Protein AF-A0A7C5EMA8-F1 (afdb_monomer)

Foldseek 3Di:
DPPPDDDDDDAQKDKDWDPDDKDKDLDPVVSLVVQVPDDDDPCVCVVPDVVPDDDDDDDDDPPDPPDDDDDDDDDDDDDDDDDDDDDDDDDDDPDFDADPVRHGDASQKMKIKHKDFAAQVLPQWWKKKKFQFADAFKFKDKQPHTQDTHGHGHFIDIGTCRVRDDHRGIIMIMIMHGDDQQPPPDDDDSVVDDDDDDDAVVNSPFARLFQADDDDDPDRTDIIIMIIHHQWEFPDKFWDADQVQQKTKIKTKIHHQDPAKFWKWKWKDQPPAGTDDTDTDIAGHGGMDMDIDMGHHNPDDACALVRLDKTKMKIWIWGDPPPDDTHTRHIDIDIAGRWFWDDDQQFIDISNATFFQAEAEDEDRQNQQVVQDLVFLLLLVLCCVVLLVGQEYEHPDDLHPCSNLVSCSVNRHAYEYHHNREDDDQLDDRHDDDLVSVLVNLLCRQCRSPCVVCNRRPRYAEYASHESLADQDPVSCVPVVRVSVLVSVLVSLVVSCVSHVRHFYHHAQNQCRVVSGQAGHHEAQDPCLQAVAPPVSLLVQVDFAQGPVVPDPSVVDGGDHPPSRHAYEHPEYDDQFFLALQSVCQHVNQVLLVDPRSCSLVSLLVHLLSNLQSCLVVLHRYYYYYDLRDSNGPVVNVVSSPRNSSVSNSLSSQQWDKDWNDPAAEFAAQDKDKIKIKTWHQDQAWFWKKKKKFKAFPVRDTQDIDIDGTDIAGHGGMDMDMDIDRGHADPAWGKIKTWMFMDGVPDTRDIDIDIHIYGHLADAAEFDAQAEEADLPCPLVVLLVNLNYDRYHYDNDLVCLVVRLVHAFYEYELVNQDPDPVVNLVSQLSVLVSFQSQHEYEYQHACVSCAPSDLAHKDWAAHDPPVRFDWYLWKAFQQCVFQLNPPHGRVLRHQFFPSSTQFRIWIFQGLAALKFAGIFRRHNSLHGGTGQWMWHHFNFGIYIYHRTCQSVCSNGGPVSSVSVSSSGHTGDGFHAFQAAEAEDPLVVVLLVVNARDYDHDQPVPRLVGLEGEYELVRCVPPPCSLVSQLVSLVVQHAYEYEQNAQPSVCVNVVVVVFDKHKAAQFDDWPDWKFFDSVFSLSRRPHRSLTFFAQPPVPDDRNHHGTGDRRQFRMAIGGDDDDPQKGQRIPRRCWIWGRNPNYIYIYHRGPLSDPSGPPNSSSSSVCSSNCSSSNYGIHPRDPPPPVPDPCDPVNCVVVVND

pLDDT: mean 82.28, std 19.86, range [22.95, 98.5]

Solvent-accessible surface area (backbone atoms only — not comparable to full-atom values): 64846 Å² total; per-residue (Å²): 143,88,88,81,91,79,85,90,74,81,66,56,61,43,71,48,76,59,81,80,81,69,33,76,26,73,44,60,68,57,11,48,54,71,31,66,72,67,94,72,57,78,70,70,45,72,81,72,46,102,72,73,82,78,80,79,87,74,88,69,89,88,58,83,78,88,65,87,78,76,83,89,79,90,78,90,80,91,86,86,87,88,84,91,86,83,91,82,92,73,88,80,68,93,76,84,60,54,46,100,85,67,49,76,58,87,67,59,40,42,18,39,9,33,59,44,79,36,56,56,85,52,61,88,39,41,32,26,44,34,32,52,21,40,28,28,46,34,42,33,28,37,69,90,38,81,72,45,78,48,78,47,47,57,36,62,47,74,44,80,44,40,94,65,56,56,58,61,36,75,41,43,37,36,40,35,26,20,72,52,63,64,52,88,86,60,87,85,66,76,90,76,63,82,88,80,65,79,76,51,78,79,75,54,76,68,44,44,75,54,74,47,74,82,82,89,65,97,61,48,60,58,61,36,31,43,40,36,33,45,40,50,33,68,71,48,74,45,65,48,41,34,54,94,75,19,30,32,42,37,37,41,32,34,35,21,68,36,96,54,65,45,47,32,36,42,42,29,28,34,68,98,76,45,84,64,44,77,46,77,48,78,39,52,42,70,35,75,44,79,47,76,47,76,37,82,47,74,84,62,72,51,31,39,58,93,43,38,40,68,42,48,36,40,35,37,33,27,39,58,58,87,96,54,81,68,42,81,51,29,64,46,75,52,56,38,32,44,40,31,60,50,75,59,57,27,39,37,24,50,66,90,38,46,42,59,37,38,28,33,24,36,74,74,56,77,76,58,51,77,70,54,51,52,72,56,45,30,50,37,53,44,47,38,36,73,69,47,44,34,48,26,37,36,42,42,70,26,53,68,67,63,51,55,55,57,19,26,33,66,57,25,30,37,29,34,48,23,31,32,35,59,49,92,48,74,82,62,76,51,68,51,85,50,75,64,57,53,37,52,53,54,46,49,45,46,40,52,37,40,49,71,69,44,62,40,45,63,20,56,46,32,45,28,67,29,31,36,76,48,55,75,50,81,70,48,49,72,41,65,63,48,40,52,49,50,56,41,51,52,51,47,53,57,50,42,52,69,76,47,68,68,46,47,62,47,37,37,52,16,40,26,47,84,74,76,40,78,34,34,18,41,50,47,86,63,46,59,49,54,42,55,31,57,65,58,49,40,47,46,75,83,42,72,41,72,57,80,87,58,51,89,66,39,89,78,50,77,58,46,60,82,80,56,68,36,25,41,30,31,62,31,39,79,77,74,79,58,26,54,33,29,42,43,17,39,76,65,33,60,58,8,68,79,35,99,68,22,40,40,56,61,48,43,37,64,46,45,33,48,34,43,49,35,37,58,73,67,64,48,24,21,42,15,42,51,71,68,60,52,85,92,40,58,69,56,32,56,51,42,60,67,35,70,30,42,38,36,40,26,63,53,46,39,47,53,36,73,46,79,72,56,75,59,50,59,34,47,16,65,37,78,42,78,41,37,37,33,40,39,28,62,40,91,52,71,41,51,40,31,42,37,42,34,33,21,42,86,87,68,48,80,64,43,75,50,71,50,73,72,42,79,31,45,32,48,32,70,50,74,52,73,45,75,44,65,35,65,69,42,92,55,74,43,61,30,36,40,37,38,38,29,26,45,79,95,42,78,67,33,73,53,71,46,76,41,35,33,24,40,62,80,49,84,44,72,42,56,81,46,24,35,33,55,36,70,82,49,60,59,58,58,50,39,49,74,47,26,40,44,58,64,45,81,36,64,53,80,76,54,56,79,81,42,82,77,51,43,21,36,39,39,47,51,90,73,56,49,85,52,69,69,60,29,34,54,52,43,51,54,51,48,56,48,13,40,77,48,12,28,36,32,41,44,38,54,42,85,76,49,51,78,50,50,100,45,78,50,47,61,28,63,34,76,41,79,96,42,24,28,48,30,14,51,39,35,71,29,18,60,74,40,60,47,40,55,94,66,54,46,73,77,39,41,31,36,33,94,83,24,46,37,18,68,34,26,27,36,61,52,45,38,21,33,41,36,37,38,27,30,26,40,36,59,72,67,6,65,48,23,21,39,28,34,38,34,58,37,58,47,16,31,44,32,43,27,27,51,53,35,82,89,24,41,89,50,23,72,62,27,52,62,45,54,48,28,61,44,70,33,69,76,75,51,70,63,35,68,43,26,29,26,57,48,70,58,51,45,54,54,41,45,64,19,17,44,79,52,71,80,35,54,82,79,64,22,61,78,34,63,27,25,39,36,26,29,78,55,45,76,83,43,94,58,49,61,61,50,51,52,50,30,22,65,76,40,13,35,40,36,40,30,46,48,28,40,67,55,46,39,54,46,44,56,71,71,73,54,64,58,51,60,39,73,21,60,38,58,92,92,45,75,59,41,64,24,82,90,21,73,59,26,34,33,54,53,33,67,40,48,64,51,38,48,48,60,93,81,42,49,66,85,35,73,48,50,50,44,57,56,50,17,44,14,20,51,44,70,65,75,92,55,94,48,54,41,49,38,20,72,66,14,33,26,37,33,38,56,41,86,74,7,38,41,35,43,35,12,50,50,66,60,51,83,62,45,71,60,65,60,28,41,29,36,41,48,17,22,41,42,31,63,74,23,38,42,24,40,97,66,63,87,78,52,76,88,73,66,74,78,45,77,65,54,36,56,72,72,68,59,126

Radius of gyration: 37.3 Å; Cα contacts (8 Å, |Δi|>4): 2682; chains: 1; bounding box: 104×73×112 Å

Structure (mmCIF, N/CA/C/O backbone):
data_AF-A0A7C5EMA8-F1
#
_entry.id   AF-A0A7C5EMA8-F1
#
loop_
_atom_site.group_PDB
_atom_site.id
_atom_site.type_symbol
_atom_site.label_atom_id
_atom_site.label_alt_id
_atom_site.label_comp_id
_atom_site.label_asym_id
_atom_site.label_entity_id
_atom_site.label_seq_id
_atom_site.pdbx_PDB_ins_code
_atom_site.Cartn_x
_atom_site.Cartn_y
_atom_site.Cartn_z
_atom_site.occupancy
_atom_site.B_iso_or_equiv
_atom_site.auth_seq_id
_atom_site.auth_comp_id
_atom_site.auth_asym_id
_atom_site.auth_atom_id
_atom_site.pdbx_PDB_model_num
ATOM 1 N N . MET A 1 1 ? 44.847 -21.074 -17.341 1.00 29.22 1 MET A N 1
ATOM 2 C CA . MET A 1 1 ? 45.836 -21.363 -18.405 1.00 29.22 1 MET A CA 1
ATOM 3 C C . MET A 1 1 ? 45.192 -22.241 -19.476 1.00 29.22 1 MET A C 1
ATOM 5 O O . MET A 1 1 ? 45.333 -23.449 -19.430 1.00 29.22 1 MET A O 1
ATOM 9 N N . GLN A 1 2 ? 44.442 -21.638 -20.403 1.00 22.95 2 GLN A N 1
ATOM 10 C CA . GLN A 1 2 ? 43.964 -22.264 -21.651 1.00 22.95 2 GLN A CA 1
ATOM 11 C C . GLN A 1 2 ? 43.563 -21.139 -22.633 1.00 22.95 2 GLN A C 1
ATOM 13 O O . GLN A 1 2 ? 42.442 -21.053 -23.114 1.00 22.95 2 GLN A O 1
ATOM 18 N N . ALA A 1 3 ? 44.481 -20.188 -22.840 1.00 24.84 3 ALA A N 1
ATOM 19 C CA . ALA A 1 3 ? 44.306 -19.042 -23.743 1.00 24.84 3 ALA A CA 1
ATOM 20 C C . ALA A 1 3 ? 45.485 -18.893 -24.721 1.00 24.84 3 ALA A C 1
ATOM 22 O O . ALA A 1 3 ? 45.749 -17.811 -25.232 1.00 24.84 3 ALA A O 1
ATOM 23 N N . VAL A 1 4 ? 46.215 -19.978 -24.970 1.00 30.14 4 VAL A N 1
ATOM 24 C CA . VAL A 1 4 ? 47.290 -20.013 -25.959 1.00 30.14 4 VAL A CA 1
ATOM 25 C C . VAL A 1 4 ? 47.033 -21.245 -26.809 1.00 30.14 4 VAL A C 1
ATOM 27 O O . VAL A 1 4 ? 47.122 -22.346 -26.279 1.00 30.14 4 VAL A O 1
ATOM 30 N N . LEU A 1 5 ? 46.646 -21.005 -28.069 1.00 28.03 5 LEU A N 1
ATOM 31 C CA . LEU A 1 5 ? 46.528 -21.913 -29.230 1.00 28.03 5 LEU A CA 1
ATOM 32 C C . LEU A 1 5 ? 45.210 -21.726 -30.008 1.00 28.03 5 LEU A C 1
ATOM 34 O O . LEU A 1 5 ? 44.486 -22.678 -30.256 1.00 28.03 5 LEU A O 1
ATOM 38 N N . LEU A 1 6 ? 44.928 -20.493 -30.437 1.00 27.30 6 LEU A N 1
ATOM 39 C CA . LEU A 1 6 ? 44.223 -20.195 -31.692 1.00 27.30 6 LEU A CA 1
ATOM 40 C C . LEU A 1 6 ? 44.807 -18.875 -32.214 1.00 27.30 6 LEU A C 1
ATOM 42 O O . LEU A 1 6 ? 44.613 -17.818 -31.617 1.00 27.30 6 LEU A O 1
ATOM 46 N N . GLY A 1 7 ? 45.613 -18.953 -33.272 1.00 24.22 7 GLY A N 1
ATOM 47 C CA . GLY A 1 7 ? 46.240 -17.791 -33.892 1.00 24.22 7 GLY A CA 1
ATOM 48 C C . GLY A 1 7 ? 45.243 -16.908 -34.651 1.00 24.22 7 GLY A C 1
ATOM 49 O O . GLY A 1 7 ? 44.304 -17.404 -35.264 1.00 24.22 7 GLY A O 1
ATOM 50 N N . GLY A 1 8 ? 45.515 -15.599 -34.653 1.00 29.94 8 GLY A N 1
ATOM 51 C CA . GLY A 1 8 ? 45.252 -14.735 -35.808 1.00 29.94 8 GLY A CA 1
ATOM 52 C C . GLY A 1 8 ? 43.865 -14.104 -35.956 1.00 29.94 8 GLY A C 1
ATOM 53 O O . GLY A 1 8 ? 43.188 -14.366 -36.941 1.00 29.94 8 GLY A O 1
ATOM 54 N N . ALA A 1 9 ? 43.483 -13.210 -35.040 1.00 30.20 9 ALA A N 1
ATOM 55 C CA . ALA A 1 9 ? 42.859 -11.907 -35.332 1.00 30.20 9 ALA A CA 1
ATOM 56 C C . ALA A 1 9 ? 42.549 -11.217 -33.996 1.00 30.20 9 ALA A C 1
ATOM 58 O O . ALA A 1 9 ? 41.714 -11.702 -33.234 1.00 30.20 9 ALA A O 1
ATOM 59 N N . LEU A 1 10 ? 43.191 -10.080 -33.706 1.00 37.59 10 LEU A N 1
ATOM 60 C CA . LEU A 1 10 ? 42.678 -9.180 -32.674 1.00 37.59 10 LEU A CA 1
ATOM 61 C C . LEU A 1 10 ? 41.205 -8.888 -32.998 1.00 37.59 10 LEU A C 1
ATOM 63 O O . LEU A 1 10 ? 40.874 -8.520 -34.128 1.00 37.59 10 LEU A O 1
ATOM 67 N N . ASN A 1 11 ? 40.315 -9.046 -32.018 1.00 42.47 11 ASN A N 1
ATOM 68 C CA . ASN A 1 11 ? 39.015 -8.387 -32.087 1.00 42.47 11 ASN A CA 1
ATOM 69 C C . ASN A 1 11 ? 39.296 -6.889 -32.282 1.00 42.47 11 ASN A C 1
ATOM 71 O O . AS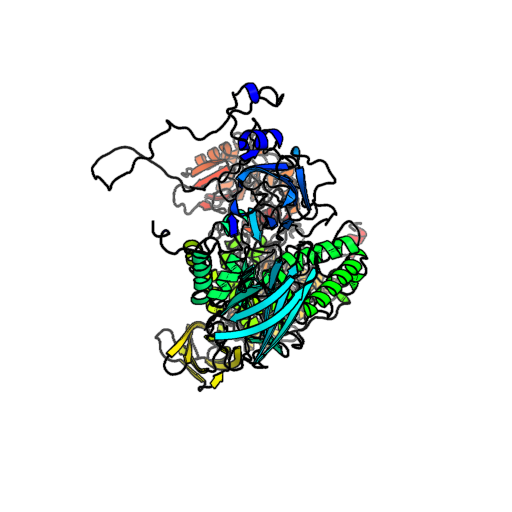N A 1 11 ? 39.837 -6.252 -31.385 1.00 42.47 11 ASN A O 1
ATOM 75 N N . MET A 1 12 ? 38.963 -6.343 -33.458 1.00 56.06 12 MET A N 1
ATOM 76 C CA . MET A 1 12 ? 39.261 -4.947 -33.841 1.00 56.06 12 MET A CA 1
ATOM 77 C C . MET A 1 12 ? 38.545 -3.914 -32.961 1.00 56.06 12 MET A C 1
ATOM 79 O O . MET A 1 12 ? 38.871 -2.733 -33.004 1.00 56.06 12 MET A O 1
ATOM 83 N N . ARG A 1 13 ? 37.586 -4.372 -32.147 1.00 69.88 13 ARG A N 1
ATOM 84 C CA . ARG A 1 13 ? 36.985 -3.629 -31.044 1.00 69.88 13 ARG A CA 1
ATOM 85 C C . ARG A 1 13 ? 37.447 -4.219 -29.726 1.00 69.88 13 ARG A C 1
ATOM 87 O O . ARG A 1 13 ? 36.870 -5.193 -29.239 1.00 69.88 13 ARG A O 1
ATOM 94 N N . ALA A 1 14 ? 38.507 -3.648 -29.175 1.00 73.50 14 ALA A N 1
ATOM 95 C CA . ALA A 1 14 ? 39.014 -4.018 -27.865 1.00 73.50 14 ALA A CA 1
ATOM 96 C C . ALA A 1 14 ? 38.583 -2.963 -26.843 1.00 73.50 14 ALA A C 1
ATOM 98 O O . ALA A 1 14 ? 38.768 -1.766 -27.057 1.00 73.50 14 ALA A O 1
ATOM 99 N N . ASN A 1 15 ? 38.025 -3.420 -25.724 1.00 77.44 15 ASN A N 1
ATOM 100 C CA . ASN A 1 15 ? 37.779 -2.583 -24.559 1.00 77.44 15 ASN A CA 1
ATOM 101 C C . ASN A 1 15 ? 38.806 -2.935 -23.492 1.00 77.44 15 ASN A C 1
ATOM 103 O O . ASN A 1 15 ? 38.906 -4.095 -23.087 1.00 77.44 15 ASN A O 1
ATOM 107 N N . VAL A 1 16 ? 39.528 -1.938 -22.998 1.00 75.50 16 VAL A N 1
ATOM 108 C CA . VAL A 1 16 ? 40.345 -2.086 -21.795 1.00 75.50 16 VAL A CA 1
ATOM 109 C C . VAL A 1 16 ? 39.555 -1.509 -20.638 1.00 75.50 16 VAL A C 1
ATOM 111 O O . VAL A 1 16 ? 39.411 -0.294 -20.522 1.00 75.50 16 VAL A O 1
ATOM 114 N N . SER A 1 17 ? 39.008 -2.397 -19.808 1.00 73.94 17 SER A N 1
ATOM 115 C CA . SER A 1 17 ? 38.335 -2.018 -18.568 1.00 73.94 17 SER A CA 1
ATOM 116 C C . SER A 1 17 ? 39.360 -1.542 -17.545 1.00 73.94 17 SER A C 1
ATOM 118 O O . SER A 1 17 ? 40.366 -2.207 -17.300 1.00 73.94 17 SER A O 1
ATOM 120 N N . ILE A 1 18 ? 39.079 -0.412 -16.910 1.00 68.44 18 ILE A N 1
ATOM 121 C CA . ILE A 1 18 ? 39.990 0.274 -16.000 1.00 68.44 18 ILE A CA 1
ATOM 122 C C . ILE A 1 18 ? 39.364 0.234 -14.597 1.00 68.44 18 ILE A C 1
ATOM 124 O O . ILE A 1 18 ? 39.005 1.264 -14.042 1.00 68.44 18 ILE A O 1
ATOM 128 N N . ARG A 1 19 ? 39.168 -0.969 -14.034 1.00 55.53 19 ARG A N 1
ATOM 129 C CA . ARG A 1 19 ? 38.463 -1.150 -12.744 1.00 55.53 19 ARG A CA 1
ATOM 130 C C . ARG A 1 19 ? 39.375 -1.064 -11.510 1.00 55.53 19 ARG A C 1
ATOM 132 O O . ARG A 1 19 ? 39.031 -0.364 -10.571 1.00 55.53 19 ARG A O 1
ATOM 139 N N . ASP A 1 20 ? 40.567 -1.667 -11.539 1.00 57.38 20 ASP A N 1
ATOM 140 C CA . ASP A 1 20 ? 41.403 -1.800 -10.325 1.00 57.38 20 ASP A CA 1
ATOM 141 C C . ASP A 1 20 ? 42.624 -0.870 -10.297 1.00 57.38 20 ASP A C 1
ATOM 143 O O . ASP A 1 20 ? 43.264 -0.682 -11.328 1.00 57.38 20 ASP A O 1
ATOM 147 N N . GLY A 1 21 ? 43.013 -0.346 -9.130 1.00 63.00 21 GLY A N 1
ATOM 148 C CA . GLY A 1 21 ? 44.278 0.392 -8.970 1.00 63.00 21 GLY A CA 1
ATOM 149 C C . GLY A 1 21 ? 44.233 1.865 -9.391 1.00 63.00 21 GLY A C 1
ATOM 150 O O . GLY A 1 21 ? 45.200 2.372 -9.961 1.00 63.00 21 GLY A O 1
ATOM 151 N N . TRP A 1 22 ? 43.107 2.537 -9.146 1.00 69.38 22 TRP A N 1
ATOM 152 C CA . TRP A 1 22 ? 43.035 3.999 -9.166 1.00 69.38 22 TRP A CA 1
ATOM 153 C C . TRP A 1 22 ? 43.642 4.580 -7.889 1.00 69.38 22 TRP A C 1
ATOM 155 O O . TRP A 1 22 ? 43.397 4.071 -6.796 1.00 69.38 22 TRP A O 1
ATOM 165 N N . TRP A 1 23 ? 44.396 5.664 -8.033 1.00 65.56 23 TRP A N 1
ATOM 166 C CA . TRP A 1 23 ? 44.743 6.557 -6.934 1.00 65.56 23 TRP A CA 1
ATOM 167 C C . TRP A 1 23 ? 43.643 7.599 -6.799 1.00 65.56 23 TRP A C 1
ATOM 169 O O . TRP A 1 23 ? 43.156 8.096 -7.811 1.00 65.56 23 TRP A O 1
ATOM 179 N N . VAL A 1 24 ? 43.242 7.918 -5.575 1.00 65.56 24 VAL A N 1
ATOM 180 C CA . VAL A 1 24 ? 42.193 8.907 -5.311 1.00 65.56 24 VAL A CA 1
ATOM 181 C C . VAL A 1 24 ? 42.756 9.936 -4.344 1.00 65.56 24 VAL A C 1
ATOM 183 O O . VAL A 1 24 ? 43.261 9.560 -3.289 1.00 65.56 24 VAL A O 1
ATOM 186 N N . SER A 1 25 ? 42.697 11.213 -4.716 1.00 59.53 25 SER A N 1
ATOM 187 C CA . SER A 1 25 ? 43.047 12.338 -3.842 1.00 59.53 25 SER A CA 1
ATOM 188 C C . SER A 1 25 ? 42.098 13.508 -4.083 1.00 59.53 25 SER A C 1
ATOM 190 O O . SER A 1 25 ? 41.496 13.633 -5.150 1.00 59.53 25 SER A O 1
ATOM 192 N N . VAL A 1 26 ? 41.969 14.376 -3.087 1.00 57.81 26 VAL A N 1
ATOM 193 C CA . VAL A 1 26 ? 41.321 15.688 -3.222 1.00 57.81 26 VAL A CA 1
ATOM 194 C C . VAL A 1 26 ? 42.194 16.668 -4.018 1.00 57.81 26 VAL A C 1
ATOM 196 O O . VAL A 1 26 ? 41.671 17.561 -4.677 1.00 57.81 26 VAL A O 1
ATOM 199 N N . SER A 1 27 ? 43.514 16.449 -4.036 1.00 68.38 27 SER A N 1
ATOM 200 C CA . SER A 1 27 ? 44.487 17.188 -4.842 1.00 68.38 27 SER A CA 1
ATOM 201 C C . SER A 1 27 ? 44.768 16.450 -6.149 1.00 68.38 27 SER A C 1
ATOM 203 O O . SER A 1 27 ? 45.189 15.289 -6.177 1.00 68.38 27 SER A O 1
ATOM 205 N N . GLU A 1 28 ? 44.568 17.149 -7.265 1.00 72.50 28 GLU A N 1
ATOM 206 C CA . GLU A 1 28 ? 44.930 16.643 -8.588 1.00 72.50 28 GLU A CA 1
ATOM 207 C C . GLU A 1 28 ? 46.437 16.355 -8.695 1.00 72.50 28 GLU A C 1
ATOM 209 O O . GLU A 1 28 ? 46.831 15.335 -9.270 1.00 72.50 28 GLU A O 1
ATOM 214 N N . LYS A 1 29 ? 47.274 17.216 -8.094 1.00 72.75 29 LYS A N 1
ATOM 215 C CA . LYS A 1 29 ? 48.740 17.097 -8.100 1.00 72.75 29 LYS A CA 1
ATOM 216 C C . LYS A 1 29 ? 49.186 15.815 -7.396 1.00 72.75 29 LYS A C 1
ATOM 218 O O . LYS A 1 29 ? 50.027 15.094 -7.933 1.00 72.75 29 LYS A O 1
ATOM 223 N N . ASP A 1 30 ? 48.579 15.488 -6.260 1.00 69.38 30 ASP A N 1
ATOM 224 C CA . ASP A 1 30 ? 48.954 14.320 -5.457 1.00 69.38 30 ASP A CA 1
ATOM 225 C C . ASP A 1 30 ? 48.538 13.027 -6.146 1.00 69.38 30 ASP A C 1
ATOM 227 O O . ASP A 1 30 ? 49.322 12.081 -6.229 1.00 69.38 30 ASP A O 1
ATOM 231 N N . ALA A 1 31 ? 47.316 12.989 -6.691 1.00 70.69 31 ALA A N 1
ATOM 232 C CA . ALA A 1 31 ? 46.830 11.841 -7.445 1.00 70.69 31 ALA A CA 1
ATOM 233 C C . ALA A 1 31 ? 47.718 11.591 -8.678 1.00 70.69 31 ALA A C 1
ATOM 235 O O . ALA A 1 31 ? 48.112 10.452 -8.952 1.00 70.69 31 ALA A O 1
ATOM 236 N N . ALA A 1 32 ? 48.080 12.657 -9.400 1.00 76.25 32 ALA A N 1
ATOM 237 C CA . ALA A 1 32 ? 48.970 12.594 -10.553 1.00 76.25 32 ALA A CA 1
ATOM 238 C C . ALA A 1 32 ? 50.372 12.099 -10.182 1.00 76.25 32 ALA A C 1
ATOM 240 O O . ALA A 1 32 ? 50.910 11.219 -10.868 1.00 76.25 32 ALA A O 1
ATOM 241 N N . LEU A 1 33 ? 50.944 12.624 -9.091 1.00 73.50 33 LEU A N 1
ATOM 242 C CA . LEU A 1 33 ? 52.232 12.186 -8.571 1.00 73.50 33 LEU A CA 1
ATOM 243 C C . LEU A 1 33 ? 52.142 10.696 -8.244 1.00 73.50 33 LEU A C 1
ATOM 245 O O . LEU A 1 33 ? 52.811 9.925 -8.925 1.00 73.50 33 LEU A O 1
ATOM 249 N N . ALA A 1 34 ? 51.219 10.283 -7.368 1.00 66.50 34 ALA A N 1
ATOM 250 C CA . ALA A 1 34 ? 51.003 8.899 -6.932 1.00 66.50 34 ALA A CA 1
ATOM 251 C C . ALA A 1 34 ? 50.770 7.893 -8.081 1.00 66.50 34 ALA A C 1
ATOM 253 O O . ALA A 1 34 ? 51.202 6.740 -8.033 1.00 66.50 34 ALA A O 1
ATOM 254 N N . ALA A 1 35 ? 50.122 8.310 -9.167 1.00 74.00 35 ALA A N 1
ATOM 255 C CA . ALA A 1 35 ? 49.916 7.454 -10.332 1.00 74.00 35 ALA A CA 1
ATOM 256 C C . ALA A 1 35 ? 51.146 7.362 -11.254 1.00 74.00 35 ALA A C 1
ATOM 258 O O . ALA A 1 35 ? 51.279 6.393 -12.006 1.00 74.00 35 ALA A O 1
ATOM 259 N N . SER A 1 36 ? 52.069 8.329 -11.213 1.00 73.00 36 SER A N 1
ATOM 260 C CA . SER A 1 36 ? 53.219 8.398 -12.126 1.00 73.00 36 SER A CA 1
ATOM 261 C C . SER A 1 36 ? 54.248 7.279 -11.918 1.00 73.00 36 SER A C 1
ATOM 263 O O . SER A 1 36 ? 55.002 6.973 -12.843 1.00 73.00 36 SER A O 1
ATOM 265 N N . GLY A 1 37 ? 54.269 6.624 -10.753 1.00 63.16 37 GLY A N 1
ATOM 266 C CA . GLY A 1 37 ? 55.185 5.519 -10.440 1.00 63.16 37 GLY A CA 1
ATOM 267 C C . GLY A 1 37 ? 56.664 5.918 -10.330 1.00 63.16 37 GLY A C 1
ATOM 268 O O . GLY A 1 37 ? 57.530 5.053 -10.453 1.00 63.16 37 GLY A O 1
ATOM 269 N N . ARG A 1 38 ? 56.970 7.210 -10.148 1.00 58.62 38 ARG A N 1
ATOM 270 C CA . ARG A 1 38 ? 58.315 7.682 -9.781 1.00 58.62 38 ARG A CA 1
ATOM 271 C C . ARG A 1 38 ? 58.584 7.356 -8.299 1.00 58.62 38 ARG A C 1
ATOM 273 O O . ARG A 1 38 ? 57.648 7.431 -7.510 1.00 58.62 38 ARG A O 1
ATOM 280 N N . PRO A 1 39 ? 59.813 6.988 -7.892 1.00 43.12 39 PRO A N 1
ATOM 281 C CA . PRO A 1 39 ? 60.150 6.891 -6.475 1.00 43.12 39 PRO A CA 1
ATOM 282 C C . PRO A 1 39 ? 60.078 8.292 -5.861 1.00 43.12 39 PRO A C 1
ATOM 284 O O . PRO A 1 39 ? 60.920 9.130 -6.158 1.00 43.12 39 PRO A O 1
ATOM 287 N N . TRP A 1 40 ? 59.059 8.551 -5.047 1.00 41.88 40 TRP A N 1
ATOM 288 C CA . TRP A 1 40 ? 58.964 9.761 -4.229 1.00 41.88 40 TRP A CA 1
ATOM 289 C C . TRP A 1 40 ? 59.539 9.481 -2.845 1.00 41.88 40 TRP A C 1
ATOM 291 O O . TRP A 1 40 ? 59.206 8.472 -2.207 1.00 41.88 40 TRP A O 1
ATOM 301 N N . LYS A 1 41 ? 60.399 10.375 -2.358 1.00 36.94 41 LYS A N 1
ATOM 302 C CA . LYS A 1 41 ? 60.677 10.450 -0.922 1.00 36.94 41 LYS A CA 1
ATOM 303 C C . LYS A 1 41 ? 59.522 11.202 -0.260 1.00 36.94 41 LYS A C 1
ATOM 305 O O . LYS A 1 41 ? 58.834 11.978 -0.909 1.00 36.94 41 LYS A O 1
ATOM 310 N N . VAL A 1 42 ? 59.276 10.951 1.028 1.00 36.66 42 VAL A N 1
ATOM 311 C CA . VAL A 1 42 ? 58.251 11.688 1.802 1.00 36.66 42 VAL A CA 1
ATOM 312 C C . VAL A 1 42 ? 58.480 13.205 1.700 1.00 36.66 42 VAL A C 1
ATOM 314 O O . VAL A 1 42 ? 57.520 13.949 1.619 1.00 36.66 42 VAL A O 1
ATOM 317 N N . CYS A 1 43 ? 59.729 13.633 1.513 1.00 37.75 43 CYS A N 1
ATOM 318 C CA . CYS A 1 43 ? 60.107 15.020 1.272 1.00 37.75 43 CYS A CA 1
ATOM 319 C C . CYS A 1 43 ? 59.834 15.586 -0.141 1.00 37.75 43 CYS A C 1
ATOM 321 O O . CYS A 1 43 ? 59.995 16.779 -0.350 1.00 37.75 43 CYS A O 1
ATOM 323 N N . ASP A 1 44 ? 59.390 14.785 -1.118 1.00 35.91 44 ASP A N 1
ATOM 324 C CA . ASP A 1 44 ? 58.845 15.321 -2.384 1.00 35.91 44 ASP A CA 1
ATOM 325 C C . ASP A 1 44 ? 57.344 15.651 -2.263 1.00 35.91 44 ASP A C 1
ATOM 327 O O . ASP A 1 44 ? 56.776 16.291 -3.153 1.00 35.91 44 ASP A O 1
ATOM 331 N N . LEU A 1 45 ? 56.703 15.190 -1.178 1.00 36.75 45 LEU A N 1
ATOM 332 C CA . LEU A 1 45 ? 55.401 15.683 -0.737 1.00 36.75 45 LEU A CA 1
ATOM 333 C C . LEU A 1 45 ? 55.564 16.987 0.054 1.00 36.75 45 LEU A C 1
ATOM 335 O O . LEU A 1 45 ? 54.713 17.825 -0.177 1.00 36.75 45 LEU A O 1
ATOM 339 N N . GLU A 1 46 ? 56.711 17.211 0.735 1.00 35.72 46 GLU A N 1
ATOM 340 C CA . GLU A 1 46 ? 57.143 18.438 1.480 1.00 35.72 46 GLU A CA 1
ATOM 341 C C . GLU A 1 46 ? 57.163 19.774 0.686 1.00 35.72 46 GLU A C 1
ATOM 343 O O . GLU A 1 46 ? 57.702 20.786 1.132 1.00 35.72 46 GLU A O 1
ATOM 348 N N . CYS A 1 47 ? 56.589 19.812 -0.521 1.00 32.19 47 CYS A N 1
ATOM 349 C CA . CYS A 1 47 ? 56.378 21.015 -1.347 1.00 32.19 47 CYS A CA 1
ATOM 350 C C . CYS A 1 47 ? 54.966 21.094 -1.966 1.00 32.19 47 CYS A C 1
ATOM 352 O O . CYS A 1 47 ? 54.697 21.861 -2.901 1.00 32.19 47 CYS A O 1
ATOM 354 N N . ALA A 1 48 ? 54.060 20.254 -1.506 1.00 33.91 48 ALA A N 1
ATOM 355 C CA . ALA A 1 48 ? 52.626 20.440 -1.584 1.00 33.91 48 ALA A CA 1
ATOM 356 C C . ALA A 1 48 ? 52.177 19.919 -0.241 1.00 33.91 48 ALA A C 1
ATOM 358 O O . ALA A 1 48 ? 51.795 18.761 -0.148 1.00 33.91 48 ALA A O 1
ATOM 359 N N . ASP A 1 49 ? 52.468 20.692 0.802 1.00 30.91 49 ASP A N 1
ATOM 360 C CA . ASP A 1 49 ? 51.373 21.286 1.539 1.00 30.91 49 ASP A CA 1
ATOM 361 C C . ASP A 1 49 ? 51.875 22.201 2.727 1.00 30.91 49 ASP A C 1
ATOM 363 O O . ASP A 1 49 ? 52.741 21.852 3.519 1.00 30.91 49 ASP A O 1
ATOM 367 N N . ASP A 1 50 ? 51.289 23.388 2.935 1.00 36.50 50 ASP A N 1
ATOM 368 C CA . ASP A 1 50 ? 50.865 23.786 4.306 1.00 36.50 50 ASP A CA 1
ATOM 369 C C . ASP A 1 50 ? 49.383 23.394 4.520 1.00 36.50 50 ASP A C 1
ATOM 371 O O . ASP A 1 50 ? 48.504 24.222 4.769 1.00 36.50 50 ASP A O 1
ATOM 375 N N . PRO A 1 51 ? 49.018 22.251 3.932 1.00 39.78 51 PRO A N 1
ATOM 376 C CA . PRO A 1 51 ? 48.286 21.127 4.554 1.00 39.78 51 PRO A CA 1
ATOM 377 C C . PRO A 1 51 ? 49.095 19.863 5.021 1.00 39.78 51 PRO A C 1
ATOM 379 O O . PRO A 1 51 ? 48.537 18.761 5.049 1.00 39.78 51 PRO A O 1
ATOM 382 N N . GLU A 1 52 ? 50.399 19.946 5.363 1.00 31.66 52 GLU A N 1
ATOM 383 C CA . GLU A 1 52 ? 51.233 18.744 5.629 1.00 31.66 52 GLU A CA 1
ATOM 384 C C . GLU A 1 52 ? 51.166 18.224 7.052 1.00 31.66 52 GLU A C 1
ATOM 386 O O . GLU A 1 52 ? 52.095 18.326 7.852 1.00 31.66 52 GLU A O 1
ATOM 391 N N . ASN A 1 53 ? 50.102 17.484 7.323 1.00 30.95 53 ASN A N 1
ATOM 392 C CA . ASN A 1 53 ? 50.281 16.262 8.093 1.00 30.95 53 ASN A CA 1
ATOM 393 C C . ASN A 1 53 ? 49.269 15.207 7.648 1.00 30.95 53 ASN A C 1
ATOM 395 O O . ASN A 1 53 ? 48.437 14.745 8.426 1.00 30.95 53 ASN A O 1
ATOM 399 N N . HIS A 1 54 ? 49.353 14.801 6.377 1.00 33.97 54 HIS A N 1
ATOM 400 C CA . HIS A 1 54 ? 48.651 13.624 5.865 1.00 33.97 54 HIS A CA 1
ATOM 401 C C . HIS A 1 54 ? 49.579 12.395 5.828 1.00 33.97 54 HIS A C 1
ATOM 403 O O . HIS A 1 54 ? 50.174 12.060 4.798 1.00 33.97 54 HIS A O 1
ATOM 409 N N . PRO A 1 55 ? 49.697 11.646 6.942 1.00 26.70 55 PRO A N 1
ATOM 410 C CA . PRO A 1 55 ? 50.361 10.361 6.935 1.00 26.70 55 PRO A CA 1
ATOM 411 C C . PRO A 1 55 ? 49.474 9.327 6.233 1.00 26.70 55 PRO A C 1
ATOM 413 O O . PRO A 1 55 ? 48.361 9.011 6.649 1.00 26.70 55 PRO A O 1
ATOM 416 N N . ARG A 1 56 ? 50.031 8.773 5.156 1.00 28.20 56 ARG A N 1
ATOM 417 C CA . ARG A 1 56 ? 49.843 7.408 4.640 1.00 28.20 56 ARG A CA 1
ATOM 418 C C . ARG A 1 56 ? 48.893 6.514 5.455 1.00 28.20 56 ARG A C 1
ATOM 420 O O . ARG A 1 56 ? 49.200 6.169 6.595 1.00 28.20 56 ARG A O 1
ATOM 427 N N . ARG A 1 57 ? 47.999 5.814 4.748 1.00 26.25 57 ARG A N 1
ATOM 428 C CA . ARG A 1 57 ? 47.991 4.343 4.852 1.00 26.25 57 ARG A CA 1
ATOM 429 C C . ARG A 1 57 ? 48.045 3.647 3.497 1.00 26.25 57 ARG A C 1
ATOM 431 O O . ARG A 1 57 ? 47.058 3.433 2.805 1.00 26.25 57 ARG A O 1
ATOM 438 N N . ILE A 1 58 ? 49.279 3.253 3.205 1.00 27.48 58 ILE A N 1
ATOM 439 C CA . ILE A 1 58 ? 49.719 2.161 2.342 1.00 27.48 58 ILE A CA 1
ATOM 440 C C . ILE A 1 58 ? 49.369 0.820 3.029 1.00 27.48 58 ILE A C 1
ATOM 442 O O . ILE A 1 58 ? 49.347 0.725 4.256 1.00 27.48 58 ILE A O 1
ATOM 446 N N . ARG A 1 59 ? 49.155 -0.240 2.242 1.00 25.59 59 ARG A N 1
ATOM 447 C CA . ARG A 1 59 ? 49.143 -1.649 2.687 1.00 25.59 59 ARG A CA 1
ATOM 448 C C . ARG A 1 59 ? 50.527 -2.057 3.233 1.00 25.59 59 ARG A C 1
ATOM 450 O O . ARG A 1 59 ? 51.510 -1.927 2.515 1.00 25.59 59 ARG A O 1
ATOM 457 N N . LEU A 1 60 ? 50.622 -2.601 4.447 1.00 26.55 60 LEU A N 1
ATOM 458 C CA . LEU A 1 60 ? 51.902 -3.044 5.031 1.00 26.55 60 LEU A CA 1
ATOM 459 C C . LEU A 1 60 ? 52.345 -4.436 4.521 1.00 26.55 60 LEU A C 1
ATOM 461 O O . LEU A 1 60 ? 51.588 -5.396 4.681 1.00 26.55 60 LEU A O 1
ATOM 465 N N . PRO A 1 61 ? 53.580 -4.598 4.007 1.00 25.73 61 PRO A N 1
ATOM 466 C CA . PRO A 1 61 ? 54.327 -5.856 4.040 1.00 25.73 61 PRO A CA 1
ATOM 467 C C . PRO A 1 61 ? 54.973 -6.012 5.430 1.00 25.73 61 PRO A C 1
ATOM 469 O O . PRO A 1 61 ? 55.685 -5.117 5.875 1.00 25.73 61 PRO A O 1
ATOM 472 N N . GLY A 1 62 ? 54.698 -7.121 6.128 1.00 32.91 62 GLY A N 1
ATOM 473 C CA . GLY A 1 62 ? 55.129 -7.364 7.520 1.00 32.91 62 GLY A CA 1
ATOM 474 C C . GLY A 1 62 ? 54.011 -7.296 8.576 1.00 32.91 62 GLY A C 1
ATOM 475 O O . GLY A 1 62 ? 54.267 -7.561 9.745 1.00 32.91 62 GLY A O 1
ATOM 476 N N . GLY A 1 63 ? 52.769 -6.993 8.175 1.00 30.05 63 GLY A N 1
ATOM 477 C CA . GLY A 1 63 ? 51.558 -7.249 8.974 1.00 30.05 63 GLY A CA 1
ATOM 478 C C . GLY A 1 63 ? 51.159 -8.735 8.941 1.00 30.05 63 GLY A C 1
ATOM 479 O O . GLY A 1 63 ? 51.704 -9.480 8.124 1.00 30.05 63 GLY A O 1
ATOM 480 N N . PRO A 1 64 ? 50.238 -9.189 9.813 1.00 23.11 64 PRO A N 1
ATOM 481 C CA . PRO A 1 64 ? 50.031 -10.604 10.114 1.00 23.11 64 PRO A CA 1
ATOM 482 C C . PRO A 1 64 ? 49.841 -11.446 8.850 1.00 23.11 64 PRO A C 1
ATOM 484 O O . PRO A 1 64 ? 49.090 -11.087 7.941 1.00 23.11 64 PRO A O 1
ATOM 487 N N . GLN A 1 65 ? 50.521 -12.594 8.811 1.00 26.52 65 GLN A N 1
ATOM 488 C CA . GLN A 1 65 ? 50.250 -13.638 7.833 1.00 26.52 65 GLN A CA 1
ATOM 489 C C . GLN A 1 65 ? 48.763 -14.007 7.920 1.00 26.52 65 GLN A C 1
ATOM 491 O O . GLN A 1 65 ? 48.315 -14.516 8.947 1.00 26.52 65 GLN A O 1
ATOM 496 N N . TYR A 1 66 ? 48.001 -13.825 6.837 1.00 30.36 66 TYR A N 1
ATOM 497 C CA . TYR A 1 66 ? 46.748 -14.560 6.663 1.00 30.36 66 TYR A CA 1
ATOM 498 C C . TYR A 1 66 ? 47.115 -16.019 6.389 1.00 30.36 66 TYR A C 1
ATOM 500 O O . TYR A 1 66 ? 47.223 -16.467 5.247 1.00 30.36 66 TYR A O 1
ATOM 508 N N . GLY A 1 67 ? 47.417 -16.736 7.470 1.00 25.88 67 GLY A N 1
ATOM 509 C CA . GLY A 1 67 ? 47.681 -18.158 7.445 1.00 25.88 67 GLY A CA 1
ATOM 510 C C . GLY A 1 67 ? 46.468 -18.898 6.897 1.00 25.88 67 GLY A C 1
ATOM 511 O O . GLY A 1 67 ? 45.325 -18.624 7.266 1.00 25.88 67 GLY A O 1
ATOM 512 N N . LYS A 1 68 ? 46.730 -19.891 6.045 1.00 29.98 68 LYS A N 1
ATOM 513 C CA . LYS A 1 68 ? 45.822 -21.028 5.896 1.00 29.98 68 LYS A CA 1
ATOM 514 C C . LYS A 1 68 ? 45.442 -21.497 7.303 1.00 29.98 68 LYS A C 1
ATOM 516 O O . LYS A 1 68 ? 46.335 -21.894 8.050 1.00 29.98 68 LYS A O 1
ATOM 521 N N . ARG A 1 69 ? 44.156 -21.548 7.646 1.00 29.69 69 ARG A N 1
ATOM 522 C CA . ARG A 1 69 ? 43.713 -22.514 8.654 1.00 29.69 69 ARG A CA 1
ATOM 523 C C . ARG A 1 69 ? 43.114 -23.723 7.956 1.00 29.69 69 ARG A C 1
ATOM 525 O O . ARG A 1 69 ? 42.128 -23.627 7.232 1.00 29.69 69 ARG A O 1
ATOM 532 N N . ARG A 1 70 ? 43.824 -24.837 8.161 1.00 27.41 70 ARG A N 1
ATOM 533 C CA . ARG A 1 70 ? 43.326 -26.207 8.104 1.00 27.41 70 ARG A CA 1
ATOM 534 C C . ARG A 1 70 ? 42.112 -26.363 9.029 1.00 27.41 70 ARG A C 1
ATOM 536 O O . ARG A 1 70 ? 41.951 -25.606 9.983 1.00 27.41 70 ARG A O 1
ATOM 543 N N . GLU A 1 71 ? 41.331 -27.374 8.677 1.00 28.75 71 GLU A N 1
ATOM 544 C CA . GLU A 1 71 ? 40.327 -28.134 9.431 1.00 28.75 71 GLU A CA 1
ATOM 545 C C . GLU A 1 71 ? 40.523 -28.259 10.964 1.00 28.75 71 GLU A C 1
ATOM 547 O O . GLU A 1 71 ? 41.606 -27.983 11.483 1.00 28.75 71 GLU A O 1
ATOM 552 N N . PRO A 1 72 ? 39.459 -28.646 11.702 1.00 35.75 72 PRO A N 1
ATOM 553 C CA . PRO A 1 72 ? 39.311 -28.380 13.129 1.00 35.75 72 PRO A CA 1
ATOM 554 C C . PRO A 1 72 ? 40.150 -29.317 14.004 1.00 35.75 72 PRO A C 1
ATOM 556 O O . PRO A 1 72 ? 40.384 -30.470 13.654 1.00 35.75 72 PRO A O 1
ATOM 559 N N . ALA A 1 73 ? 40.505 -28.847 15.201 1.00 25.00 73 ALA A N 1
ATOM 560 C CA . ALA A 1 73 ? 40.900 -29.707 16.311 1.00 25.00 73 ALA A CA 1
ATOM 561 C C . ALA A 1 73 ? 40.045 -29.367 17.541 1.00 25.00 73 ALA A C 1
ATOM 563 O O . ALA A 1 73 ? 40.056 -28.240 18.036 1.00 25.00 73 ALA A O 1
ATOM 564 N N . LEU A 1 74 ? 39.270 -30.362 17.973 1.00 34.50 74 LEU A N 1
ATOM 565 C CA . LEU A 1 74 ? 38.684 -30.482 19.307 1.00 34.50 74 LEU A CA 1
ATOM 566 C C . LEU A 1 74 ? 39.799 -30.455 20.364 1.00 34.50 74 LEU A C 1
ATOM 568 O O . LEU A 1 74 ? 40.810 -31.112 20.146 1.00 34.50 74 LEU A O 1
ATOM 572 N N . THR A 1 75 ? 39.591 -29.753 21.484 1.00 25.12 75 THR A N 1
ATOM 573 C CA . THR A 1 75 ? 39.438 -30.310 22.854 1.00 25.12 75 THR A CA 1
ATOM 574 C C . THR A 1 75 ? 39.508 -29.192 23.908 1.00 25.12 75 THR A C 1
ATOM 576 O O . THR A 1 75 ? 40.435 -28.395 23.859 1.00 25.12 75 THR A O 1
ATOM 579 N N . GLU A 1 76 ? 38.505 -29.184 24.806 1.00 26.45 76 GLU A N 1
ATOM 580 C CA . GLU A 1 76 ? 38.507 -28.918 26.272 1.00 26.45 76 GLU A CA 1
ATOM 581 C C . GLU A 1 76 ? 39.395 -27.793 26.863 1.00 26.45 76 GLU A C 1
ATOM 583 O O . GLU A 1 76 ? 40.549 -27.650 26.506 1.00 26.45 76 GLU A O 1
ATOM 588 N N . ARG A 1 77 ? 39.021 -26.990 27.871 1.00 28.25 77 ARG A N 1
ATOM 589 C CA . ARG A 1 77 ? 37.932 -26.958 28.871 1.00 28.25 77 ARG A CA 1
ATOM 590 C C . ARG A 1 77 ? 38.038 -25.604 29.624 1.00 28.25 77 ARG A C 1
ATOM 592 O O . ARG A 1 77 ? 39.155 -25.154 29.836 1.00 28.25 77 ARG A O 1
ATOM 599 N N . THR A 1 78 ? 36.888 -25.055 30.059 1.00 30.03 78 THR A N 1
ATOM 600 C CA . THR A 1 78 ? 36.594 -24.253 31.294 1.00 30.03 78 THR A CA 1
ATOM 601 C C . THR A 1 78 ? 37.506 -23.064 31.681 1.00 30.03 78 THR A C 1
ATOM 603 O O . THR A 1 78 ? 38.709 -23.231 31.768 1.00 30.03 78 THR A O 1
ATOM 606 N N . THR A 1 79 ? 37.046 -21.852 32.018 1.00 27.70 79 THR A N 1
ATOM 607 C CA . THR A 1 79 ? 35.956 -21.399 32.917 1.00 27.70 79 THR A CA 1
ATOM 608 C C . THR A 1 79 ? 35.608 -19.916 32.634 1.00 27.70 79 THR A C 1
ATOM 610 O O . THR A 1 79 ? 36.453 -19.178 32.139 1.00 27.70 79 THR A O 1
ATOM 613 N N . GLY A 1 80 ? 34.410 -19.455 33.033 1.00 26.55 80 GLY A N 1
ATOM 614 C CA . GLY A 1 80 ? 34.201 -18.049 33.441 1.00 26.55 80 GLY A CA 1
ATOM 615 C C . GLY A 1 80 ? 33.259 -17.169 32.604 1.00 26.55 80 GLY A C 1
ATOM 616 O O . GLY A 1 80 ? 33.693 -16.481 31.693 1.00 26.55 80 GLY A O 1
ATOM 617 N N . SER A 1 81 ? 31.978 -17.193 32.988 1.00 26.30 81 SER A N 1
ATOM 618 C CA . SER A 1 81 ? 30.989 -16.092 33.059 1.00 26.30 81 SER A CA 1
ATOM 619 C C . SER A 1 81 ? 30.956 -14.935 32.029 1.00 26.30 81 SER A C 1
ATOM 621 O O . SER A 1 81 ? 31.720 -13.981 32.114 1.00 26.30 81 SER A O 1
ATOM 623 N N . ASP A 1 82 ? 29.875 -14.966 31.241 1.00 27.42 82 ASP A N 1
ATOM 624 C CA . ASP A 1 82 ? 28.788 -13.963 31.189 1.00 27.42 82 ASP A CA 1
ATOM 625 C C . ASP A 1 82 ? 28.699 -12.890 30.062 1.00 27.42 82 ASP A C 1
ATOM 627 O O . ASP A 1 82 ? 29.590 -12.088 29.816 1.00 27.42 82 ASP A O 1
ATOM 631 N N . ASN A 1 83 ? 27.507 -12.913 29.438 1.00 26.80 83 ASN A N 1
ATOM 632 C CA . ASN A 1 83 ? 26.697 -11.911 28.718 1.00 26.80 83 ASN A CA 1
ATOM 633 C C . ASN A 1 83 ? 27.104 -11.155 27.412 1.00 26.80 83 ASN A C 1
ATOM 635 O O . ASN A 1 83 ? 27.785 -10.140 27.403 1.00 26.80 83 ASN A O 1
ATOM 639 N N . ARG A 1 84 ? 26.443 -11.596 26.314 1.00 24.11 84 ARG A N 1
ATOM 640 C CA . ARG A 1 84 ? 25.633 -10.880 25.276 1.00 24.11 84 ARG A CA 1
ATOM 641 C C . ARG A 1 84 ? 26.078 -9.509 24.700 1.00 24.11 84 ARG A C 1
ATOM 643 O O . ARG A 1 84 ? 25.915 -8.496 25.365 1.00 24.11 84 ARG A O 1
ATOM 650 N N . ARG A 1 85 ? 26.294 -9.453 23.365 1.00 23.34 85 ARG A N 1
ATOM 651 C CA . ARG A 1 85 ? 25.497 -8.720 22.317 1.00 23.34 85 ARG A CA 1
ATOM 652 C C . ARG A 1 85 ? 26.255 -8.655 20.967 1.00 23.34 85 ARG A C 1
ATOM 654 O O . ARG A 1 85 ? 27.415 -8.284 20.918 1.00 23.34 85 ARG A O 1
ATOM 661 N N . SER A 1 86 ? 25.699 -9.283 19.924 1.00 24.05 86 SER A N 1
ATOM 662 C CA . SER A 1 86 ? 25.127 -8.686 18.689 1.00 24.05 86 SER A CA 1
ATOM 663 C C . SER A 1 86 ? 26.107 -8.289 17.566 1.00 24.05 86 SER A C 1
ATOM 665 O O . SER A 1 86 ? 26.857 -7.333 17.686 1.00 24.05 86 SER A O 1
ATOM 667 N N . LEU A 1 87 ? 25.996 -9.036 16.455 1.00 24.89 87 LEU A N 1
ATOM 668 C CA . LEU A 1 87 ? 25.991 -8.610 15.041 1.00 24.89 87 LEU A CA 1
ATOM 669 C C . LEU A 1 87 ? 26.477 -7.184 14.726 1.00 24.89 87 LEU A C 1
ATOM 671 O O . LEU A 1 87 ? 25.797 -6.244 15.107 1.00 24.89 87 LEU A O 1
ATOM 675 N N . THR A 1 88 ? 27.514 -7.067 13.885 1.00 23.86 88 THR A N 1
ATOM 676 C CA . THR A 1 88 ? 27.435 -6.532 12.502 1.00 23.86 88 THR A CA 1
ATOM 677 C C . THR A 1 88 ? 28.838 -6.473 11.887 1.00 23.86 88 THR A C 1
ATOM 679 O O . THR A 1 88 ? 29.619 -5.579 12.189 1.00 23.86 88 THR A O 1
ATOM 682 N N . GLU A 1 89 ? 29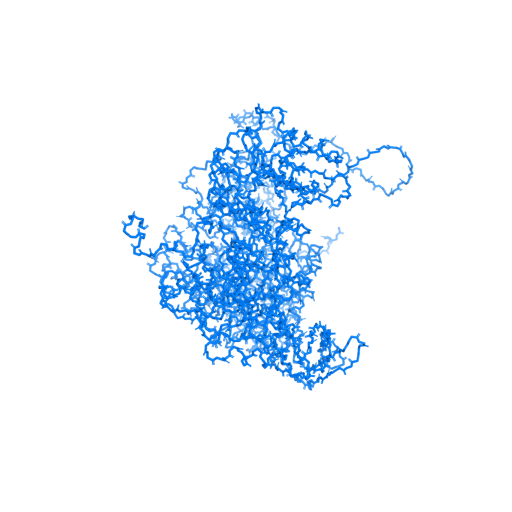.155 -7.412 10.992 1.00 23.75 89 GLU A N 1
ATOM 683 C CA . GLU A 1 89 ? 30.247 -7.250 10.027 1.00 23.75 89 GLU A CA 1
ATOM 684 C C . GLU A 1 89 ? 29.692 -6.513 8.804 1.00 23.75 89 GLU A C 1
ATOM 686 O O . GLU A 1 89 ? 29.041 -7.101 7.939 1.00 23.75 89 GLU A O 1
ATOM 691 N N . SER A 1 90 ? 29.923 -5.205 8.753 1.00 23.59 90 SER A N 1
ATOM 692 C CA . SER A 1 90 ? 29.752 -4.390 7.553 1.00 23.59 90 SER A CA 1
ATOM 693 C C . SER A 1 90 ? 31.110 -4.180 6.891 1.00 23.59 90 SER A C 1
ATOM 695 O O . SER A 1 90 ? 32.037 -3.626 7.480 1.00 23.59 90 SER A O 1
ATOM 697 N N . PHE A 1 91 ? 31.204 -4.638 5.643 1.00 23.92 91 PHE A N 1
ATOM 698 C CA . PHE A 1 91 ? 32.227 -4.251 4.678 1.00 23.92 91 PHE A CA 1
ATOM 699 C C . PHE A 1 91 ? 32.348 -2.719 4.624 1.00 23.92 91 PHE A C 1
ATOM 701 O O . PHE A 1 91 ? 31.360 -2.035 4.367 1.00 23.92 91 PHE A O 1
ATOM 708 N N . VAL A 1 92 ? 33.555 -2.186 4.819 1.00 26.02 92 VAL A N 1
ATOM 709 C CA . VAL A 1 92 ? 33.877 -0.769 4.596 1.00 26.02 92 VAL A CA 1
ATOM 710 C C . VAL A 1 92 ? 34.528 -0.650 3.214 1.00 26.02 92 VAL A C 1
ATOM 712 O O . VAL A 1 92 ? 35.620 -1.176 2.987 1.00 26.02 92 VAL A O 1
ATOM 715 N N . GLY A 1 93 ? 33.821 -0.012 2.273 1.00 27.17 93 GLY A N 1
ATOM 716 C CA . GLY A 1 93 ? 34.382 0.494 1.012 1.00 27.17 93 GLY A CA 1
ATOM 717 C C . GLY A 1 93 ? 35.363 1.656 1.255 1.00 27.17 93 GLY A C 1
ATOM 718 O O . GLY A 1 93 ? 35.563 2.039 2.405 1.00 27.17 93 GLY A O 1
ATOM 719 N N . PRO A 1 94 ? 36.024 2.212 0.220 1.00 30.64 94 PRO A N 1
ATOM 720 C CA . PRO A 1 94 ? 37.035 3.256 0.408 1.00 30.64 94 PRO A CA 1
ATOM 721 C C . PRO A 1 94 ? 36.442 4.444 1.180 1.00 30.64 94 PRO A C 1
ATOM 723 O O . PRO A 1 94 ? 35.405 4.984 0.806 1.00 30.64 94 PRO A O 1
ATOM 726 N N . GLY A 1 95 ? 37.081 4.746 2.311 1.00 34.09 95 GLY A N 1
ATOM 727 C CA . GLY A 1 95 ? 36.508 5.503 3.415 1.00 34.09 95 GLY A CA 1
ATOM 728 C C . GLY A 1 95 ? 36.233 6.974 3.127 1.00 34.09 95 GLY A C 1
ATOM 729 O O . GLY A 1 95 ? 36.880 7.625 2.310 1.00 34.09 95 GLY A O 1
ATOM 730 N N . THR A 1 96 ? 35.263 7.487 3.871 1.00 38.62 96 THR A N 1
ATOM 731 C CA . THR A 1 96 ? 34.964 8.905 4.027 1.00 38.62 96 THR A CA 1
ATOM 732 C C . THR A 1 96 ? 36.129 9.596 4.745 1.00 38.62 96 THR A C 1
ATOM 734 O O . THR A 1 96 ? 36.674 9.050 5.703 1.00 38.62 96 THR A O 1
ATOM 737 N N . VAL A 1 97 ? 36.539 10.779 4.281 1.00 38.81 97 VAL A N 1
ATOM 738 C CA . VAL A 1 97 ? 37.582 11.573 4.948 1.00 38.81 97 VAL A CA 1
ATOM 739 C C . VAL A 1 97 ? 36.933 12.382 6.072 1.00 38.81 97 VAL A C 1
ATOM 741 O O . VAL A 1 97 ? 35.927 13.064 5.856 1.00 38.81 97 VAL A O 1
ATOM 744 N N . HIS A 1 98 ? 37.504 12.285 7.268 1.00 41.62 98 HIS A N 1
ATOM 745 C CA . HIS A 1 98 ? 37.085 13.023 8.456 1.00 41.62 98 HIS A CA 1
ATOM 746 C C . HIS A 1 98 ? 38.217 13.951 8.912 1.00 41.62 98 HIS A C 1
ATOM 748 O O . HIS A 1 98 ? 39.387 13.646 8.675 1.00 41.62 98 HIS A O 1
ATOM 754 N N . ASP A 1 99 ? 37.879 15.072 9.546 1.00 39.31 99 ASP A N 1
ATOM 755 C CA . ASP A 1 99 ? 38.848 15.924 10.232 1.00 39.31 99 ASP A CA 1
ATOM 756 C C . ASP A 1 99 ? 39.341 15.273 11.542 1.00 39.31 99 ASP A C 1
ATOM 758 O O . ASP A 1 99 ? 38.869 14.210 11.961 1.00 39.31 99 ASP A O 1
ATOM 762 N N . ALA A 1 100 ? 40.302 15.917 12.211 1.00 32.31 100 ALA A N 1
ATOM 763 C CA . ALA A 1 100 ? 40.870 15.441 13.476 1.00 32.31 100 ALA A CA 1
ATOM 764 C C . ALA A 1 100 ? 39.857 15.382 14.643 1.00 32.31 100 ALA A C 1
ATOM 766 O O . ALA A 1 100 ? 40.146 14.759 15.662 1.00 32.31 100 ALA A O 1
ATOM 767 N N . ALA A 1 101 ? 38.677 15.995 14.493 1.00 33.66 101 ALA A N 1
ATOM 768 C CA . ALA A 1 101 ? 37.570 15.959 15.446 1.00 33.66 101 ALA A CA 1
ATOM 769 C C . ALA A 1 101 ? 36.481 14.931 15.062 1.00 33.66 101 ALA A C 1
ATOM 771 O O . ALA A 1 101 ? 35.481 14.802 15.765 1.00 33.66 101 ALA A O 1
ATOM 772 N N . GLY A 1 102 ? 36.672 14.170 13.976 1.00 34.09 102 GLY A N 1
ATOM 773 C CA . GLY A 1 102 ? 35.728 13.160 13.493 1.00 34.09 102 GLY A CA 1
ATOM 774 C C . GLY A 1 102 ? 34.611 13.708 12.597 1.00 34.09 102 GLY A C 1
ATOM 775 O O . GLY A 1 102 ? 33.765 12.933 12.138 1.00 34.09 102 GLY A O 1
ATOM 776 N N . ASN A 1 103 ? 34.607 15.005 12.277 1.00 36.12 103 ASN A N 1
ATOM 777 C CA . ASN A 1 103 ? 33.614 15.592 11.381 1.00 36.12 103 ASN A CA 1
ATOM 778 C C . ASN A 1 103 ? 33.925 15.231 9.932 1.00 36.12 103 ASN A C 1
ATOM 780 O O . ASN A 1 103 ? 35.073 15.210 9.499 1.00 36.12 103 ASN A O 1
ATOM 784 N N . ARG A 1 104 ? 32.882 14.964 9.151 1.00 38.56 104 ARG A N 1
ATOM 785 C CA . ARG A 1 104 ? 33.006 14.656 7.725 1.00 38.56 104 ARG A CA 1
ATOM 786 C C . ARG A 1 104 ? 33.516 15.895 6.980 1.00 38.56 104 ARG A C 1
ATOM 788 O O . ARG A 1 104 ? 32.847 16.924 7.010 1.00 38.56 104 ARG A O 1
ATOM 795 N N . LEU A 1 105 ? 34.652 15.798 6.287 1.00 35.00 105 LEU A N 1
ATOM 796 C CA . LEU A 1 105 ? 35.154 16.895 5.453 1.00 35.00 105 LEU A CA 1
ATOM 797 C C . LEU A 1 105 ? 34.420 16.895 4.098 1.00 35.00 105 LEU A C 1
ATOM 799 O O . LEU A 1 105 ? 34.510 15.908 3.361 1.00 35.00 105 LEU A O 1
ATOM 803 N N . PRO A 1 106 ? 33.703 17.969 3.721 1.00 37.75 106 PRO A N 1
ATOM 804 C CA . PRO A 1 106 ? 33.166 18.108 2.375 1.00 37.75 106 PRO A CA 1
ATOM 805 C C . PRO A 1 106 ? 34.289 18.581 1.440 1.00 37.75 106 PRO A C 1
ATOM 807 O O . PRO A 1 106 ? 34.583 19.771 1.382 1.00 37.75 106 PRO A O 1
ATOM 810 N N . SER A 1 107 ? 34.933 17.676 0.692 1.00 44.00 107 SER A N 1
ATOM 811 C CA . SER A 1 107 ? 35.739 18.112 -0.459 1.00 44.00 107 SER A CA 1
ATOM 812 C C . SER A 1 107 ? 34.822 18.250 -1.678 1.00 44.00 107 SER A C 1
ATOM 814 O O . SER A 1 107 ? 34.229 17.249 -2.088 1.00 44.00 107 SER A O 1
ATOM 816 N N . PRO A 1 108 ? 34.700 19.439 -2.294 1.00 50.75 108 PRO A N 1
ATOM 817 C CA . PRO A 1 108 ? 33.832 19.647 -3.450 1.00 50.75 108 PRO A CA 1
ATOM 818 C C . PRO A 1 108 ? 34.288 18.881 -4.706 1.00 50.75 108 PRO A C 1
ATOM 820 O O . PRO A 1 108 ? 33.516 18.799 -5.657 1.00 50.75 108 PRO A O 1
ATOM 823 N N . PHE A 1 109 ? 35.500 18.299 -4.723 1.00 62.12 109 PHE A N 1
ATOM 824 C CA . PHE A 1 109 ? 36.047 17.528 -5.847 1.00 62.12 109 PHE A CA 1
ATOM 825 C C . PHE A 1 109 ? 36.921 16.343 -5.385 1.00 62.12 109 PHE A C 1
ATOM 827 O O . PHE A 1 109 ? 37.654 16.438 -4.398 1.00 62.12 109 PHE A O 1
ATOM 834 N N . LEU A 1 110 ? 36.859 15.230 -6.125 1.00 69.31 110 LEU A N 1
ATOM 835 C CA . LEU A 1 110 ? 37.723 14.049 -6.017 1.00 69.31 110 LEU A CA 1
ATOM 836 C C . LEU A 1 110 ? 38.428 13.809 -7.353 1.00 69.31 110 LEU A C 1
ATOM 838 O O . LEU A 1 110 ? 37.773 13.722 -8.393 1.00 69.31 110 LEU A O 1
ATOM 842 N N . THR A 1 111 ? 39.748 13.644 -7.324 1.00 74.06 111 THR A N 1
ATOM 843 C CA . THR A 1 111 ? 40.554 13.311 -8.502 1.00 74.06 111 THR A CA 1
ATOM 844 C C . THR A 1 111 ? 40.997 11.856 -8.467 1.00 74.06 111 THR A C 1
ATOM 846 O O . THR A 1 111 ? 41.727 11.422 -7.577 1.00 74.06 111 THR A O 1
ATOM 849 N N . TYR A 1 112 ? 40.584 11.111 -9.488 1.00 80.19 112 TYR A N 1
ATOM 850 C CA . TYR A 1 112 ? 40.974 9.735 -9.749 1.00 80.19 112 TYR A CA 1
ATOM 851 C C . TYR A 1 112 ? 42.124 9.733 -10.750 1.00 80.19 112 TYR A C 1
ATOM 853 O O . TYR A 1 112 ? 41.979 10.236 -11.862 1.00 80.19 112 TYR A O 1
ATOM 861 N N . ALA A 1 113 ? 43.253 9.137 -10.387 1.00 83.06 113 ALA A N 1
ATOM 862 C CA . ALA A 1 113 ? 44.429 9.053 -11.235 1.00 83.06 113 ALA A CA 1
ATOM 863 C C . ALA A 1 113 ? 44.835 7.611 -11.511 1.00 83.06 113 ALA A C 1
ATOM 865 O O . ALA A 1 113 ? 44.891 6.765 -10.614 1.00 83.06 113 ALA A O 1
ATOM 866 N N . ARG A 1 114 ? 45.174 7.322 -12.767 1.00 83.62 114 ARG A N 1
ATOM 867 C CA . ARG A 1 114 ? 45.712 6.020 -13.147 1.00 83.62 114 ARG A CA 1
ATOM 868 C C . ARG A 1 114 ? 46.654 6.112 -14.327 1.00 83.62 114 ARG A C 1
ATOM 870 O O . ARG A 1 114 ? 46.353 6.708 -15.356 1.00 83.62 114 ARG A O 1
ATOM 877 N N . ARG A 1 115 ? 47.781 5.416 -14.204 1.00 87.19 115 ARG A N 1
ATOM 878 C CA . ARG A 1 115 ? 48.729 5.216 -15.294 1.00 87.19 115 ARG A CA 1
ATOM 879 C C . ARG A 1 115 ? 48.378 3.945 -16.063 1.00 87.19 115 ARG A C 1
ATOM 881 O O . ARG A 1 115 ? 48.278 2.863 -15.487 1.00 87.19 115 ARG A O 1
ATOM 888 N N . VAL A 1 116 ? 48.190 4.075 -17.372 1.00 87.50 116 VAL A N 1
ATOM 889 C CA . VAL A 1 116 ? 47.774 2.988 -18.267 1.00 87.50 116 VAL A CA 1
ATOM 890 C C . VAL A 1 116 ? 48.814 2.824 -19.369 1.00 87.50 116 VAL A C 1
ATOM 892 O O . VAL A 1 116 ? 49.240 3.802 -19.977 1.00 87.50 116 VAL A O 1
ATOM 895 N N . LYS A 1 117 ? 49.257 1.589 -19.619 1.00 88.12 117 LYS A N 1
ATOM 896 C CA . LYS A 1 117 ? 50.142 1.285 -20.750 1.00 88.12 117 LYS A CA 1
ATOM 897 C C . LYS A 1 117 ? 49.306 1.215 -22.021 1.00 88.12 117 LYS A C 1
ATOM 899 O O . LYS A 1 117 ? 48.393 0.397 -22.085 1.00 88.12 117 LYS A O 1
ATOM 904 N N . ILE A 1 118 ? 49.635 2.034 -23.012 1.00 90.94 118 ILE A N 1
ATOM 905 C CA . ILE A 1 118 ? 48.973 2.039 -24.314 1.00 90.94 118 ILE A CA 1
ATOM 906 C C . ILE A 1 118 ? 49.651 0.985 -25.195 1.00 90.94 118 ILE A C 1
ATOM 908 O O . ILE A 1 118 ? 50.856 1.078 -25.440 1.00 90.94 118 ILE A O 1
ATOM 912 N N . PRO A 1 119 ? 48.932 -0.048 -25.652 1.00 90.06 119 PRO A N 1
ATOM 913 C CA . PRO A 1 119 ? 49.497 -1.062 -26.532 1.00 90.06 119 PRO A CA 1
ATOM 914 C C . PRO A 1 119 ? 49.964 -0.486 -27.882 1.00 90.06 119 PRO A C 1
ATOM 916 O O . PRO A 1 119 ? 49.415 0.502 -28.372 1.00 90.06 119 PRO A O 1
ATOM 919 N N . ARG A 1 120 ? 51.006 -1.075 -28.490 1.00 89.38 120 ARG A N 1
ATOM 920 C CA . ARG A 1 120 ? 51.569 -0.588 -29.772 1.00 89.38 120 ARG A CA 1
ATOM 921 C C . ARG A 1 120 ? 50.616 -0.842 -30.938 1.00 89.38 120 ARG A C 1
ATOM 923 O O . ARG A 1 120 ? 50.563 -0.059 -31.879 1.00 89.38 120 ARG A O 1
ATOM 930 N N . GLU A 1 121 ? 49.839 -1.912 -30.843 1.00 87.69 121 GLU A N 1
ATOM 931 C CA . GLU A 1 121 ? 48.838 -2.340 -31.815 1.00 87.69 121 GLU A CA 1
ATOM 932 C C . GLU A 1 121 ? 47.662 -1.362 -31.980 1.00 87.69 121 GLU A C 1
ATOM 934 O O . GLU A 1 121 ? 46.883 -1.510 -32.915 1.00 87.69 121 GLU A O 1
ATOM 939 N N . TRP A 1 122 ? 47.532 -0.344 -31.119 1.00 90.06 122 TRP A N 1
ATOM 940 C CA . TRP A 1 122 ? 46.505 0.699 -31.261 1.00 90.06 122 TRP A CA 1
ATOM 941 C C . TRP A 1 122 ? 46.869 1.766 -32.300 1.00 90.06 122 TRP A C 1
ATOM 943 O O . TRP A 1 122 ? 46.053 2.638 -32.593 1.00 90.06 122 TRP A O 1
ATOM 953 N N . ALA A 1 123 ? 48.073 1.716 -32.877 1.00 89.44 123 ALA A N 1
ATOM 954 C CA . ALA A 1 123 ? 48.466 2.625 -33.948 1.00 89.44 123 ALA A CA 1
ATOM 955 C C . ALA A 1 123 ? 47.457 2.593 -35.116 1.00 89.44 123 ALA A C 1
ATOM 957 O O . ALA A 1 123 ? 46.981 1.531 -35.520 1.00 89.44 123 ALA A O 1
ATOM 958 N N . GLY A 1 124 ? 47.103 3.774 -35.634 1.00 87.75 124 GLY A N 1
ATOM 959 C CA . GLY A 1 124 ? 46.142 3.936 -36.734 1.00 87.75 124 GLY A CA 1
ATOM 960 C C . GLY A 1 124 ? 44.668 3.697 -36.373 1.00 87.75 124 GLY A C 1
ATOM 961 O O . GLY A 1 124 ? 43.810 3.824 -37.245 1.00 87.75 124 GLY A O 1
ATOM 962 N N . HIS A 1 125 ? 44.356 3.374 -35.114 1.00 91.25 125 HIS A N 1
ATOM 963 C CA . HIS A 1 125 ? 42.986 3.216 -34.624 1.00 91.25 125 HIS A CA 1
ATOM 964 C C . HIS A 1 125 ? 42.505 4.483 -33.912 1.00 91.25 125 HIS A C 1
ATOM 966 O O . HIS A 1 125 ? 43.301 5.310 -33.471 1.00 91.25 125 HIS A O 1
ATOM 972 N N . ARG A 1 126 ? 41.185 4.622 -33.781 1.00 93.19 126 ARG A N 1
ATOM 973 C CA . ARG A 1 126 ? 40.567 5.622 -32.909 1.00 93.19 126 ARG A CA 1
ATOM 974 C C . ARG A 1 126 ? 40.427 5.044 -31.508 1.00 93.19 126 ARG A C 1
ATOM 976 O O . ARG A 1 126 ? 39.997 3.901 -31.353 1.00 93.19 126 ARG A O 1
ATOM 983 N N . VAL A 1 127 ? 40.753 5.836 -30.497 1.00 93.50 127 VAL A N 1
ATOM 984 C CA . VAL A 1 127 ? 40.636 5.456 -29.088 1.00 93.50 127 VAL A CA 1
ATOM 985 C C . VAL A 1 127 ? 39.671 6.407 -28.402 1.00 93.50 127 VAL A C 1
ATOM 987 O O . VAL A 1 127 ? 39.822 7.620 -28.489 1.00 93.50 127 VAL A O 1
ATOM 990 N N . PHE A 1 128 ? 38.688 5.856 -27.702 1.00 93.94 128 PHE A N 1
ATOM 991 C CA . PHE A 1 128 ? 37.673 6.611 -26.985 1.00 93.94 128 PHE A CA 1
ATOM 992 C C . PHE A 1 128 ? 37.759 6.336 -25.489 1.00 93.94 128 PHE A C 1
ATOM 994 O O . PHE A 1 128 ? 37.813 5.181 -25.068 1.00 93.94 128 PHE A O 1
ATOM 1001 N N . LEU A 1 129 ? 37.725 7.394 -24.683 1.00 92.06 129 LEU A N 1
ATOM 1002 C CA . LEU A 1 129 ? 37.487 7.294 -23.249 1.00 92.06 129 LEU A CA 1
ATOM 1003 C C . LEU A 1 129 ? 35.977 7.218 -23.025 1.00 92.06 129 LEU A C 1
ATOM 1005 O O . LEU A 1 129 ? 35.237 8.103 -23.455 1.00 92.06 129 LEU A O 1
ATOM 1009 N N . VAL A 1 130 ? 35.530 6.153 -22.363 1.00 89.00 130 VAL A N 1
ATOM 1010 C CA . VAL A 1 130 ? 34.124 5.931 -22.023 1.00 89.00 130 VAL A CA 1
ATOM 1011 C C . VAL A 1 130 ? 33.979 5.933 -20.509 1.00 89.00 130 VAL A C 1
ATOM 1013 O O . VAL A 1 130 ? 34.538 5.074 -19.822 1.00 89.00 130 VAL A O 1
ATOM 1016 N N . LEU A 1 131 ? 33.207 6.894 -20.013 1.00 83.56 131 LEU A N 1
ATOM 1017 C CA . LEU A 1 131 ? 32.737 6.972 -18.637 1.00 83.56 131 LEU A CA 1
ATOM 1018 C C . LEU A 1 131 ? 31.310 6.415 -18.626 1.00 83.56 131 LEU A C 1
ATOM 1020 O O . LEU A 1 131 ? 30.405 7.071 -19.128 1.00 83.56 131 LEU A O 1
ATOM 1024 N N . GLU A 1 132 ? 31.093 5.196 -18.125 1.00 75.31 132 GLU A N 1
ATOM 1025 C CA . GLU A 1 132 ? 29.747 4.589 -18.142 1.00 75.31 132 GLU A CA 1
ATOM 1026 C C . GLU A 1 132 ? 28.775 5.330 -17.214 1.00 75.31 132 GLU A C 1
ATOM 1028 O O . GLU A 1 132 ? 27.587 5.417 -17.512 1.00 75.31 132 GLU A O 1
ATOM 1033 N N . ASN A 1 133 ? 29.295 5.874 -16.112 1.00 71.88 133 ASN A N 1
ATOM 1034 C CA . ASN A 1 133 ? 28.664 6.904 -15.298 1.00 71.88 133 ASN A CA 1
ATOM 1035 C C . ASN A 1 133 ? 29.759 7.673 -14.532 1.00 71.88 133 ASN A C 1
ATOM 1037 O O . ASN A 1 133 ? 30.743 7.080 -14.086 1.00 71.88 133 ASN A O 1
ATOM 1041 N N . ALA A 1 134 ? 29.626 8.993 -14.425 1.00 72.19 134 ALA A N 1
ATOM 1042 C CA . ALA A 1 134 ? 30.506 9.855 -13.635 1.00 72.19 134 ALA A CA 1
ATOM 1043 C C . ALA A 1 134 ? 29.741 11.139 -13.290 1.00 72.19 134 ALA A C 1
ATOM 1045 O O . ALA A 1 134 ? 29.146 11.729 -14.187 1.00 72.19 134 ALA A O 1
ATOM 1046 N N . ARG A 1 135 ? 29.720 11.528 -12.010 1.00 69.06 135 ARG A N 1
ATOM 1047 C CA . ARG A 1 135 ? 28.846 12.564 -11.434 1.00 69.06 135 ARG A CA 1
ATOM 1048 C C . ARG A 1 135 ? 29.653 13.676 -10.758 1.00 69.06 135 ARG A C 1
ATOM 1050 O O . ARG A 1 135 ? 30.675 13.383 -10.155 1.00 69.06 135 ARG A O 1
ATOM 1057 N N . TYR A 1 136 ? 29.210 14.930 -10.720 1.00 60.66 136 TYR A N 1
ATOM 1058 C CA . TYR A 1 136 ? 28.267 15.585 -11.641 1.00 60.66 136 TYR A CA 1
ATOM 1059 C C . TYR A 1 136 ? 29.001 16.507 -12.606 1.00 60.66 136 TYR A C 1
ATOM 1061 O O . TYR A 1 136 ? 28.692 16.547 -13.791 1.00 60.66 136 TYR A O 1
ATOM 1069 N N . ASN A 1 137 ? 30.005 17.219 -12.100 1.00 71.06 137 ASN A N 1
ATOM 1070 C CA . ASN A 1 137 ? 30.903 18.032 -12.900 1.00 71.06 137 ASN A CA 1
ATOM 1071 C C . ASN A 1 137 ? 32.225 17.281 -13.053 1.00 71.06 137 ASN A C 1
ATOM 1073 O O . ASN A 1 137 ? 32.972 17.128 -12.085 1.00 71.06 137 ASN A O 1
ATOM 1077 N N . VAL A 1 138 ? 32.474 16.766 -14.253 1.00 77.38 138 VAL A N 1
ATOM 1078 C CA . VAL A 1 138 ? 33.603 15.891 -14.555 1.00 77.38 138 VAL A CA 1
ATOM 1079 C C . VAL A 1 138 ? 34.559 16.592 -15.505 1.00 77.38 138 VAL A C 1
ATOM 1081 O O . VAL A 1 138 ? 34.193 16.970 -16.618 1.00 77.38 138 VAL A O 1
ATOM 1084 N N . THR A 1 139 ? 35.818 16.703 -15.096 1.00 86.38 139 THR A N 1
ATOM 1085 C CA . THR A 1 139 ? 36.932 17.053 -15.978 1.00 86.38 139 THR A CA 1
ATOM 1086 C C . THR A 1 139 ? 37.827 15.834 -16.124 1.00 86.38 139 THR A C 1
ATOM 1088 O O . THR A 1 139 ? 38.374 15.348 -15.140 1.00 86.38 139 THR A O 1
ATOM 1091 N N . ALA A 1 140 ? 37.989 15.333 -17.347 1.00 89.12 140 ALA A N 1
ATOM 1092 C CA . ALA A 1 140 ? 38.951 14.272 -17.623 1.00 89.12 140 ALA A CA 1
ATOM 1093 C C . ALA A 1 140 ? 40.173 14.842 -18.341 1.00 89.12 140 ALA A C 1
ATOM 1095 O O . ALA A 1 140 ? 40.046 15.675 -19.246 1.00 89.12 140 ALA A O 1
ATOM 1096 N N . GLN A 1 141 ? 41.351 14.359 -17.961 1.00 92.44 141 GLN A N 1
ATOM 1097 C CA . GLN A 1 141 ? 42.628 14.742 -18.541 1.00 92.44 141 GLN A CA 1
ATOM 1098 C C . GLN A 1 141 ? 43.469 13.519 -18.881 1.00 92.44 141 GLN A C 1
ATOM 1100 O O . GLN A 1 141 ? 43.409 12.485 -18.212 1.00 92.44 141 GLN A O 1
ATOM 1105 N N . ILE A 1 142 ? 44.289 13.660 -19.916 1.00 93.06 142 ILE A N 1
ATOM 1106 C CA . ILE A 1 142 ? 45.277 12.667 -20.321 1.00 93.06 142 ILE A CA 1
ATOM 1107 C C . ILE A 1 142 ? 46.604 13.383 -20.534 1.00 93.06 142 ILE A C 1
ATOM 1109 O O . ILE A 1 142 ? 46.679 14.343 -21.299 1.00 93.06 142 ILE A O 1
ATOM 1113 N N . ASN A 1 143 ? 47.652 12.921 -19.848 1.00 90.81 143 ASN A N 1
ATOM 1114 C CA . ASN A 1 143 ? 48.996 13.506 -19.914 1.00 90.81 143 ASN A CA 1
ATOM 1115 C C . ASN A 1 143 ? 48.999 15.032 -19.664 1.00 90.81 143 ASN A C 1
ATOM 1117 O O . ASN A 1 143 ? 49.678 15.779 -20.365 1.00 90.81 143 ASN A O 1
ATOM 1121 N N . GLY A 1 144 ? 48.203 15.488 -18.688 1.00 85.69 144 GLY A N 1
ATOM 1122 C CA . GLY A 1 144 ? 48.084 16.901 -18.298 1.00 85.69 144 GLY A CA 1
ATOM 1123 C C . GLY A 1 144 ? 47.270 17.780 -19.255 1.00 85.69 144 GLY A C 1
ATOM 1124 O O . GLY A 1 144 ? 47.240 18.995 -19.088 1.00 85.69 144 GLY A O 1
ATOM 1125 N N . LYS A 1 145 ? 46.625 17.200 -20.276 1.00 92.69 145 LYS A N 1
ATOM 1126 C CA . LYS A 1 145 ? 45.732 17.925 -21.187 1.00 92.69 145 LYS A CA 1
ATOM 1127 C C . LYS A 1 145 ? 44.284 17.536 -20.934 1.00 92.69 145 LYS A C 1
ATOM 1129 O O . LYS A 1 145 ? 43.961 16.350 -20.900 1.00 92.69 145 LYS A O 1
ATOM 1134 N N . ILE A 1 146 ? 43.407 18.530 -20.823 1.00 92.75 146 ILE A N 1
ATOM 1135 C CA . ILE A 1 146 ? 41.963 18.316 -20.689 1.00 92.75 146 ILE A CA 1
ATOM 1136 C C . ILE A 1 146 ? 41.422 17.709 -21.985 1.00 92.75 146 ILE A C 1
ATOM 1138 O O . ILE A 1 146 ? 41.555 18.307 -23.051 1.00 92.75 146 ILE A O 1
ATOM 1142 N N . VAL A 1 147 ? 40.788 16.541 -21.875 1.00 93.06 147 VAL A N 1
ATOM 1143 C CA . VAL A 1 147 ? 40.145 15.855 -23.007 1.00 93.06 147 VAL A CA 1
ATOM 1144 C C . VAL A 1 147 ? 38.640 16.099 -23.049 1.00 93.06 147 VAL A C 1
ATOM 1146 O O . VAL A 1 147 ? 38.053 16.128 -24.124 1.00 93.06 147 VAL A O 1
ATOM 1149 N N . THR A 1 148 ? 37.996 16.304 -21.896 1.00 87.56 148 THR A N 1
ATOM 1150 C CA . THR A 1 148 ? 36.579 16.685 -21.834 1.00 87.56 148 THR A CA 1
ATOM 1151 C C . THR A 1 148 ? 36.250 17.393 -20.528 1.00 87.56 148 THR A C 1
ATOM 1153 O O . THR A 1 148 ? 36.803 17.068 -19.476 1.00 87.56 148 THR A O 1
ATOM 1156 N N . ARG A 1 149 ? 35.282 18.311 -20.605 1.00 83.44 149 ARG A N 1
ATOM 1157 C CA . ARG A 1 149 ? 34.456 18.738 -19.473 1.00 83.44 149 ARG A CA 1
ATOM 1158 C C . ARG A 1 149 ? 33.038 18.268 -19.735 1.00 83.44 149 ARG A C 1
ATOM 1160 O O . ARG A 1 149 ? 32.545 18.420 -20.850 1.00 83.44 149 ARG A O 1
ATOM 1167 N N . TYR A 1 150 ? 32.429 17.642 -18.751 1.00 73.31 150 TYR A N 1
ATOM 1168 C CA . TYR A 1 150 ? 31.122 17.030 -18.878 1.00 73.31 150 TYR A CA 1
ATOM 1169 C C . TYR A 1 150 ? 30.331 17.312 -17.613 1.00 73.31 150 TYR A C 1
ATOM 1171 O O . TYR A 1 150 ? 30.824 17.095 -16.507 1.00 73.31 150 TYR A O 1
ATOM 1179 N N . VAL A 1 151 ? 29.117 17.817 -17.799 1.00 67.50 151 VAL A N 1
ATOM 1180 C CA . VAL A 1 151 ? 28.135 17.940 -16.731 1.00 67.50 151 VAL A CA 1
ATOM 1181 C C . VAL A 1 151 ? 27.079 16.889 -17.012 1.00 67.50 151 VAL A C 1
ATOM 1183 O O . VAL A 1 151 ? 26.431 16.945 -18.051 1.00 67.50 151 VAL A O 1
ATOM 1186 N N . GLY A 1 152 ? 26.969 15.915 -16.120 1.00 61.62 152 GLY A N 1
ATOM 1187 C CA . GLY A 1 152 ? 26.035 14.804 -16.225 1.00 61.62 152 GLY A CA 1
ATOM 1188 C C . GLY A 1 152 ? 26.347 13.742 -15.190 1.00 61.62 152 GLY A C 1
ATOM 1189 O O . GLY A 1 152 ? 27.175 13.972 -14.312 1.00 61.62 152 GLY A O 1
ATOM 1190 N N . GLY A 1 153 ? 25.644 12.610 -15.200 1.00 65.94 153 GLY A N 1
ATOM 1191 C CA . GLY A 1 153 ? 25.771 11.713 -14.049 1.00 65.94 153 GLY A CA 1
ATOM 1192 C C . GLY A 1 153 ? 25.523 10.235 -14.258 1.00 65.94 153 GLY A C 1
ATOM 1193 O O . GLY A 1 153 ? 26.160 9.412 -13.598 1.00 65.94 153 GLY A O 1
ATOM 1194 N N . LEU A 1 154 ? 24.585 9.878 -15.127 1.00 72.44 154 LEU A N 1
ATOM 1195 C CA . LEU A 1 154 ? 24.062 8.509 -15.210 1.00 72.44 154 LEU A CA 1
ATOM 1196 C C . LEU A 1 154 ? 23.979 7.991 -16.649 1.00 72.44 154 LEU A C 1
ATOM 1198 O O . LEU A 1 154 ? 23.774 6.800 -16.870 1.00 72.44 154 LEU A O 1
ATOM 1202 N N . GLU A 1 155 ? 24.160 8.878 -17.617 1.00 76.88 155 GLU A N 1
ATOM 1203 C CA . GLU A 1 155 ? 24.350 8.589 -19.023 1.00 76.88 155 GLU A CA 1
ATOM 1204 C C . GLU A 1 155 ? 25.834 8.313 -19.332 1.00 76.88 155 GLU A C 1
ATOM 1206 O O . GLU A 1 155 ? 26.720 8.948 -18.746 1.00 76.88 155 GLU A O 1
ATOM 1211 N N . PRO A 1 156 ? 26.131 7.376 -20.252 1.00 80.69 156 PRO A N 1
ATOM 1212 C CA . PRO A 1 156 ? 27.497 7.151 -20.695 1.00 80.69 156 PRO A CA 1
ATOM 1213 C C . PRO A 1 156 ? 28.055 8.374 -21.431 1.00 80.69 156 PRO A C 1
ATOM 1215 O O . PRO A 1 156 ? 27.467 8.828 -22.412 1.00 80.69 156 PRO A O 1
ATOM 1218 N N . HIS A 1 157 ? 29.233 8.849 -21.028 1.00 85.50 157 HIS A N 1
ATOM 1219 C CA . HIS A 1 157 ? 29.966 9.894 -21.744 1.00 85.50 157 HIS A CA 1
ATOM 1220 C C . HIS A 1 157 ? 31.143 9.291 -22.508 1.00 85.50 157 HIS A C 1
ATOM 1222 O O . HIS A 1 157 ? 32.028 8.664 -21.922 1.00 85.50 157 HIS A O 1
ATOM 1228 N N . ARG A 1 158 ? 31.153 9.462 -23.833 1.00 89.81 158 ARG A N 1
ATOM 1229 C CA . ARG A 1 158 ? 32.145 8.880 -24.747 1.00 89.81 158 ARG A CA 1
ATOM 1230 C C . ARG A 1 158 ? 32.859 9.987 -25.513 1.00 89.81 158 ARG A C 1
ATOM 1232 O O . ARG A 1 158 ? 32.241 10.656 -26.335 1.00 89.81 158 ARG A O 1
ATOM 1239 N N . VAL A 1 159 ? 34.165 10.133 -25.297 1.00 92.81 159 VAL A N 1
ATOM 1240 C CA . VAL A 1 159 ? 34.998 11.165 -25.935 1.00 92.81 159 VAL A CA 1
ATOM 1241 C C . VAL A 1 159 ? 36.161 10.540 -26.698 1.00 92.81 159 VAL A C 1
ATOM 1243 O O . VAL A 1 159 ? 36.756 9.565 -26.245 1.00 92.81 159 VAL A O 1
ATOM 1246 N N . ASP A 1 160 ? 36.466 11.075 -27.879 1.00 93.88 160 ASP A N 1
ATOM 1247 C CA . ASP A 1 160 ? 37.629 10.657 -28.659 1.00 93.88 160 ASP A CA 1
ATOM 1248 C C . ASP A 1 160 ? 38.908 11.212 -28.028 1.00 93.88 160 ASP A C 1
ATOM 1250 O O . ASP A 1 160 ? 39.037 12.417 -27.827 1.00 93.88 160 ASP A O 1
ATOM 1254 N N . VAL A 1 161 ? 39.839 10.324 -27.696 1.00 95.06 161 VAL A N 1
ATOM 1255 C CA . VAL A 1 161 ? 41.104 10.655 -27.035 1.00 95.06 161 VAL A CA 1
ATOM 1256 C C . VAL A 1 161 ? 42.318 10.215 -27.848 1.00 95.06 161 VAL A C 1
ATOM 1258 O O . VAL A 1 161 ? 43.429 10.181 -27.321 1.00 95.06 161 VAL A O 1
ATOM 1261 N N . THR A 1 162 ? 42.117 9.875 -29.125 1.00 93.31 162 THR A N 1
ATOM 1262 C CA . THR A 1 162 ? 43.155 9.324 -30.010 1.00 93.31 162 THR A CA 1
ATOM 1263 C C . THR A 1 162 ? 44.422 10.178 -29.998 1.00 93.31 162 THR A C 1
ATOM 1265 O O . THR A 1 162 ? 45.510 9.660 -29.765 1.00 93.31 162 THR A O 1
ATOM 1268 N N . ASP A 1 163 ? 44.271 11.496 -30.137 1.00 92.94 163 ASP A N 1
ATOM 1269 C CA . ASP A 1 163 ? 45.392 12.435 -30.282 1.00 92.94 163 ASP A CA 1
ATOM 1270 C C . ASP A 1 163 ? 46.113 12.747 -28.951 1.00 92.94 163 ASP A C 1
ATOM 1272 O O . ASP A 1 163 ? 47.122 13.453 -28.927 1.00 92.94 163 ASP A O 1
ATOM 1276 N N . PHE A 1 164 ? 45.619 12.213 -27.828 1.00 93.81 164 PHE A N 1
ATOM 1277 C CA . PHE A 1 164 ? 46.215 12.369 -26.493 1.00 93.81 164 PHE A CA 1
ATOM 1278 C C . PHE A 1 164 ? 47.039 11.150 -26.058 1.00 93.81 164 PHE A C 1
ATOM 1280 O O . PHE A 1 164 ? 47.669 11.168 -24.994 1.00 93.81 164 PHE A O 1
ATOM 1287 N N . LEU A 1 165 ? 47.031 10.084 -26.862 1.00 93.19 165 LEU A N 1
ATOM 1288 C CA . LEU A 1 165 ? 47.651 8.803 -26.556 1.00 93.19 165 LEU A CA 1
ATOM 1289 C C . LEU A 1 165 ? 48.733 8.463 -27.581 1.00 93.19 165 LEU A C 1
ATOM 1291 O O . LEU A 1 165 ? 48.520 8.548 -28.785 1.00 93.19 165 LEU A O 1
ATOM 1295 N N . THR A 1 166 ? 49.875 7.978 -27.094 1.00 93.12 166 THR A N 1
ATOM 1296 C CA . THR A 1 166 ? 50.963 7.486 -27.948 1.00 93.12 166 THR A CA 1
ATOM 1297 C C . THR A 1 166 ? 51.073 5.965 -27.810 1.00 93.12 166 THR A C 1
ATOM 1299 O O . THR A 1 166 ? 51.396 5.482 -26.717 1.00 93.12 166 THR A O 1
ATOM 1302 N N . PRO A 1 167 ? 50.835 5.180 -28.881 1.00 91.19 167 PRO A N 1
ATOM 1303 C CA . PRO A 1 167 ? 50.988 3.728 -28.851 1.00 91.19 167 PRO A CA 1
ATOM 1304 C C . PRO A 1 167 ? 52.368 3.289 -28.344 1.00 91.19 167 PRO A C 1
ATOM 1306 O O . PRO A 1 167 ? 53.405 3.815 -28.743 1.00 91.19 167 PRO A O 1
ATOM 1309 N N . GLY A 1 168 ? 52.390 2.304 -27.449 1.00 88.31 168 GLY A N 1
ATOM 1310 C CA . GLY A 1 168 ? 53.605 1.790 -26.814 1.00 88.31 168 GLY A CA 1
ATOM 1311 C C . GLY A 1 168 ? 54.116 2.590 -25.614 1.00 88.31 168 GLY A C 1
ATOM 1312 O O . GLY A 1 168 ? 55.023 2.104 -24.934 1.00 88.31 168 GLY A O 1
ATOM 1313 N N . GLN A 1 169 ? 53.557 3.769 -25.329 1.00 91.94 169 GLN A N 1
ATOM 1314 C CA . GLN A 1 169 ? 53.906 4.578 -24.160 1.00 91.94 169 GLN A CA 1
ATOM 1315 C C . GLN A 1 169 ? 52.890 4.403 -23.025 1.00 91.94 169 GLN A C 1
ATOM 1317 O O . GLN A 1 169 ? 51.853 3.759 -23.172 1.00 91.94 169 GLN A O 1
ATOM 1322 N N . TYR A 1 170 ? 53.202 4.956 -21.856 1.00 88.75 170 TYR A N 1
ATOM 1323 C CA . TYR A 1 170 ? 52.230 5.078 -20.774 1.00 88.75 170 TYR A CA 1
ATOM 1324 C C . TYR A 1 170 ? 51.497 6.412 -20.884 1.00 88.75 170 TYR A C 1
ATOM 1326 O O . TYR A 1 170 ? 52.132 7.430 -21.139 1.00 88.75 170 TYR A O 1
ATOM 1334 N N . ALA A 1 171 ? 50.196 6.400 -20.618 1.00 90.62 171 ALA A N 1
ATOM 1335 C CA . ALA A 1 171 ? 49.393 7.598 -20.437 1.00 90.62 171 ALA A CA 1
ATOM 1336 C C . ALA A 1 171 ? 48.961 7.723 -18.972 1.00 90.62 171 ALA A C 1
ATOM 1338 O O . ALA A 1 171 ? 48.609 6.724 -18.338 1.00 90.62 171 ALA A O 1
ATOM 1339 N N . LEU A 1 172 ? 48.993 8.941 -18.437 1.00 90.19 172 LEU A N 1
ATOM 1340 C CA . LEU A 1 172 ? 48.400 9.268 -17.144 1.00 90.19 172 LEU A CA 1
ATOM 1341 C C . LEU A 1 172 ? 46.984 9.797 -17.373 1.00 90.19 172 LEU A C 1
ATOM 1343 O O . LEU A 1 172 ? 46.824 10.851 -17.984 1.00 90.19 172 LEU A O 1
ATOM 1347 N N . LEU A 1 173 ? 45.980 9.064 -16.897 1.00 89.31 173 LEU A N 1
ATOM 1348 C CA . LEU A 1 173 ? 44.581 9.479 -16.904 1.00 89.31 173 LEU A CA 1
ATOM 1349 C C . LEU A 1 173 ? 44.249 10.120 -15.556 1.00 89.31 173 LEU A C 1
ATOM 1351 O O . LEU A 1 173 ? 44.513 9.512 -14.518 1.00 89.31 173 LEU A O 1
ATOM 1355 N N . LEU A 1 174 ? 43.639 11.301 -15.594 1.00 86.75 174 LEU A N 1
ATOM 1356 C CA . LEU A 1 174 ? 43.056 11.989 -14.444 1.00 86.75 174 LEU A CA 1
ATOM 1357 C C . LEU A 1 174 ? 41.565 12.196 -14.705 1.00 86.75 174 LEU A C 1
ATOM 1359 O O . LEU A 1 174 ? 41.183 12.626 -15.791 1.00 86.75 174 LEU A O 1
ATOM 1363 N N . ILE A 1 175 ? 40.718 11.884 -13.733 1.00 85.00 175 ILE A N 1
ATOM 1364 C CA . ILE A 1 175 ? 39.282 12.158 -13.770 1.00 85.00 175 ILE A CA 1
ATOM 1365 C C . ILE A 1 175 ? 38.947 12.889 -12.483 1.00 85.00 175 ILE A C 1
ATOM 1367 O O . ILE A 1 175 ? 38.941 12.289 -11.414 1.00 85.00 175 ILE A O 1
ATOM 1371 N N . THR A 1 176 ? 38.674 14.177 -12.592 1.00 80.06 176 THR A N 1
ATOM 1372 C CA . THR A 1 176 ? 38.252 15.013 -11.474 1.00 80.06 176 THR A CA 1
ATOM 1373 C C . THR A 1 176 ? 36.742 15.127 -11.514 1.00 80.06 176 THR A C 1
ATOM 1375 O O . THR A 1 176 ? 36.187 15.594 -12.507 1.00 80.06 176 THR A O 1
ATOM 1378 N N . ALA A 1 177 ? 36.081 14.676 -10.459 1.00 74.31 177 ALA A N 1
ATOM 1379 C CA . ALA A 1 177 ? 34.634 14.664 -10.329 1.00 74.31 177 ALA A CA 1
ATOM 1380 C C . ALA A 1 177 ? 34.235 15.440 -9.071 1.00 74.31 177 ALA A C 1
ATOM 1382 O O . ALA A 1 177 ? 34.768 15.172 -7.996 1.00 74.31 177 ALA A O 1
ATOM 1383 N N . GLY A 1 178 ? 33.336 16.414 -9.209 1.00 62.09 178 GLY A N 1
ATOM 1384 C CA . GLY A 1 178 ? 32.854 17.228 -8.092 1.00 62.09 178 GLY A CA 1
ATOM 1385 C C . GLY A 1 178 ? 31.374 17.091 -7.792 1.00 62.09 178 GLY A C 1
ATOM 1386 O O . GLY A 1 178 ? 30.584 16.728 -8.674 1.00 62.09 178 GLY A O 1
ATOM 1387 N N . ASP A 1 179 ? 31.010 17.425 -6.550 1.00 56.25 179 ASP A N 1
ATOM 1388 C CA . ASP A 1 179 ? 29.616 17.506 -6.127 1.00 56.25 179 ASP A CA 1
ATOM 1389 C C . ASP A 1 179 ? 29.055 18.916 -6.334 1.00 56.25 179 ASP A C 1
ATOM 1391 O O . ASP A 1 179 ? 29.574 19.920 -5.849 1.00 56.25 179 ASP A O 1
ATOM 1395 N N . SER A 1 180 ? 27.971 18.973 -7.091 1.00 49.66 180 SER A N 1
ATOM 1396 C CA . SER A 1 180 ? 26.796 19.769 -6.752 1.00 49.66 180 SER A CA 1
ATOM 1397 C C . SER A 1 180 ? 25.757 19.469 -7.818 1.00 49.66 180 SER A C 1
ATOM 1399 O O . SER A 1 180 ? 25.573 20.215 -8.776 1.00 49.66 180 SER A O 1
ATOM 1401 N N . GLY A 1 181 ? 25.050 18.352 -7.648 1.00 47.34 181 GLY A N 1
ATOM 1402 C CA . GLY A 1 181 ? 23.829 18.111 -8.420 1.00 47.34 181 GLY A CA 1
ATOM 1403 C C . GLY A 1 181 ? 22.829 19.275 -8.310 1.00 47.34 181 GLY A C 1
ATOM 1404 O O . GLY A 1 181 ? 22.016 19.436 -9.215 1.00 47.34 181 GLY A O 1
ATOM 1405 N N . VAL A 1 182 ? 22.903 20.105 -7.246 1.00 41.44 182 VAL A N 1
ATOM 1406 C CA . VAL A 1 182 ? 21.991 21.249 -7.022 1.00 41.44 182 VAL A CA 1
ATOM 1407 C C . VAL A 1 182 ? 22.567 22.458 -6.219 1.00 41.44 182 VAL A C 1
ATOM 1409 O O . VAL A 1 182 ? 21.912 23.488 -6.120 1.00 41.44 182 VAL A O 1
ATOM 1412 N N . SER A 1 183 ? 23.777 22.432 -5.642 1.00 39.16 183 SER A N 1
ATOM 1413 C CA . SER A 1 183 ? 24.183 23.399 -4.583 1.00 39.16 183 SER A CA 1
ATOM 1414 C C . SER A 1 183 ? 25.123 24.560 -4.974 1.00 39.16 183 SER A C 1
ATOM 1416 O O . SER A 1 183 ? 25.567 25.304 -4.101 1.00 39.16 183 SER A O 1
ATOM 1418 N N . GLY A 1 184 ? 25.407 24.793 -6.258 1.00 33.06 184 GLY A N 1
ATOM 1419 C CA . GLY A 1 184 ? 26.440 25.750 -6.699 1.00 33.06 184 GLY A CA 1
ATOM 1420 C C . GLY A 1 184 ? 26.228 27.246 -6.382 1.00 33.06 184 GLY A C 1
ATOM 1421 O O . GLY A 1 184 ? 27.096 28.049 -6.719 1.00 33.06 184 GLY A O 1
ATOM 1422 N N . HIS A 1 185 ? 25.117 27.653 -5.753 1.00 31.64 185 HIS A N 1
ATOM 1423 C CA . HIS A 1 185 ? 24.803 29.070 -5.508 1.00 31.64 185 HIS A CA 1
ATOM 1424 C C . HIS A 1 185 ? 24.858 29.535 -4.037 1.00 31.64 185 HIS A C 1
ATOM 1426 O O . HIS A 1 185 ? 24.720 30.734 -3.796 1.00 31.64 185 HIS A O 1
ATOM 1432 N N . ARG A 1 186 ? 25.137 28.668 -3.047 1.00 31.67 186 ARG A N 1
ATOM 1433 C CA . ARG A 1 186 ? 25.422 29.095 -1.655 1.00 31.67 186 ARG A CA 1
ATOM 1434 C C . ARG A 1 186 ? 26.580 28.309 -1.033 1.00 31.67 186 ARG A C 1
ATOM 1436 O O . ARG A 1 186 ? 26.753 27.128 -1.312 1.00 31.67 186 ARG A O 1
ATOM 1443 N N . ARG A 1 187 ? 27.361 28.972 -0.164 1.00 31.45 187 ARG A N 1
ATOM 1444 C CA . ARG A 1 187 ? 28.354 28.315 0.708 1.00 31.45 187 ARG A CA 1
ATOM 1445 C C . ARG A 1 187 ? 27.634 27.287 1.588 1.00 31.45 187 ARG A C 1
ATOM 1447 O O . ARG A 1 187 ? 26.642 27.621 2.227 1.00 31.45 187 ARG A O 1
ATOM 1454 N N . PHE A 1 188 ? 28.139 26.059 1.593 1.00 35.56 188 PHE A N 1
ATOM 1455 C CA . PHE A 1 188 ? 27.701 24.984 2.480 1.00 35.56 188 PHE A CA 1
ATOM 1456 C C . PHE A 1 188 ? 28.116 25.327 3.919 1.00 35.56 188 PHE A C 1
ATOM 1458 O O . PHE A 1 188 ? 29.307 25.515 4.166 1.00 35.56 188 PHE A O 1
ATOM 1465 N N . ASP A 1 189 ? 27.154 25.448 4.838 1.00 34.59 189 ASP A N 1
ATOM 1466 C CA . ASP A 1 189 ? 27.417 25.630 6.271 1.00 34.59 189 ASP A CA 1
ATOM 1467 C C . ASP A 1 189 ? 27.297 24.272 6.992 1.00 34.59 189 ASP A C 1
ATOM 1469 O O . ASP A 1 189 ? 26.184 23.767 7.178 1.00 34.59 189 ASP A O 1
ATOM 1473 N N . PRO A 1 190 ? 28.422 23.643 7.375 1.00 33.19 190 PRO A N 1
ATOM 1474 C CA . PRO A 1 190 ? 28.420 22.337 8.024 1.00 33.19 190 PRO A CA 1
ATOM 1475 C C . PRO A 1 190 ? 27.870 22.362 9.461 1.00 33.19 190 PRO A C 1
ATOM 1477 O O . PRO A 1 190 ? 27.532 21.300 9.977 1.00 33.19 190 PRO A O 1
ATOM 1480 N N . TYR A 1 191 ? 27.723 23.529 10.104 1.00 32.16 191 TYR A N 1
ATOM 1481 C CA . TYR A 1 191 ? 27.265 23.626 11.498 1.00 32.16 191 TYR A CA 1
ATOM 1482 C C . TYR A 1 191 ? 25.744 23.473 11.674 1.00 32.16 191 TYR A C 1
ATOM 1484 O O . TYR A 1 191 ? 25.268 23.315 12.796 1.00 32.16 191 TYR A O 1
ATOM 1492 N N . ILE A 1 192 ? 24.971 23.470 10.582 1.00 30.19 192 ILE A N 1
ATOM 1493 C CA . ILE A 1 192 ? 23.501 23.337 10.607 1.00 30.19 192 ILE A CA 1
ATOM 1494 C C . ILE A 1 192 ? 23.059 21.879 10.332 1.00 30.19 192 ILE A C 1
ATOM 1496 O O . ILE A 1 192 ? 21.885 21.533 10.463 1.00 30.19 192 ILE A O 1
ATOM 1500 N N . TYR A 1 193 ? 23.991 20.981 9.987 1.00 29.00 193 TYR A N 1
ATOM 1501 C CA . TYR A 1 193 ? 23.682 19.626 9.524 1.00 29.00 193 TYR A CA 1
ATOM 1502 C C . TYR A 1 193 ? 23.765 18.576 10.646 1.00 29.00 193 TYR A C 1
ATOM 1504 O O . TYR A 1 193 ? 24.793 17.936 10.865 1.00 29.00 193 TYR A O 1
ATOM 1512 N N . THR A 1 194 ? 22.650 18.332 11.339 1.00 27.08 194 THR A N 1
ATOM 1513 C CA . THR A 1 194 ? 22.526 17.254 12.336 1.00 27.08 194 THR A CA 1
ATOM 1514 C C . THR A 1 194 ? 22.214 15.899 11.676 1.00 27.08 194 THR A C 1
ATOM 1516 O O . THR A 1 194 ? 21.114 15.360 11.748 1.00 27.08 194 THR A O 1
ATOM 1519 N N . GLY A 1 195 ? 23.210 15.324 11.002 1.00 29.50 195 GLY A N 1
ATOM 1520 C CA . GLY A 1 195 ? 23.446 13.873 10.936 1.00 29.50 195 GLY A CA 1
ATOM 1521 C C . GLY A 1 195 ? 22.461 12.899 10.260 1.00 29.50 195 GLY A C 1
ATOM 1522 O O . GLY A 1 195 ? 22.886 11.775 10.024 1.00 29.50 195 GLY A O 1
ATOM 1523 N N . THR A 1 196 ? 21.206 13.213 9.910 1.00 26.53 196 THR A N 1
ATOM 1524 C CA . THR A 1 196 ? 20.276 12.162 9.394 1.00 26.53 196 THR A CA 1
ATOM 1525 C C . THR A 1 196 ? 19.253 12.579 8.329 1.00 26.53 196 THR A C 1
ATOM 1527 O O . THR A 1 196 ? 18.398 11.776 7.955 1.00 26.53 196 THR A O 1
ATOM 1530 N N . ARG A 1 197 ? 19.336 13.780 7.751 1.00 29.78 197 ARG A N 1
ATOM 1531 C CA . ARG A 1 197 ? 18.396 14.226 6.707 1.00 29.78 197 ARG A CA 1
ATOM 1532 C C . ARG A 1 197 ? 19.128 14.514 5.398 1.00 29.78 197 ARG A C 1
ATOM 1534 O O . ARG A 1 197 ? 19.908 15.453 5.346 1.00 29.78 197 ARG A O 1
ATOM 1541 N N . LEU A 1 198 ? 18.838 13.758 4.330 1.00 34.41 198 LEU A N 1
ATOM 1542 C CA . LEU A 1 198 ? 18.995 14.316 2.979 1.00 34.41 198 LEU A CA 1
ATOM 1543 C C . LEU A 1 198 ? 18.163 15.609 2.938 1.00 34.41 198 LEU A C 1
ATOM 1545 O O . LEU A 1 198 ? 17.049 15.586 3.477 1.00 34.41 198 LEU A O 1
ATOM 1549 N N . PRO A 1 199 ? 18.671 16.711 2.357 1.00 31.41 199 PRO A N 1
ATOM 1550 C CA . PRO A 1 199 ? 17.936 17.964 2.330 1.00 31.41 199 PRO A CA 1
ATOM 1551 C C . PRO A 1 199 ? 16.551 17.717 1.738 1.00 31.41 199 PRO A C 1
ATOM 1553 O O . PRO A 1 199 ? 16.399 17.103 0.677 1.00 31.41 199 PRO A O 1
ATOM 1556 N N . THR A 1 200 ? 15.522 18.143 2.460 1.00 34.69 200 THR A N 1
ATOM 1557 C CA . THR A 1 200 ? 14.164 18.114 1.923 1.00 34.69 200 THR A CA 1
ATOM 1558 C C . THR A 1 200 ? 14.120 19.028 0.697 1.00 34.69 200 THR A C 1
ATOM 1560 O O . THR A 1 200 ? 14.838 20.024 0.633 1.00 34.69 200 THR A O 1
ATOM 1563 N N . CYS A 1 201 ? 13.262 18.751 -0.289 1.00 36.06 201 CYS A N 1
ATOM 1564 C CA . CYS A 1 201 ? 13.126 19.622 -1.467 1.00 36.06 201 CYS A CA 1
ATOM 1565 C C . CYS A 1 201 ? 12.695 21.067 -1.130 1.00 36.06 201 CYS A C 1
ATOM 1567 O O . CYS A 1 201 ? 12.691 21.912 -2.012 1.00 36.06 201 CYS A O 1
ATOM 1569 N N . ARG A 1 202 ? 12.356 21.357 0.136 1.00 32.78 202 ARG A N 1
ATOM 1570 C CA . ARG A 1 202 ? 12.170 22.714 0.669 1.00 32.78 202 ARG A CA 1
ATOM 1571 C C . ARG A 1 202 ? 13.480 23.429 1.019 1.00 32.78 202 ARG A C 1
ATOM 1573 O O . ARG A 1 202 ? 13.526 24.644 0.917 1.00 32.78 202 ARG A O 1
ATOM 1580 N N . GLU A 1 203 ? 14.512 22.701 1.445 1.00 34.78 203 GLU A N 1
ATOM 1581 C CA . GLU A 1 203 ? 15.841 23.244 1.785 1.00 34.78 203 GLU A CA 1
ATOM 1582 C C . GLU A 1 203 ? 16.718 23.406 0.533 1.00 34.78 203 GLU A C 1
ATOM 1584 O O . GLU A 1 203 ? 17.601 24.260 0.487 1.00 34.78 203 GLU A O 1
ATOM 1589 N N . ILE A 1 204 ? 16.423 22.629 -0.516 1.00 40.69 204 ILE A N 1
ATOM 1590 C CA . ILE A 1 204 ? 16.882 22.879 -1.884 1.00 40.69 204 ILE A CA 1
ATOM 1591 C C . ILE A 1 204 ? 15.958 23.932 -2.507 1.00 40.69 204 ILE A C 1
ATOM 1593 O O . ILE A 1 204 ? 15.118 23.628 -3.352 1.00 40.69 204 ILE A O 1
ATOM 1597 N N . GLU A 1 205 ? 16.082 25.184 -2.074 1.00 32.72 205 GLU A N 1
ATOM 1598 C CA . GLU A 1 205 ? 15.481 26.294 -2.809 1.00 32.72 205 GLU A CA 1
ATOM 1599 C C . GLU A 1 205 ? 16.063 26.319 -4.244 1.00 32.72 205 GLU A C 1
ATOM 1601 O O . GLU A 1 205 ? 17.189 26.753 -4.489 1.00 32.72 205 GLU A O 1
ATOM 1606 N N . ASN A 1 206 ? 15.241 25.886 -5.206 1.00 38.38 206 ASN A N 1
ATOM 1607 C CA . ASN A 1 206 ? 15.034 26.593 -6.473 1.00 38.38 206 ASN A CA 1
ATOM 1608 C C . ASN A 1 206 ? 16.015 26.426 -7.657 1.00 38.38 206 ASN A C 1
ATOM 1610 O O . ASN A 1 206 ? 16.123 27.381 -8.415 1.00 38.38 206 ASN A O 1
ATOM 1614 N N . ASN A 1 207 ? 16.690 25.291 -7.933 1.00 35.34 207 ASN A N 1
ATOM 1615 C CA . ASN A 1 207 ? 17.488 25.179 -9.187 1.00 35.34 207 ASN A CA 1
ATOM 1616 C C . ASN A 1 207 ? 17.704 23.753 -9.773 1.00 35.34 207 ASN A C 1
ATOM 1618 O O . ASN A 1 207 ? 18.773 23.173 -9.610 1.00 35.34 207 ASN A O 1
ATOM 1622 N N . LEU A 1 208 ? 16.788 23.201 -10.585 1.00 43.50 208 LEU A N 1
ATOM 1623 C CA . LEU A 1 208 ? 17.139 22.109 -11.524 1.00 43.50 208 LEU A CA 1
ATOM 1624 C C . LEU A 1 208 ? 18.054 22.645 -12.646 1.00 43.50 208 LEU A C 1
ATOM 1626 O O . LEU A 1 208 ? 17.580 23.332 -13.551 1.00 43.50 208 LEU A O 1
ATOM 1630 N N . VAL A 1 209 ? 19.351 22.313 -12.610 1.00 44.84 209 VAL A N 1
ATOM 1631 C CA . VAL A 1 209 ? 20.313 22.573 -13.710 1.00 44.84 209 VAL A CA 1
ATOM 1632 C C . VAL A 1 209 ? 20.549 21.313 -14.561 1.00 44.84 209 VAL A C 1
ATOM 1634 O O . VAL A 1 209 ? 20.774 21.407 -15.770 1.00 44.84 209 VAL A O 1
ATOM 1637 N N . HIS A 1 210 ? 20.456 20.120 -13.960 1.00 48.84 210 HIS A N 1
ATOM 1638 C CA . HIS A 1 210 ? 20.711 18.840 -14.627 1.00 48.84 210 HIS A CA 1
ATOM 1639 C C . HIS A 1 210 ? 19.807 17.723 -14.058 1.00 48.84 210 HIS A C 1
ATOM 1641 O O . HIS A 1 210 ? 19.502 17.753 -12.867 1.00 48.84 210 HIS A O 1
ATOM 1647 N N . PRO A 1 211 ? 19.345 16.746 -14.864 1.00 49.22 211 PRO A N 1
ATOM 1648 C CA . PRO A 1 211 ? 18.353 15.746 -14.453 1.00 49.22 211 PRO A CA 1
ATOM 1649 C C . PRO A 1 211 ? 18.861 14.687 -13.455 1.00 49.22 211 PRO A C 1
ATOM 1651 O O . PRO A 1 211 ? 18.983 13.538 -13.851 1.00 49.22 211 PRO A O 1
ATOM 1654 N N . VAL A 1 212 ? 19.158 15.017 -12.188 1.00 54.03 212 VAL A N 1
ATOM 1655 C CA . VAL A 1 212 ? 19.234 14.028 -11.084 1.00 54.03 212 VAL A CA 1
ATOM 1656 C C . VAL A 1 212 ? 19.003 14.699 -9.719 1.00 54.03 212 VAL A C 1
ATOM 1658 O O . VAL A 1 212 ? 19.716 15.634 -9.377 1.00 54.03 212 VAL A O 1
ATOM 1661 N N . ASN A 1 213 ? 18.078 14.174 -8.902 1.00 48.34 213 ASN A N 1
ATOM 1662 C CA . ASN A 1 213 ? 17.828 14.626 -7.517 1.00 48.34 213 ASN A CA 1
ATOM 1663 C C . ASN A 1 213 ? 17.943 13.487 -6.469 1.00 48.34 213 ASN A C 1
ATOM 1665 O O . ASN A 1 213 ? 17.354 13.556 -5.395 1.00 48.34 213 ASN A O 1
ATOM 1669 N N . TYR A 1 214 ? 18.677 12.404 -6.767 1.00 43.91 214 TYR A N 1
ATOM 1670 C CA . TYR A 1 214 ? 18.888 11.313 -5.803 1.00 43.91 214 TYR A CA 1
ATOM 1671 C C . TYR A 1 214 ? 20.248 11.440 -5.102 1.00 43.91 214 TYR A C 1
ATOM 1673 O O . TYR A 1 214 ? 21.302 11.284 -5.727 1.00 43.91 214 TYR A O 1
ATOM 1681 N N . GLY A 1 215 ? 20.200 11.738 -3.801 1.00 40.25 215 GLY A N 1
ATOM 1682 C CA . GLY A 1 215 ? 21.351 11.853 -2.909 1.00 40.25 215 GLY A CA 1
ATOM 1683 C C . GLY A 1 215 ? 21.924 10.500 -2.481 1.00 40.25 215 GLY A C 1
ATOM 1684 O O . GLY A 1 215 ? 21.194 9.530 -2.293 1.00 40.25 215 GLY A O 1
ATOM 1685 N N . GLY A 1 216 ? 23.247 10.461 -2.315 1.00 43.28 216 GLY A N 1
ATOM 1686 C CA . GLY A 1 216 ? 23.985 9.327 -1.754 1.00 43.28 216 GLY A CA 1
ATOM 1687 C C . GLY A 1 216 ? 24.466 8.314 -2.794 1.00 43.28 216 GLY A C 1
ATOM 1688 O O . GLY A 1 216 ? 23.819 7.301 -3.045 1.00 43.28 216 GLY A O 1
ATOM 1689 N N . ALA A 1 217 ? 25.629 8.573 -3.385 1.00 37.53 217 ALA A N 1
ATOM 1690 C CA . ALA A 1 217 ? 26.500 7.523 -3.901 1.00 37.53 217 ALA A CA 1
ATOM 1691 C C . ALA A 1 217 ? 27.922 7.881 -3.476 1.00 37.53 217 ALA A C 1
ATOM 1693 O O . ALA A 1 217 ? 28.379 8.991 -3.752 1.00 37.53 217 ALA A O 1
ATOM 1694 N N . ASP A 1 218 ? 28.591 6.969 -2.783 1.00 41.09 218 ASP A N 1
ATOM 1695 C CA . ASP A 1 218 ? 29.928 7.196 -2.237 1.00 41.09 218 ASP A CA 1
ATOM 1696 C C . ASP A 1 218 ? 31.010 7.104 -3.337 1.00 41.09 218 ASP A C 1
ATOM 1698 O O . ASP A 1 218 ? 32.158 7.489 -3.110 1.00 41.09 218 ASP A O 1
ATOM 1702 N N . ARG A 1 219 ? 30.664 6.661 -4.564 1.00 51.28 219 ARG A N 1
ATOM 1703 C CA . ARG A 1 219 ? 31.533 6.755 -5.753 1.00 51.28 219 ARG A CA 1
ATOM 1704 C C . ARG A 1 219 ? 31.040 7.808 -6.751 1.00 51.28 219 ARG A C 1
ATOM 1706 O O . ARG A 1 219 ? 30.005 7.656 -7.397 1.00 51.28 219 ARG A O 1
ATOM 1713 N N . ALA A 1 220 ? 31.855 8.844 -6.957 1.00 61.00 220 ALA A N 1
ATOM 1714 C CA . ALA A 1 220 ? 31.622 9.878 -7.972 1.00 61.00 220 ALA A CA 1
ATOM 1715 C C . ALA A 1 220 ? 31.867 9.381 -9.414 1.00 61.00 220 ALA A C 1
ATOM 1717 O O . ALA A 1 220 ? 31.331 9.949 -10.362 1.00 61.00 220 ALA A O 1
ATOM 1718 N N . VAL A 1 221 ? 32.658 8.318 -9.600 1.00 68.00 221 VAL A N 1
ATOM 1719 C CA . VAL A 1 221 ? 33.021 7.759 -10.914 1.00 68.00 221 VAL A CA 1
ATOM 1720 C C . VAL A 1 221 ? 32.777 6.247 -10.918 1.00 68.00 221 VAL A C 1
ATOM 1722 O O . VAL A 1 221 ? 33.299 5.534 -10.062 1.00 68.00 221 VAL A O 1
ATOM 1725 N N . GLY A 1 222 ? 31.985 5.755 -11.875 1.00 69.38 222 GLY A N 1
ATOM 1726 C CA . GLY A 1 222 ? 31.732 4.327 -12.083 1.00 69.38 222 GLY A CA 1
ATOM 1727 C C . GLY A 1 222 ? 32.746 3.662 -13.012 1.00 69.38 222 GLY A C 1
ATOM 1728 O O . GLY A 1 222 ? 33.941 3.946 -12.974 1.00 69.38 222 GLY A O 1
ATOM 1729 N N . ASN A 1 223 ? 32.282 2.742 -13.865 1.00 76.31 223 ASN A N 1
ATOM 1730 C CA . ASN A 1 223 ? 33.163 2.054 -14.812 1.00 76.31 223 ASN A CA 1
ATOM 1731 C C . ASN A 1 223 ? 33.776 3.031 -15.822 1.00 76.31 223 ASN A C 1
ATOM 1733 O O . ASN A 1 223 ? 33.069 3.719 -16.561 1.00 76.31 223 ASN A O 1
ATOM 1737 N N . VAL A 1 224 ? 35.103 2.982 -15.921 1.00 81.00 224 VAL A N 1
ATOM 1738 C CA . VAL A 1 224 ? 35.890 3.680 -16.937 1.00 81.00 224 VAL A CA 1
ATOM 1739 C C . VAL A 1 224 ? 36.523 2.649 -17.864 1.00 81.00 224 VAL A C 1
ATOM 1741 O O . VAL A 1 224 ? 37.074 1.639 -17.408 1.00 81.00 224 VAL A O 1
ATOM 1744 N N . ARG A 1 225 ? 36.472 2.891 -19.174 1.00 87.44 225 ARG A N 1
ATOM 1745 C CA . ARG A 1 225 ? 37.159 2.052 -20.163 1.00 87.44 225 ARG A CA 1
ATOM 1746 C C . ARG A 1 225 ? 37.730 2.866 -21.317 1.00 87.44 225 ARG A C 1
ATOM 1748 O O . ARG A 1 225 ? 37.208 3.925 -21.657 1.00 87.44 225 ARG A O 1
ATOM 1755 N N . LEU A 1 226 ? 38.775 2.325 -21.938 1.00 90.38 226 LEU A N 1
ATOM 1756 C CA . LEU A 1 226 ? 39.252 2.770 -23.247 1.00 90.38 226 LEU A CA 1
ATOM 1757 C C . LEU A 1 226 ? 38.710 1.815 -24.309 1.00 90.38 226 LEU A C 1
ATOM 1759 O O . LEU A 1 226 ? 38.960 0.610 -24.243 1.00 90.38 226 LEU A O 1
ATOM 1763 N N . GLU A 1 227 ? 37.950 2.352 -25.255 1.00 91.50 227 GLU A N 1
ATOM 1764 C CA . GLU A 1 227 ? 37.408 1.629 -26.404 1.00 91.50 227 GLU A CA 1
ATOM 1765 C C . GLU A 1 227 ? 38.248 1.949 -27.641 1.00 91.50 227 GLU A C 1
ATOM 1767 O O . GLU A 1 227 ? 38.368 3.107 -28.037 1.00 91.50 227 GLU A O 1
ATOM 1772 N N . VAL A 1 228 ? 38.801 0.921 -28.276 1.00 91.62 228 VAL A N 1
ATOM 1773 C CA . VAL A 1 228 ? 39.611 1.054 -29.491 1.00 91.62 228 VAL A CA 1
ATOM 1774 C C . VAL A 1 228 ? 38.811 0.560 -30.678 1.00 91.62 228 VAL A C 1
ATOM 1776 O O . VAL A 1 228 ? 38.276 -0.546 -30.634 1.00 91.62 228 VAL A O 1
ATOM 1779 N N . VAL A 1 229 ? 38.733 1.367 -31.733 1.00 92.31 229 VAL A N 1
ATOM 1780 C CA . VAL A 1 229 ? 37.972 1.053 -32.946 1.00 92.31 229 VAL A CA 1
ATOM 1781 C C . VAL A 1 229 ? 38.733 1.470 -34.206 1.00 92.31 229 VAL A C 1
ATOM 1783 O O . VAL A 1 229 ? 39.490 2.441 -34.184 1.00 92.31 229 VAL A O 1
ATOM 1786 N N . PRO A 1 230 ? 38.521 0.791 -35.342 1.00 92.06 230 PRO A N 1
ATOM 1787 C CA . PRO A 1 230 ? 39.083 1.219 -36.619 1.00 92.06 230 PRO A CA 1
ATOM 1788 C C . PRO A 1 230 ? 38.472 2.561 -37.087 1.00 92.06 230 PRO A C 1
ATOM 1790 O O . PRO A 1 230 ? 37.341 2.905 -36.713 1.00 92.06 230 PRO A O 1
ATOM 1793 N N . PRO A 1 231 ? 39.183 3.338 -37.929 1.00 91.62 231 PRO A N 1
ATOM 1794 C CA . PRO A 1 231 ? 38.693 4.625 -38.438 1.00 91.62 231 PRO A CA 1
ATOM 1795 C C . PRO A 1 231 ? 37.457 4.479 -39.337 1.00 91.62 231 PRO A C 1
ATOM 1797 O O . PRO A 1 231 ? 36.595 5.358 -39.351 1.00 91.62 231 PRO A O 1
ATOM 1800 N N . ILE A 1 232 ? 37.343 3.354 -40.048 1.00 93.69 232 ILE A N 1
ATOM 1801 C CA . ILE A 1 232 ? 36.163 2.974 -40.826 1.00 93.69 232 ILE A CA 1
ATOM 1802 C C . ILE A 1 232 ? 35.471 1.836 -40.075 1.00 93.69 232 ILE A C 1
ATOM 1804 O O . ILE A 1 232 ? 36.039 0.754 -39.935 1.00 93.69 232 ILE A O 1
ATOM 1808 N N . ARG A 1 233 ? 34.259 2.076 -39.571 1.00 94.25 233 ARG A N 1
ATOM 1809 C CA . ARG A 1 233 ? 33.605 1.172 -38.612 1.00 94.25 233 ARG A CA 1
ATOM 1810 C C . ARG A 1 233 ? 32.084 1.158 -38.709 1.00 94.25 233 ARG A C 1
ATOM 1812 O O . ARG A 1 233 ? 31.465 2.056 -39.280 1.00 94.25 233 ARG A O 1
ATOM 1819 N N . VAL A 1 234 ? 31.482 0.153 -38.082 1.00 95.00 234 VAL A N 1
ATOM 1820 C CA . VAL A 1 234 ? 30.036 0.024 -37.854 1.00 95.00 234 VAL A CA 1
ATOM 1821 C C . VAL A 1 234 ? 29.638 0.778 -36.584 1.00 95.00 234 VAL A C 1
ATOM 1823 O O . VAL A 1 234 ? 29.751 0.256 -35.485 1.00 95.00 234 VAL A O 1
ATOM 1826 N N . ASP A 1 235 ? 29.184 2.015 -36.690 1.00 92.44 235 ASP A N 1
ATOM 1827 C CA . ASP A 1 235 ? 28.890 2.855 -35.525 1.00 92.44 235 ASP A CA 1
ATOM 1828 C C . ASP A 1 235 ? 27.840 2.226 -34.588 1.00 92.44 235 ASP A C 1
ATOM 1830 O O . ASP A 1 235 ? 28.103 1.999 -33.409 1.00 92.44 235 ASP A O 1
ATOM 1834 N N . TYR A 1 236 ? 26.692 1.827 -35.142 1.00 93.19 236 TYR A N 1
ATOM 1835 C CA . TYR A 1 236 ? 25.687 1.038 -34.434 1.00 93.19 236 TYR A CA 1
ATOM 1836 C C . TYR A 1 236 ? 24.867 0.177 -35.391 1.00 93.19 236 TYR A C 1
ATOM 1838 O O . TYR A 1 236 ? 24.797 0.419 -36.602 1.00 93.19 236 TYR A O 1
ATOM 1846 N N . VAL A 1 237 ? 24.168 -0.791 -34.811 1.00 95.62 237 VAL A N 1
ATOM 1847 C CA . VAL A 1 237 ? 23.153 -1.602 -35.481 1.00 95.62 237 VAL A CA 1
ATOM 1848 C C . VAL A 1 237 ? 21.843 -1.537 -34.705 1.00 95.62 237 VAL A C 1
ATOM 1850 O O . VAL A 1 237 ? 21.843 -1.425 -33.481 1.00 95.62 237 VAL A O 1
ATOM 1853 N N . PHE A 1 238 ? 20.717 -1.583 -35.408 1.00 96.00 238 PHE A N 1
ATOM 1854 C CA . PHE A 1 238 ? 19.399 -1.635 -34.781 1.00 96.00 238 PHE A CA 1
ATOM 1855 C C . PHE A 1 238 ? 18.520 -2.647 -35.506 1.00 96.00 238 PHE A C 1
ATOM 1857 O O . PHE A 1 238 ? 18.287 -2.522 -36.714 1.00 96.00 238 PHE A O 1
ATOM 1864 N N . ALA A 1 239 ? 18.056 -3.650 -34.764 1.00 96.56 239 ALA A N 1
ATOM 1865 C CA . ALA A 1 239 ? 17.077 -4.621 -35.222 1.00 96.56 239 ALA A CA 1
ATOM 1866 C C . ALA A 1 239 ? 15.715 -4.283 -34.607 1.00 96.56 239 ALA A C 1
ATOM 1868 O O . ALA A 1 239 ? 15.562 -4.296 -33.391 1.00 96.56 239 ALA A O 1
ATOM 1869 N N . ASN A 1 240 ? 14.728 -4.000 -35.457 1.00 96.56 240 ASN A N 1
ATOM 1870 C CA . ASN A 1 240 ? 13.354 -3.696 -35.063 1.00 96.56 240 ASN A CA 1
ATOM 1871 C C . ASN A 1 240 ? 12.393 -4.723 -35.696 1.00 96.56 240 ASN A C 1
ATOM 1873 O O . ASN A 1 240 ? 11.963 -4.541 -36.845 1.00 96.56 240 ASN A O 1
ATOM 1877 N N . PRO A 1 241 ? 12.140 -5.853 -35.013 1.00 97.06 241 PRO A N 1
ATOM 1878 C CA . PRO A 1 241 ? 11.234 -6.898 -35.479 1.00 97.06 241 PRO A CA 1
ATOM 1879 C C . PRO A 1 241 ? 9.764 -6.473 -35.411 1.00 97.06 241 PRO A C 1
ATOM 1881 O O . PRO A 1 241 ? 9.356 -5.750 -34.510 1.00 97.06 241 PRO A O 1
ATOM 1884 N N . SER A 1 242 ? 8.957 -6.990 -36.335 1.00 97.25 242 SER A N 1
ATOM 1885 C CA . SER A 1 242 ? 7.495 -6.984 -36.253 1.00 97.25 242 SER A CA 1
ATOM 1886 C C . SER A 1 242 ? 6.998 -8.407 -36.465 1.00 97.25 242 SER A C 1
ATOM 1888 O O . SER A 1 242 ? 7.225 -9.011 -37.519 1.00 97.25 242 SER A O 1
ATOM 1890 N N . VAL A 1 243 ? 6.344 -8.946 -35.437 1.00 97.62 243 VAL A N 1
ATOM 1891 C CA . VAL A 1 243 ? 5.808 -10.313 -35.433 1.00 97.62 243 VAL A CA 1
ATOM 1892 C C . VAL A 1 243 ? 4.596 -10.402 -36.338 1.00 97.62 243 VAL A C 1
ATOM 1894 O O . VAL A 1 243 ? 4.567 -11.267 -37.207 1.00 97.62 243 VAL A O 1
ATOM 1897 N N . SER A 1 244 ? 3.650 -9.469 -36.212 1.00 96.81 244 SER A N 1
ATOM 1898 C CA . SER A 1 244 ? 2.462 -9.416 -37.070 1.00 96.81 244 SER A CA 1
ATOM 1899 C C . SER A 1 244 ? 2.790 -9.320 -38.564 1.00 96.81 244 SER A C 1
ATOM 1901 O O . SER A 1 244 ? 2.078 -9.890 -39.387 1.00 96.81 244 SER A O 1
ATOM 1903 N N . GLN A 1 245 ? 3.883 -8.643 -38.932 1.00 97.31 245 GLN A N 1
ATOM 1904 C CA . GLN A 1 245 ? 4.318 -8.518 -40.327 1.00 97.31 245 GLN A CA 1
ATOM 1905 C C . GLN A 1 245 ? 5.293 -9.623 -40.771 1.00 97.31 245 GLN A C 1
ATOM 1907 O O . GLN A 1 245 ? 5.560 -9.751 -41.968 1.00 97.31 245 GLN A O 1
ATOM 1912 N N . GLY A 1 246 ? 5.851 -10.408 -39.843 1.00 97.56 246 GLY A N 1
ATOM 1913 C CA . GLY A 1 246 ? 6.880 -11.408 -40.139 1.00 97.56 246 GLY A CA 1
ATOM 1914 C C . GLY A 1 246 ? 8.129 -10.796 -40.780 1.00 97.56 246 GLY A C 1
ATOM 1915 O O . GLY A 1 246 ? 8.651 -11.340 -41.756 1.00 97.56 246 GLY A O 1
ATOM 1916 N N . ILE A 1 247 ? 8.581 -9.635 -40.291 1.00 98.19 247 ILE A N 1
ATOM 1917 C CA . ILE A 1 247 ? 9.752 -8.913 -40.817 1.00 98.19 247 ILE A CA 1
ATOM 1918 C C . ILE A 1 247 ? 10.673 -8.421 -39.697 1.00 98.19 247 ILE A C 1
ATOM 1920 O O . ILE A 1 247 ? 10.241 -8.192 -38.571 1.00 98.19 247 ILE A O 1
ATOM 1924 N N . VAL A 1 248 ? 11.930 -8.139 -40.037 1.00 97.62 248 VAL A N 1
ATOM 1925 C CA . VAL A 1 248 ? 12.821 -7.293 -39.236 1.00 97.62 248 VAL A CA 1
ATOM 1926 C C . VAL A 1 248 ? 13.265 -6.084 -40.051 1.00 97.62 248 VAL A C 1
ATOM 1928 O O . VAL A 1 248 ? 13.814 -6.214 -41.149 1.00 97.62 248 VAL A O 1
ATOM 1931 N N . ARG A 1 249 ? 13.016 -4.885 -39.517 1.00 97.38 249 ARG A N 1
ATOM 1932 C CA . ARG A 1 249 ? 13.573 -3.637 -40.043 1.00 97.38 249 ARG A CA 1
ATOM 1933 C C . ARG A 1 249 ? 14.962 -3.483 -39.452 1.00 97.38 249 ARG A C 1
ATOM 1935 O O . ARG A 1 249 ? 15.116 -3.391 -38.236 1.00 97.38 249 ARG A O 1
ATOM 1942 N N . TYR A 1 250 ? 15.970 -3.496 -40.308 1.00 96.81 250 TYR A N 1
ATOM 1943 C CA . TYR A 1 250 ? 17.358 -3.552 -39.891 1.00 96.81 250 TYR A CA 1
ATOM 1944 C C . TYR A 1 250 ? 18.117 -2.318 -40.369 1.00 96.81 250 TYR A C 1
ATOM 1946 O O . TYR A 1 250 ? 18.050 -1.935 -41.541 1.00 96.81 250 TYR A O 1
ATOM 1954 N N . THR A 1 251 ? 18.826 -1.686 -39.439 1.00 96.62 251 THR A N 1
ATOM 1955 C CA . THR A 1 251 ? 19.604 -0.473 -39.681 1.00 96.62 251 THR A CA 1
ATOM 1956 C C . THR A 1 251 ? 21.058 -0.706 -39.300 1.00 96.62 251 THR A C 1
ATOM 1958 O O . THR A 1 251 ? 21.337 -1.210 -38.216 1.00 96.62 251 THR A O 1
ATOM 1961 N N . VAL A 1 252 ? 21.973 -0.293 -40.175 1.00 97.44 252 VAL A N 1
ATOM 1962 C CA . VAL A 1 252 ? 23.415 -0.248 -39.914 1.00 97.44 252 VAL A CA 1
ATOM 1963 C C . VAL A 1 252 ? 23.897 1.173 -40.150 1.00 97.44 252 VAL A C 1
ATOM 1965 O O . VAL A 1 252 ? 23.762 1.698 -41.257 1.00 97.44 252 VAL A O 1
ATOM 1968 N N . ALA A 1 253 ? 24.455 1.797 -39.121 1.00 96.56 253 ALA A N 1
ATOM 1969 C CA . ALA A 1 253 ? 25.171 3.054 -39.251 1.00 96.56 253 ALA A CA 1
ATOM 1970 C C . ALA A 1 253 ? 26.661 2.766 -39.425 1.00 96.56 253 ALA A C 1
ATOM 1972 O O . ALA A 1 253 ? 27.249 2.006 -38.662 1.00 96.56 253 ALA A O 1
ATOM 1973 N N . LEU A 1 254 ? 27.268 3.366 -40.441 1.00 97.00 254 LEU A N 1
ATOM 1974 C CA . LEU A 1 254 ? 28.704 3.328 -40.682 1.00 97.00 254 LEU A CA 1
ATOM 1975 C C . LEU A 1 254 ? 29.300 4.697 -40.390 1.00 97.00 254 LEU A C 1
ATOM 1977 O O . LEU A 1 254 ? 28.668 5.717 -40.677 1.00 97.00 254 LEU A O 1
ATOM 1981 N N . ARG A 1 255 ? 30.539 4.710 -39.907 1.00 96.12 255 ARG A N 1
ATOM 1982 C CA . ARG A 1 255 ? 31.340 5.914 -39.709 1.00 96.12 255 ARG A CA 1
ATOM 1983 C C . ARG A 1 255 ? 32.674 5.761 -40.426 1.00 96.12 255 ARG A C 1
ATOM 1985 O O . ARG A 1 255 ? 33.284 4.696 -40.360 1.00 96.12 255 ARG A O 1
ATOM 1992 N N . ASN A 1 256 ? 33.104 6.816 -41.105 1.00 95.31 256 ASN A N 1
ATOM 1993 C CA . ASN A 1 256 ? 34.442 6.934 -41.659 1.00 95.31 256 ASN A CA 1
ATOM 1994 C C . ASN A 1 256 ? 35.071 8.217 -41.121 1.00 95.31 256 ASN A C 1
ATOM 1996 O O . ASN A 1 256 ? 34.694 9.302 -41.551 1.00 95.31 256 ASN A O 1
ATOM 2000 N N . ASP A 1 257 ? 36.014 8.075 -40.196 1.00 94.06 257 ASP A N 1
ATOM 2001 C CA . ASP A 1 257 ? 36.776 9.196 -39.640 1.00 94.06 257 ASP A CA 1
ATOM 2002 C C . ASP A 1 257 ? 38.142 9.378 -40.331 1.00 94.06 257 ASP A C 1
ATOM 2004 O O . ASP A 1 257 ? 38.928 10.211 -39.896 1.00 94.06 257 ASP A O 1
ATOM 2008 N N . SER A 1 258 ? 38.437 8.617 -41.395 1.00 91.06 258 SER A N 1
ATOM 2009 C CA . SER A 1 258 ? 39.665 8.791 -42.184 1.00 91.06 258 SER A CA 1
ATOM 2010 C C . SER A 1 258 ? 39.548 9.927 -43.203 1.00 91.06 258 SER A C 1
ATOM 2012 O O . SER A 1 258 ? 38.444 10.278 -43.631 1.00 91.06 258 SER A O 1
ATOM 2014 N N . ASP A 1 259 ? 40.701 10.411 -43.667 1.00 92.50 259 ASP A N 1
ATOM 2015 C CA . ASP A 1 259 ? 40.819 11.495 -44.655 1.00 92.50 259 ASP A CA 1
ATOM 2016 C C . ASP A 1 259 ? 40.461 11.065 -46.086 1.00 92.50 259 ASP A C 1
ATOM 2018 O O . ASP A 1 259 ? 40.535 11.850 -47.033 1.00 92.50 259 ASP A O 1
ATOM 2022 N N . ARG A 1 260 ? 40.102 9.790 -46.289 1.00 91.06 260 ARG A N 1
ATOM 2023 C CA . ARG A 1 260 ? 39.815 9.227 -47.612 1.00 91.06 260 ARG A CA 1
ATOM 2024 C C . ARG A 1 260 ? 38.451 8.548 -47.640 1.00 91.06 260 ARG A C 1
ATOM 2026 O O . ARG A 1 260 ? 38.020 7.950 -46.656 1.00 91.06 260 ARG A O 1
ATOM 2033 N N . PRO A 1 261 ? 37.741 8.594 -48.779 1.00 91.94 261 PRO A N 1
ATOM 2034 C CA . PRO A 1 261 ? 36.522 7.820 -48.938 1.00 91.94 261 PRO A CA 1
ATOM 2035 C C . PRO A 1 261 ? 36.834 6.318 -48.909 1.00 91.94 261 PRO A C 1
ATOM 2037 O O . PRO A 1 261 ? 37.772 5.861 -49.559 1.00 91.94 261 PRO A O 1
ATOM 2040 N N . ALA A 1 262 ? 35.994 5.548 -48.224 1.00 91.88 262 ALA A N 1
ATOM 2041 C CA . ALA A 1 262 ? 36.109 4.098 -48.136 1.00 91.88 262 ALA A CA 1
ATOM 2042 C C . ALA A 1 262 ? 35.073 3.414 -49.035 1.00 91.88 262 ALA A C 1
ATOM 2044 O O . ALA A 1 262 ? 33.890 3.768 -48.999 1.00 91.88 262 ALA A O 1
ATOM 2045 N N . LEU A 1 263 ? 35.497 2.426 -49.825 1.00 93.56 263 LEU A N 1
ATOM 2046 C CA . LEU A 1 263 ? 34.590 1.509 -50.515 1.00 93.56 263 LEU A CA 1
ATOM 2047 C C . LEU A 1 263 ? 34.528 0.213 -49.713 1.00 93.56 263 LEU A C 1
ATOM 2049 O O . LEU A 1 263 ? 35.535 -0.471 -49.574 1.00 93.56 263 LEU A O 1
ATOM 2053 N N . VAL A 1 264 ? 33.352 -0.113 -49.183 1.00 94.56 264 VAL A N 1
ATOM 2054 C CA . VAL A 1 264 ? 33.192 -1.219 -48.231 1.00 94.56 264 VAL A CA 1
ATOM 2055 C C . VAL A 1 264 ? 32.021 -2.121 -48.597 1.00 94.56 264 VAL A C 1
ATOM 2057 O O . VAL A 1 264 ? 31.027 -1.669 -49.170 1.00 94.56 264 VAL A O 1
ATOM 2060 N N . GLU A 1 265 ? 32.112 -3.399 -48.234 1.00 95.69 265 GLU A N 1
ATOM 2061 C CA . GLU A 1 265 ? 30.976 -4.317 -48.179 1.00 95.69 265 GLU A CA 1
ATOM 2062 C C . GLU A 1 265 ? 30.558 -4.532 -46.725 1.00 95.69 265 GLU A C 1
ATOM 2064 O O . GLU A 1 265 ? 31.333 -5.021 -45.907 1.00 95.69 265 GLU A O 1
ATOM 2069 N N . VAL A 1 266 ? 29.308 -4.206 -46.410 1.00 96.81 266 VAL A N 1
ATOM 2070 C CA . VAL A 1 266 ? 28.688 -4.554 -45.130 1.00 96.81 266 VAL A CA 1
ATOM 2071 C C . VAL A 1 266 ? 28.052 -5.927 -45.261 1.00 96.81 266 VAL A C 1
ATOM 2073 O O . VAL A 1 266 ? 27.242 -6.137 -46.169 1.00 96.81 266 VAL A O 1
ATOM 2076 N N . ARG A 1 267 ? 28.388 -6.844 -44.354 1.00 96.81 267 ARG A N 1
ATOM 2077 C CA . ARG A 1 267 ? 27.777 -8.171 -44.230 1.00 96.81 267 ARG A CA 1
ATOM 2078 C C . ARG A 1 267 ? 27.212 -8.326 -42.819 1.00 96.81 267 ARG A C 1
ATOM 2080 O O . ARG A 1 267 ? 27.986 -8.417 -41.875 1.00 96.81 267 ARG A O 1
ATOM 2087 N N . SER A 1 268 ? 25.892 -8.359 -42.682 1.00 97.25 268 SER A N 1
ATOM 2088 C CA . SER A 1 268 ? 25.199 -8.561 -41.407 1.00 97.25 268 SER A CA 1
ATOM 2089 C C . SER A 1 268 ? 24.354 -9.826 -41.433 1.00 97.25 268 SER A C 1
ATOM 2091 O O . SER A 1 268 ? 23.564 -10.034 -42.361 1.00 97.25 268 SER A O 1
ATOM 2093 N N . ASP A 1 269 ? 24.457 -10.625 -40.379 1.00 96.81 269 ASP A N 1
ATOM 2094 C CA . ASP A 1 269 ? 23.668 -11.831 -40.170 1.00 96.81 269 ASP A CA 1
ATOM 2095 C C . ASP A 1 269 ? 23.261 -12.000 -38.700 1.00 96.81 269 ASP A C 1
ATOM 2097 O O . ASP A 1 269 ? 23.976 -11.613 -37.775 1.00 96.81 269 ASP A O 1
ATOM 2101 N N . ALA A 1 270 ? 22.077 -12.574 -38.493 1.00 96.44 270 ALA A N 1
ATOM 2102 C CA . ALA A 1 270 ? 21.756 -13.282 -37.268 1.00 96.44 270 ALA A CA 1
ATOM 2103 C C . ALA A 1 270 ? 22.424 -14.658 -37.372 1.00 96.44 270 ALA A C 1
ATOM 2105 O O . ALA A 1 270 ? 22.027 -15.474 -38.213 1.00 96.44 270 ALA A O 1
ATOM 2106 N N . VAL A 1 271 ? 23.464 -14.877 -36.568 1.00 94.69 271 VAL A N 1
ATOM 2107 C CA . VAL A 1 271 ? 24.423 -15.978 -36.732 1.00 94.69 271 VAL A CA 1
ATOM 2108 C C . VAL A 1 271 ? 23.707 -17.324 -36.790 1.00 94.69 271 VAL A C 1
ATOM 2110 O O . VAL A 1 271 ? 22.975 -17.687 -35.872 1.00 94.69 271 VAL A O 1
ATOM 2113 N N . GLY A 1 272 ? 23.923 -18.059 -37.885 1.00 91.44 272 GLY A N 1
ATOM 2114 C CA . GLY A 1 272 ? 23.336 -19.384 -38.116 1.00 91.44 272 GLY A CA 1
ATOM 2115 C C . GLY A 1 272 ? 21.833 -19.394 -38.424 1.00 91.44 272 GLY A C 1
ATOM 2116 O O . GLY A 1 272 ? 21.287 -20.468 -38.643 1.00 91.44 272 GLY A O 1
ATOM 2117 N N . ALA A 1 273 ? 21.172 -18.232 -38.470 1.00 95.12 273 ALA A N 1
ATOM 2118 C CA . ALA A 1 273 ? 19.719 -18.138 -38.601 1.00 95.12 273 ALA A CA 1
ATOM 2119 C C . ALA A 1 273 ? 19.262 -17.379 -39.858 1.00 95.12 273 ALA A C 1
ATOM 2121 O O . ALA A 1 273 ? 18.497 -17.911 -40.661 1.00 95.12 273 ALA A O 1
ATOM 2122 N N . ARG A 1 274 ? 19.718 -16.133 -40.068 1.00 96.62 274 ARG A N 1
ATOM 2123 C CA . ARG A 1 274 ? 19.229 -15.293 -41.180 1.00 96.62 274 ARG A CA 1
ATOM 2124 C C . ARG A 1 274 ? 20.257 -14.265 -41.630 1.00 96.62 274 ARG A C 1
ATOM 2126 O O . ARG A 1 274 ? 20.803 -13.522 -40.820 1.00 96.62 274 ARG A O 1
ATOM 2133 N N . LYS A 1 275 ? 20.463 -14.146 -42.943 1.00 96.69 275 LYS A N 1
ATOM 2134 C CA . LYS A 1 275 ? 21.203 -13.017 -43.530 1.00 96.69 275 LYS A CA 1
ATOM 2135 C C . LYS A 1 275 ? 20.327 -11.766 -43.480 1.00 96.69 275 LYS A C 1
ATOM 2137 O O . LYS A 1 275 ? 19.185 -11.810 -43.932 1.00 96.69 275 LYS A O 1
ATOM 2142 N N . LEU A 1 276 ? 20.860 -10.667 -42.952 1.00 96.38 276 LEU A N 1
ATOM 2143 C CA . LEU A 1 276 ? 20.104 -9.430 -42.748 1.00 96.38 276 LEU A CA 1
ATOM 2144 C C . LEU A 1 276 ? 20.449 -8.359 -43.781 1.00 96.38 276 LEU A C 1
ATOM 2146 O O . LEU A 1 276 ? 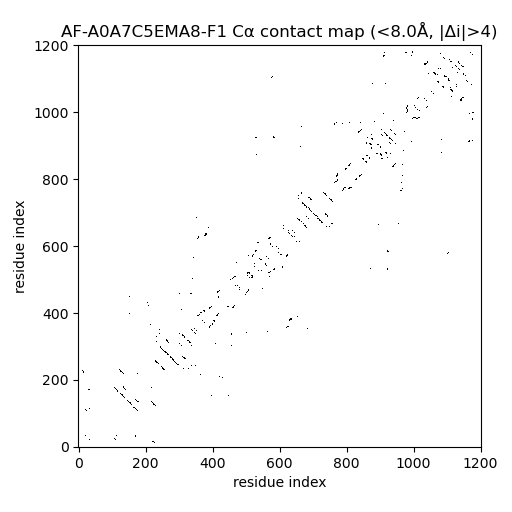19.565 -7.730 -44.354 1.00 96.38 276 LEU A O 1
ATOM 2150 N N . LEU A 1 277 ? 21.738 -8.154 -44.041 1.00 96.62 277 LEU A N 1
ATOM 2151 C CA . LEU A 1 277 ? 22.204 -7.151 -44.991 1.00 96.62 277 LEU A CA 1
ATOM 2152 C C . LEU A 1 277 ? 23.474 -7.638 -45.678 1.00 96.62 277 LEU A C 1
ATOM 2154 O O . LEU A 1 277 ? 24.413 -8.082 -45.026 1.00 96.62 277 LEU A O 1
ATOM 2158 N N . ARG A 1 278 ? 23.530 -7.500 -47.001 1.00 96.19 278 ARG A N 1
ATOM 2159 C CA . ARG A 1 278 ? 24.778 -7.579 -47.757 1.00 96.19 278 ARG A CA 1
ATOM 2160 C C . ARG A 1 278 ? 24.793 -6.455 -48.778 1.00 96.19 278 ARG A C 1
ATOM 2162 O O . ARG A 1 278 ? 24.003 -6.481 -49.717 1.00 96.19 278 ARG A O 1
ATOM 2169 N N . ARG A 1 279 ? 25.637 -5.442 -48.578 1.00 96.12 279 ARG A N 1
ATOM 2170 C CA . ARG A 1 279 ? 25.621 -4.240 -49.422 1.00 96.12 279 ARG A CA 1
ATOM 2171 C C . ARG A 1 279 ? 27.005 -3.638 -49.586 1.00 96.12 279 ARG A C 1
ATOM 2173 O O . ARG A 1 279 ? 27.685 -3.377 -48.600 1.00 96.12 279 ARG A O 1
ATOM 2180 N N . LYS A 1 280 ? 27.370 -3.347 -50.834 1.00 95.38 280 LYS A N 1
ATOM 2181 C CA . LYS A 1 280 ? 28.520 -2.501 -51.161 1.00 95.38 280 LYS A CA 1
ATOM 2182 C C . LYS A 1 280 ? 28.105 -1.033 -51.078 1.00 95.38 280 LYS A C 1
ATOM 2184 O O . LYS A 1 280 ? 27.038 -0.669 -51.575 1.00 95.38 280 LYS A O 1
ATOM 2189 N N . THR A 1 281 ? 28.912 -0.190 -50.445 1.00 95.56 281 THR A N 1
ATOM 2190 C CA . THR A 1 281 ? 28.658 1.253 -50.367 1.00 95.56 281 THR A CA 1
ATOM 2191 C C . THR A 1 281 ? 29.960 2.032 -50.283 1.00 95.56 281 THR A C 1
ATOM 2193 O O . THR A 1 281 ? 30.951 1.557 -49.734 1.00 95.56 281 THR A O 1
ATOM 2196 N N . ARG A 1 282 ? 29.935 3.262 -50.795 1.00 94.62 282 ARG A N 1
ATOM 2197 C CA . ARG A 1 282 ? 30.972 4.257 -50.530 1.00 94.62 282 ARG A CA 1
ATOM 2198 C C . ARG A 1 282 ? 30.596 5.041 -49.274 1.00 94.62 282 ARG A C 1
ATOM 2200 O O . ARG A 1 282 ? 29.439 5.444 -49.136 1.00 94.62 282 ARG A O 1
ATOM 2207 N N . VAL A 1 283 ? 31.553 5.247 -48.378 1.00 95.44 283 VAL A N 1
ATOM 2208 C CA . VAL A 1 283 ? 31.427 6.121 -47.205 1.00 95.44 283 VAL A CA 1
ATOM 2209 C C . VAL A 1 283 ? 32.436 7.259 -47.379 1.00 95.44 283 VAL A C 1
ATOM 2211 O O . VAL A 1 283 ? 33.640 6.994 -47.341 1.00 95.44 283 VAL A O 1
ATOM 2214 N N . PRO A 1 284 ? 31.994 8.501 -47.648 1.00 96.06 284 PRO A N 1
ATOM 2215 C CA . PRO A 1 284 ? 32.896 9.649 -47.775 1.00 96.06 284 PRO A CA 1
ATOM 2216 C C . PRO A 1 284 ? 33.804 9.834 -46.549 1.00 96.06 284 PRO A C 1
ATOM 2218 O O . PRO A 1 284 ? 33.471 9.357 -45.462 1.00 96.06 284 PRO A O 1
ATOM 2221 N N . ALA A 1 285 ? 34.937 10.514 -46.730 1.00 93.88 285 ALA A N 1
ATOM 2222 C CA . ALA A 1 285 ? 35.810 10.920 -45.626 1.00 93.88 285 ALA A CA 1
ATOM 2223 C C . ALA A 1 285 ? 35.028 11.749 -44.592 1.00 93.88 285 ALA A C 1
ATOM 2225 O O . ALA A 1 285 ? 34.104 12.476 -44.966 1.00 93.88 285 ALA A O 1
ATOM 2226 N N . HIS A 1 286 ? 35.374 11.607 -43.312 1.00 94.38 286 HIS A N 1
ATOM 2227 C CA . HIS A 1 286 ? 34.755 12.313 -42.176 1.00 94.38 286 HIS A CA 1
ATOM 2228 C C . HIS A 1 286 ? 33.216 12.334 -42.184 1.00 94.38 286 HIS A C 1
ATOM 2230 O O . HIS A 1 286 ? 32.585 13.343 -41.866 1.00 94.38 286 HIS A O 1
ATOM 2236 N N . SER A 1 287 ? 32.585 11.224 -42.570 1.00 95.94 287 SER A N 1
ATOM 2237 C CA . SER A 1 287 ? 31.131 11.156 -42.731 1.00 95.94 287 SER A CA 1
ATOM 2238 C C . SER A 1 287 ? 30.518 9.916 -42.089 1.00 95.94 287 SER A C 1
ATOM 2240 O O . SER A 1 287 ? 31.189 8.920 -41.801 1.00 95.94 287 SER A O 1
ATOM 2242 N N . ALA A 1 288 ? 29.203 9.976 -41.877 1.00 94.81 288 ALA A N 1
ATOM 2243 C CA . ALA A 1 288 ? 28.393 8.833 -41.487 1.00 94.81 288 ALA A CA 1
ATOM 2244 C C . ALA A 1 288 ? 27.476 8.408 -42.640 1.00 94.81 288 ALA A C 1
ATOM 2246 O O . ALA A 1 288 ? 26.964 9.237 -43.396 1.00 94.81 288 ALA A O 1
ATOM 2247 N N . ARG A 1 289 ? 27.226 7.102 -42.763 1.00 96.06 289 ARG A N 1
ATOM 2248 C CA . ARG A 1 289 ? 26.310 6.537 -43.762 1.00 96.06 289 ARG A CA 1
ATOM 2249 C C . ARG A 1 289 ? 25.341 5.579 -43.091 1.00 96.06 289 ARG A C 1
ATOM 2251 O O . ARG A 1 289 ? 25.759 4.601 -42.483 1.00 96.06 289 ARG A O 1
ATOM 2258 N N . LEU A 1 290 ? 24.045 5.828 -43.258 1.00 96.19 290 LEU A N 1
ATOM 2259 C CA . LEU A 1 290 ? 22.997 4.949 -42.752 1.00 96.19 290 LEU A CA 1
ATOM 2260 C C . LEU A 1 290 ? 22.509 4.004 -43.852 1.00 96.19 290 LEU A C 1
ATOM 2262 O O . LEU A 1 290 ? 22.097 4.444 -44.926 1.00 96.19 290 LEU A O 1
ATOM 2266 N N . LEU A 1 291 ? 22.529 2.704 -43.579 1.00 97.12 291 LEU A N 1
ATOM 2267 C CA . LEU A 1 291 ? 21.960 1.671 -44.433 1.00 97.12 291 LEU A CA 1
ATOM 2268 C C . LEU A 1 291 ? 20.721 1.102 -43.748 1.00 97.12 291 LEU A C 1
ATOM 2270 O O . LEU A 1 291 ? 20.788 0.669 -42.601 1.00 97.12 291 LEU A O 1
ATOM 2274 N N . ARG A 1 292 ? 19.593 1.091 -44.458 1.00 96.31 292 ARG A N 1
ATOM 2275 C CA . ARG A 1 292 ? 18.333 0.507 -43.989 1.00 96.31 292 ARG A CA 1
ATOM 2276 C C . ARG A 1 292 ? 17.892 -0.593 -44.938 1.00 96.31 292 ARG A C 1
ATOM 2278 O O . ARG A 1 292 ? 18.049 -0.461 -46.151 1.00 96.31 292 ARG A O 1
ATOM 2285 N N . THR A 1 293 ? 17.343 -1.660 -44.377 1.00 97.06 293 THR A N 1
ATOM 2286 C CA . THR A 1 293 ? 16.730 -2.760 -45.119 1.00 97.06 293 THR A CA 1
ATOM 2287 C C . THR A 1 293 ? 15.571 -3.347 -44.321 1.00 97.06 293 THR A C 1
ATOM 2289 O O . THR A 1 293 ? 15.500 -3.191 -43.102 1.00 97.06 293 THR A O 1
ATOM 2292 N N . THR A 1 294 ? 14.659 -4.022 -45.010 1.00 98.06 294 THR A N 1
ATOM 2293 C CA . THR A 1 294 ? 13.595 -4.813 -44.392 1.00 98.06 294 THR A CA 1
ATOM 2294 C C . THR A 1 294 ? 13.751 -6.249 -44.856 1.00 98.06 294 THR A C 1
ATOM 2296 O O . THR A 1 294 ? 13.825 -6.508 -46.054 1.00 98.06 294 THR A O 1
ATOM 2299 N N . VAL A 1 295 ? 13.815 -7.180 -43.910 1.00 98.00 295 VAL A N 1
ATOM 2300 C CA . VAL A 1 295 ? 14.037 -8.601 -44.184 1.00 98.00 295 VAL A CA 1
ATOM 2301 C C . VAL A 1 295 ? 12.799 -9.371 -43.762 1.00 98.00 295 VAL A C 1
ATOM 2303 O O . VAL A 1 295 ? 12.417 -9.325 -42.596 1.00 98.00 295 VAL A O 1
ATOM 2306 N N . ARG A 1 296 ? 12.186 -10.098 -44.699 1.00 98.00 296 ARG A N 1
ATOM 2307 C CA . ARG A 1 296 ? 11.094 -11.034 -44.401 1.00 98.00 296 ARG A CA 1
ATOM 2308 C C . ARG A 1 296 ? 11.637 -12.233 -43.621 1.00 98.00 296 ARG A C 1
ATOM 2310 O O . ARG A 1 296 ? 12.635 -12.817 -44.044 1.00 98.00 296 ARG A O 1
ATOM 2317 N N . TRP A 1 297 ? 10.999 -12.574 -42.506 1.00 97.75 297 TRP A N 1
ATOM 2318 C CA . TRP A 1 297 ? 11.379 -13.643 -41.579 1.00 97.75 297 TRP A CA 1
ATOM 2319 C C . TRP A 1 297 ? 10.165 -14.133 -40.745 1.00 97.75 297 TRP A C 1
ATOM 2321 O O . TRP A 1 297 ? 10.111 -13.904 -39.539 1.00 97.75 297 TRP A O 1
ATOM 2331 N N . PRO A 1 298 ? 9.151 -14.757 -41.377 1.00 96.25 298 PRO A N 1
ATOM 2332 C CA . PRO A 1 298 ? 7.905 -15.164 -40.712 1.00 96.25 298 PRO A CA 1
ATOM 2333 C C . PRO A 1 298 ? 8.070 -16.349 -39.747 1.00 96.25 298 PRO A C 1
ATOM 2335 O O . PRO A 1 298 ? 7.263 -16.527 -38.847 1.00 96.25 298 PRO A O 1
ATOM 2338 N N . ASP A 1 299 ? 9.114 -17.149 -39.938 1.00 95.88 299 ASP A N 1
ATOM 2339 C CA . ASP A 1 299 ? 9.462 -18.360 -39.193 1.00 95.88 299 ASP A CA 1
ATOM 2340 C C . ASP A 1 299 ? 10.516 -18.107 -38.096 1.00 95.88 299 ASP A C 1
ATOM 2342 O O . ASP A 1 299 ? 11.178 -19.033 -37.625 1.00 95.88 299 ASP A O 1
ATOM 2346 N N . ALA A 1 300 ? 10.712 -16.847 -37.689 1.00 97.19 300 ALA A N 1
ATOM 2347 C CA . ALA A 1 300 ? 11.611 -16.506 -36.591 1.00 97.19 300 ALA A CA 1
ATOM 2348 C C . ALA A 1 300 ? 11.142 -17.129 -35.264 1.00 97.19 300 ALA A C 1
ATOM 2350 O O . ALA A 1 300 ? 9.963 -17.091 -34.912 1.00 97.19 300 ALA A O 1
ATOM 2351 N N . ILE A 1 301 ? 12.089 -17.641 -34.481 1.00 97.94 301 ILE A N 1
ATOM 2352 C CA . ILE A 1 301 ? 11.850 -18.061 -33.102 1.00 97.94 301 ILE A CA 1
ATOM 2353 C C . ILE A 1 301 ? 11.662 -16.796 -32.269 1.00 97.94 301 ILE A C 1
ATOM 2355 O O . ILE A 1 301 ? 12.569 -15.969 -32.138 1.00 97.94 301 ILE A O 1
ATOM 2359 N N . LEU A 1 302 ? 10.464 -16.647 -31.711 1.00 97.88 302 LEU A N 1
ATOM 2360 C CA . LEU A 1 302 ? 10.100 -15.449 -30.973 1.00 97.88 302 LEU A CA 1
ATOM 2361 C C . LEU A 1 302 ? 10.790 -15.394 -29.610 1.00 97.88 302 LEU A C 1
ATOM 2363 O O . LEU A 1 302 ? 10.903 -16.409 -28.917 1.00 97.88 302 LEU A O 1
ATOM 2367 N N . TRP A 1 303 ? 11.173 -14.185 -29.206 1.00 98.44 303 TRP A N 1
ATOM 2368 C CA . TRP A 1 303 ? 11.436 -13.882 -27.806 1.00 98.44 303 TRP A CA 1
ATOM 2369 C C . TRP A 1 303 ? 10.096 -13.701 -27.086 1.00 98.44 303 TRP A C 1
ATOM 2371 O O . TRP A 1 303 ? 9.255 -12.902 -27.505 1.00 98.44 303 TRP A O 1
ATOM 2381 N N . ASP A 1 304 ? 9.883 -14.445 -26.007 1.00 96.06 304 ASP A N 1
ATOM 2382 C CA . ASP A 1 304 ? 8.695 -14.376 -25.155 1.00 96.06 304 ASP A CA 1
ATOM 2383 C C . ASP A 1 304 ? 9.081 -14.625 -23.687 1.00 96.06 304 ASP A C 1
ATOM 2385 O O . ASP A 1 304 ? 10.229 -14.951 -23.378 1.00 96.06 304 ASP A O 1
ATOM 2389 N N . LEU A 1 305 ? 8.117 -14.519 -22.771 1.00 96.69 305 LEU A N 1
ATOM 2390 C CA . LEU A 1 305 ? 8.348 -14.768 -21.347 1.00 96.69 305 LEU A CA 1
ATOM 2391 C C . LEU A 1 305 ? 8.770 -16.219 -21.097 1.00 96.69 305 LEU A C 1
ATOM 2393 O O . LEU A 1 305 ? 9.708 -16.465 -20.347 1.00 96.69 305 LEU A O 1
ATOM 2397 N N . ASP A 1 306 ? 8.125 -17.186 -21.746 1.00 93.75 306 ASP A N 1
ATOM 2398 C CA . ASP A 1 306 ? 8.427 -18.613 -21.550 1.00 93.75 306 ASP A CA 1
ATOM 2399 C C . ASP A 1 306 ? 9.617 -19.092 -22.396 1.00 93.75 306 ASP A C 1
ATOM 2401 O O . ASP A 1 306 ? 10.257 -20.089 -22.069 1.00 93.75 306 ASP A O 1
ATOM 2405 N N . ASN A 1 307 ? 9.915 -18.379 -23.485 1.00 94.50 307 ASN A N 1
ATOM 2406 C CA . ASN A 1 307 ? 10.992 -18.692 -24.419 1.00 94.50 307 ASN A CA 1
ATOM 2407 C C . ASN A 1 307 ? 11.795 -17.419 -24.742 1.00 94.50 307 ASN A C 1
ATOM 2409 O O . ASN A 1 307 ? 11.544 -16.784 -25.768 1.00 94.50 307 ASN A O 1
ATOM 2413 N N . PRO A 1 308 ? 12.748 -17.015 -23.884 1.00 96.81 308 PRO A N 1
ATOM 2414 C CA . PRO A 1 308 ? 13.542 -15.802 -24.075 1.00 96.81 308 PRO A CA 1
ATOM 2415 C C . PRO A 1 308 ? 14.644 -15.995 -25.135 1.00 96.81 308 PRO A C 1
ATOM 2417 O O . PRO A 1 308 ? 15.838 -15.878 -24.853 1.00 96.81 308 PRO A O 1
ATOM 2420 N N . HIS A 1 309 ? 14.259 -16.344 -26.366 1.00 98.12 309 HIS A N 1
ATOM 2421 C CA . HIS A 1 309 ? 15.193 -16.614 -27.456 1.00 98.12 309 HIS A CA 1
ATOM 2422 C C . HIS A 1 309 ? 15.896 -15.333 -27.928 1.00 98.12 309 HIS A C 1
ATOM 2424 O O . HIS A 1 309 ? 15.250 -14.349 -28.287 1.00 98.12 309 HIS A O 1
ATOM 2430 N N . LEU A 1 310 ? 17.229 -15.356 -27.953 1.00 98.31 310 LEU A N 1
ATOM 2431 C CA . LEU A 1 310 ? 18.061 -14.242 -28.403 1.00 98.31 310 LEU A CA 1
ATOM 2432 C C . LEU A 1 310 ? 18.885 -14.663 -29.614 1.00 98.31 310 LEU A C 1
ATOM 2434 O O . LEU A 1 310 ? 19.632 -15.642 -29.564 1.00 98.31 310 LEU A O 1
ATOM 2438 N N . TYR A 1 311 ? 18.808 -13.866 -30.671 1.00 98.00 311 TYR A N 1
ATOM 2439 C CA . TYR A 1 311 ? 19.686 -13.974 -31.821 1.00 98.00 311 TYR A CA 1
ATOM 2440 C C . TYR A 1 311 ? 20.976 -13.207 -31.561 1.00 98.00 311 TYR A C 1
ATOM 2442 O O . TYR A 1 311 ? 20.953 -12.055 -31.124 1.00 98.00 311 TYR A O 1
ATOM 2450 N N . ARG A 1 312 ? 22.114 -13.826 -31.884 1.00 97.50 312 ARG A N 1
ATOM 2451 C CA . ARG A 1 312 ? 23.395 -13.121 -31.951 1.00 97.50 312 ARG A CA 1
ATOM 2452 C C . ARG A 1 312 ? 23.493 -12.419 -33.296 1.00 97.50 312 ARG A C 1
ATOM 2454 O O . ARG A 1 312 ? 23.487 -13.069 -34.338 1.00 97.50 312 ARG A O 1
ATOM 2461 N N . LEU A 1 313 ? 23.605 -11.103 -33.262 1.00 95.88 313 LEU A N 1
ATOM 2462 C CA . LEU A 1 313 ? 23.830 -10.275 -34.430 1.00 95.88 313 LEU A CA 1
ATOM 2463 C C . LEU A 1 313 ? 25.332 -10.136 -34.669 1.00 95.88 313 LEU A C 1
ATOM 2465 O O . LEU A 1 313 ? 26.076 -9.797 -33.751 1.00 95.88 313 LEU A O 1
ATOM 2469 N N . ARG A 1 314 ? 25.772 -10.361 -35.905 1.00 96.88 314 ARG A N 1
ATOM 2470 C CA . ARG A 1 314 ? 27.150 -10.142 -36.340 1.00 96.88 314 ARG A CA 1
ATOM 2471 C C . ARG A 1 314 ? 27.146 -9.273 -37.587 1.00 96.88 314 ARG A C 1
ATOM 2473 O O . ARG A 1 314 ? 26.481 -9.600 -38.562 1.00 96.88 314 ARG A O 1
ATOM 2480 N N . THR A 1 315 ? 27.869 -8.159 -37.555 1.00 96.44 315 THR A N 1
ATOM 2481 C CA . THR A 1 315 ? 28.079 -7.283 -38.713 1.00 96.44 315 THR A CA 1
ATOM 2482 C C . THR A 1 315 ? 29.560 -7.123 -38.975 1.00 96.44 315 THR A C 1
ATOM 2484 O O . THR A 1 315 ? 30.297 -6.648 -38.119 1.00 96.44 315 THR A O 1
ATOM 2487 N N . VAL A 1 316 ? 29.985 -7.508 -40.171 1.00 95.75 316 VAL A N 1
ATOM 2488 C CA . VAL A 1 316 ? 31.365 -7.437 -40.634 1.00 95.75 316 VAL A CA 1
ATOM 2489 C C . VAL A 1 316 ? 31.467 -6.388 -41.731 1.00 95.75 316 VAL A C 1
ATOM 2491 O O . VAL A 1 316 ? 30.670 -6.387 -42.674 1.00 95.75 316 VAL A O 1
ATOM 2494 N N . LEU A 1 317 ? 32.460 -5.514 -41.614 1.00 94.75 317 LEU A N 1
ATOM 2495 C CA . LEU A 1 317 ? 32.815 -4.544 -42.638 1.00 94.75 317 LEU A CA 1
ATOM 2496 C C . LEU A 1 317 ? 34.048 -5.042 -43.390 1.00 94.75 317 LEU A C 1
ATOM 2498 O O . LEU A 1 317 ? 35.064 -5.336 -42.766 1.00 94.75 317 LEU A O 1
ATOM 2502 N N . ILE A 1 318 ? 33.954 -5.167 -44.712 1.00 94.25 318 ILE A N 1
ATOM 2503 C CA . ILE A 1 318 ? 35.036 -5.652 -45.579 1.00 94.25 318 ILE A CA 1
ATOM 2504 C C . ILE A 1 318 ? 35.507 -4.519 -46.485 1.00 94.25 318 ILE A C 1
ATOM 2506 O O . ILE A 1 318 ? 34.675 -3.825 -47.074 1.00 94.25 318 ILE A O 1
ATOM 2510 N N . ASP A 1 319 ? 36.818 -4.354 -46.620 1.00 90.81 319 ASP A N 1
ATOM 2511 C CA . ASP A 1 319 ? 37.424 -3.423 -47.568 1.00 90.81 319 ASP A CA 1
ATOM 2512 C C . ASP A 1 319 ? 37.286 -3.929 -49.010 1.00 90.81 319 ASP A C 1
ATOM 2514 O O . ASP A 1 319 ? 37.462 -5.117 -49.284 1.00 90.81 319 ASP A O 1
ATOM 2518 N N . LEU A 1 320 ? 36.970 -3.030 -49.939 1.00 88.75 320 LEU A N 1
ATOM 2519 C CA . LEU A 1 320 ? 36.860 -3.319 -51.368 1.00 88.75 320 LEU A CA 1
ATOM 2520 C C . LEU A 1 320 ? 37.823 -2.484 -52.223 1.00 88.75 320 LEU A C 1
ATOM 2522 O O . LEU A 1 320 ? 37.586 -2.329 -53.425 1.00 88.75 320 LEU A O 1
ATOM 2526 N N . ARG A 1 321 ? 38.874 -1.904 -51.634 1.00 78.75 321 ARG A N 1
ATOM 2527 C CA . ARG A 1 321 ? 39.904 -1.195 -52.402 1.00 78.75 321 ARG A CA 1
ATOM 2528 C C . ARG A 1 321 ? 40.522 -2.110 -53.483 1.00 78.75 321 ARG A C 1
ATOM 2530 O O . ARG A 1 321 ? 40.869 -3.253 -53.188 1.00 78.75 321 ARG A O 1
ATOM 2537 N N . PRO A 1 322 ? 40.651 -1.640 -54.740 1.00 60.16 322 PRO A N 1
ATOM 2538 C CA . PRO A 1 322 ? 41.258 -2.427 -55.813 1.00 60.16 322 PRO A CA 1
ATOM 2539 C C . PRO A 1 322 ? 42.723 -2.771 -55.504 1.00 60.16 322 PRO A C 1
ATOM 2541 O O . PRO A 1 322 ? 43.477 -1.890 -55.100 1.00 60.16 322 PRO A O 1
ATOM 2544 N N . GLY A 1 323 ? 43.130 -4.025 -55.730 1.00 59.81 323 GLY A N 1
ATOM 2545 C CA . GLY A 1 323 ? 44.523 -4.480 -55.580 1.00 59.81 323 GLY A CA 1
ATOM 2546 C C . GLY A 1 323 ? 44.879 -5.125 -54.233 1.00 59.81 323 GLY A C 1
ATOM 2547 O O . GLY A 1 323 ? 45.948 -5.716 -54.125 1.00 59.81 323 GLY A O 1
ATOM 2548 N N . GLU A 1 324 ? 43.987 -5.093 -53.239 1.00 57.28 324 GLU A N 1
ATOM 2549 C CA . GLU A 1 324 ? 44.133 -5.816 -51.966 1.00 57.28 324 GLU A CA 1
ATOM 2550 C C . GLU A 1 324 ? 43.067 -6.926 -51.867 1.00 57.28 324 GLU A C 1
ATOM 2552 O O . GLU A 1 324 ? 41.914 -6.740 -52.264 1.00 57.28 324 GLU A O 1
ATOM 2557 N N . ALA A 1 325 ? 43.423 -8.107 -51.345 1.00 58.72 325 ALA A N 1
ATOM 2558 C CA . ALA A 1 325 ? 42.430 -9.139 -51.041 1.00 58.72 325 ALA A CA 1
ATOM 2559 C C . ALA A 1 325 ? 41.489 -8.605 -49.949 1.00 58.72 325 ALA A C 1
ATOM 2561 O O . ALA A 1 325 ? 41.964 -8.224 -48.882 1.00 58.72 325 ALA A O 1
ATOM 2562 N N . GLY A 1 326 ? 40.177 -8.552 -50.222 1.00 70.56 326 GLY A N 1
ATOM 2563 C CA . GLY A 1 326 ? 39.187 -7.884 -49.366 1.00 70.56 326 GLY A CA 1
ATOM 2564 C C . GLY A 1 326 ? 39.312 -8.265 -47.889 1.00 70.56 326 GLY A C 1
ATOM 2565 O O . GLY A 1 326 ? 38.890 -9.348 -47.475 1.00 70.56 326 GLY A O 1
ATOM 2566 N N . SER A 1 327 ? 39.909 -7.371 -47.103 1.00 84.12 327 SER A N 1
ATOM 2567 C CA . SER A 1 327 ? 40.267 -7.599 -45.707 1.00 84.12 327 SER A CA 1
ATOM 2568 C C . SER A 1 327 ? 39.149 -7.125 -44.776 1.00 84.12 327 SER A C 1
ATOM 2570 O O . SER A 1 327 ? 38.346 -6.252 -45.114 1.00 84.12 327 SER A O 1
ATOM 2572 N N . LYS A 1 328 ? 39.043 -7.737 -43.593 1.00 90.31 328 LYS A N 1
ATOM 2573 C CA . LYS A 1 328 ? 38.081 -7.307 -42.570 1.00 90.31 328 LYS A CA 1
ATOM 2574 C C . LYS A 1 328 ? 38.558 -5.982 -41.968 1.00 90.31 328 LYS A C 1
ATOM 2576 O O . LYS A 1 328 ? 39.666 -5.932 -41.453 1.00 90.31 328 LYS A O 1
ATOM 2581 N N . LEU A 1 329 ? 37.721 -4.947 -42.027 1.00 89.94 329 LEU A N 1
ATOM 2582 C CA . LEU A 1 329 ? 37.981 -3.629 -41.438 1.00 89.94 329 LEU A CA 1
ATOM 2583 C C . LEU A 1 329 ? 37.447 -3.512 -40.015 1.00 89.94 329 LEU A C 1
ATOM 2585 O O . LEU A 1 329 ? 38.087 -2.890 -39.182 1.00 89.94 329 LEU A O 1
ATOM 2589 N N . ASP A 1 330 ? 36.266 -4.075 -39.754 1.00 92.62 330 ASP A N 1
ATOM 2590 C CA . ASP A 1 330 ? 35.600 -4.001 -38.454 1.00 92.62 330 ASP A CA 1
ATOM 2591 C C . ASP A 1 330 ? 34.629 -5.173 -38.274 1.00 92.62 330 ASP A C 1
ATOM 2593 O O . ASP A 1 330 ? 34.123 -5.753 -39.242 1.00 92.62 330 ASP A O 1
ATOM 2597 N N . GLU A 1 331 ? 34.342 -5.503 -37.019 1.00 92.69 331 GLU A N 1
ATOM 2598 C CA . GLU A 1 331 ? 33.330 -6.479 -36.640 1.00 92.69 331 GLU A CA 1
ATOM 2599 C C . GLU A 1 331 ? 32.563 -5.991 -35.411 1.00 92.69 331 GLU A C 1
ATOM 2601 O O . GLU A 1 331 ? 33.130 -5.793 -34.338 1.00 92.69 331 GLU A O 1
ATOM 2606 N N . HIS A 1 332 ? 31.251 -5.840 -35.566 1.00 92.62 332 HIS A N 1
ATOM 2607 C CA . HIS A 1 332 ? 30.338 -5.468 -34.497 1.00 92.62 332 HIS A CA 1
ATOM 2608 C C . HIS A 1 332 ? 29.418 -6.644 -34.160 1.00 92.62 332 HIS A C 1
ATOM 2610 O O . HIS A 1 332 ? 28.786 -7.224 -35.048 1.00 92.62 332 HIS A O 1
ATOM 2616 N N . CYS A 1 333 ? 29.340 -6.991 -32.875 1.00 93.19 333 CYS A N 1
ATOM 2617 C CA . CYS A 1 333 ? 28.445 -8.019 -32.352 1.00 93.19 333 CYS A CA 1
ATOM 2618 C C . CYS A 1 333 ? 27.450 -7.403 -31.367 1.00 93.19 333 CYS A C 1
ATOM 2620 O O . CYS A 1 333 ? 27.850 -6.625 -30.507 1.00 93.19 333 CYS A O 1
ATOM 2622 N N . ASP A 1 334 ? 26.191 -7.820 -31.459 1.00 94.06 334 ASP A N 1
ATOM 2623 C CA . ASP A 1 334 ? 25.127 -7.456 -30.518 1.00 94.06 334 ASP A CA 1
ATOM 2624 C C . ASP A 1 334 ? 24.151 -8.639 -30.366 1.00 94.06 334 ASP A C 1
ATOM 2626 O O . ASP A 1 334 ? 24.351 -9.712 -30.949 1.00 94.06 334 ASP A O 1
ATOM 2630 N N . THR A 1 335 ? 23.081 -8.466 -29.601 1.00 96.00 335 THR A N 1
ATOM 2631 C CA . THR A 1 335 ? 21.975 -9.418 -29.497 1.00 96.00 335 THR A CA 1
ATOM 2632 C C . THR A 1 335 ? 20.639 -8.721 -29.679 1.00 96.00 335 THR A C 1
ATOM 2634 O O . THR A 1 335 ? 20.487 -7.573 -29.286 1.00 96.00 335 THR A O 1
ATOM 2637 N N . PHE A 1 336 ? 19.656 -9.425 -30.233 1.00 97.75 336 PHE A N 1
ATOM 2638 C CA . PHE A 1 336 ? 18.269 -8.964 -30.255 1.00 97.75 336 PHE A CA 1
ATOM 2639 C C . PHE A 1 336 ? 17.311 -10.149 -30.105 1.00 97.75 336 PHE A C 1
ATOM 2641 O O . PHE A 1 336 ? 17.665 -11.288 -30.415 1.00 97.75 336 PHE A O 1
ATOM 2648 N N . GLY A 1 337 ? 16.091 -9.889 -29.642 1.00 97.88 337 GLY A N 1
ATOM 2649 C CA . GLY A 1 337 ? 15.005 -10.872 -29.625 1.00 97.88 337 GLY A CA 1
ATOM 2650 C C . GLY A 1 337 ? 13.934 -10.515 -30.647 1.00 97.88 337 GLY A C 1
ATOM 2651 O O . GLY A 1 337 ? 13.615 -9.339 -30.822 1.00 97.88 337 GLY A O 1
ATOM 2652 N N . PHE A 1 338 ? 13.366 -11.515 -31.321 1.00 98.38 338 PHE A N 1
ATOM 2653 C CA . PHE A 1 338 ? 12.283 -11.297 -32.278 1.00 98.38 338 PHE A CA 1
ATOM 2654 C C . PHE A 1 338 ? 10.943 -11.237 -31.534 1.00 98.38 338 PHE A C 1
ATOM 2656 O O . PHE A 1 338 ? 10.384 -12.271 -31.183 1.00 98.38 338 PHE A O 1
ATOM 2663 N N . ARG A 1 339 ? 10.439 -10.036 -31.245 1.00 97.88 339 ARG A N 1
ATOM 2664 C CA . ARG A 1 339 ? 9.168 -9.842 -30.531 1.00 97.88 339 ARG A CA 1
ATOM 2665 C C . ARG A 1 339 ? 8.437 -8.603 -31.018 1.00 97.88 339 ARG A C 1
ATOM 2667 O O . ARG A 1 339 ? 9.060 -7.690 -31.547 1.00 97.88 339 ARG A O 1
ATOM 2674 N N . GLU A 1 340 ? 7.147 -8.523 -30.718 1.00 98.12 340 GLU A N 1
ATOM 2675 C CA . GLU A 1 340 ? 6.338 -7.313 -30.890 1.00 98.12 340 GLU A CA 1
ATOM 2676 C C . GLU A 1 340 ? 5.560 -7.003 -29.606 1.00 98.12 340 GLU A C 1
ATOM 2678 O O . GLU A 1 340 ? 4.917 -7.892 -29.050 1.00 98.12 340 GLU A O 1
ATOM 2683 N N . PHE A 1 341 ? 5.623 -5.757 -29.128 1.00 98.25 341 PHE A N 1
ATOM 2684 C CA . PHE A 1 341 ? 4.820 -5.273 -28.002 1.00 98.25 341 PHE A CA 1
ATOM 2685 C C . PHE A 1 341 ? 3.882 -4.172 -28.488 1.00 98.25 341 PHE A C 1
ATOM 2687 O O . PHE A 1 341 ? 4.320 -3.221 -29.132 1.00 98.25 341 PHE A O 1
ATOM 2694 N N . SER A 1 342 ? 2.587 -4.313 -28.229 1.00 97.31 342 SER A N 1
ATOM 2695 C CA . SER A 1 342 ? 1.567 -3.417 -28.774 1.00 97.31 342 SER A CA 1
ATOM 2696 C C . SER A 1 342 ? 0.450 -3.136 -27.774 1.00 97.31 342 SER A C 1
ATOM 2698 O O . SER A 1 342 ? 0.322 -3.803 -26.747 1.00 97.31 342 SER A O 1
ATOM 2700 N N . ILE A 1 343 ? -0.336 -2.106 -28.080 1.00 97.69 343 ILE A N 1
ATOM 2701 C CA . ILE A 1 343 ? -1.517 -1.695 -27.323 1.00 97.69 343 ILE A CA 1
ATOM 2702 C C . ILE A 1 343 ? -2.725 -1.839 -28.244 1.00 97.69 343 ILE A C 1
ATOM 2704 O O . ILE A 1 343 ? -2.690 -1.329 -29.366 1.00 97.69 343 ILE A O 1
ATOM 2708 N N . ASN A 1 344 ? -3.783 -2.476 -27.748 1.00 95.94 344 ASN A N 1
ATOM 2709 C CA . ASN A 1 344 ? -5.108 -2.463 -28.362 1.00 95.94 344 ASN A CA 1
ATOM 2710 C C . ASN A 1 344 ? -6.159 -2.216 -27.266 1.00 95.94 344 ASN A C 1
ATOM 2712 O O . ASN A 1 344 ? -6.259 -3.002 -26.320 1.00 95.94 344 ASN A O 1
ATOM 2716 N N . GLY A 1 345 ? -6.889 -1.101 -27.374 1.00 96.44 345 GLY A N 1
ATOM 2717 C CA . GLY A 1 345 ? -7.752 -0.586 -26.308 1.00 96.44 345 GLY A CA 1
ATOM 2718 C C . GLY A 1 345 ? -6.978 -0.390 -25.003 1.00 96.44 345 GLY A C 1
ATOM 2719 O O . GLY A 1 345 ? -5.863 0.135 -24.996 1.00 96.44 345 GLY A O 1
ATOM 2720 N N . HIS A 1 346 ? -7.530 -0.890 -23.899 1.00 96.75 346 HIS A N 1
ATOM 2721 C CA . HIS A 1 346 ? -6.880 -0.864 -22.591 1.00 96.75 346 HIS A CA 1
ATOM 2722 C C . HIS A 1 346 ? -5.876 -1.995 -22.339 1.00 96.75 346 HIS A C 1
ATOM 2724 O O . HIS A 1 346 ? -5.372 -2.130 -21.229 1.00 96.75 346 HIS A O 1
ATOM 2730 N N . SER A 1 347 ? -5.572 -2.833 -23.327 1.00 97.88 347 SER A N 1
ATOM 2731 C CA . SER A 1 347 ? -4.766 -4.040 -23.127 1.00 97.88 347 SER A CA 1
ATOM 2732 C C . SER A 1 347 ? -3.385 -3.950 -23.774 1.00 97.88 347 SER A C 1
ATOM 2734 O O . SER A 1 347 ? -3.232 -3.445 -24.890 1.00 97.88 347 SER A O 1
ATOM 2736 N N . PHE A 1 348 ? -2.382 -4.507 -23.091 1.00 98.38 348 PHE A N 1
ATOM 2737 C CA . PHE A 1 348 ? -1.063 -4.763 -23.665 1.00 98.38 348 PHE A CA 1
ATOM 2738 C C . PHE A 1 348 ? -1.012 -6.143 -24.316 1.00 98.38 348 PHE A C 1
ATOM 2740 O O . PHE A 1 348 ? -1.613 -7.101 -23.830 1.00 98.38 348 PHE A O 1
ATOM 2747 N N . TYR A 1 349 ? -0.246 -6.256 -25.397 1.00 98.25 349 TYR A N 1
ATOM 2748 C CA . TYR A 1 349 ? -0.029 -7.498 -26.127 1.00 98.25 349 TYR A CA 1
ATOM 2749 C C . TYR A 1 349 ? 1.461 -7.714 -26.349 1.00 98.25 349 TYR A C 1
ATOM 2751 O O . TYR A 1 349 ? 2.157 -6.826 -26.835 1.00 98.25 349 TYR A O 1
ATOM 2759 N N . LEU A 1 350 ? 1.929 -8.925 -26.061 1.00 98.25 350 LEU A N 1
ATOM 2760 C CA . LEU A 1 350 ? 3.245 -9.415 -26.459 1.00 98.25 350 LEU A CA 1
ATOM 2761 C C . LEU A 1 350 ? 3.034 -10.504 -27.512 1.00 98.25 350 LEU A C 1
ATOM 2763 O O . LEU A 1 350 ? 2.342 -11.486 -27.242 1.00 98.25 350 LEU A O 1
ATOM 2767 N N . ASN A 1 351 ? 3.611 -10.347 -28.700 1.00 97.38 351 ASN A N 1
ATOM 2768 C CA . ASN A 1 351 ? 3.521 -11.311 -29.803 1.00 97.38 351 ASN A CA 1
ATOM 2769 C C . ASN A 1 351 ? 2.066 -11.702 -30.139 1.00 97.38 351 ASN A C 1
ATOM 2771 O O . ASN A 1 351 ? 1.745 -12.883 -30.254 1.00 97.38 351 ASN A O 1
ATOM 2775 N N . GLY A 1 352 ? 1.161 -10.718 -30.196 1.00 96.12 352 GLY A N 1
ATOM 2776 C CA . GLY A 1 352 ? -0.263 -10.927 -30.495 1.00 96.12 352 GLY A CA 1
ATOM 2777 C C . GLY A 1 352 ? -1.100 -11.546 -29.366 1.00 96.12 352 GLY A C 1
ATOM 2778 O O . GLY A 1 352 ? -2.300 -11.726 -29.533 1.00 96.12 352 GLY A O 1
ATOM 2779 N N . ARG A 1 353 ? -0.509 -11.843 -28.200 1.00 96.38 353 ARG A N 1
ATOM 2780 C CA . ARG A 1 353 ? -1.213 -12.396 -27.030 1.00 96.38 353 ARG A CA 1
ATOM 2781 C C . ARG A 1 353 ? -1.277 -11.367 -25.905 1.00 96.38 353 ARG A C 1
ATOM 2783 O O . ARG A 1 353 ? -0.224 -10.829 -25.539 1.00 96.38 353 ARG A O 1
ATOM 2790 N N . LYS A 1 354 ? -2.471 -11.142 -25.342 1.00 97.38 354 LYS A N 1
ATOM 2791 C CA . LYS A 1 354 ? -2.696 -10.222 -24.216 1.00 97.38 354 LYS A CA 1
ATOM 2792 C C . LYS A 1 354 ? -1.767 -10.564 -23.039 1.00 97.38 354 LYS A C 1
ATOM 2794 O O . LYS A 1 354 ? -1.402 -11.726 -22.833 1.00 97.38 354 LYS A O 1
ATOM 2799 N N . VAL A 1 355 ? -1.313 -9.541 -22.320 1.00 97.94 355 VAL A N 1
ATOM 2800 C CA . VAL A 1 355 ? -0.455 -9.668 -21.138 1.00 97.94 355 VAL A CA 1
ATOM 2801 C C . VAL A 1 355 ? -0.767 -8.553 -20.139 1.00 97.94 355 VAL A C 1
ATOM 2803 O O . VAL A 1 355 ? -0.839 -7.388 -20.521 1.00 97.94 355 VAL A O 1
ATOM 2806 N N . HIS A 1 356 ? -0.924 -8.905 -18.863 1.00 98.00 356 HIS A N 1
ATOM 2807 C CA . HIS A 1 356 ? -0.915 -7.944 -17.758 1.00 98.00 356 HIS A CA 1
ATOM 2808 C C . HIS A 1 356 ? 0.516 -7.731 -17.272 1.00 98.00 356 HIS A C 1
ATOM 2810 O O . HIS A 1 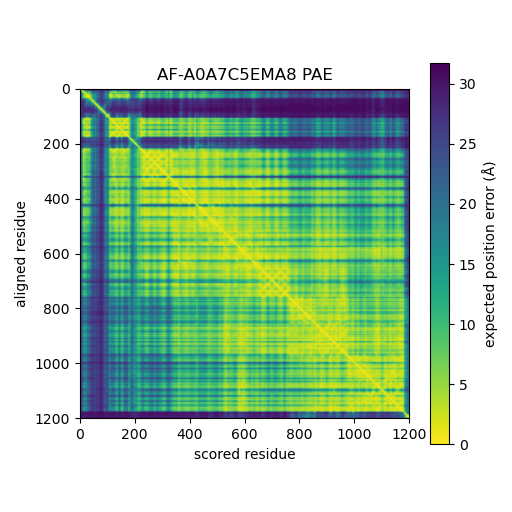356 ? 1.276 -8.696 -17.174 1.00 98.00 356 HIS A O 1
ATOM 2816 N N . LEU A 1 357 ? 0.895 -6.493 -16.956 1.00 97.69 357 LEU A N 1
ATOM 2817 C CA . LEU A 1 357 ? 2.192 -6.197 -16.343 1.00 97.69 357 LEU A CA 1
ATOM 2818 C C . LEU A 1 357 ? 2.080 -6.353 -14.822 1.00 97.69 357 LEU A C 1
ATOM 2820 O O . LEU A 1 357 ? 1.670 -5.432 -14.120 1.00 97.69 357 LEU A O 1
ATOM 2824 N N . ILE A 1 358 ? 2.428 -7.536 -14.322 1.00 96.31 358 ILE A N 1
ATOM 2825 C CA . ILE A 1 358 ? 2.465 -7.852 -12.892 1.00 96.31 358 ILE A CA 1
ATOM 2826 C C . ILE A 1 358 ? 3.878 -7.542 -12.406 1.00 96.31 358 ILE A C 1
ATOM 2828 O O . ILE A 1 358 ? 4.817 -8.316 -12.646 1.00 96.31 358 ILE A O 1
ATOM 2832 N N . GLY A 1 359 ? 4.021 -6.363 -11.804 1.00 91.88 359 GLY A N 1
ATOM 2833 C CA . GLY A 1 359 ? 5.298 -5.694 -11.614 1.00 91.88 359 GLY A CA 1
ATOM 2834 C C . GLY A 1 359 ? 5.751 -5.536 -10.166 1.00 91.88 359 GLY A C 1
ATOM 2835 O O . GLY A 1 359 ? 4.960 -5.560 -9.222 1.00 91.88 359 GLY A O 1
ATOM 2836 N N . GLN A 1 360 ? 7.051 -5.295 -10.006 1.00 89.88 360 GLN A N 1
ATOM 2837 C CA . GLN A 1 360 ? 7.656 -4.757 -8.784 1.00 89.88 360 GLN A CA 1
ATOM 2838 C C . GLN A 1 360 ? 8.563 -3.568 -9.114 1.00 89.88 360 GLN A C 1
ATOM 2840 O O . GLN A 1 360 ? 9.255 -3.575 -10.139 1.00 89.88 360 GLN A O 1
ATOM 2845 N N . SER A 1 361 ? 8.562 -2.568 -8.233 1.00 86.44 361 SER A N 1
ATOM 2846 C CA . SER A 1 361 ? 9.440 -1.397 -8.292 1.00 86.44 361 SER A CA 1
ATOM 2847 C C . SER A 1 361 ? 10.621 -1.613 -7.360 1.00 86.44 361 SER A C 1
ATOM 2849 O O . SER A 1 361 ? 10.484 -2.196 -6.282 1.00 86.44 361 SER A O 1
ATOM 2851 N N . CYS A 1 362 ? 11.794 -1.143 -7.767 1.00 74.75 362 CYS A N 1
ATOM 2852 C CA . CYS A 1 362 ? 13.006 -1.272 -6.970 1.00 74.75 362 CYS A CA 1
ATOM 2853 C C . CYS A 1 362 ? 13.964 -0.110 -7.185 1.00 74.75 362 CYS A C 1
ATOM 2855 O O . CYS A 1 362 ? 14.037 0.450 -8.279 1.00 74.75 362 CYS A O 1
ATOM 2857 N N . HIS A 1 363 ? 14.754 0.153 -6.148 1.00 70.50 363 HIS A N 1
ATOM 2858 C CA . HIS A 1 363 ? 15.996 0.899 -6.236 1.00 70.50 363 HIS A CA 1
ATOM 2859 C C . HIS A 1 363 ? 17.179 -0.069 -6.163 1.00 70.50 363 HIS A C 1
ATOM 2861 O O . HIS A 1 363 ? 17.160 -1.030 -5.395 1.00 70.50 363 HIS A O 1
ATOM 2867 N N . THR A 1 364 ? 18.236 0.211 -6.921 1.00 65.25 364 THR A N 1
ATOM 2868 C CA . THR A 1 364 ? 19.566 -0.357 -6.677 1.00 65.25 364 THR A CA 1
ATOM 2869 C C . THR A 1 364 ? 20.529 0.758 -6.275 1.00 65.25 364 THR A C 1
ATOM 2871 O O . THR A 1 364 ? 20.476 1.879 -6.808 1.00 65.25 364 THR A O 1
ATOM 2874 N N . SER A 1 365 ? 21.420 0.475 -5.321 1.00 59.16 365 SER A N 1
ATOM 2875 C CA . SER A 1 365 ? 22.544 1.373 -5.046 1.00 59.16 365 SER A CA 1
ATOM 2876 C C . SER A 1 365 ? 23.529 1.283 -6.215 1.00 59.16 365 SER A C 1
ATOM 2878 O O . SER A 1 365 ? 23.923 0.177 -6.580 1.00 59.16 365 SER A O 1
ATOM 2880 N N . PRO A 1 366 ? 23.939 2.408 -6.826 1.00 53.34 366 PRO A N 1
ATOM 2881 C CA . PRO A 1 366 ? 24.864 2.361 -7.953 1.00 53.34 366 PRO A CA 1
ATOM 2882 C C . PRO A 1 366 ? 26.244 1.812 -7.552 1.00 53.34 366 PRO A C 1
ATOM 2884 O O . PRO A 1 366 ? 26.934 1.254 -8.403 1.00 53.34 366 PRO A O 1
ATOM 2887 N N . ASP A 1 367 ? 26.609 1.917 -6.270 1.00 52.38 367 ASP A N 1
ATOM 2888 C CA . ASP A 1 367 ? 27.903 1.470 -5.749 1.00 52.38 367 ASP A CA 1
ATOM 2889 C C . ASP A 1 367 ? 27.981 -0.057 -5.616 1.00 52.38 367 ASP A C 1
ATOM 2891 O O . ASP A 1 367 ? 29.027 -0.641 -5.891 1.00 52.38 367 ASP A O 1
ATOM 2895 N N . THR A 1 368 ? 26.871 -0.713 -5.256 1.00 57.66 368 THR A N 1
ATOM 2896 C CA . THR A 1 368 ? 26.810 -2.176 -5.092 1.00 57.66 368 THR A CA 1
ATOM 2897 C C . THR A 1 368 ? 26.305 -2.894 -6.341 1.00 57.66 368 THR A C 1
ATOM 2899 O O . THR A 1 368 ? 26.705 -4.025 -6.604 1.00 57.66 368 THR A O 1
ATOM 2902 N N . ASP A 1 369 ? 25.464 -2.252 -7.156 1.00 66.56 369 ASP A N 1
ATOM 2903 C CA . ASP A 1 369 ? 24.831 -2.874 -8.323 1.00 66.56 369 ASP A CA 1
ATOM 2904 C C . ASP A 1 369 ? 25.851 -3.336 -9.380 1.00 66.56 369 ASP A C 1
ATOM 2906 O O . ASP A 1 369 ? 25.771 -4.446 -9.917 1.00 66.56 369 ASP A O 1
ATOM 2910 N N . ILE A 1 370 ? 26.855 -2.501 -9.647 1.00 66.19 370 ILE A N 1
ATOM 2911 C CA . ILE A 1 370 ? 27.893 -2.766 -10.652 1.00 66.19 370 ILE A CA 1
ATOM 2912 C C . ILE A 1 370 ? 28.817 -3.933 -10.269 1.00 66.19 370 ILE A C 1
ATOM 2914 O O . ILE A 1 370 ? 29.484 -4.519 -11.126 1.00 66.19 370 ILE A O 1
ATOM 2918 N N . GLU A 1 371 ? 28.858 -4.269 -8.977 1.00 71.19 371 GLU A N 1
ATOM 2919 C CA . GLU A 1 371 ? 29.673 -5.350 -8.425 1.00 71.19 371 GLU A CA 1
ATOM 2920 C C . GLU A 1 371 ? 28.958 -6.705 -8.513 1.00 71.19 371 GLU A C 1
ATOM 2922 O O . GLU A 1 371 ? 29.612 -7.750 -8.493 1.00 71.19 371 GLU A O 1
ATOM 2927 N N . ILE A 1 372 ? 27.630 -6.716 -8.686 1.00 80.56 372 ILE A N 1
ATOM 2928 C CA . ILE A 1 372 ? 26.851 -7.946 -8.836 1.00 80.56 372 ILE A CA 1
ATOM 2929 C C . ILE A 1 372 ? 27.088 -8.523 -10.244 1.00 80.56 372 ILE A C 1
ATOM 2931 O O . ILE A 1 372 ? 26.741 -7.895 -11.246 1.00 80.56 372 ILE A O 1
ATOM 2935 N N . PRO A 1 373 ? 27.615 -9.752 -10.386 1.00 87.38 373 PRO A N 1
ATOM 2936 C CA . PRO A 1 373 ? 27.811 -10.351 -11.702 1.00 87.38 373 PRO A CA 1
ATOM 2937 C C . PRO A 1 373 ? 26.481 -10.642 -12.409 1.00 87.38 373 PRO A C 1
ATOM 2939 O O . PRO A 1 373 ? 25.494 -11.028 -11.779 1.00 87.38 373 PRO A O 1
ATOM 2942 N N . LEU A 1 374 ? 26.474 -10.590 -13.747 1.00 90.44 374 LEU A N 1
ATOM 2943 C CA . LEU A 1 374 ? 25.300 -10.909 -14.577 1.00 90.44 374 LEU A CA 1
ATOM 2944 C C . LEU A 1 374 ? 24.660 -12.270 -14.229 1.00 90.44 374 LEU A C 1
ATOM 2946 O O . LEU A 1 374 ? 23.440 -12.431 -14.297 1.00 90.44 374 LEU A O 1
ATOM 2950 N N . SER A 1 375 ? 25.467 -13.270 -13.859 1.00 93.62 375 SER A N 1
ATOM 2951 C CA . SER A 1 375 ? 24.976 -14.588 -13.439 1.00 93.62 375 SER A CA 1
ATOM 2952 C C . SER A 1 375 ? 24.102 -14.516 -12.185 1.00 93.62 375 SER A C 1
ATOM 2954 O O . SER A 1 375 ? 23.074 -15.192 -12.133 1.00 93.62 375 SER A O 1
ATOM 2956 N N . GLU A 1 376 ? 24.468 -13.684 -11.212 1.00 91.44 376 GLU A N 1
ATOM 2957 C CA . GLU A 1 376 ? 23.708 -13.487 -9.981 1.00 91.44 376 GLU A CA 1
ATOM 2958 C C . GLU A 1 376 ? 22.455 -12.642 -10.239 1.00 91.44 376 GLU A C 1
ATOM 2960 O O . GLU A 1 376 ? 21.370 -13.047 -9.820 1.00 91.44 376 GLU A O 1
ATOM 2965 N N . LYS A 1 377 ? 22.551 -11.577 -11.053 1.00 92.06 377 LYS A N 1
ATOM 2966 C CA . LYS A 1 377 ? 21.380 -10.801 -11.517 1.00 92.06 377 LYS A CA 1
ATOM 2967 C C . LYS A 1 377 ? 20.316 -11.710 -12.134 1.00 92.06 377 LYS A C 1
ATOM 2969 O O . LYS A 1 377 ? 19.154 -11.689 -11.734 1.00 92.06 377 LYS A O 1
ATOM 2974 N N . LYS A 1 378 ? 20.723 -12.613 -13.036 1.00 95.50 378 LYS A N 1
ATOM 2975 C CA . LYS A 1 378 ? 19.830 -13.620 -13.639 1.00 95.50 378 LYS A CA 1
ATOM 2976 C C . LYS A 1 378 ? 19.167 -14.532 -12.608 1.00 95.50 378 LYS A C 1
ATOM 2978 O O . LYS A 1 378 ? 18.012 -14.904 -12.791 1.00 95.50 378 LYS A O 1
ATOM 2983 N N . ARG A 1 379 ? 19.887 -14.950 -11.562 1.00 95.12 379 ARG A N 1
ATOM 2984 C CA . ARG A 1 379 ? 19.326 -15.825 -10.520 1.00 95.12 379 ARG A CA 1
ATOM 2985 C C . ARG A 1 379 ? 18.297 -15.082 -9.673 1.00 95.12 379 ARG A C 1
ATOM 2987 O O . ARG A 1 379 ? 17.227 -15.638 -9.446 1.00 95.12 379 ARG A O 1
ATOM 2994 N N . ILE A 1 380 ? 18.581 -13.839 -9.285 1.00 93.00 380 ILE A N 1
ATOM 2995 C CA . ILE A 1 380 ? 17.648 -12.976 -8.546 1.00 93.00 380 ILE A CA 1
ATOM 2996 C C . ILE A 1 380 ? 16.362 -12.774 -9.354 1.00 93.00 380 ILE A C 1
ATOM 2998 O O . ILE A 1 380 ? 15.273 -13.063 -8.863 1.00 93.00 380 ILE A O 1
ATOM 3002 N N . LEU A 1 381 ? 16.484 -12.361 -10.619 1.00 94.38 381 LEU A N 1
ATOM 3003 C CA . LEU A 1 381 ? 15.329 -12.142 -11.489 1.00 94.38 381 LEU A CA 1
ATOM 3004 C C . LEU A 1 381 ? 14.518 -13.423 -11.723 1.00 94.38 381 LEU A C 1
ATOM 3006 O O . LEU A 1 381 ? 13.289 -13.394 -11.701 1.00 94.38 381 LEU A O 1
ATOM 3010 N N . ARG A 1 382 ? 15.190 -14.567 -11.896 1.00 95.75 382 ARG A N 1
ATOM 3011 C CA . ARG A 1 382 ? 14.515 -15.863 -12.030 1.00 95.75 382 ARG A CA 1
ATOM 3012 C C . ARG A 1 382 ? 13.744 -16.240 -10.764 1.00 95.75 382 ARG A C 1
ATOM 3014 O O . ARG A 1 382 ? 12.614 -16.698 -10.879 1.00 95.75 382 ARG A O 1
ATOM 3021 N N . LEU A 1 383 ? 14.313 -16.017 -9.576 1.00 95.12 383 LEU A N 1
ATOM 3022 C CA . LEU A 1 383 ? 13.620 -16.268 -8.308 1.00 95.12 383 LEU A CA 1
ATOM 3023 C C . LEU A 1 383 ? 12.331 -15.454 -8.209 1.00 95.12 383 LEU A C 1
ATOM 3025 O O . LEU A 1 383 ? 11.292 -16.008 -7.866 1.00 95.12 383 LEU A O 1
ATOM 3029 N N . TRP A 1 384 ? 12.384 -14.167 -8.538 1.00 94.19 384 TRP A N 1
ATOM 3030 C CA . TRP A 1 384 ? 11.203 -13.309 -8.506 1.00 94.19 384 TRP A CA 1
ATOM 3031 C C . TRP A 1 384 ? 10.165 -13.684 -9.562 1.00 94.19 384 TRP A C 1
ATOM 3033 O O . TRP A 1 384 ? 8.977 -13.707 -9.254 1.00 94.19 384 TRP A O 1
ATOM 3043 N N . LYS A 1 385 ? 10.592 -14.074 -10.763 1.00 95.06 385 LYS A N 1
ATOM 3044 C CA . LYS A 1 385 ? 9.688 -14.600 -11.791 1.00 95.06 385 LYS A CA 1
ATOM 3045 C C . LYS A 1 385 ? 8.978 -15.881 -11.347 1.00 95.06 385 LYS A C 1
ATOM 3047 O O . LYS A 1 385 ? 7.763 -15.996 -11.453 1.00 95.06 385 LYS A O 1
ATOM 3052 N N . GLU A 1 386 ? 9.735 -16.856 -10.852 1.00 94.62 386 GLU A N 1
ATOM 3053 C CA . GLU A 1 386 ? 9.213 -18.193 -10.544 1.00 94.62 386 GLU A CA 1
ATOM 3054 C C . GLU A 1 386 ? 8.448 -18.236 -9.219 1.00 94.62 386 GLU A C 1
ATOM 3056 O O . GLU A 1 386 ? 7.402 -18.875 -9.135 1.00 94.62 386 GLU A O 1
ATOM 3061 N N . LYS A 1 387 ? 8.968 -17.565 -8.184 1.00 94.00 387 LYS A N 1
ATOM 3062 C CA . LYS A 1 387 ? 8.422 -17.609 -6.821 1.00 94.00 387 LYS A CA 1
ATOM 3063 C C . LYS A 1 387 ? 7.648 -16.366 -6.430 1.00 94.00 387 LYS A C 1
ATOM 3065 O O . LYS A 1 387 ? 6.765 -16.494 -5.604 1.00 94.00 387 LYS A O 1
ATOM 3070 N N . GLY A 1 388 ? 7.994 -15.198 -6.967 1.00 93.75 388 GLY A N 1
ATOM 3071 C CA . GLY A 1 388 ? 7.242 -13.955 -6.760 1.00 93.75 388 GLY A CA 1
ATOM 3072 C C . GLY A 1 388 ? 6.147 -13.728 -7.807 1.00 93.75 388 GLY A C 1
ATOM 3073 O O . GLY A 1 388 ? 5.371 -12.790 -7.668 1.00 93.75 388 GLY A O 1
ATOM 3074 N N . HIS A 1 389 ? 6.091 -14.577 -8.843 1.00 95.50 389 HIS A N 1
ATOM 3075 C CA . HIS A 1 389 ? 5.116 -14.547 -9.939 1.00 95.50 389 HIS A CA 1
ATOM 3076 C C . HIS A 1 389 ? 5.064 -13.233 -10.731 1.00 95.50 389 HIS A C 1
ATOM 3078 O O . HIS A 1 389 ? 4.063 -12.936 -11.379 1.00 95.50 389 HIS A O 1
ATOM 3084 N N . ILE A 1 390 ? 6.153 -12.461 -10.725 1.00 94.81 390 ILE A N 1
ATOM 3085 C CA . ILE A 1 390 ? 6.236 -11.226 -11.507 1.00 94.81 390 ILE A CA 1
ATOM 3086 C C . ILE A 1 390 ? 6.606 -11.532 -12.958 1.00 94.81 390 ILE A C 1
ATOM 3088 O O . ILE A 1 390 ? 7.390 -12.443 -13.241 1.00 94.81 390 ILE A O 1
ATOM 3092 N N . ASN A 1 391 ? 6.090 -10.731 -13.884 1.00 96.62 391 ASN A N 1
ATOM 3093 C CA . ASN A 1 391 ? 6.490 -10.764 -15.292 1.00 96.62 391 ASN A CA 1
ATOM 3094 C C . ASN A 1 391 ? 7.060 -9.424 -15.784 1.00 96.62 391 ASN A C 1
ATOM 3096 O O . ASN A 1 391 ? 7.559 -9.347 -16.910 1.00 96.62 391 ASN A O 1
ATOM 3100 N N . HIS A 1 392 ? 7.021 -8.400 -14.931 1.00 96.44 392 HIS A N 1
ATOM 3101 C CA . HIS A 1 392 ? 7.451 -7.042 -15.214 1.00 96.44 392 HIS A CA 1
ATOM 3102 C C . HIS A 1 392 ? 8.295 -6.485 -14.060 1.00 96.44 392 HIS A C 1
ATOM 3104 O O . HIS A 1 392 ? 8.113 -6.855 -12.901 1.00 96.44 392 HIS A O 1
ATOM 3110 N N . ILE A 1 393 ? 9.255 -5.619 -14.376 1.00 93.56 393 ILE A N 1
ATOM 3111 C CA . ILE A 1 393 ? 10.056 -4.883 -13.396 1.00 93.56 393 ILE A CA 1
ATOM 3112 C C . ILE A 1 393 ? 10.138 -3.424 -13.825 1.00 93.56 393 ILE A C 1
ATOM 3114 O O . ILE A 1 393 ? 10.457 -3.119 -14.978 1.00 93.56 393 ILE A O 1
ATOM 3118 N N . ARG A 1 394 ? 9.917 -2.519 -12.872 1.00 92.31 394 ARG A N 1
ATOM 3119 C CA . ARG A 1 394 ? 10.209 -1.096 -13.027 1.00 92.31 394 ARG A CA 1
ATOM 3120 C C . ARG A 1 394 ? 11.542 -0.775 -12.353 1.00 92.31 394 ARG A C 1
ATOM 3122 O O . ARG A 1 394 ? 11.691 -0.901 -11.138 1.00 92.31 394 ARG A O 1
ATOM 3129 N N . LEU A 1 395 ? 12.517 -0.367 -13.160 1.00 87.81 395 LEU A N 1
ATOM 3130 C CA . LEU A 1 395 ? 13.845 0.038 -12.702 1.00 87.81 395 LEU A CA 1
ATOM 3131 C C . LEU A 1 395 ? 13.817 1.520 -12.300 1.00 87.81 395 LEU A C 1
ATOM 3133 O O . LEU A 1 395 ? 14.087 2.395 -13.119 1.00 87.81 395 LEU A O 1
ATOM 3137 N N . HIS A 1 396 ? 13.449 1.787 -11.048 1.00 82.31 396 HIS A N 1
ATOM 3138 C CA . HIS A 1 396 ? 13.179 3.123 -10.515 1.00 82.31 396 HIS A CA 1
ATOM 3139 C C . HIS A 1 396 ? 14.393 3.697 -9.741 1.00 82.31 396 HIS A C 1
ATOM 3141 O O . HIS A 1 396 ? 15.175 2.963 -9.137 1.00 82.31 396 HIS A O 1
ATOM 3147 N N . ALA A 1 397 ? 14.680 4.999 -9.697 1.00 75.50 397 ALA A N 1
ATOM 3148 C CA . ALA A 1 397 ? 14.204 6.127 -10.502 1.00 75.50 397 ALA A CA 1
ATOM 3149 C C . ALA A 1 397 ? 15.375 6.652 -11.354 1.00 75.50 397 ALA A C 1
ATOM 3151 O O . ALA A 1 397 ? 15.771 7.808 -11.224 1.00 75.50 397 ALA A O 1
ATOM 3152 N N . LYS A 1 398 ? 16.073 5.761 -12.072 1.00 78.25 398 LYS A N 1
ATOM 3153 C CA . LYS A 1 398 ? 17.287 6.115 -12.821 1.00 78.25 398 LYS A CA 1
ATOM 3154 C C . LYS A 1 398 ? 17.668 5.067 -13.868 1.00 78.25 398 LYS A C 1
ATOM 3156 O O . LYS A 1 398 ? 17.287 3.901 -13.721 1.00 78.25 398 LYS A O 1
ATOM 3161 N N . PRO A 1 399 ? 18.533 5.426 -14.837 1.00 81.81 399 PRO A N 1
ATOM 3162 C CA . PRO A 1 399 ? 19.214 4.445 -15.665 1.00 81.81 399 PRO A CA 1
ATOM 3163 C C . PRO A 1 399 ? 20.047 3.509 -14.780 1.00 81.81 399 PRO A C 1
ATOM 3165 O O . PRO A 1 399 ? 21.064 3.907 -14.211 1.00 81.81 399 PRO A O 1
ATOM 3168 N N . GLN A 1 400 ? 19.596 2.263 -14.640 1.00 81.25 400 GLN A N 1
ATOM 3169 C CA . GLN A 1 400 ? 20.313 1.233 -13.884 1.00 81.25 400 GLN A CA 1
ATOM 3170 C C . GLN A 1 400 ? 21.400 0.571 -14.737 1.00 81.25 400 GLN A C 1
ATOM 3172 O O . GLN A 1 400 ? 21.473 0.793 -15.955 1.00 81.25 400 GLN A O 1
ATOM 3177 N N . ASP A 1 401 ? 22.234 -0.261 -14.101 1.00 82.56 401 ASP A N 1
ATOM 3178 C CA . ASP A 1 401 ? 23.223 -1.082 -14.802 1.00 82.56 401 ASP A CA 1
ATOM 3179 C C . ASP A 1 401 ? 22.545 -1.928 -15.896 1.00 82.56 401 ASP A C 1
ATOM 3181 O O . ASP A 1 401 ? 21.587 -2.670 -15.645 1.00 82.56 401 ASP A O 1
ATOM 3185 N N . LYS A 1 402 ? 23.095 -1.851 -17.114 1.00 86.75 402 LYS A N 1
ATOM 3186 C CA . LYS A 1 402 ? 22.696 -2.651 -18.276 1.00 86.75 402 LYS A CA 1
ATOM 3187 C C . LYS A 1 402 ? 22.686 -4.156 -17.978 1.00 86.75 402 LYS A C 1
ATOM 3189 O O . LYS A 1 402 ? 21.883 -4.883 -18.562 1.00 86.75 402 LYS A O 1
ATOM 3194 N N . GLY A 1 403 ? 23.488 -4.628 -17.021 1.00 90.00 403 GLY A N 1
ATOM 3195 C CA . GLY A 1 403 ? 23.460 -6.013 -16.550 1.00 90.00 403 GLY A CA 1
ATOM 3196 C C . GLY A 1 403 ? 22.078 -6.502 -16.082 1.00 90.00 403 GLY A C 1
ATOM 3197 O O . GLY A 1 403 ? 21.775 -7.684 -16.244 1.00 90.00 403 GLY A O 1
ATOM 3198 N N . TRP A 1 404 ? 21.203 -5.634 -15.554 1.00 91.06 404 TRP A N 1
ATOM 3199 C CA . TRP A 1 404 ? 19.819 -6.020 -15.222 1.00 91.06 404 TRP A CA 1
ATOM 3200 C C . TRP A 1 404 ? 18.945 -6.206 -16.458 1.00 91.06 404 TRP A C 1
ATOM 3202 O O . TRP A 1 404 ? 18.153 -7.149 -16.509 1.00 91.06 404 TRP A O 1
ATOM 3212 N N . VAL A 1 405 ? 19.122 -5.352 -17.466 1.00 94.31 405 VAL A N 1
ATOM 3213 C CA . VAL A 1 405 ? 18.415 -5.451 -18.748 1.00 94.31 405 VAL A CA 1
ATOM 3214 C C . VAL A 1 405 ? 18.825 -6.734 -19.474 1.00 94.31 405 VAL A C 1
ATOM 3216 O O . VAL A 1 405 ? 17.978 -7.528 -19.880 1.00 94.31 405 VAL A O 1
ATOM 3219 N N . GLU A 1 406 ? 20.127 -7.021 -19.533 1.00 95.88 406 GLU A N 1
ATOM 3220 C CA . GLU A 1 406 ? 20.648 -8.267 -20.107 1.00 95.88 406 GLU A CA 1
ATOM 3221 C C . GLU A 1 406 ? 20.209 -9.513 -19.324 1.00 95.88 406 GLU A C 1
ATOM 3223 O O . GLU A 1 406 ? 19.986 -10.584 -19.901 1.00 95.88 406 GLU A O 1
ATOM 3228 N N . ALA A 1 407 ? 20.093 -9.410 -17.997 1.00 96.62 407 ALA A N 1
ATOM 3229 C CA . ALA A 1 407 ? 19.565 -10.492 -17.178 1.00 96.62 407 ALA A CA 1
ATOM 3230 C C . ALA A 1 407 ? 18.094 -10.765 -17.514 1.00 96.62 407 ALA A C 1
ATOM 3232 O O . ALA A 1 407 ? 17.729 -11.927 -17.701 1.00 96.62 407 ALA A O 1
ATOM 3233 N N . ALA A 1 408 ? 17.270 -9.722 -17.638 1.00 97.06 408 ALA A N 1
ATOM 3234 C CA . ALA A 1 408 ? 15.857 -9.847 -17.982 1.00 97.06 408 ALA A CA 1
ATOM 3235 C C . ALA A 1 408 ? 15.640 -10.379 -19.401 1.00 97.06 408 ALA A C 1
ATOM 3237 O O . ALA A 1 408 ? 14.801 -11.262 -19.582 1.00 97.06 408 ALA A O 1
ATOM 3238 N N . ASP A 1 409 ? 16.451 -9.954 -20.374 1.00 98.50 409 ASP A N 1
ATOM 3239 C CA . ASP A 1 409 ? 16.445 -10.517 -21.729 1.00 98.50 409 ASP A CA 1
ATOM 3240 C C . ASP A 1 409 ? 16.636 -12.032 -21.714 1.00 98.50 409 ASP A C 1
ATOM 3242 O O . ASP A 1 409 ? 15.974 -12.746 -22.461 1.00 98.50 409 ASP A O 1
ATOM 3246 N N . ARG A 1 410 ? 17.537 -12.527 -20.856 1.00 98.19 410 ARG A N 1
ATOM 3247 C CA . ARG A 1 410 ? 17.894 -13.952 -20.758 1.00 98.19 410 ARG A CA 1
ATOM 3248 C C . ARG A 1 410 ? 16.960 -14.758 -19.855 1.00 98.19 410 ARG A C 1
ATOM 3250 O O . ARG A 1 410 ? 16.967 -15.984 -19.931 1.00 98.19 410 ARG A O 1
ATOM 3257 N N . VAL A 1 411 ? 16.235 -14.106 -18.948 1.00 98.00 411 VAL A N 1
ATOM 3258 C CA . VAL A 1 411 ? 15.271 -14.739 -18.029 1.00 98.00 411 VAL A CA 1
ATOM 3259 C C . VAL A 1 411 ? 13.852 -14.720 -18.608 1.00 98.00 411 VAL A C 1
ATOM 3261 O O . VAL A 1 411 ? 13.052 -15.591 -18.266 1.00 98.00 411 VAL A O 1
ATOM 3264 N N . GLY A 1 412 ? 13.542 -13.770 -19.493 1.00 97.62 412 GLY A N 1
ATOM 3265 C CA . GLY A 1 412 ? 12.205 -13.540 -20.037 1.00 97.62 412 GLY A CA 1
ATOM 3266 C C . GLY A 1 412 ? 11.334 -12.736 -19.075 1.00 97.62 412 GLY A C 1
ATOM 3267 O O . GLY A 1 412 ? 10.332 -13.254 -18.585 1.00 97.62 412 GLY A O 1
ATOM 3268 N N . LEU A 1 413 ? 11.749 -11.508 -18.758 1.00 97.12 413 LEU A N 1
ATOM 3269 C CA . LEU A 1 413 ? 10.978 -10.528 -17.983 1.00 97.12 413 LEU A CA 1
ATOM 3270 C C . LEU A 1 413 ? 10.840 -9.232 -18.777 1.00 97.12 413 LEU A C 1
ATOM 3272 O O . LEU A 1 413 ? 11.752 -8.871 -19.516 1.00 97.12 413 LEU A O 1
ATOM 3276 N N . LEU A 1 414 ? 9.714 -8.541 -18.621 1.00 98.06 414 LEU A N 1
ATOM 3277 C CA . LEU A 1 414 ? 9.480 -7.229 -19.218 1.00 98.06 414 LEU A CA 1
ATOM 3278 C C . LEU A 1 414 ? 10.054 -6.141 -18.311 1.00 98.06 414 LEU A C 1
ATOM 3280 O O . LEU A 1 414 ? 9.993 -6.249 -17.089 1.00 98.06 414 LEU A O 1
ATOM 3284 N N . ILE A 1 415 ? 10.588 -5.078 -18.902 1.00 96.31 415 ILE A N 1
ATOM 3285 C CA . ILE A 1 415 ? 11.185 -3.965 -18.167 1.00 96.31 415 ILE A CA 1
ATOM 3286 C C . ILE A 1 415 ? 10.553 -2.639 -18.582 1.00 96.31 415 ILE A C 1
ATOM 3288 O O . ILE A 1 415 ? 10.402 -2.345 -19.773 1.00 96.31 415 ILE A O 1
ATOM 3292 N N . THR A 1 416 ? 10.276 -1.816 -17.571 1.00 95.94 416 THR A N 1
ATOM 3293 C CA . THR A 1 416 ? 10.235 -0.358 -17.691 1.00 95.94 416 THR A CA 1
ATOM 3294 C C . THR A 1 416 ? 11.563 0.209 -17.198 1.00 95.94 416 THR A C 1
ATOM 3296 O O . THR A 1 416 ? 11.883 0.086 -16.014 1.00 95.94 416 THR A O 1
ATOM 3299 N N . THR A 1 417 ? 12.335 0.832 -18.087 1.00 92.81 417 THR A N 1
ATOM 3300 C CA . THR A 1 417 ? 13.520 1.617 -17.699 1.00 92.81 417 THR A CA 1
ATOM 3301 C C . THR A 1 417 ? 13.124 3.077 -17.518 1.00 92.81 417 THR A C 1
ATOM 3303 O O . THR A 1 417 ? 12.293 3.573 -18.281 1.00 92.81 417 THR A O 1
ATOM 3306 N N . GLU A 1 418 ? 13.737 3.780 -16.572 1.00 89.88 418 GLU A N 1
ATOM 3307 C CA . GLU A 1 418 ? 13.366 5.153 -16.223 1.00 89.88 418 GLU A CA 1
ATOM 3308 C C . GLU A 1 418 ? 14.574 6.089 -16.203 1.00 89.88 418 GLU A C 1
ATOM 3310 O O . GLU A 1 418 ? 15.692 5.674 -15.901 1.00 89.88 418 GLU A O 1
ATOM 3315 N N . THR A 1 419 ? 14.360 7.349 -16.571 1.00 85.81 419 THR A N 1
ATOM 3316 C CA . THR A 1 419 ? 15.371 8.408 -16.452 1.00 85.81 419 THR A CA 1
ATOM 3317 C C . THR A 1 419 ? 15.576 8.789 -14.990 1.00 85.81 419 THR A C 1
ATOM 3319 O O . THR A 1 419 ? 14.809 8.404 -14.115 1.00 85.81 419 THR A O 1
ATOM 3322 N N . ALA A 1 420 ? 16.593 9.602 -14.718 1.00 78.81 420 ALA A N 1
ATOM 3323 C CA . ALA A 1 420 ? 16.820 10.195 -13.403 1.00 78.81 420 ALA A CA 1
ATOM 3324 C C . ALA A 1 420 ? 16.051 11.514 -13.179 1.00 78.81 420 ALA A C 1
ATOM 3326 O O . ALA A 1 420 ? 16.420 12.336 -12.340 1.00 78.81 420 ALA A O 1
ATOM 3327 N N . LEU A 1 421 ? 14.975 11.720 -13.943 1.00 77.69 421 LEU A N 1
ATOM 3328 C CA . LEU A 1 421 ? 14.093 12.878 -13.840 1.00 77.69 421 LEU A CA 1
ATOM 3329 C C . LEU A 1 421 ? 13.021 12.622 -12.784 1.00 77.69 421 LEU A C 1
ATOM 3331 O O . LEU A 1 421 ? 12.035 11.938 -13.061 1.00 77.69 421 LEU A O 1
ATOM 3335 N N . TRP A 1 422 ? 13.219 13.187 -11.592 1.00 75.12 422 TRP A N 1
ATOM 3336 C CA . TRP A 1 422 ? 12.349 12.993 -10.434 1.00 75.12 422 TRP A CA 1
ATOM 3337 C C . TRP A 1 422 ? 12.200 14.261 -9.560 1.00 75.12 422 TRP A C 1
ATOM 3339 O O . TRP A 1 422 ? 13.164 15.011 -9.395 1.00 75.12 422 TRP A O 1
ATOM 3349 N N . THR A 1 423 ? 11.014 14.478 -8.969 1.00 62.97 423 THR A N 1
ATOM 3350 C CA . THR A 1 423 ? 10.719 15.510 -7.942 1.00 62.97 423 THR A CA 1
ATOM 3351 C C . THR A 1 423 ? 9.757 14.959 -6.875 1.00 62.97 423 THR A C 1
ATOM 3353 O O . THR A 1 423 ? 8.975 14.071 -7.187 1.00 62.97 423 THR A O 1
ATOM 3356 N N . THR A 1 424 ? 9.805 15.467 -5.631 1.00 51.91 424 THR A N 1
ATOM 3357 C CA . THR A 1 424 ? 8.976 14.980 -4.492 1.00 51.91 424 THR A CA 1
ATOM 3358 C C . THR A 1 424 ? 7.656 15.718 -4.296 1.00 51.91 424 THR A C 1
ATOM 3360 O O . THR A 1 424 ? 6.746 15.201 -3.653 1.00 51.91 424 THR A O 1
ATOM 3363 N N . ASN A 1 425 ? 7.551 16.945 -4.797 1.00 49.41 425 ASN A N 1
ATOM 3364 C CA . ASN A 1 425 ? 6.384 17.788 -4.595 1.00 49.41 425 ASN A CA 1
ATOM 3365 C C . ASN A 1 425 ? 5.662 17.893 -5.933 1.00 49.41 425 ASN A C 1
ATOM 3367 O O . ASN A 1 425 ? 6.042 18.714 -6.776 1.00 49.41 425 ASN A O 1
ATOM 3371 N N . PHE A 1 426 ? 4.643 17.044 -6.113 1.00 52.12 426 PHE A N 1
ATOM 3372 C CA . PHE A 1 426 ? 3.675 17.124 -7.208 1.00 52.12 426 PHE A CA 1
ATOM 3373 C C . PHE A 1 426 ? 3.382 18.595 -7.526 1.00 52.12 426 PHE A C 1
ATOM 3375 O O . PHE A 1 426 ? 3.122 19.379 -6.613 1.00 52.12 426 PHE A O 1
ATOM 3382 N N . HIS A 1 427 ? 3.451 18.975 -8.803 1.00 50.59 427 HIS A N 1
ATOM 3383 C CA . HIS A 1 427 ? 3.201 20.347 -9.282 1.00 50.59 427 HIS A CA 1
ATOM 3384 C C . HIS A 1 427 ? 4.248 21.412 -8.943 1.00 50.59 427 HIS A C 1
ATOM 3386 O O . HIS A 1 427 ? 4.062 22.573 -9.303 1.00 50.59 427 HIS A O 1
ATOM 3392 N N . SER A 1 428 ? 5.365 21.057 -8.307 1.00 51.47 428 SER A N 1
ATOM 3393 C CA . SER A 1 428 ? 6.474 21.989 -8.096 1.00 51.47 428 SER A CA 1
ATOM 3394 C C . SER A 1 428 ? 7.678 21.589 -8.942 1.00 51.47 428 SER A C 1
ATOM 3396 O O . SER A 1 428 ? 8.271 20.517 -8.799 1.00 51.47 428 SER A O 1
ATOM 3398 N N . LEU A 1 429 ? 8.014 22.473 -9.873 1.00 57.47 429 LEU A N 1
ATOM 3399 C CA . LEU A 1 429 ? 9.209 22.367 -10.686 1.00 57.47 429 LEU A CA 1
ATOM 3400 C C . LEU A 1 429 ? 9.843 23.741 -10.779 1.00 57.47 429 LEU A C 1
ATOM 3402 O O . LEU A 1 429 ? 9.287 24.657 -11.390 1.00 57.47 429 LEU A O 1
ATOM 3406 N N . ASP A 1 430 ? 11.028 23.847 -10.192 1.00 52.16 430 ASP A N 1
ATOM 3407 C CA . ASP A 1 430 ? 11.892 24.995 -10.370 1.00 52.16 430 ASP A CA 1
ATOM 3408 C C . ASP A 1 430 ? 13.164 24.563 -11.101 1.00 52.16 430 ASP A C 1
ATOM 3410 O O . ASP A 1 430 ? 13.951 23.766 -10.592 1.00 52.16 430 ASP A O 1
ATOM 3414 N N . TRP A 1 431 ? 13.328 25.041 -12.333 1.00 57.03 431 TRP A N 1
ATOM 3415 C CA . TRP A 1 431 ? 14.490 24.783 -13.179 1.00 57.03 431 TRP A CA 1
ATOM 3416 C C . TRP A 1 431 ? 15.128 26.096 -13.632 1.00 57.03 431 TRP A C 1
ATOM 3418 O O . TRP A 1 431 ? 14.456 27.132 -13.738 1.00 57.03 431 TRP A O 1
ATOM 3428 N N . ALA A 1 432 ? 16.434 26.036 -13.883 1.00 51.97 432 ALA A N 1
ATOM 3429 C CA . ALA A 1 432 ? 17.275 27.171 -14.237 1.00 51.97 432 ALA A CA 1
ATOM 3430 C C . ALA A 1 432 ? 17.845 27.033 -15.656 1.00 51.97 432 ALA A C 1
ATOM 3432 O O . ALA A 1 432 ? 18.035 25.934 -16.176 1.00 51.97 432 ALA A O 1
ATOM 3433 N N . GLY A 1 433 ? 18.141 28.170 -16.287 1.00 63.22 433 GLY A N 1
ATOM 3434 C CA . GLY A 1 433 ? 18.656 28.231 -17.656 1.00 63.22 433 GLY A CA 1
ATOM 3435 C C . GLY A 1 433 ? 17.568 28.426 -18.716 1.00 63.22 433 GLY A C 1
ATOM 3436 O O . GLY A 1 433 ? 16.460 28.869 -18.426 1.00 63.22 433 GLY A O 1
ATOM 3437 N N . SER A 1 434 ? 17.901 28.147 -19.979 1.00 73.06 434 SER A N 1
ATOM 3438 C CA . SER A 1 434 ? 16.982 28.330 -21.114 1.00 73.06 434 SER A CA 1
ATOM 3439 C C . SER A 1 434 ? 16.172 27.066 -21.417 1.00 73.06 434 SER A C 1
ATOM 3441 O O . SER A 1 434 ? 16.645 25.951 -21.196 1.00 73.06 434 SER A O 1
ATOM 3443 N N . GLU A 1 435 ? 14.981 27.220 -22.012 1.00 78.75 435 GLU A N 1
ATOM 3444 C CA . GLU A 1 435 ? 14.159 26.084 -22.482 1.00 78.75 435 GLU A CA 1
ATOM 3445 C C . GLU A 1 435 ? 14.957 25.181 -23.437 1.00 78.75 435 GLU A C 1
ATOM 3447 O O . GLU A 1 435 ? 14.811 23.960 -23.417 1.00 78.75 435 GLU A O 1
ATOM 3452 N N . ARG A 1 436 ? 15.868 25.771 -24.224 1.00 80.19 436 ARG A N 1
ATOM 3453 C CA . ARG A 1 436 ? 16.785 25.042 -25.104 1.00 80.19 436 ARG A CA 1
ATOM 3454 C C . ARG A 1 436 ? 17.770 24.167 -24.328 1.00 80.19 436 ARG A C 1
ATOM 3456 O O . ARG A 1 436 ? 17.917 23.002 -24.680 1.00 80.19 436 ARG A O 1
ATOM 3463 N N . ALA A 1 437 ? 18.432 24.711 -23.310 1.00 74.38 437 ALA A N 1
ATOM 3464 C CA . ALA A 1 437 ? 19.381 23.948 -22.499 1.00 74.38 437 ALA A CA 1
ATOM 3465 C C . ALA A 1 437 ? 18.669 22.807 -21.756 1.00 74.38 437 ALA A C 1
ATOM 3467 O O . ALA A 1 437 ? 19.126 21.667 -21.773 1.00 74.38 437 ALA A O 1
ATOM 3468 N N . CYS A 1 438 ? 17.490 23.091 -21.196 1.00 76.94 438 CYS A N 1
ATOM 3469 C CA . CYS A 1 438 ? 16.644 22.089 -20.555 1.00 76.94 438 CYS A CA 1
ATOM 3470 C C . CYS A 1 438 ? 16.241 20.973 -21.538 1.00 76.94 438 CYS A C 1
ATOM 3472 O O . CYS A 1 438 ? 16.402 19.786 -21.248 1.00 76.94 438 CYS A O 1
ATOM 3474 N N . TYR A 1 439 ? 15.804 21.349 -22.744 1.00 84.31 439 TYR A N 1
ATOM 3475 C CA . TYR A 1 439 ? 15.512 20.412 -23.823 1.00 84.31 439 TYR A CA 1
ATOM 3476 C C . TYR A 1 439 ? 16.709 19.524 -24.166 1.00 84.31 439 TYR A C 1
ATOM 3478 O O . TYR A 1 439 ? 16.560 18.306 -24.211 1.00 84.31 439 TYR A O 1
ATOM 3486 N N . GLU A 1 440 ? 17.881 20.112 -24.413 1.00 82.12 440 GLU A N 1
ATOM 3487 C CA . GLU A 1 440 ? 19.089 19.378 -24.800 1.00 82.12 440 GLU A CA 1
ATOM 3488 C C . GLU A 1 440 ? 19.530 18.403 -23.697 1.00 82.12 440 GLU A C 1
ATOM 3490 O O . GLU A 1 440 ? 19.798 17.241 -24.002 1.00 82.12 440 GLU A O 1
ATOM 3495 N N . ASN A 1 441 ? 19.493 18.813 -22.426 1.00 77.12 441 ASN A N 1
ATOM 3496 C CA . ASN A 1 441 ? 19.873 17.966 -21.292 1.00 77.12 441 ASN A CA 1
ATOM 3497 C C . ASN A 1 441 ? 18.928 16.769 -21.118 1.00 77.12 441 ASN A C 1
ATOM 3499 O O . ASN A 1 441 ? 19.377 15.622 -21.078 1.00 77.12 441 ASN A O 1
ATOM 3503 N N . ILE A 1 442 ? 17.610 17.006 -21.071 1.00 83.56 442 ILE A N 1
ATOM 3504 C CA . ILE A 1 442 ? 16.626 15.923 -20.909 1.00 83.56 442 ILE A CA 1
ATOM 3505 C C . ILE A 1 442 ? 16.660 14.982 -22.103 1.00 83.56 442 ILE A C 1
ATOM 3507 O O . ILE A 1 442 ? 16.629 13.762 -21.942 1.00 83.56 442 ILE A O 1
ATOM 3511 N N . ARG A 1 443 ? 16.737 15.546 -23.310 1.00 89.19 443 ARG A N 1
ATOM 3512 C CA . ARG A 1 443 ? 16.828 14.774 -24.541 1.00 89.19 443 ARG A CA 1
ATOM 3513 C C . ARG A 1 443 ? 18.055 13.871 -24.506 1.00 89.19 443 ARG A C 1
ATOM 3515 O O . ARG A 1 443 ? 17.914 12.670 -24.710 1.00 89.19 443 ARG A O 1
ATOM 3522 N N . ASN A 1 444 ? 19.238 14.420 -24.246 1.00 84.62 444 ASN A N 1
ATOM 3523 C CA . ASN A 1 444 ? 20.472 13.639 -24.227 1.00 84.62 444 ASN A CA 1
ATOM 3524 C C . ASN A 1 444 ? 20.403 12.536 -23.170 1.00 84.62 444 ASN A C 1
ATOM 3526 O O . ASN A 1 444 ? 20.654 11.380 -23.494 1.00 84.62 444 ASN A O 1
ATOM 3530 N N . HIS A 1 445 ? 19.953 12.851 -21.955 1.00 84.75 445 HIS A N 1
ATOM 3531 C CA . HIS A 1 445 ? 19.808 11.854 -20.901 1.00 84.75 445 HIS A CA 1
ATOM 3532 C C . HIS A 1 445 ? 18.812 10.740 -21.284 1.00 84.75 445 HIS A C 1
ATOM 3534 O O . HIS A 1 445 ? 19.139 9.560 -21.192 1.00 84.75 445 HIS A O 1
ATOM 3540 N N . PHE A 1 446 ? 17.623 11.079 -21.793 1.00 90.44 446 PHE A N 1
ATOM 3541 C CA . PHE A 1 446 ? 16.621 10.090 -22.206 1.00 90.44 446 PHE A CA 1
ATOM 3542 C C . PHE A 1 446 ? 17.108 9.197 -23.359 1.00 90.44 446 PHE A C 1
ATOM 3544 O O . PHE A 1 446 ? 16.983 7.971 -23.303 1.00 90.44 446 PHE A O 1
ATOM 3551 N N . PHE A 1 447 ? 17.675 9.793 -24.411 1.00 92.75 447 PHE A N 1
ATOM 3552 C CA . PHE A 1 447 ? 18.097 9.039 -25.588 1.00 92.75 447 PHE A CA 1
ATOM 3553 C C . PHE A 1 447 ? 19.380 8.243 -25.352 1.00 92.75 447 PHE A C 1
ATOM 3555 O O . PHE A 1 447 ? 19.432 7.086 -25.760 1.00 92.75 447 PHE A O 1
ATOM 3562 N N . GLU A 1 448 ? 20.396 8.815 -24.706 1.00 88.00 448 GLU A N 1
ATOM 3563 C CA . GLU A 1 448 ? 21.689 8.144 -24.521 1.00 88.00 448 GLU A CA 1
ATOM 3564 C C . GLU A 1 448 ? 21.674 7.152 -23.357 1.00 88.00 448 GLU A C 1
ATOM 3566 O O . GLU A 1 448 ? 22.235 6.063 -23.482 1.00 88.00 448 GLU A O 1
ATOM 3571 N N . ALA A 1 449 ? 21.006 7.472 -22.242 1.00 84.31 449 ALA A N 1
ATOM 3572 C CA . ALA A 1 449 ? 21.000 6.584 -21.080 1.00 84.31 449 ALA A CA 1
ATOM 3573 C C . ALA A 1 449 ? 20.038 5.401 -21.234 1.00 84.31 449 ALA A C 1
ATOM 3575 O O . ALA A 1 449 ? 20.287 4.350 -20.644 1.00 84.31 449 ALA A O 1
ATOM 3576 N N . LEU A 1 450 ? 18.953 5.566 -22.004 1.00 90.94 450 LEU A N 1
ATOM 3577 C CA . LEU A 1 450 ? 17.908 4.552 -22.160 1.00 90.94 450 LEU A CA 1
ATOM 3578 C C . LEU A 1 450 ? 17.786 4.079 -23.610 1.00 90.94 450 LEU A C 1
ATOM 3580 O O . LEU A 1 450 ? 18.212 2.972 -23.940 1.00 90.94 450 LEU A O 1
ATOM 3584 N N . VAL A 1 451 ? 17.232 4.916 -24.496 1.00 94.81 451 VAL A N 1
ATOM 3585 C CA . VAL A 1 451 ? 16.751 4.471 -25.816 1.00 94.81 451 VAL A CA 1
ATOM 3586 C C . VAL A 1 451 ? 17.878 3.862 -26.653 1.00 94.81 451 VAL A C 1
ATOM 3588 O O . VAL A 1 451 ? 17.790 2.716 -27.081 1.00 94.81 451 VAL A O 1
ATOM 3591 N N . ARG A 1 452 ? 18.974 4.584 -26.887 1.00 93.06 452 ARG A N 1
ATOM 3592 C CA . ARG A 1 452 ? 20.079 4.130 -27.749 1.00 93.06 452 ARG A CA 1
ATOM 3593 C C . ARG A 1 452 ? 20.876 2.996 -27.123 1.00 93.06 452 ARG A C 1
ATOM 3595 O O . ARG A 1 452 ? 21.321 2.112 -27.857 1.00 93.06 452 ARG A O 1
ATOM 3602 N N . ARG A 1 453 ? 21.017 3.008 -25.794 1.00 90.62 453 ARG A N 1
ATOM 3603 C CA . ARG A 1 453 ? 21.730 1.986 -25.020 1.00 90.62 453 ARG A CA 1
ATOM 3604 C C . ARG A 1 453 ? 21.012 0.638 -25.043 1.00 90.62 453 ARG A C 1
ATOM 3606 O O . ARG A 1 453 ? 21.681 -0.389 -25.198 1.00 90.62 453 ARG A O 1
ATOM 3613 N N . ASP A 1 454 ? 19.681 0.658 -24.931 1.00 93.94 454 ASP A N 1
ATOM 3614 C CA . ASP A 1 454 ? 18.875 -0.526 -24.615 1.00 93.94 454 ASP A CA 1
ATOM 3615 C C . ASP A 1 454 ? 17.860 -0.912 -25.727 1.00 93.94 454 ASP A C 1
ATOM 3617 O O . ASP A 1 454 ? 17.151 -1.911 -25.613 1.00 93.94 454 ASP A O 1
ATOM 3621 N N . ARG A 1 455 ? 17.779 -0.189 -26.860 1.00 94.56 455 ARG A N 1
ATOM 3622 C CA . ARG A 1 455 ? 16.807 -0.472 -27.953 1.00 94.56 455 ARG A CA 1
ATOM 3623 C C . ARG A 1 455 ? 16.913 -1.849 -28.617 1.00 94.56 455 ARG A C 1
ATOM 3625 O O . ARG A 1 455 ? 15.929 -2.289 -29.212 1.00 94.56 455 ARG A O 1
ATOM 3632 N N . ASN A 1 456 ? 18.052 -2.539 -28.536 1.00 96.19 456 ASN A N 1
ATOM 3633 C CA . ASN A 1 456 ? 18.175 -3.917 -29.038 1.00 96.19 456 ASN A CA 1
ATOM 3634 C C . ASN A 1 456 ? 17.744 -4.970 -27.994 1.00 96.19 456 ASN A C 1
ATOM 3636 O O . ASN A 1 456 ? 17.557 -6.132 -28.349 1.00 96.19 456 ASN A O 1
ATOM 3640 N N . ASN A 1 457 ? 17.516 -4.577 -26.736 1.00 97.88 457 ASN A N 1
ATOM 3641 C CA . ASN A 1 457 ? 17.115 -5.476 -25.656 1.00 97.88 457 ASN A CA 1
ATOM 3642 C C . ASN A 1 457 ? 15.593 -5.744 -25.705 1.00 97.88 457 ASN A C 1
ATOM 3644 O O . ASN A 1 457 ? 14.798 -4.816 -25.497 1.00 97.88 457 ASN A O 1
ATOM 3648 N N . PRO A 1 458 ? 15.141 -6.978 -26.008 1.00 97.94 458 PRO A N 1
ATOM 3649 C CA . PRO A 1 458 ? 13.719 -7.292 -26.178 1.00 97.94 458 PRO A CA 1
ATOM 3650 C C . PRO A 1 458 ? 12.894 -7.198 -24.886 1.00 97.94 458 PRO A C 1
ATOM 3652 O O . PRO A 1 458 ? 11.678 -7.016 -24.978 1.00 97.94 458 PRO A O 1
ATOM 3655 N N . SER A 1 459 ? 13.528 -7.296 -23.709 1.00 98.25 459 SER A N 1
ATOM 3656 C CA . SER A 1 459 ? 12.867 -7.157 -22.404 1.00 98.25 459 SER A CA 1
ATOM 3657 C C . SER A 1 459 ? 12.298 -5.762 -22.180 1.00 98.25 459 SER A C 1
ATOM 3659 O O . SER A 1 459 ? 11.233 -5.627 -21.578 1.00 98.25 459 SER A O 1
ATOM 3661 N N . VAL A 1 460 ? 12.952 -4.712 -22.685 1.00 98.06 460 VAL A N 1
ATOM 3662 C CA . VAL A 1 460 ? 12.500 -3.339 -22.455 1.00 98.06 460 VAL A CA 1
ATOM 3663 C C . VAL A 1 460 ? 11.272 -3.064 -23.305 1.00 98.06 460 VAL A C 1
ATOM 3665 O O . VAL A 1 460 ? 11.331 -3.133 -24.531 1.00 98.06 460 VAL A O 1
ATOM 3668 N N . VAL A 1 461 ? 10.138 -2.779 -22.671 1.00 97.94 461 VAL A N 1
ATOM 3669 C CA . VAL A 1 461 ? 8.841 -2.602 -23.351 1.00 97.94 461 VAL A CA 1
ATOM 3670 C C . VAL A 1 461 ? 8.298 -1.188 -23.212 1.00 97.94 461 VAL A C 1
ATOM 3672 O O . VAL A 1 461 ? 7.549 -0.729 -24.077 1.00 97.94 461 VAL A O 1
ATOM 3675 N N . ILE A 1 462 ? 8.713 -0.498 -22.149 1.00 97.56 462 ILE A N 1
ATOM 3676 C CA . ILE A 1 462 ? 8.306 0.863 -21.825 1.00 97.56 462 ILE A CA 1
ATOM 3677 C C . ILE A 1 462 ? 9.548 1.706 -21.509 1.00 97.56 462 ILE A C 1
ATOM 3679 O O . ILE A 1 462 ? 10.384 1.316 -20.691 1.00 97.56 462 ILE A O 1
ATOM 3683 N N . TRP A 1 463 ? 9.625 2.885 -22.123 1.00 96.81 463 TRP A N 1
ATOM 3684 C CA . TRP A 1 463 ? 10.537 3.961 -21.745 1.00 96.81 463 TRP A CA 1
ATOM 3685 C C . TRP A 1 463 ? 9.806 4.929 -20.808 1.00 96.81 463 TRP A C 1
ATOM 3687 O O . TRP A 1 463 ? 8.818 5.540 -21.214 1.00 96.81 463 TRP A O 1
ATOM 3697 N N . SER A 1 464 ? 10.269 5.084 -19.568 1.00 94.12 464 SER A N 1
ATOM 3698 C CA . SER A 1 464 ? 9.734 6.081 -18.635 1.00 94.12 464 SER A CA 1
ATOM 3699 C C . SER A 1 464 ? 10.582 7.351 -18.680 1.00 94.12 464 SER A C 1
ATOM 3701 O O . SER A 1 464 ? 11.770 7.328 -18.359 1.00 94.12 464 SER A O 1
ATOM 3703 N N . LEU A 1 465 ? 9.984 8.451 -19.143 1.00 91.81 465 LEU A N 1
ATOM 3704 C CA . LEU A 1 465 ? 10.676 9.721 -19.382 1.00 91.81 465 LEU A CA 1
ATOM 3705 C C . LEU A 1 465 ? 10.910 10.528 -18.100 1.00 91.81 465 LEU A C 1
ATOM 3707 O O . LEU A 1 465 ? 11.861 11.305 -18.055 1.00 91.81 465 LEU A O 1
ATOM 3711 N N . SER A 1 466 ? 10.072 10.358 -17.080 1.00 86.88 466 SER A N 1
ATOM 3712 C CA . SER A 1 466 ? 10.185 11.053 -15.793 1.00 86.88 466 SER A CA 1
ATOM 3713 C C . SER A 1 466 ? 9.314 10.391 -14.729 1.00 86.88 466 SER A C 1
ATOM 3715 O O . SER A 1 466 ? 8.425 9.606 -15.061 1.00 86.88 466 SER A O 1
ATOM 3717 N N . ASN A 1 467 ? 9.492 10.797 -13.475 1.00 83.50 467 ASN A N 1
ATOM 3718 C CA . ASN A 1 467 ? 8.638 10.456 -12.344 1.00 83.50 467 ASN A CA 1
ATOM 3719 C C . ASN A 1 467 ? 8.174 11.716 -11.611 1.00 83.50 467 ASN A C 1
ATOM 3721 O O . ASN A 1 467 ? 9.008 12.507 -11.187 1.00 83.50 467 ASN A O 1
ATOM 3725 N N . GLU A 1 468 ? 6.862 11.897 -11.455 1.00 79.81 468 GLU A N 1
ATOM 3726 C CA . GLU A 1 468 ? 6.255 12.974 -10.643 1.00 79.81 468 GLU A CA 1
ATOM 3727 C C . GLU A 1 468 ? 6.593 14.411 -11.110 1.00 79.81 468 GLU A C 1
ATOM 3729 O O . GLU A 1 468 ? 6.308 15.381 -10.419 1.00 79.81 468 GLU A O 1
ATOM 3734 N N . MET A 1 469 ? 7.127 14.569 -12.330 1.00 75.69 469 MET A N 1
ATOM 3735 C CA . MET A 1 469 ? 7.559 15.848 -12.932 1.00 75.69 469 MET A CA 1
ATOM 3736 C C . MET A 1 469 ? 6.606 16.399 -14.013 1.00 75.69 469 MET A C 1
ATOM 3738 O O . MET A 1 469 ? 7.024 17.143 -14.900 1.00 75.69 469 MET A O 1
ATOM 3742 N N . SER A 1 470 ? 5.334 16.013 -14.017 1.00 73.81 470 SER A N 1
ATOM 3743 C CA . SER A 1 470 ? 4.391 16.373 -15.089 1.00 73.81 470 SER A CA 1
ATOM 3744 C C . SER A 1 470 ? 3.249 17.265 -14.604 1.00 73.81 470 SER A C 1
ATOM 3746 O O . SER A 1 470 ? 2.799 17.075 -13.476 1.00 73.81 470 SER A O 1
ATOM 3748 N N . PRO A 1 471 ? 2.696 18.146 -15.462 1.00 79.00 471 PRO A N 1
ATOM 3749 C CA . PRO A 1 471 ? 1.370 18.700 -15.232 1.00 79.00 471 PRO A CA 1
ATOM 3750 C C . PRO A 1 471 ? 0.341 17.562 -15.231 1.00 79.00 471 PRO A C 1
ATOM 3752 O O . PRO A 1 471 ? 0.319 16.720 -16.134 1.00 79.00 471 PRO A O 1
ATOM 3755 N N . ILE A 1 472 ? -0.509 17.547 -14.216 1.00 76.00 472 ILE A N 1
ATOM 3756 C CA . ILE A 1 472 ? -1.620 16.607 -14.063 1.00 76.00 472 ILE A CA 1
ATOM 3757 C C . ILE A 1 472 ? -2.930 17.301 -14.458 1.00 76.00 472 ILE A C 1
ATOM 3759 O O . ILE A 1 472 ? -3.814 16.667 -15.033 1.00 76.00 472 ILE A O 1
ATOM 3763 N N . THR A 1 473 ? -3.046 18.609 -14.217 1.00 80.94 473 THR A N 1
ATOM 3764 C CA . THR A 1 473 ? -4.227 19.421 -14.517 1.00 80.94 473 THR A CA 1
ATOM 3765 C C . THR A 1 473 ? -3.909 20.551 -15.507 1.00 80.94 473 THR A C 1
ATOM 3767 O O . THR A 1 473 ? -2.768 21.010 -15.605 1.00 80.94 473 THR A O 1
ATOM 3770 N N . PRO A 1 474 ? -4.913 21.077 -16.235 1.00 83.25 474 PRO A N 1
ATOM 3771 C CA . PRO A 1 474 ? -4.729 22.276 -17.054 1.00 83.25 474 PRO A CA 1
ATOM 3772 C C . PRO A 1 474 ? -4.290 23.515 -16.257 1.00 83.25 474 PRO A C 1
ATOM 3774 O O . PRO A 1 474 ? -3.699 24.427 -16.834 1.00 83.25 474 PRO A O 1
ATOM 3777 N N . ARG A 1 475 ? -4.565 23.572 -14.944 1.00 83.12 475 ARG A N 1
ATOM 3778 C CA . ARG A 1 475 ? -4.172 24.698 -14.083 1.00 83.12 475 ARG A CA 1
ATOM 3779 C C . ARG A 1 475 ? -2.665 24.766 -13.888 1.00 83.12 475 ARG A C 1
ATOM 3781 O O . ARG A 1 475 ? -2.125 25.868 -13.857 1.00 83.12 475 ARG A O 1
ATOM 3788 N N . ASP A 1 476 ? -1.986 23.624 -13.873 1.00 81.38 476 ASP A N 1
ATOM 3789 C CA . ASP A 1 476 ? -0.529 23.548 -13.719 1.00 81.38 476 ASP A CA 1
ATOM 3790 C C . ASP A 1 476 ? 0.190 24.291 -14.857 1.00 81.38 476 ASP A C 1
ATOM 3792 O O . ASP A 1 476 ? 1.277 24.835 -14.675 1.00 81.38 476 ASP A O 1
ATOM 3796 N N . LEU A 1 477 ? -0.446 24.387 -16.032 1.00 86.56 477 LEU A N 1
ATOM 3797 C CA . LEU A 1 477 ? 0.072 25.118 -17.190 1.00 86.56 477 LEU A CA 1
ATOM 3798 C C . LEU A 1 477 ? 0.021 26.646 -17.032 1.00 86.56 477 LEU A C 1
ATOM 3800 O O . LEU A 1 477 ? 0.618 27.347 -17.847 1.00 86.56 477 LEU A O 1
ATOM 3804 N N . ARG A 1 478 ? -0.651 27.181 -16.001 1.00 86.38 478 ARG A N 1
ATOM 3805 C CA . ARG A 1 478 ? -0.583 28.614 -15.659 1.00 86.38 478 ARG A CA 1
ATOM 3806 C C . ARG A 1 478 ? 0.809 29.004 -15.165 1.00 86.38 478 ARG A C 1
ATOM 3808 O O . ARG A 1 478 ? 1.197 30.157 -15.321 1.00 86.38 478 ARG A O 1
ATOM 3815 N N . ASN A 1 479 ? 1.572 28.056 -14.614 1.00 83.06 479 ASN A N 1
ATOM 3816 C CA . ASN A 1 479 ? 2.981 28.261 -14.306 1.00 83.06 479 ASN A CA 1
ATOM 3817 C C . ASN A 1 479 ? 3.801 28.244 -15.619 1.00 83.06 479 ASN A C 1
ATOM 3819 O O . ASN A 1 479 ? 3.873 27.203 -16.285 1.00 83.06 479 ASN A O 1
ATOM 3823 N N . PRO A 1 480 ? 4.478 29.348 -15.998 1.00 84.00 480 PRO A N 1
ATOM 3824 C CA . PRO A 1 480 ? 5.236 29.417 -17.249 1.00 84.00 480 PRO A CA 1
ATOM 3825 C C . PRO A 1 480 ? 6.351 28.368 -17.362 1.00 84.00 480 PRO A C 1
ATOM 3827 O O . PRO A 1 480 ? 6.610 27.865 -18.459 1.00 84.00 480 PRO A O 1
ATOM 3830 N N . LYS A 1 481 ? 6.989 27.995 -16.242 1.00 78.88 481 LYS A N 1
ATOM 3831 C CA . LYS A 1 481 ? 8.032 26.958 -16.208 1.00 78.88 481 LYS A CA 1
ATOM 3832 C C . LYS A 1 481 ? 7.453 25.571 -16.491 1.00 78.88 481 LYS A C 1
ATOM 3834 O O . LYS A 1 481 ? 8.070 24.811 -17.239 1.00 78.88 481 LYS A O 1
ATOM 3839 N N . MET A 1 482 ? 6.259 25.271 -15.976 1.00 81.75 482 MET A N 1
ATOM 3840 C CA . MET A 1 482 ? 5.529 24.031 -16.277 1.00 81.75 482 MET A CA 1
ATOM 3841 C C . MET A 1 482 ? 5.072 23.976 -17.735 1.00 81.75 482 MET A C 1
ATOM 3843 O O . MET A 1 482 ? 5.225 22.945 -18.396 1.00 81.75 482 MET A O 1
ATOM 3847 N N . ALA A 1 483 ? 4.565 25.087 -18.274 1.00 87.12 483 ALA A N 1
ATOM 3848 C CA . ALA A 1 483 ? 4.181 25.175 -19.680 1.00 87.12 483 ALA A CA 1
ATOM 3849 C C . ALA A 1 483 ? 5.381 24.952 -20.619 1.00 87.12 483 ALA A C 1
ATOM 3851 O O . ALA A 1 483 ? 5.275 24.201 -21.591 1.00 87.12 483 ALA A O 1
ATOM 3852 N N . ALA A 1 484 ? 6.537 25.553 -20.316 1.00 85.44 484 ALA A N 1
ATOM 3853 C CA . ALA A 1 484 ? 7.782 25.321 -21.052 1.00 85.44 484 ALA A CA 1
ATOM 3854 C C . ALA A 1 484 ? 8.236 23.861 -20.971 1.00 85.44 484 ALA A C 1
ATOM 3856 O O . ALA A 1 484 ? 8.531 23.241 -21.994 1.00 85.44 484 ALA A O 1
ATOM 3857 N N . MET A 1 485 ? 8.207 23.271 -19.775 1.00 83.81 485 MET A N 1
ATOM 3858 C CA . MET A 1 485 ? 8.602 21.879 -19.595 1.00 83.81 485 MET A CA 1
ATOM 3859 C C . MET A 1 485 ? 7.694 20.903 -20.349 1.00 83.81 485 MET A C 1
ATOM 3861 O O . MET A 1 485 ? 8.165 19.948 -20.968 1.00 83.81 485 MET A O 1
ATOM 3865 N N . THR A 1 486 ? 6.397 21.201 -20.392 1.00 89.00 486 THR A N 1
ATOM 3866 C CA . THR A 1 486 ? 5.415 20.442 -21.171 1.00 89.00 486 THR A CA 1
ATOM 3867 C C . THR A 1 486 ? 5.787 20.409 -22.655 1.00 89.00 486 THR A C 1
ATOM 3869 O O . THR A 1 486 ? 5.807 19.334 -23.257 1.00 89.00 486 THR A O 1
ATOM 3872 N N . ARG A 1 487 ? 6.167 21.555 -23.244 1.00 91.44 487 ARG A N 1
ATOM 3873 C CA . ARG A 1 487 ? 6.620 21.631 -24.648 1.00 91.44 487 ARG A CA 1
ATOM 3874 C C . ARG A 1 487 ? 7.891 20.822 -24.898 1.00 91.44 487 ARG A C 1
ATOM 3876 O O . ARG A 1 487 ? 8.006 20.159 -25.933 1.00 91.44 487 ARG A O 1
ATOM 3883 N N . VAL A 1 488 ? 8.834 20.858 -23.957 1.00 90.50 488 VAL A N 1
ATOM 3884 C CA . VAL A 1 488 ? 10.070 20.067 -24.017 1.00 90.50 488 VAL A CA 1
ATOM 3885 C C . VAL A 1 488 ? 9.759 18.570 -24.014 1.00 90.50 488 VAL A C 1
ATOM 3887 O O . VAL A 1 488 ? 10.194 17.869 -24.930 1.00 90.50 488 VAL A O 1
ATOM 3890 N N . PHE A 1 489 ? 8.960 18.080 -23.062 1.00 91.69 489 PHE A N 1
ATOM 3891 C CA . PHE A 1 489 ? 8.582 16.666 -23.005 1.00 91.69 489 PHE A CA 1
ATOM 3892 C C . PHE A 1 489 ? 7.813 16.222 -24.245 1.00 91.69 489 PHE A C 1
ATOM 3894 O O . PHE A 1 489 ? 8.148 15.197 -24.833 1.00 91.69 489 PHE A O 1
ATOM 3901 N N . GLU A 1 490 ? 6.848 17.014 -24.717 1.00 93.44 490 GLU A N 1
ATOM 3902 C CA . GLU A 1 490 ? 6.139 16.731 -25.966 1.00 93.44 490 GLU A CA 1
ATOM 3903 C C . GLU A 1 490 ? 7.089 16.558 -27.158 1.00 93.44 490 GLU A C 1
ATOM 3905 O O . GLU A 1 490 ? 6.918 15.653 -27.982 1.00 93.44 490 GLU A O 1
ATOM 3910 N N . LYS A 1 491 ? 8.090 17.439 -27.278 1.00 95.56 491 LYS A N 1
ATOM 3911 C CA . LYS A 1 491 ? 9.075 17.365 -28.358 1.00 95.56 491 LYS A CA 1
ATOM 3912 C C . LYS A 1 491 ? 9.884 16.073 -28.266 1.00 95.56 491 LYS A C 1
ATOM 3914 O O . LYS A 1 491 ? 10.042 15.398 -29.282 1.00 95.56 491 LYS A O 1
ATOM 3919 N N . ILE A 1 492 ? 10.314 15.694 -27.066 1.00 95.06 492 ILE A N 1
ATOM 3920 C CA . ILE A 1 492 ? 11.077 14.463 -26.821 1.00 95.06 492 ILE A CA 1
ATOM 3921 C C . ILE A 1 492 ? 10.228 13.220 -27.103 1.00 95.06 492 ILE A C 1
ATOM 3923 O O . ILE A 1 492 ? 10.698 12.319 -27.793 1.00 95.06 492 ILE A O 1
ATOM 3927 N N . ILE A 1 493 ? 8.961 13.198 -26.682 1.00 95.00 493 ILE A N 1
ATOM 3928 C CA . ILE A 1 493 ? 8.012 12.111 -26.972 1.00 95.00 493 ILE A CA 1
ATOM 3929 C C . ILE A 1 493 ? 7.849 11.918 -28.489 1.00 95.00 493 ILE A C 1
ATOM 3931 O O . ILE A 1 493 ? 7.918 10.790 -28.985 1.00 95.00 493 ILE A O 1
ATOM 3935 N N . ARG A 1 494 ? 7.687 13.009 -29.255 1.00 95.25 494 ARG A N 1
ATOM 3936 C CA . ARG A 1 494 ? 7.591 12.947 -30.726 1.00 95.25 494 ARG A CA 1
ATOM 3937 C C . ARG A 1 494 ? 8.871 12.425 -31.377 1.00 95.25 494 ARG A C 1
ATOM 3939 O O . ARG A 1 494 ? 8.793 11.659 -32.336 1.00 95.25 494 ARG A O 1
ATOM 3946 N N . GLU A 1 495 ? 10.040 12.845 -30.899 1.00 96.75 495 GLU A N 1
ATOM 3947 C CA . GLU A 1 495 ? 11.322 12.348 -31.410 1.00 96.75 495 GLU A CA 1
ATOM 3948 C C . GLU A 1 495 ? 11.529 10.868 -31.086 1.00 96.75 495 GLU A C 1
ATOM 3950 O O . GLU A 1 495 ? 11.949 10.102 -31.952 1.00 96.75 495 GLU A O 1
ATOM 3955 N N . ALA A 1 496 ? 11.156 10.448 -29.881 1.00 94.75 496 ALA A N 1
ATOM 3956 C CA . ALA A 1 496 ? 11.295 9.076 -29.426 1.00 94.75 496 ALA A CA 1
ATOM 3957 C C . ALA A 1 496 ? 10.427 8.120 -30.252 1.00 94.75 496 ALA A C 1
ATOM 3959 O O . ALA A 1 496 ? 10.925 7.096 -30.709 1.00 94.75 496 ALA A O 1
ATOM 3960 N N . GLY A 1 497 ? 9.186 8.507 -30.574 1.00 91.19 497 GLY A N 1
ATOM 3961 C CA . GLY A 1 497 ? 8.326 7.734 -31.476 1.00 91.19 497 GLY A CA 1
ATOM 3962 C C . GLY A 1 497 ? 8.870 7.589 -32.907 1.00 91.19 497 GLY A C 1
ATOM 3963 O O . GLY A 1 497 ? 8.504 6.647 -33.606 1.00 91.19 497 GLY A O 1
ATOM 3964 N N . ARG A 1 498 ? 9.758 8.490 -33.358 1.00 92.00 498 ARG A N 1
ATOM 3965 C CA . ARG A 1 498 ? 10.450 8.378 -34.658 1.00 92.00 498 ARG A CA 1
ATOM 3966 C C . ARG A 1 498 ? 11.707 7.515 -34.574 1.00 92.00 498 ARG A C 1
ATOM 3968 O O . ARG A 1 498 ? 12.024 6.825 -35.540 1.00 92.00 498 ARG A O 1
ATOM 3975 N N . GLU A 1 499 ? 12.437 7.595 -33.463 1.00 91.69 499 GLU A N 1
ATOM 3976 C CA . GLU A 1 499 ? 13.685 6.856 -33.264 1.00 91.69 499 GLU A CA 1
ATOM 3977 C C . GLU A 1 499 ? 13.433 5.379 -32.927 1.00 91.69 499 GLU A C 1
ATOM 3979 O O . GLU A 1 499 ? 14.080 4.502 -33.503 1.00 91.69 499 GLU A O 1
ATOM 3984 N N . ASP A 1 500 ? 12.460 5.103 -32.058 1.00 92.62 500 ASP A N 1
ATOM 3985 C CA . ASP A 1 500 ? 12.050 3.757 -31.667 1.00 92.62 500 ASP A CA 1
ATOM 3986 C C . ASP A 1 500 ? 10.518 3.654 -31.503 1.00 92.62 500 ASP A C 1
ATOM 3988 O O . ASP A 1 500 ? 9.986 3.841 -30.408 1.00 92.62 500 ASP A O 1
ATOM 3992 N N . PRO A 1 501 ? 9.783 3.304 -32.573 1.00 90.50 501 PRO A N 1
ATOM 3993 C CA . PRO A 1 501 ? 8.337 3.103 -32.497 1.00 90.50 501 PRO A CA 1
ATOM 3994 C C . PRO A 1 501 ? 7.934 1.762 -31.855 1.00 90.50 501 PRO A C 1
ATOM 3996 O O . PRO A 1 501 ? 6.741 1.480 -31.759 1.00 90.50 501 PRO A O 1
ATOM 3999 N N . SER A 1 502 ? 8.889 0.903 -31.471 1.00 93.88 502 SER A N 1
ATOM 4000 C CA . SER A 1 502 ? 8.617 -0.472 -31.016 1.00 93.88 502 SER A CA 1
ATOM 4001 C C . SER A 1 502 ? 8.290 -0.593 -29.523 1.00 93.88 502 SER A C 1
ATOM 4003 O O . SER A 1 502 ? 7.978 -1.685 -29.042 1.00 93.88 502 SER A O 1
ATOM 4005 N N . ARG A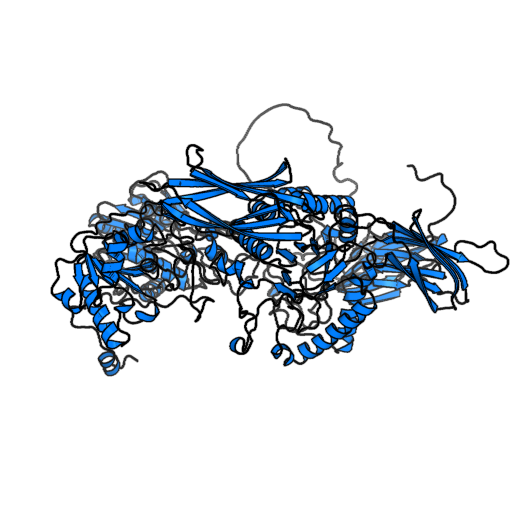 1 503 ? 8.368 0.517 -28.779 1.00 95.62 503 ARG A N 1
ATOM 4006 C CA . ARG A 1 503 ? 8.152 0.589 -27.329 1.00 95.62 503 ARG A CA 1
ATOM 4007 C C . ARG A 1 503 ? 7.184 1.706 -26.973 1.00 95.62 503 ARG A C 1
ATOM 4009 O O . ARG A 1 503 ? 7.013 2.674 -27.713 1.00 95.62 503 ARG A O 1
ATOM 4016 N N . VAL A 1 504 ? 6.537 1.561 -25.824 1.00 96.31 504 VAL A N 1
ATOM 4017 C CA . VAL A 1 504 ? 5.606 2.562 -25.295 1.00 96.31 504 VAL A CA 1
ATOM 4018 C C . VAL A 1 504 ? 6.391 3.591 -24.486 1.00 96.31 504 VAL A C 1
ATOM 4020 O O . VAL A 1 504 ? 7.365 3.249 -23.824 1.00 96.31 504 VAL A O 1
ATOM 4023 N N . ILE A 1 505 ? 5.977 4.854 -24.530 1.00 95.69 505 ILE A N 1
ATOM 4024 C CA . ILE A 1 505 ? 6.535 5.901 -23.670 1.00 95.69 505 ILE A CA 1
ATOM 4025 C C . ILE A 1 505 ? 5.535 6.169 -22.551 1.00 95.69 505 ILE A C 1
ATOM 4027 O O . ILE A 1 505 ? 4.341 6.321 -22.821 1.00 95.69 505 ILE A O 1
ATOM 4031 N N . GLN A 1 506 ? 6.029 6.240 -21.319 1.00 94.00 506 GLN A N 1
ATOM 4032 C CA . GLN A 1 506 ? 5.268 6.679 -20.156 1.00 94.00 506 GLN A CA 1
ATOM 4033 C C . GLN A 1 506 ? 5.964 7.847 -19.451 1.00 94.00 506 GLN A C 1
ATOM 4035 O O . GLN A 1 506 ? 7.148 8.114 -19.663 1.00 94.00 506 GLN A O 1
ATOM 4040 N N . MET A 1 507 ? 5.231 8.482 -18.544 1.00 91.44 507 MET A N 1
ATOM 4041 C CA . MET A 1 507 ? 5.764 9.319 -17.473 1.00 91.44 507 MET A CA 1
ATOM 4042 C C . MET A 1 507 ? 5.086 8.852 -16.180 1.00 91.44 507 MET A C 1
ATOM 4044 O O . MET A 1 507 ? 3.859 8.749 -16.137 1.00 91.44 507 MET A O 1
ATOM 4048 N N . SER A 1 508 ? 5.868 8.487 -15.169 1.00 88.56 508 SER A N 1
ATOM 4049 C CA . SER A 1 508 ? 5.360 7.906 -13.923 1.00 88.56 508 SER A CA 1
ATOM 4050 C C . SER A 1 508 ? 4.641 8.967 -13.088 1.00 88.56 508 SER A C 1
ATOM 4052 O O . SER A 1 508 ? 5.134 10.087 -12.943 1.00 88.56 508 SER A O 1
ATOM 4054 N N . SER A 1 509 ? 3.452 8.623 -12.587 1.00 87.00 509 SER A N 1
ATOM 4055 C CA . SER A 1 509 ? 2.508 9.539 -11.927 1.00 87.00 509 SER A CA 1
ATOM 4056 C C . SER A 1 509 ? 1.984 10.713 -12.781 1.00 87.00 509 SER A C 1
ATOM 4058 O O . SER A 1 509 ? 1.554 11.732 -12.237 1.00 87.00 509 SER A O 1
ATOM 4060 N N . ALA A 1 510 ? 1.984 10.591 -14.113 1.00 86.62 510 ALA A N 1
ATOM 4061 C CA . ALA A 1 510 ? 1.548 11.660 -15.020 1.00 86.62 510 ALA A CA 1
ATOM 4062 C C . ALA A 1 510 ? 0.119 11.513 -15.565 1.00 86.62 510 ALA A C 1
ATOM 4064 O O . ALA A 1 510 ? -0.277 12.262 -16.462 1.00 86.62 510 ALA A O 1
ATOM 4065 N N . MET A 1 511 ? -0.651 10.522 -15.103 1.00 88.88 511 MET A N 1
ATOM 4066 C CA . MET A 1 511 ? -1.837 10.038 -15.818 1.00 88.88 511 MET A CA 1
ATOM 4067 C C . MET A 1 511 ? -1.458 9.693 -17.271 1.00 88.88 511 MET A C 1
ATOM 4069 O O . MET A 1 511 ? -0.538 8.909 -17.483 1.00 88.88 511 MET A O 1
ATOM 4073 N N . ASP A 1 512 ? -2.127 10.265 -18.274 1.00 91.88 512 ASP A N 1
ATOM 4074 C CA . ASP A 1 512 ? -1.720 10.190 -19.681 1.00 91.88 512 ASP A CA 1
ATOM 4075 C C . ASP A 1 512 ? -1.092 11.496 -20.199 1.00 91.88 512 ASP A C 1
ATOM 4077 O O . ASP A 1 512 ? -1.051 11.719 -21.413 1.00 91.88 512 ASP A O 1
ATOM 4081 N N . PHE A 1 513 ? -0.595 12.345 -19.288 1.00 91.75 513 PHE A N 1
ATOM 4082 C CA . PHE A 1 513 ? 0.040 13.632 -19.572 1.00 91.75 513 PHE A CA 1
ATOM 4083 C C . PHE A 1 513 ? -0.850 14.497 -20.475 1.00 91.75 513 PHE A C 1
ATOM 4085 O O . PHE A 1 513 ? -0.521 14.801 -21.624 1.00 91.75 513 PHE A O 1
ATOM 4092 N N . LEU A 1 514 ? -2.030 14.853 -19.955 1.00 87.69 514 LEU A N 1
ATOM 4093 C CA . LEU A 1 514 ? -3.023 15.683 -20.644 1.00 87.69 514 LEU A CA 1
ATOM 4094 C C . LEU A 1 514 ? -3.376 15.132 -22.043 1.00 87.69 514 LEU A C 1
ATOM 4096 O O . LEU A 1 514 ? -3.381 15.876 -23.028 1.00 87.69 514 LEU A O 1
ATOM 4100 N N . GLY A 1 515 ? -3.595 13.817 -22.155 1.00 91.00 515 GLY A N 1
ATOM 4101 C CA . GLY A 1 515 ? -3.968 13.153 -23.408 1.00 91.00 515 GLY A CA 1
ATOM 4102 C C . GLY A 1 515 ? -2.820 12.754 -24.344 1.00 91.00 515 GLY A C 1
ATOM 4103 O O . GLY A 1 515 ? -3.084 12.097 -25.353 1.00 91.00 515 GLY A O 1
ATOM 4104 N N . ARG A 1 516 ? -1.564 13.112 -24.044 1.00 91.44 516 ARG A N 1
ATOM 4105 C CA . ARG A 1 516 ? -0.415 12.995 -24.970 1.00 91.44 516 ARG A CA 1
ATOM 4106 C C . ARG A 1 516 ? 0.279 11.633 -24.958 1.00 91.44 516 ARG A C 1
ATOM 4108 O O . ARG A 1 516 ? 1.027 11.329 -25.886 1.00 91.44 516 ARG A O 1
ATOM 4115 N N . LEU A 1 517 ? 0.047 10.813 -23.935 1.00 94.88 517 LEU A N 1
ATOM 4116 C CA . LEU A 1 517 ? 0.593 9.459 -23.830 1.00 94.88 517 LEU A CA 1
ATOM 4117 C C . LEU A 1 517 ? -0.433 8.402 -24.251 1.00 94.88 517 LEU A C 1
ATOM 4119 O O . LEU A 1 517 ? -1.647 8.621 -24.246 1.00 94.88 517 LEU A O 1
ATOM 4123 N N . ARG A 1 518 ? 0.071 7.219 -24.619 1.00 95.62 518 ARG A N 1
ATOM 4124 C CA . ARG A 1 518 ? -0.740 6.072 -25.070 1.00 95.62 518 ARG A CA 1
ATOM 4125 C C . ARG A 1 518 ? -1.229 5.175 -23.928 1.00 95.62 518 ARG A C 1
ATOM 4127 O O . ARG A 1 518 ? -1.864 4.165 -24.201 1.00 95.62 518 ARG A O 1
ATOM 4134 N N . MET A 1 519 ? -0.921 5.527 -22.684 1.00 96.56 519 MET A N 1
ATOM 4135 C CA . MET A 1 519 ? -1.301 4.813 -21.464 1.00 96.56 519 MET A CA 1
ATOM 4136 C C . MET A 1 519 ? -1.464 5.802 -20.307 1.00 96.56 519 MET A C 1
ATOM 4138 O O . MET A 1 519 ? -0.857 6.872 -20.334 1.00 96.56 519 MET A O 1
ATOM 4142 N N . TYR A 1 520 ? -2.251 5.416 -19.307 1.00 95.88 520 TYR A N 1
ATOM 4143 C CA . TYR A 1 520 ? -2.324 6.075 -18.009 1.00 95.88 520 TYR A CA 1
ATOM 4144 C C . TYR A 1 520 ? -1.288 5.472 -17.058 1.00 95.88 520 TYR A C 1
ATOM 4146 O O . TYR A 1 520 ? -1.168 4.249 -16.976 1.00 95.88 520 TYR A O 1
ATOM 4154 N N . ASN A 1 521 ? -0.583 6.316 -16.308 1.00 94.31 521 ASN A N 1
ATOM 4155 C CA . ASN A 1 521 ? 0.241 5.905 -15.177 1.00 94.31 521 ASN A CA 1
ATOM 4156 C C . ASN A 1 521 ? -0.126 6.713 -13.918 1.00 94.31 521 ASN A C 1
ATOM 4158 O O . ASN A 1 521 ? -0.024 7.941 -13.925 1.00 94.31 521 ASN A O 1
ATOM 4162 N N . LEU A 1 522 ? -0.576 6.033 -12.859 1.00 91.75 522 LEU A N 1
ATOM 4163 C CA . LEU A 1 522 ? -0.991 6.641 -11.585 1.00 91.75 522 LEU A CA 1
ATOM 4164 C C . LEU A 1 522 ? -0.184 6.082 -10.412 1.00 91.75 522 LEU A C 1
ATOM 4166 O O . LEU A 1 522 ? 0.144 4.894 -10.405 1.00 91.75 522 LEU A O 1
ATOM 4170 N N . HIS A 1 523 ? 0.072 6.928 -9.412 1.00 89.12 523 HIS A N 1
ATOM 4171 C CA . HIS A 1 523 ? 0.655 6.555 -8.122 1.00 89.12 523 HIS A CA 1
ATOM 4172 C C . HIS A 1 523 ? -0.356 6.806 -6.999 1.00 89.12 523 HIS A C 1
ATOM 4174 O O . HIS A 1 523 ? -1.000 7.852 -6.967 1.00 89.12 523 HIS A O 1
ATOM 4180 N N . TYR A 1 524 ? -0.494 5.833 -6.096 1.00 86.81 524 TYR A N 1
ATOM 4181 C CA . TYR A 1 524 ? -1.276 5.927 -4.850 1.00 86.81 524 TYR A CA 1
ATOM 4182 C C . TYR A 1 524 ? -2.671 6.582 -4.969 1.00 86.81 524 TYR A C 1
ATOM 4184 O O . TYR A 1 524 ? -3.003 7.408 -4.122 1.00 86.81 524 TYR A O 1
ATOM 4192 N N . PRO A 1 525 ? -3.511 6.197 -5.960 1.00 85.12 525 PRO A N 1
ATOM 4193 C CA . PRO A 1 525 ? -4.759 6.870 -6.347 1.00 85.12 525 PRO A CA 1
ATOM 4194 C C . PRO A 1 525 ? -5.806 7.063 -5.239 1.00 85.12 525 PRO A C 1
ATOM 4196 O O . PRO A 1 525 ? -6.594 8.008 -5.298 1.00 85.12 525 PRO A O 1
ATOM 4199 N N . LYS A 1 526 ? -5.736 6.261 -4.179 1.00 87.00 526 LYS A N 1
ATOM 4200 C CA . LYS A 1 526 ? -6.220 6.624 -2.848 1.00 87.00 526 LYS A CA 1
ATOM 4201 C C . LYS A 1 526 ? -5.161 6.224 -1.825 1.00 87.00 526 LYS A C 1
ATOM 4203 O O . LYS A 1 526 ? -4.900 5.039 -1.644 1.00 87.00 526 LYS A O 1
ATOM 4208 N N . SER A 1 527 ? -4.545 7.199 -1.159 1.00 80.81 527 SER A N 1
ATOM 4209 C CA . SER A 1 527 ? -3.558 6.910 -0.110 1.00 80.81 527 SER A CA 1
ATOM 4210 C C . SER A 1 527 ? -4.247 6.220 1.064 1.00 80.81 527 SER A C 1
ATOM 4212 O O . SER A 1 527 ? -5.203 6.760 1.617 1.00 80.81 527 SER A O 1
ATOM 4214 N N . TRP A 1 528 ? -3.764 5.050 1.468 1.00 84.81 528 TRP A N 1
ATOM 4215 C CA . TRP A 1 528 ? -4.394 4.251 2.524 1.00 84.81 528 TRP A CA 1
ATOM 4216 C C . TRP A 1 528 ? -4.454 4.961 3.886 1.00 84.81 528 TRP A C 1
ATOM 4218 O O . TRP A 1 528 ? -5.349 4.675 4.671 1.00 84.81 528 TRP A O 1
ATOM 4228 N N . GLN A 1 529 ? -3.552 5.913 4.144 1.00 79.06 529 GLN A N 1
ATOM 4229 C CA . GLN A 1 529 ? -3.555 6.748 5.351 1.00 79.06 529 GLN A CA 1
ATOM 4230 C C . GLN A 1 529 ? -4.753 7.712 5.380 1.00 79.06 529 GLN A C 1
ATOM 4232 O O . GLN A 1 529 ? -5.349 7.939 6.428 1.00 79.06 529 GLN A O 1
ATOM 4237 N N . ALA A 1 530 ? -5.112 8.256 4.215 1.00 79.75 530 ALA A N 1
ATOM 4238 C CA . ALA A 1 530 ? -6.202 9.214 4.042 1.00 79.75 530 ALA A CA 1
ATOM 4239 C C . ALA A 1 530 ? -7.571 8.529 3.884 1.00 79.75 530 ALA A C 1
ATOM 4241 O O . ALA A 1 530 ? -8.601 9.097 4.245 1.00 79.75 530 ALA A O 1
ATOM 4242 N N . PHE A 1 531 ? -7.575 7.305 3.350 1.00 86.38 531 PHE A N 1
ATOM 4243 C CA . PHE A 1 531 ? -8.765 6.497 3.076 1.00 86.38 531 PHE A CA 1
ATOM 4244 C C . PHE A 1 531 ? -8.648 5.127 3.767 1.00 86.38 531 PHE A C 1
ATOM 4246 O O . PHE A 1 531 ? -8.338 4.127 3.106 1.00 86.38 531 PHE A O 1
ATOM 4253 N N . PRO A 1 532 ? -8.856 5.054 5.096 1.00 86.94 532 PRO A N 1
ATOM 4254 C CA . PRO A 1 532 ? -8.714 3.808 5.847 1.00 86.94 532 PRO A CA 1
ATOM 4255 C C . PRO A 1 532 ? -9.894 2.833 5.659 1.00 86.94 532 PRO A C 1
ATOM 4257 O O . PRO A 1 532 ? -9.868 1.738 6.217 1.00 86.94 532 PRO A O 1
ATOM 4260 N N . ASP A 1 533 ? -10.917 3.173 4.864 1.00 91.62 533 ASP A N 1
ATOM 4261 C CA . ASP A 1 533 ? -12.161 2.412 4.670 1.00 91.62 533 ASP A CA 1
ATOM 4262 C C . ASP A 1 533 ? -12.026 1.192 3.736 1.00 91.62 533 ASP A C 1
ATOM 4264 O O . ASP A 1 533 ? -12.883 0.897 2.900 1.00 91.62 533 ASP A O 1
ATOM 4268 N N . TYR A 1 534 ? -10.952 0.419 3.892 1.00 93.44 534 TYR A N 1
ATOM 4269 C CA . TYR A 1 534 ? -10.757 -0.824 3.146 1.00 93.44 534 TYR A CA 1
ATOM 4270 C C . TYR A 1 534 ? -11.878 -1.840 3.435 1.00 93.44 534 TYR A C 1
ATOM 4272 O O . TYR A 1 534 ? -12.242 -2.037 4.596 1.00 93.44 534 TYR A O 1
ATOM 4280 N N . PRO A 1 535 ? -12.411 -2.536 2.414 1.00 94.44 535 PRO A N 1
ATOM 4281 C CA . PRO A 1 535 ? -11.874 -2.655 1.057 1.00 94.44 535 PRO A CA 1
ATOM 4282 C C . PRO A 1 535 ? -12.284 -1.546 0.069 1.00 94.44 535 PRO A C 1
ATOM 4284 O O . PRO A 1 535 ? -11.736 -1.536 -1.028 1.00 94.44 535 PRO A O 1
ATOM 4287 N N . HIS A 1 536 ? -13.188 -0.611 0.388 1.00 93.12 536 HIS A N 1
ATOM 4288 C CA . HIS A 1 536 ? -13.693 0.385 -0.584 1.00 93.12 536 HIS A CA 1
ATOM 4289 C C . HIS A 1 536 ? -12.585 1.218 -1.228 1.00 93.12 536 HIS A C 1
ATOM 4291 O O . HIS A 1 536 ? -12.633 1.513 -2.424 1.00 93.12 536 HIS A O 1
ATOM 4297 N N . THR A 1 537 ? -11.543 1.534 -0.459 1.00 92.50 537 THR A N 1
ATOM 4298 C CA . THR A 1 537 ? -10.334 2.200 -0.951 1.00 92.50 537 THR A CA 1
ATOM 4299 C C . THR A 1 537 ? -9.672 1.450 -2.103 1.00 92.50 537 THR A C 1
ATOM 4301 O O . THR A 1 537 ? -9.275 2.082 -3.077 1.00 92.50 537 THR A O 1
ATOM 4304 N N . ALA A 1 538 ? -9.604 0.117 -2.046 1.00 94.75 538 ALA A N 1
ATOM 4305 C CA . ALA A 1 538 ? -9.001 -0.710 -3.091 1.00 94.75 538 ALA A CA 1
ATOM 4306 C C . ALA A 1 538 ? -9.822 -0.717 -4.394 1.00 94.75 538 ALA A C 1
ATOM 4308 O O . ALA A 1 538 ? -9.251 -0.720 -5.484 1.00 94.75 538 ALA A O 1
ATOM 4309 N N . TYR A 1 539 ? -11.155 -0.668 -4.300 1.00 94.62 539 TYR A N 1
ATOM 4310 C CA . TYR A 1 539 ? -12.082 -0.722 -5.445 1.00 94.62 539 TYR A CA 1
ATOM 4311 C C . TYR A 1 539 ? -12.434 0.660 -6.012 1.00 94.62 539 TYR A C 1
ATOM 4313 O O . TYR A 1 539 ? -13.455 0.845 -6.673 1.00 94.62 539 TYR A O 1
ATOM 4321 N N . TRP A 1 540 ? -11.570 1.651 -5.797 1.00 92.38 540 TRP A N 1
ATOM 4322 C CA . TRP A 1 540 ? -11.788 3.030 -6.231 1.00 92.38 540 TRP A CA 1
ATOM 4323 C C . TRP A 1 540 ? -12.014 3.190 -7.745 1.00 92.38 540 TRP A C 1
ATOM 4325 O O . TRP A 1 540 ? -12.675 4.139 -8.147 1.00 92.38 540 TRP A O 1
ATOM 4335 N N . ILE A 1 541 ? -11.503 2.271 -8.577 1.00 93.31 541 ILE A N 1
ATOM 4336 C CA . ILE A 1 541 ? -11.633 2.301 -10.049 1.00 93.31 541 ILE A CA 1
ATOM 4337 C C . ILE A 1 541 ? -13.088 2.115 -10.504 1.00 93.31 541 ILE A C 1
ATOM 4339 O O . ILE A 1 541 ? -13.454 2.549 -11.596 1.00 93.31 541 ILE A O 1
ATOM 4343 N N . GLU A 1 542 ? -13.926 1.480 -9.683 1.00 92.50 542 GLU A N 1
ATOM 4344 C CA . GLU A 1 542 ? -15.302 1.126 -10.047 1.00 92.50 542 GLU A CA 1
ATOM 4345 C C . GLU A 1 542 ? -16.256 2.326 -10.030 1.00 92.50 542 GLU A C 1
ATOM 4347 O O . GLU A 1 542 ? -17.388 2.225 -10.505 1.00 92.50 542 GLU A O 1
ATOM 4352 N N . ARG A 1 543 ? -15.821 3.471 -9.488 1.00 91.00 543 ARG A N 1
ATOM 4353 C CA . ARG A 1 543 ? -16.637 4.683 -9.372 1.00 91.00 543 ARG A CA 1
ATOM 4354 C C . ARG A 1 543 ? -15.826 5.926 -9.744 1.00 91.00 543 ARG A C 1
ATOM 4356 O O . ARG A 1 543 ? -14.614 5.941 -9.543 1.00 91.00 543 ARG A O 1
ATOM 4363 N N . PRO A 1 544 ? -16.473 6.991 -10.248 1.00 91.44 544 PRO A N 1
ATOM 4364 C CA . PRO A 1 544 ? -15.807 8.274 -10.426 1.00 91.44 544 PRO A CA 1
ATOM 4365 C C . PRO A 1 544 ? -15.198 8.769 -9.110 1.00 91.44 544 PRO A C 1
ATOM 4367 O O . PRO A 1 544 ? -15.843 8.708 -8.061 1.00 91.44 544 PRO A O 1
ATOM 4370 N N . PHE A 1 545 ? -13.969 9.278 -9.167 1.00 88.31 545 PHE A N 1
ATOM 4371 C CA . PHE A 1 545 ? -13.237 9.733 -7.993 1.00 88.31 545 PHE A CA 1
ATOM 4372 C C . PHE A 1 545 ? -12.519 11.059 -8.240 1.00 88.31 545 PHE A C 1
ATOM 4374 O O . PHE A 1 545 ? -11.834 11.242 -9.245 1.00 88.31 545 PHE A O 1
ATOM 4381 N N . LEU A 1 546 ? -12.659 11.991 -7.298 1.00 87.00 546 LEU A N 1
ATOM 4382 C CA . LEU A 1 546 ? -11.993 13.285 -7.353 1.00 87.00 546 LEU A CA 1
ATOM 4383 C C . LEU A 1 546 ? -10.681 13.229 -6.566 1.00 87.00 546 LEU A C 1
ATOM 4385 O O . LEU A 1 546 ? -10.695 13.238 -5.333 1.00 87.00 546 LEU A O 1
ATOM 4389 N N . PHE A 1 547 ? -9.550 13.188 -7.269 1.00 86.00 547 PHE A N 1
ATOM 4390 C CA . PHE A 1 547 ? -8.242 13.007 -6.642 1.00 86.00 547 PHE A CA 1
ATOM 4391 C C . PHE A 1 547 ? -7.874 14.160 -5.688 1.00 86.00 547 PHE A C 1
ATOM 4393 O O . PHE A 1 547 ? -7.964 15.326 -6.081 1.00 86.00 547 PHE A O 1
ATOM 4400 N N . PRO A 1 548 ? -7.409 13.875 -4.454 1.00 79.25 548 PRO A N 1
ATOM 4401 C CA . PRO A 1 548 ? -6.973 14.914 -3.517 1.00 79.25 548 PRO A CA 1
ATOM 4402 C C . PRO A 1 548 ? -5.802 15.769 -4.029 1.00 79.25 548 PRO A C 1
ATOM 4404 O O . PRO A 1 548 ? -5.779 16.974 -3.802 1.00 79.25 548 PRO A O 1
ATOM 4407 N N . TRP A 1 549 ? -4.859 15.187 -4.778 1.00 78.56 549 TRP A N 1
ATOM 4408 C CA . TRP A 1 549 ? -3.702 15.900 -5.356 1.00 78.56 549 TRP A CA 1
ATOM 4409 C C . TRP A 1 549 ? -4.011 16.691 -6.635 1.00 78.56 549 TRP A C 1
ATOM 4411 O O . TRP A 1 549 ? -3.084 17.152 -7.302 1.00 78.56 549 TRP A O 1
ATOM 4421 N N . TYR A 1 550 ? -5.283 16.897 -6.991 1.00 80.94 550 TYR A N 1
ATOM 4422 C CA . TYR A 1 550 ? -5.637 17.947 -7.956 1.00 80.94 550 TYR A CA 1
ATOM 4423 C C . TYR A 1 550 ? -5.313 19.354 -7.442 1.00 80.94 550 TYR A C 1
ATOM 4425 O O . TYR A 1 550 ? -5.171 20.266 -8.251 1.00 80.94 550 TYR A O 1
ATOM 4433 N N . GLY A 1 551 ? -5.122 19.521 -6.130 1.00 75.94 551 GLY A N 1
ATOM 4434 C CA . GLY A 1 551 ? -4.670 20.783 -5.554 1.00 75.94 551 GLY A CA 1
ATOM 4435 C C . GLY A 1 551 ? -5.734 21.878 -5.626 1.00 75.94 551 GLY A C 1
ATOM 4436 O O . GLY A 1 551 ? -6.926 21.624 -5.451 1.00 75.94 551 GLY A O 1
ATOM 4437 N N . GLU A 1 552 ? -5.300 23.118 -5.837 1.00 74.25 552 GLU A N 1
ATOM 4438 C CA . GLU A 1 552 ? -6.172 24.294 -5.798 1.00 74.25 552 GLU A CA 1
ATOM 4439 C C . GLU A 1 552 ? -7.215 24.295 -6.935 1.00 74.25 552 GLU A C 1
ATOM 4441 O O . GLU A 1 552 ? -6.888 24.224 -8.123 1.00 74.25 552 GLU A O 1
ATOM 4446 N N . GLY A 1 553 ? -8.495 24.425 -6.563 1.00 77.06 553 GLY A N 1
ATOM 4447 C CA . GLY A 1 553 ? -9.659 24.300 -7.453 1.00 77.06 553 GLY A CA 1
ATOM 4448 C C . GLY A 1 553 ? -9.921 22.882 -7.947 1.00 77.06 553 GLY A C 1
ATOM 4449 O O . GLY A 1 553 ? -10.484 22.694 -9.025 1.00 77.06 553 GLY A O 1
ATOM 4450 N N . ARG A 1 554 ? -9.544 21.889 -7.134 1.00 82.94 554 ARG A N 1
ATOM 4451 C CA . ARG A 1 554 ? -10.016 20.503 -7.224 1.00 82.94 554 ARG A CA 1
ATOM 4452 C C . ARG A 1 554 ? -11.526 20.413 -7.468 1.00 82.94 554 ARG A C 1
ATOM 4454 O O . ARG A 1 554 ? -11.927 19.596 -8.285 1.00 82.94 554 ARG A O 1
ATOM 4461 N N . ASP A 1 555 ? -12.331 21.257 -6.826 1.00 83.56 555 ASP A N 1
ATOM 4462 C CA . ASP A 1 555 ? -13.800 21.232 -6.944 1.00 83.56 555 ASP A CA 1
ATOM 4463 C C . ASP A 1 555 ? -14.313 21.626 -8.341 1.00 83.56 555 ASP A C 1
ATOM 4465 O O . ASP A 1 555 ? -15.449 21.329 -8.696 1.00 83.56 555 ASP A O 1
ATOM 4469 N N . GLU A 1 556 ? -13.467 22.250 -9.164 1.00 84.94 556 GLU A N 1
ATOM 4470 C CA . GLU A 1 556 ? -13.775 22.569 -10.562 1.00 84.94 556 GLU A CA 1
ATOM 4471 C C . GLU A 1 556 ? -13.339 21.462 -11.535 1.00 84.94 556 GLU A C 1
ATOM 4473 O O . GLU A 1 556 ? -13.641 21.524 -12.729 1.00 84.94 556 GLU A O 1
ATOM 4478 N N . MET A 1 557 ? -12.599 20.457 -11.058 1.00 85.06 557 MET A N 1
ATOM 4479 C CA . MET A 1 557 ? -12.159 19.336 -11.884 1.00 85.06 557 MET A CA 1
ATOM 4480 C C . MET A 1 557 ? -13.245 18.258 -11.945 1.00 85.06 557 MET A C 1
ATOM 4482 O O . MET A 1 557 ? -13.883 17.957 -10.934 1.00 85.06 557 MET A O 1
ATOM 4486 N N . PRO A 1 558 ? -13.446 17.610 -13.105 1.00 87.50 558 PRO A N 1
ATOM 4487 C CA . PRO A 1 558 ? -14.340 16.467 -13.178 1.00 87.50 558 PRO A CA 1
ATOM 4488 C C . PRO A 1 558 ? -13.778 15.300 -12.359 1.00 87.50 558 PRO A C 1
ATOM 4490 O O . PRO A 1 558 ? -12.568 15.056 -12.340 1.00 87.50 558 PRO A O 1
ATOM 4493 N N . ALA A 1 559 ? -14.668 14.530 -11.731 1.00 89.69 559 ALA A N 1
ATOM 4494 C CA . ALA A 1 559 ? -14.290 13.256 -11.136 1.00 89.69 559 ALA A CA 1
ATOM 4495 C C . ALA A 1 559 ? -13.707 12.328 -12.215 1.00 89.69 559 ALA A C 1
ATOM 4497 O O . ALA A 1 559 ? -14.253 12.192 -13.313 1.00 89.69 559 ALA A O 1
ATOM 4498 N N . TRP A 1 560 ? -12.589 11.683 -11.903 1.00 91.31 560 TRP A N 1
ATOM 4499 C CA . TRP A 1 560 ? -11.896 10.796 -12.822 1.00 91.31 560 TRP A CA 1
ATOM 4500 C C . TRP A 1 560 ? -12.491 9.391 -12.773 1.00 91.31 560 TRP A C 1
ATOM 4502 O O . TRP A 1 560 ? -12.735 8.845 -11.699 1.00 91.31 560 TRP A O 1
ATOM 4512 N N . ILE A 1 561 ? -12.676 8.779 -13.938 1.00 93.31 561 ILE A N 1
ATOM 4513 C CA . ILE A 1 561 ? -13.009 7.362 -14.087 1.00 93.31 561 ILE A CA 1
ATOM 4514 C C . ILE A 1 561 ? -12.188 6.788 -15.238 1.00 93.31 561 ILE A C 1
ATOM 4516 O O . ILE A 1 561 ? -11.962 7.456 -16.254 1.00 93.31 561 ILE A O 1
ATOM 4520 N N . TRP A 1 562 ? -11.727 5.547 -15.098 1.00 94.81 562 TRP A N 1
ATOM 4521 C CA . TRP A 1 562 ? -10.959 4.910 -16.157 1.00 94.81 562 TRP A CA 1
ATOM 4522 C C . TRP A 1 562 ? -11.859 4.577 -17.347 1.00 94.81 562 TRP A C 1
ATOM 4524 O O . TRP A 1 562 ? -12.679 3.663 -17.299 1.00 94.81 562 TRP A O 1
ATOM 4534 N N . ARG A 1 563 ? -11.666 5.296 -18.454 1.00 93.88 563 ARG A N 1
ATOM 4535 C CA . ARG A 1 563 ? -12.478 5.146 -19.673 1.00 93.88 563 ARG A CA 1
ATOM 4536 C C . ARG A 1 563 ? -12.194 3.868 -20.465 1.00 93.88 563 ARG A C 1
ATOM 4538 O O . ARG A 1 563 ? -12.888 3.605 -21.439 1.00 93.88 563 ARG A O 1
ATOM 4545 N N . ARG A 1 564 ? -11.163 3.102 -20.084 1.00 95.69 564 ARG A N 1
ATOM 4546 C CA . ARG A 1 564 ? -10.700 1.886 -20.784 1.00 95.69 564 ARG A CA 1
ATOM 4547 C C . ARG A 1 564 ? -10.365 2.103 -22.274 1.00 95.69 564 ARG A C 1
ATOM 4549 O O . ARG A 1 564 ? -10.337 1.162 -23.058 1.00 95.69 564 ARG A O 1
ATOM 4556 N N . ASP A 1 565 ? -10.052 3.334 -22.665 1.00 96.12 565 ASP A N 1
ATOM 4557 C CA . ASP A 1 565 ? -9.565 3.704 -24.001 1.00 96.12 565 ASP A CA 1
ATOM 4558 C C . ASP A 1 565 ? -8.053 3.478 -24.153 1.00 96.12 565 ASP A C 1
ATOM 4560 O O . ASP A 1 565 ? -7.553 3.257 -25.256 1.00 96.12 565 ASP A O 1
ATOM 4564 N N . LYS A 1 566 ? -7.326 3.519 -23.033 1.00 97.62 566 LYS A N 1
ATOM 4565 C CA . LYS A 1 566 ? -5.882 3.291 -22.943 1.00 97.62 566 LYS A CA 1
ATOM 4566 C C . LYS A 1 566 ? -5.555 2.370 -21.767 1.00 97.62 566 LYS A C 1
ATOM 4568 O O . LYS A 1 566 ? -6.321 2.336 -20.795 1.00 97.62 566 LYS A O 1
ATOM 4573 N N . PRO A 1 567 ? -4.417 1.652 -21.806 1.00 98.19 567 PRO A N 1
ATOM 4574 C CA . PRO A 1 567 ? -3.971 0.853 -20.677 1.00 98.19 567 PRO A CA 1
ATOM 4575 C C . PRO A 1 567 ? -3.799 1.700 -19.419 1.00 98.19 567 PRO A C 1
ATOM 4577 O O . PRO A 1 567 ? -3.322 2.832 -19.506 1.00 98.19 567 PRO A O 1
ATOM 4580 N N . LEU A 1 568 ? -4.157 1.144 -18.265 1.00 97.88 568 LEU A N 1
ATOM 4581 C CA . LEU A 1 568 ? -3.906 1.734 -16.955 1.00 97.88 568 LEU A CA 1
ATOM 4582 C C . LEU A 1 568 ? -2.793 0.956 -16.265 1.00 97.88 568 LEU A C 1
ATOM 4584 O O . LEU A 1 568 ? -2.904 -0.254 -16.067 1.00 97.88 568 LEU A O 1
ATOM 4588 N N . VAL A 1 569 ? -1.730 1.668 -15.902 1.00 96.88 569 VAL A N 1
ATOM 4589 C CA . VAL A 1 569 ? -0.631 1.140 -15.103 1.00 96.88 569 VAL A CA 1
ATOM 4590 C C . VAL A 1 569 ? -0.580 1.869 -13.769 1.00 96.88 569 VAL A C 1
ATOM 4592 O O . VAL A 1 569 ? -0.487 3.093 -13.723 1.00 96.88 569 VAL A O 1
ATOM 4595 N N . LEU A 1 570 ? -0.594 1.122 -12.674 1.00 95.38 570 LEU A N 1
ATOM 4596 C CA . LEU A 1 570 ? -0.253 1.662 -11.364 1.00 95.38 570 LEU A CA 1
ATOM 4597 C C . LEU A 1 570 ? 1.255 1.519 -11.185 1.00 95.38 570 LEU A C 1
ATOM 4599 O O . LEU A 1 570 ? 1.755 0.427 -10.904 1.00 95.38 570 LEU A O 1
ATOM 4603 N N . GLY A 1 571 ? 1.984 2.603 -11.465 1.00 91.56 571 GLY A N 1
ATOM 4604 C CA . GLY A 1 571 ? 3.451 2.628 -11.423 1.00 91.56 571 GLY A CA 1
ATOM 4605 C C . GLY A 1 571 ? 4.001 2.396 -10.017 1.00 91.56 571 GLY A C 1
ATOM 4606 O O . GLY A 1 571 ? 5.111 1.873 -9.871 1.00 91.56 571 GLY A O 1
ATOM 4607 N N . GLU A 1 572 ? 3.193 2.747 -9.015 1.00 88.88 572 GLU A N 1
ATOM 4608 C CA . GLU A 1 572 ? 3.386 2.480 -7.596 1.00 88.88 572 GLU A CA 1
ATOM 4609 C C . GLU A 1 572 ? 2.017 2.388 -6.908 1.00 88.88 572 GLU A C 1
ATOM 4611 O O . GLU A 1 572 ? 1.117 3.192 -7.176 1.00 88.88 572 GLU A O 1
ATOM 4616 N N . PHE A 1 573 ? 1.851 1.419 -6.008 1.00 89.81 573 PHE A N 1
ATOM 4617 C CA . PHE A 1 573 ? 0.663 1.310 -5.162 1.00 89.81 573 PHE A CA 1
ATOM 4618 C C . PHE A 1 573 ? 1.024 0.796 -3.762 1.00 89.81 573 PHE A C 1
ATOM 4620 O O . PHE A 1 573 ? 2.072 0.173 -3.576 1.00 89.81 573 PHE A O 1
ATOM 4627 N N . THR A 1 574 ? 0.171 1.119 -2.783 1.00 84.94 574 THR A N 1
ATOM 4628 C CA . THR A 1 574 ? 0.324 0.806 -1.349 1.00 84.94 574 THR A CA 1
ATOM 4629 C C . THR A 1 574 ? 1.765 0.945 -0.826 1.00 84.94 574 THR A C 1
ATOM 4631 O O . THR A 1 574 ? 2.410 -0.026 -0.419 1.00 84.94 574 THR A O 1
ATOM 4634 N N . CYS A 1 575 ? 2.297 2.165 -0.828 1.00 80.81 575 CYS A N 1
ATOM 4635 C CA . CYS A 1 575 ? 3.576 2.447 -0.183 1.00 80.81 575 CYS A CA 1
ATOM 4636 C C . CYS A 1 575 ? 3.362 2.621 1.320 1.00 80.81 575 CYS A C 1
ATOM 4638 O O . CYS A 1 575 ? 2.617 3.500 1.761 1.00 80.81 575 CYS A O 1
ATOM 4640 N N . VAL A 1 576 ? 3.983 1.743 2.106 1.00 80.12 576 VAL A N 1
ATOM 4641 C CA . VAL A 1 576 ? 3.847 1.708 3.563 1.00 80.12 576 VAL A CA 1
ATOM 4642 C C . VAL A 1 576 ? 5.190 2.079 4.179 1.00 80.12 576 VAL A C 1
ATOM 4644 O O . VAL A 1 576 ? 6.006 1.218 4.482 1.00 80.12 576 VAL A O 1
ATOM 4647 N N . PHE A 1 577 ? 5.416 3.378 4.351 1.00 71.25 577 PHE A N 1
ATOM 4648 C CA . PHE A 1 577 ? 6.466 3.912 5.218 1.00 71.25 577 PHE A CA 1
ATOM 4649 C C . PHE A 1 577 ? 5.891 5.059 6.042 1.00 71.25 577 PHE A C 1
ATOM 4651 O O . PHE A 1 577 ? 4.910 5.699 5.651 1.00 71.25 577 PHE A O 1
ATOM 4658 N N . GLY A 1 578 ? 6.510 5.332 7.183 1.00 67.44 578 GLY A N 1
ATOM 4659 C CA . GLY A 1 578 ? 6.155 6.469 8.012 1.00 67.44 578 GLY A CA 1
ATOM 4660 C C . GLY A 1 578 ? 7.223 6.739 9.057 1.00 67.44 578 GLY A C 1
ATOM 4661 O O . GLY A 1 578 ? 7.784 5.807 9.627 1.00 67.44 578 GLY A O 1
ATOM 4662 N N . ALA A 1 579 ? 7.461 8.023 9.311 1.00 67.56 579 ALA A N 1
ATOM 4663 C CA . ALA A 1 579 ? 8.332 8.505 10.377 1.00 67.56 579 ALA A CA 1
ATOM 4664 C C . ALA A 1 579 ? 7.779 8.214 11.784 1.00 67.56 579 ALA A C 1
ATOM 4666 O O . ALA A 1 579 ? 8.513 8.267 12.769 1.00 67.56 579 ALA A O 1
ATOM 4667 N N . THR A 1 580 ? 6.474 7.941 11.879 1.00 83.25 580 THR A N 1
ATOM 4668 C CA . THR A 1 580 ? 5.755 7.668 13.125 1.00 83.25 580 THR A CA 1
ATOM 4669 C C . THR A 1 580 ? 4.747 6.529 12.917 1.00 83.25 580 THR A C 1
ATOM 4671 O O . THR A 1 580 ? 4.279 6.338 11.789 1.00 83.25 580 THR A O 1
ATOM 4674 N N . PRO A 1 581 ? 4.371 5.803 13.986 1.00 88.50 581 PRO A N 1
ATOM 4675 C CA . PRO A 1 581 ? 3.348 4.749 13.956 1.00 88.50 581 PRO A CA 1
ATOM 4676 C C . PRO A 1 581 ? 1.913 5.245 13.711 1.00 88.50 581 PRO A C 1
ATOM 4678 O O . PRO A 1 581 ? 1.016 4.438 13.463 1.00 88.50 581 PRO A O 1
ATOM 4681 N N . ASP A 1 582 ? 1.685 6.563 13.743 1.00 88.88 582 ASP A N 1
ATOM 4682 C CA . ASP A 1 582 ? 0.362 7.183 13.592 1.00 88.88 582 ASP A CA 1
ATOM 4683 C C . ASP A 1 582 ? -0.349 6.744 12.301 1.00 88.88 582 ASP A C 1
ATOM 4685 O O . ASP A 1 582 ? -1.557 6.517 12.293 1.00 88.88 582 ASP A O 1
ATOM 4689 N N . ASN A 1 583 ? 0.395 6.589 11.202 1.00 84.19 583 ASN A N 1
ATOM 4690 C CA . ASN A 1 583 ? -0.184 6.166 9.929 1.00 84.19 583 ASN A CA 1
ATOM 4691 C C . ASN A 1 583 ? -0.677 4.721 10.013 1.00 84.19 583 ASN A C 1
ATOM 4693 O O . ASN A 1 583 ? -1.829 4.431 9.698 1.00 84.19 583 ASN A O 1
ATOM 4697 N N . GLN A 1 584 ? 0.198 3.814 10.445 1.00 89.88 584 GLN A N 1
ATOM 4698 C CA . GLN A 1 584 ? -0.041 2.376 10.474 1.00 89.88 584 GLN A CA 1
ATOM 4699 C C . GLN A 1 584 ? -1.188 2.029 11.422 1.00 89.88 584 GLN A C 1
ATOM 4701 O O . GLN A 1 584 ? -2.004 1.164 11.096 1.00 89.88 584 GLN A O 1
ATOM 4706 N N . ALA A 1 585 ? -1.315 2.758 12.534 1.00 92.44 585 ALA A N 1
ATOM 4707 C CA . ALA A 1 585 ? -2.366 2.550 13.522 1.00 92.44 585 ALA A CA 1
ATOM 4708 C C . ALA A 1 585 ? -3.789 2.636 12.936 1.00 92.44 585 ALA A C 1
ATOM 4710 O O . ALA A 1 585 ? -4.694 1.977 13.440 1.00 92.44 585 ALA A O 1
ATOM 4711 N N . SER A 1 586 ? -3.994 3.353 11.824 1.00 89.25 586 SER A N 1
ATOM 4712 C CA . SER A 1 586 ? -5.289 3.372 11.121 1.00 89.25 586 SER A CA 1
ATOM 4713 C C . SER A 1 586 ? -5.735 2.014 10.574 1.00 89.25 586 SER A C 1
ATOM 4715 O O . SER A 1 586 ? -6.932 1.763 10.459 1.00 89.25 586 SER A O 1
ATOM 4717 N N . ILE A 1 587 ? -4.787 1.120 10.288 1.00 91.69 587 ILE A N 1
ATOM 4718 C CA . ILE A 1 587 ? -5.055 -0.209 9.733 1.00 91.69 587 ILE A CA 1
ATOM 4719 C C . ILE A 1 587 ? -4.905 -1.299 10.794 1.00 91.69 587 ILE A C 1
ATOM 4721 O O . ILE A 1 587 ? -5.711 -2.236 10.819 1.00 91.69 587 ILE A O 1
ATOM 4725 N N . ILE A 1 588 ? -3.894 -1.190 11.665 1.00 93.00 588 ILE A N 1
ATOM 4726 C CA . ILE A 1 588 ? -3.521 -2.258 12.611 1.00 93.00 588 ILE A CA 1
ATOM 4727 C C . ILE A 1 588 ? -3.734 -1.907 14.090 1.00 93.00 588 ILE A C 1
ATOM 4729 O O . ILE A 1 588 ? -3.608 -2.793 14.927 1.00 93.00 588 ILE A O 1
ATOM 4733 N N . GLY A 1 589 ? -4.103 -0.668 14.420 1.00 93.19 589 GLY A N 1
ATOM 4734 C CA . GLY A 1 589 ? -4.363 -0.249 15.798 1.00 93.19 589 GLY A CA 1
ATOM 4735 C C . GLY A 1 589 ? -3.089 -0.055 16.618 1.00 93.19 589 GLY A C 1
ATOM 4736 O O . GLY A 1 589 ? -2.030 0.270 16.076 1.00 93.19 589 GLY A O 1
ATOM 4737 N N . ASP A 1 590 ? -3.193 -0.261 17.932 1.00 92.56 590 ASP A N 1
ATOM 4738 C CA . ASP A 1 590 ? -2.132 0.064 18.896 1.00 92.56 590 ASP A CA 1
ATOM 4739 C C . ASP A 1 590 ? -0.827 -0.715 18.704 1.00 92.56 590 ASP A C 1
ATOM 4741 O O . ASP A 1 590 ? 0.248 -0.200 19.016 1.00 92.56 590 ASP A O 1
ATOM 4745 N N . VAL A 1 591 ? -0.887 -1.887 18.066 1.00 93.19 591 VAL A N 1
ATOM 4746 C CA . VAL A 1 591 ? 0.300 -2.682 17.716 1.00 93.19 591 VAL A CA 1
ATOM 4747 C C . VAL A 1 591 ? 1.296 -1.909 16.838 1.00 93.19 591 VAL A C 1
ATOM 4749 O O . VAL A 1 591 ? 2.478 -2.250 16.787 1.00 93.19 591 VAL A O 1
ATOM 4752 N N . ALA A 1 592 ? 0.856 -0.846 16.152 1.00 92.81 592 ALA A N 1
ATOM 4753 C CA . ALA A 1 592 ? 1.753 0.049 15.429 1.00 92.81 592 ALA A CA 1
ATOM 4754 C C . ALA A 1 592 ? 2.785 0.710 16.359 1.00 92.81 592 ALA A C 1
ATOM 4756 O O . ALA A 1 592 ? 3.933 0.882 15.967 1.00 92.81 592 ALA A O 1
ATOM 4757 N N . PHE A 1 593 ? 2.417 1.047 17.593 1.00 92.06 593 PHE A N 1
ATOM 4758 C CA . PHE A 1 593 ? 3.306 1.708 18.554 1.00 92.06 593 PHE A CA 1
ATOM 4759 C C . PHE A 1 593 ? 4.204 0.725 19.314 1.00 92.06 593 PHE A C 1
ATOM 4761 O O . PHE A 1 593 ? 5.232 1.124 19.854 1.00 92.06 593 PHE A O 1
ATOM 4768 N N . GLU A 1 594 ? 3.831 -0.554 19.349 1.00 90.94 594 GLU A N 1
ATOM 4769 C CA . GLU A 1 594 ? 4.531 -1.613 20.090 1.00 90.94 594 GLU A CA 1
ATOM 4770 C C . GLU A 1 594 ? 5.737 -2.181 19.330 1.00 90.94 594 GLU A C 1
ATOM 4772 O O . GLU A 1 594 ? 6.564 -2.905 19.887 1.00 90.94 594 GLU A O 1
ATOM 4777 N N . ARG A 1 595 ? 5.830 -1.898 18.026 1.00 87.94 595 ARG A N 1
ATOM 4778 C CA . ARG A 1 595 ? 6.813 -2.510 17.133 1.00 87.94 595 ARG A CA 1
ATOM 4779 C C . ARG A 1 595 ? 7.854 -1.510 16.657 1.00 87.94 595 ARG A C 1
ATOM 4781 O O . ARG A 1 595 ? 7.525 -0.429 16.184 1.00 87.94 595 ARG A O 1
ATOM 4788 N N . ASN A 1 596 ? 9.107 -1.955 16.614 1.00 82.38 596 ASN A N 1
ATOM 4789 C CA . ASN A 1 596 ? 10.227 -1.160 16.097 1.00 82.38 596 ASN A CA 1
ATOM 4790 C C . ASN A 1 596 ? 10.086 -0.789 14.606 1.00 82.38 596 ASN A C 1
ATOM 4792 O O . ASN A 1 596 ? 10.683 0.181 14.158 1.00 82.38 596 ASN A O 1
ATOM 4796 N N . ASP A 1 597 ? 9.334 -1.576 13.827 1.00 81.31 597 ASP A N 1
ATOM 4797 C CA . ASP A 1 597 ? 9.038 -1.327 12.406 1.00 81.31 597 ASP A CA 1
ATOM 4798 C C . ASP A 1 597 ? 7.674 -0.648 12.181 1.00 81.31 597 ASP A C 1
ATOM 4800 O O . ASP A 1 597 ? 7.168 -0.599 11.052 1.00 81.31 597 ASP A O 1
ATOM 4804 N N . PHE A 1 598 ? 7.044 -0.203 13.270 1.00 89.62 598 PHE A N 1
ATOM 4805 C CA . PHE A 1 598 ? 5.686 0.324 13.345 1.00 89.62 598 PHE A CA 1
ATOM 4806 C C . PHE A 1 598 ? 4.598 -0.586 12.754 1.00 89.62 598 PHE A C 1
ATOM 4808 O O . PHE A 1 598 ? 3.517 -0.129 12.387 1.00 89.62 598 PHE A O 1
ATOM 4815 N N . GLY A 1 599 ? 4.880 -1.885 12.603 1.00 90.31 599 GLY A N 1
ATOM 4816 C CA . GLY A 1 599 ? 3.965 -2.835 11.975 1.00 90.31 599 GLY A CA 1
ATOM 4817 C C . GLY A 1 599 ? 3.809 -2.651 10.464 1.00 90.31 599 GLY A C 1
ATOM 4818 O O . GLY A 1 599 ? 2.807 -3.083 9.898 1.00 90.31 599 GLY A O 1
ATOM 4819 N N . THR A 1 600 ? 4.803 -2.066 9.788 1.00 88.12 600 THR A N 1
ATOM 4820 C CA . THR A 1 600 ? 4.811 -1.871 8.325 1.00 88.12 600 THR A CA 1
ATOM 4821 C C . THR A 1 600 ? 4.446 -3.148 7.553 1.00 88.12 600 THR A C 1
ATOM 4823 O O . THR A 1 600 ? 3.588 -3.113 6.670 1.00 88.12 600 THR A O 1
ATOM 4826 N N . ALA A 1 601 ? 5.022 -4.294 7.932 1.00 89.31 601 ALA A N 1
ATOM 4827 C CA . ALA A 1 601 ? 4.713 -5.581 7.308 1.00 89.31 601 ALA A CA 1
ATOM 4828 C C . ALA A 1 601 ? 3.246 -6.014 7.515 1.00 89.31 601 ALA A C 1
ATOM 4830 O O . ALA A 1 601 ? 2.634 -6.550 6.598 1.00 89.31 601 ALA A O 1
ATOM 4831 N N . LEU A 1 602 ? 2.651 -5.736 8.682 1.00 93.38 602 LEU A N 1
ATOM 4832 C CA . LEU A 1 602 ? 1.255 -6.091 8.977 1.00 93.38 602 LEU A CA 1
ATOM 4833 C C . LEU A 1 602 ? 0.274 -5.275 8.126 1.00 93.38 602 LEU A C 1
ATOM 4835 O O . LEU A 1 602 ? -0.717 -5.811 7.631 1.00 93.38 602 LEU A O 1
ATOM 4839 N N . VAL A 1 603 ? 0.568 -3.989 7.905 1.00 92.56 603 VAL A N 1
ATOM 4840 C CA . VAL A 1 603 ? -0.219 -3.143 6.993 1.00 92.56 603 VAL A CA 1
ATOM 4841 C C . VAL A 1 603 ? -0.100 -3.655 5.556 1.00 92.56 603 VAL A C 1
ATOM 4843 O O . VAL A 1 603 ? -1.110 -3.813 4.877 1.00 92.56 603 VAL A O 1
ATOM 4846 N N . GLN A 1 604 ? 1.113 -3.965 5.092 1.00 91.75 604 GLN A N 1
ATOM 4847 C CA . GLN A 1 604 ? 1.337 -4.516 3.751 1.00 91.75 604 GLN A CA 1
ATOM 4848 C C . GLN A 1 604 ? 0.601 -5.846 3.540 1.00 91.75 604 GLN A C 1
ATOM 4850 O O . GLN A 1 604 ? -0.062 -6.029 2.518 1.00 91.75 604 GLN A O 1
ATOM 4855 N N . GLU A 1 605 ? 0.663 -6.747 4.524 1.00 93.00 605 GLU A N 1
ATOM 4856 C CA . GLU A 1 605 ? -0.060 -8.020 4.519 1.00 93.00 605 GLU A CA 1
ATOM 4857 C C . GLU A 1 605 ? -1.581 -7.821 4.427 1.00 93.00 605 GLU A C 1
ATOM 4859 O O . GLU A 1 605 ? -2.252 -8.565 3.708 1.00 93.00 605 GLU A O 1
ATOM 4864 N N . ALA A 1 606 ? -2.122 -6.803 5.102 1.00 92.25 606 ALA A N 1
ATOM 4865 C CA . ALA A 1 606 ? -3.548 -6.493 5.079 1.00 92.25 606 ALA A CA 1
ATOM 4866 C C . ALA A 1 606 ? -4.009 -5.840 3.763 1.00 92.25 606 ALA A C 1
ATOM 4868 O O . ALA A 1 606 ? -5.086 -6.175 3.264 1.00 92.25 606 ALA A O 1
ATOM 4869 N N . LEU A 1 607 ? -3.224 -4.910 3.209 1.00 93.38 607 LEU A N 1
ATOM 4870 C CA . LEU A 1 607 ? -3.668 -4.028 2.125 1.00 93.38 607 LEU A CA 1
ATOM 4871 C C . LEU A 1 607 ? -3.327 -4.538 0.720 1.00 93.38 607 LEU A C 1
ATOM 4873 O O . LEU A 1 607 ? -4.189 -4.486 -0.161 1.00 93.38 607 LEU A O 1
ATOM 4877 N N . TRP A 1 608 ? -2.113 -5.063 0.490 1.00 92.94 608 TRP A N 1
ATOM 4878 C CA . TRP A 1 608 ? -1.697 -5.486 -0.856 1.00 92.94 608 TRP A CA 1
ATOM 4879 C C . TRP A 1 608 ? -2.657 -6.492 -1.494 1.00 92.94 608 TRP A C 1
ATOM 4881 O O . TRP A 1 608 ? -3.026 -6.277 -2.651 1.00 92.94 608 TRP A O 1
ATOM 4891 N N . PRO A 1 609 ? -3.114 -7.558 -0.800 1.00 94.69 609 PRO A N 1
ATOM 4892 C CA . PRO A 1 609 ? -4.057 -8.491 -1.403 1.00 94.69 609 PRO A CA 1
ATOM 4893 C C . PRO A 1 609 ? -5.357 -7.814 -1.843 1.00 94.69 609 PRO A C 1
ATOM 4895 O O . PRO A 1 609 ? -5.849 -8.117 -2.925 1.00 94.69 609 PRO A O 1
ATOM 4898 N N . MET A 1 610 ? -5.889 -6.869 -1.059 1.00 95.62 610 MET A N 1
ATOM 4899 C CA . MET A 1 610 ? -7.152 -6.197 -1.384 1.00 95.62 610 MET A CA 1
ATOM 4900 C C . MET A 1 610 ? -7.037 -5.345 -2.649 1.00 95.62 610 MET A C 1
ATOM 4902 O O . MET A 1 610 ? -7.888 -5.453 -3.533 1.00 95.62 610 MET A O 1
ATOM 4906 N N . GLU A 1 611 ? -5.971 -4.548 -2.760 1.00 95.31 611 GLU A N 1
ATOM 4907 C CA . GLU A 1 611 ? -5.694 -3.742 -3.955 1.00 95.31 611 GLU A CA 1
ATOM 4908 C C . GLU A 1 611 ? -5.427 -4.621 -5.183 1.00 95.31 611 GLU A C 1
ATOM 4910 O O . GLU A 1 611 ? -6.038 -4.420 -6.230 1.00 95.31 611 GLU A O 1
ATOM 4915 N N . ILE A 1 612 ? -4.604 -5.666 -5.053 1.00 96.12 612 ILE A N 1
ATOM 4916 C CA . ILE A 1 612 ? -4.320 -6.597 -6.156 1.00 96.12 612 ILE A CA 1
ATOM 4917 C C . ILE A 1 612 ? -5.598 -7.304 -6.622 1.00 96.12 612 ILE A C 1
ATOM 4919 O O . ILE A 1 612 ? -5.827 -7.424 -7.826 1.00 96.12 612 ILE A O 1
ATOM 4923 N N . HIS A 1 613 ? -6.455 -7.754 -5.699 1.00 97.19 613 HIS A N 1
ATOM 4924 C CA . HIS A 1 613 ? -7.740 -8.363 -6.046 1.00 97.19 613 HIS A CA 1
ATOM 4925 C C . HIS A 1 613 ? -8.623 -7.376 -6.817 1.00 97.19 613 HIS A C 1
ATOM 4927 O O . HIS A 1 613 ? -9.187 -7.749 -7.846 1.00 97.19 613 HIS A O 1
ATOM 4933 N N . ALA A 1 614 ? -8.715 -6.122 -6.363 1.00 96.75 614 ALA A N 1
ATOM 4934 C CA . ALA A 1 614 ? -9.487 -5.085 -7.039 1.00 96.75 614 ALA A CA 1
ATOM 4935 C C . ALA A 1 614 ? -8.950 -4.785 -8.447 1.00 96.75 614 ALA A C 1
ATOM 4937 O O . ALA A 1 614 ? -9.726 -4.729 -9.404 1.00 96.75 614 ALA A O 1
ATOM 4938 N N . TYR A 1 615 ? -7.628 -4.666 -8.600 1.00 96.69 615 TYR A N 1
ATOM 4939 C CA . TYR A 1 615 ? -6.978 -4.393 -9.884 1.00 96.69 615 TYR A CA 1
ATOM 4940 C C . TYR A 1 615 ? -7.143 -5.545 -10.874 1.00 96.69 615 TYR A C 1
ATOM 4942 O O . TYR A 1 615 ? -7.476 -5.311 -12.036 1.00 96.69 615 TYR A O 1
ATOM 4950 N N . ARG A 1 616 ? -7.005 -6.793 -10.414 1.00 97.00 616 ARG A N 1
ATOM 4951 C CA . ARG A 1 616 ? -7.237 -7.980 -11.248 1.00 97.00 616 ARG A CA 1
ATOM 4952 C C . ARG A 1 616 ? -8.710 -8.126 -11.639 1.00 97.00 616 ARG A C 1
ATOM 4954 O O . ARG A 1 616 ? -8.991 -8.376 -12.808 1.00 97.00 616 ARG A O 1
ATOM 4961 N N . ARG A 1 617 ? -9.658 -7.911 -10.711 1.00 96.19 617 ARG A N 1
ATOM 4962 C CA . ARG A 1 617 ? -11.113 -7.911 -11.004 1.00 96.19 617 ARG A CA 1
ATOM 4963 C C . ARG A 1 617 ? -11.469 -6.898 -12.087 1.00 96.19 617 ARG A C 1
ATOM 4965 O O . ARG A 1 617 ? -12.321 -7.168 -12.926 1.00 96.19 617 ARG A O 1
ATOM 4972 N N . ASN A 1 618 ? -10.810 -5.742 -12.061 1.00 95.62 618 ASN A N 1
ATOM 4973 C CA . ASN A 1 618 ? -11.065 -4.646 -12.983 1.00 95.62 618 ASN A CA 1
ATOM 4974 C C . ASN A 1 618 ? -10.246 -4.712 -14.278 1.00 95.62 618 ASN A C 1
ATOM 4976 O O . ASN A 1 618 ? -10.357 -3.788 -15.084 1.00 95.62 618 ASN A O 1
ATOM 4980 N N . ASP A 1 619 ? -9.485 -5.782 -14.523 1.00 95.94 619 ASP A N 1
ATOM 4981 C CA . ASP A 1 619 ? -8.668 -5.952 -15.734 1.00 95.94 619 ASP A CA 1
ATOM 4982 C C . ASP A 1 619 ? -7.638 -4.817 -15.922 1.00 95.94 619 ASP A C 1
ATOM 4984 O O . ASP A 1 619 ? -7.399 -4.347 -17.037 1.00 95.94 619 ASP A O 1
ATOM 4988 N N . VAL A 1 620 ? -7.069 -4.314 -14.815 1.00 97.50 620 VAL A N 1
ATOM 4989 C CA . VAL A 1 620 ? -6.023 -3.279 -14.835 1.00 97.50 620 VAL A CA 1
ATOM 4990 C C . VAL A 1 620 ? -4.800 -3.804 -15.585 1.00 97.50 620 VAL A C 1
ATOM 4992 O O . VAL A 1 620 ? -4.270 -4.873 -15.290 1.00 97.50 620 VAL A O 1
ATOM 4995 N N . SER A 1 621 ? -4.328 -3.023 -16.555 1.00 97.69 621 SER A N 1
ATOM 4996 C CA . SER A 1 621 ? -3.324 -3.449 -17.535 1.00 97.69 621 SER A CA 1
ATOM 4997 C C . SER A 1 621 ? -1.950 -3.720 -16.924 1.00 97.69 621 SER A C 1
ATOM 4999 O O . SER A 1 621 ? -1.180 -4.521 -17.459 1.00 97.69 621 SER A O 1
ATOM 5001 N N . GLY A 1 622 ? -1.623 -3.043 -15.823 1.00 97.00 622 GLY A N 1
ATOM 5002 C CA . GLY A 1 622 ? -0.427 -3.309 -15.042 1.00 97.00 622 GLY A CA 1
ATOM 5003 C C . GLY A 1 622 ? -0.448 -2.663 -13.665 1.00 97.00 622 GLY A C 1
ATOM 5004 O O . GLY A 1 622 ? -1.050 -1.613 -13.463 1.00 97.00 622 GLY A O 1
ATOM 5005 N N . PHE A 1 623 ? 0.240 -3.265 -12.708 1.00 95.56 623 PHE A N 1
ATOM 5006 C CA . PHE A 1 623 ? 0.411 -2.696 -11.376 1.00 95.56 623 PHE A CA 1
ATOM 5007 C C . PHE A 1 623 ? 1.743 -3.146 -10.797 1.00 95.56 623 PHE A C 1
ATOM 5009 O O . PHE A 1 623 ? 2.178 -4.282 -10.991 1.00 95.56 623 PHE A O 1
ATOM 5016 N N . THR A 1 624 ? 2.403 -2.222 -10.112 1.00 92.00 624 THR A N 1
ATOM 5017 C CA . THR A 1 624 ? 3.769 -2.398 -9.645 1.00 92.00 624 THR A CA 1
ATOM 5018 C C . THR A 1 624 ? 3.823 -2.145 -8.148 1.00 92.00 624 THR A C 1
ATOM 5020 O O . THR A 1 624 ? 3.676 -1.005 -7.705 1.00 92.00 624 THR A O 1
ATOM 5023 N N . ALA A 1 625 ? 4.007 -3.207 -7.363 1.00 87.50 625 ALA A N 1
ATOM 5024 C CA . ALA A 1 625 ? 4.097 -3.051 -5.917 1.00 87.50 625 ALA A CA 1
ATOM 5025 C C . ALA A 1 625 ? 5.422 -2.380 -5.549 1.00 87.50 625 ALA A C 1
ATOM 5027 O O . ALA A 1 625 ? 6.462 -2.596 -6.183 1.00 87.50 625 ALA A O 1
ATOM 5028 N N . TRP A 1 626 ? 5.369 -1.545 -4.519 1.00 78.38 626 TRP A N 1
ATOM 5029 C CA . TRP A 1 626 ? 6.537 -0.856 -4.007 1.00 78.38 626 TRP A CA 1
ATOM 5030 C C . TRP A 1 626 ? 7.178 -1.670 -2.874 1.00 78.38 626 TRP A C 1
ATOM 5032 O O . TRP A 1 626 ? 6.507 -2.010 -1.905 1.00 78.38 626 TRP A O 1
ATOM 5042 N N . ALA A 1 627 ? 8.481 -1.951 -2.983 1.00 66.94 627 ALA A N 1
ATOM 5043 C CA . ALA A 1 627 ? 9.343 -2.507 -1.928 1.00 66.94 627 ALA A CA 1
ATOM 5044 C C . ALA A 1 627 ? 9.345 -4.030 -1.648 1.00 66.94 627 ALA A C 1
ATOM 5046 O O . ALA A 1 627 ? 10.031 -4.440 -0.711 1.00 66.94 627 ALA A O 1
ATOM 5047 N N . CYS A 1 628 ? 8.711 -4.906 -2.447 1.00 70.62 628 CYS A N 1
ATOM 5048 C CA . CYS A 1 628 ? 8.953 -6.351 -2.247 1.00 70.62 628 CYS A CA 1
ATOM 5049 C C . CYS A 1 628 ? 10.307 -6.795 -2.834 1.00 70.62 628 CYS A C 1
ATOM 5051 O O . CYS A 1 628 ? 10.963 -7.681 -2.284 1.00 70.62 628 CYS A O 1
ATOM 5053 N N . LEU A 1 629 ? 10.727 -6.210 -3.966 1.00 75.75 629 LEU A N 1
ATOM 5054 C CA . LEU A 1 629 ? 11.885 -6.674 -4.737 1.00 75.75 629 LEU A CA 1
ATOM 5055 C C . LEU A 1 629 ? 13.219 -6.338 -4.055 1.00 75.75 629 LEU A C 1
ATOM 5057 O O . LEU A 1 629 ? 13.598 -5.176 -3.945 1.00 75.75 629 LEU A O 1
ATOM 5061 N N . CYS A 1 630 ? 13.983 -7.370 -3.690 1.00 74.12 630 CYS A N 1
ATOM 5062 C CA . CYS A 1 630 ? 15.354 -7.227 -3.199 1.00 74.12 630 CYS A CA 1
ATOM 5063 C C . CYS A 1 630 ? 16.370 -7.638 -4.276 1.00 74.12 630 CYS A C 1
ATOM 5065 O O . CYS A 1 630 ? 16.358 -8.786 -4.734 1.00 74.12 630 CYS A O 1
ATOM 5067 N N . LEU A 1 631 ? 17.253 -6.704 -4.651 1.00 71.94 631 LEU A N 1
ATOM 5068 C CA . LEU A 1 631 ? 18.265 -6.870 -5.704 1.00 71.94 631 LEU A CA 1
ATOM 5069 C C . LEU A 1 631 ? 19.705 -7.023 -5.179 1.00 71.94 631 LEU A C 1
ATOM 5071 O O . LEU A 1 631 ? 20.641 -7.067 -5.968 1.00 71.94 631 LEU A O 1
ATOM 5075 N N . GLU A 1 632 ? 19.887 -7.171 -3.866 1.00 69.50 632 GLU A N 1
ATOM 5076 C CA . GLU A 1 632 ? 21.205 -7.222 -3.204 1.00 69.50 632 GLU A CA 1
ATOM 5077 C C . GLU A 1 632 ? 21.826 -8.631 -3.130 1.00 69.50 632 GLU A C 1
ATOM 5079 O O . GLU A 1 632 ? 22.929 -8.809 -2.616 1.00 69.50 632 GLU A O 1
ATOM 5084 N N . GLY A 1 633 ? 21.125 -9.663 -3.614 1.00 79.31 633 GLY A N 1
ATOM 5085 C CA . GLY A 1 633 ? 21.624 -11.042 -3.623 1.00 79.31 633 GLY A CA 1
ATOM 5086 C C . GLY A 1 633 ? 20.528 -12.103 -3.536 1.00 79.31 633 GLY A C 1
ATOM 5087 O O . GLY A 1 633 ? 19.433 -11.865 -3.019 1.00 79.31 633 GLY A O 1
ATOM 5088 N N . CYS A 1 634 ? 20.817 -13.329 -3.993 1.00 84.50 634 CYS A N 1
ATOM 5089 C CA . CYS A 1 634 ? 19.844 -14.428 -3.948 1.00 84.50 634 CYS A CA 1
ATOM 5090 C C . CYS A 1 634 ? 19.397 -14.798 -2.527 1.00 84.50 634 CYS A C 1
ATOM 5092 O O . CYS A 1 634 ? 18.247 -15.193 -2.332 1.00 84.50 634 CYS A O 1
ATOM 5094 N N . ARG A 1 635 ? 20.285 -14.712 -1.525 1.00 85.94 635 ARG A N 1
ATOM 5095 C CA . ARG A 1 635 ? 19.927 -15.049 -0.133 1.00 85.94 635 ARG A CA 1
ATOM 5096 C C . ARG A 1 635 ? 18.905 -14.059 0.418 1.00 85.94 635 ARG A C 1
ATOM 5098 O O . ARG A 1 635 ? 17.943 -14.475 1.058 1.00 85.94 635 ARG A O 1
ATOM 5105 N N . GLN A 1 636 ? 19.097 -12.775 0.145 1.00 84.69 636 GLN A N 1
ATOM 5106 C CA . GLN A 1 636 ? 18.216 -11.692 0.557 1.00 84.69 636 GLN A CA 1
ATOM 5107 C C . GLN A 1 636 ? 16.874 -11.783 -0.176 1.00 84.69 636 GLN A C 1
ATOM 5109 O O . GLN A 1 636 ? 15.837 -11.763 0.480 1.00 84.69 636 GLN A O 1
ATOM 5114 N N . ALA A 1 637 ? 16.880 -12.030 -1.492 1.00 86.56 637 ALA A N 1
ATOM 5115 C CA . ALA A 1 637 ? 15.659 -12.277 -2.262 1.00 86.56 637 ALA A CA 1
ATOM 5116 C C . ALA A 1 637 ? 14.847 -13.469 -1.713 1.00 86.56 637 ALA A C 1
ATOM 5118 O O . ALA A 1 637 ? 13.635 -13.374 -1.538 1.00 86.56 637 ALA A O 1
ATOM 5119 N N . LEU A 1 638 ? 15.505 -14.584 -1.365 1.00 90.00 638 LEU A N 1
ATOM 5120 C CA . LEU A 1 638 ? 14.839 -15.737 -0.745 1.00 90.00 638 LEU A CA 1
ATOM 5121 C C . LEU A 1 638 ? 14.286 -15.434 0.651 1.00 90.00 638 LEU A C 1
ATOM 5123 O O . LEU A 1 638 ? 13.247 -15.983 1.013 1.00 90.00 638 LEU A O 1
ATOM 5127 N N . ARG A 1 639 ? 14.974 -14.603 1.444 1.00 90.38 639 ARG A N 1
ATOM 5128 C CA . ARG A 1 639 ? 14.465 -14.145 2.744 1.00 90.38 639 ARG A CA 1
ATOM 5129 C C . ARG A 1 639 ? 13.237 -13.258 2.563 1.00 90.38 639 ARG A C 1
ATOM 5131 O O . ARG A 1 639 ? 12.259 -13.493 3.258 1.00 90.38 639 ARG A O 1
ATOM 5138 N N . ALA A 1 640 ? 13.269 -12.315 1.620 1.00 88.69 640 ALA A N 1
ATOM 5139 C CA . ALA A 1 640 ? 12.140 -11.442 1.300 1.00 88.69 640 ALA A CA 1
ATOM 5140 C C . ALA A 1 640 ? 10.897 -12.258 0.910 1.00 88.69 640 ALA A C 1
ATOM 5142 O O . ALA A 1 640 ? 9.857 -12.125 1.540 1.00 88.69 640 ALA A O 1
ATOM 5143 N N . LEU A 1 641 ? 11.038 -13.220 -0.010 1.00 90.88 641 LEU A N 1
ATOM 5144 C CA . LEU A 1 641 ? 9.950 -14.110 -0.448 1.00 90.88 641 LEU A CA 1
ATOM 5145 C C . LEU A 1 641 ? 9.330 -14.983 0.662 1.00 90.88 641 LEU A C 1
ATOM 5147 O O . LEU A 1 641 ? 8.268 -15.565 0.451 1.00 90.88 641 LEU A O 1
ATOM 5151 N N . ARG A 1 642 ? 9.990 -15.123 1.818 1.00 92.06 642 ARG A N 1
ATOM 5152 C CA . ARG A 1 642 ? 9.486 -15.878 2.979 1.00 92.06 642 ARG A CA 1
ATOM 5153 C C . ARG A 1 642 ? 8.792 -15.004 4.017 1.00 92.06 642 ARG A C 1
ATOM 5155 O O . ARG A 1 642 ? 8.256 -15.551 4.976 1.00 92.06 642 ARG A O 1
ATOM 5162 N N . ARG A 1 643 ? 8.844 -13.679 3.876 1.00 92.12 643 ARG A N 1
ATOM 5163 C CA . ARG A 1 643 ? 8.177 -12.785 4.819 1.00 92.12 643 ARG A CA 1
ATOM 5164 C C . ARG A 1 643 ? 6.654 -12.834 4.604 1.00 92.12 643 ARG A C 1
ATOM 5166 O O . ARG A 1 643 ? 6.240 -12.935 3.442 1.00 92.12 643 ARG A O 1
ATOM 5173 N N . PRO A 1 644 ? 5.831 -12.792 5.668 1.00 93.38 644 PRO A N 1
ATOM 5174 C CA . PRO A 1 644 ? 4.373 -12.917 5.568 1.00 93.38 644 PRO A CA 1
ATOM 5175 C C . PRO A 1 644 ? 3.733 -11.963 4.553 1.00 93.38 644 PRO A C 1
ATOM 5177 O O . PRO A 1 644 ? 2.955 -12.397 3.704 1.00 93.38 644 PRO A O 1
ATOM 5180 N N . GLU A 1 645 ? 4.148 -10.700 4.545 1.00 91.62 645 GLU A N 1
ATOM 5181 C CA . GLU A 1 645 ? 3.643 -9.656 3.658 1.00 91.62 645 GLU A CA 1
ATOM 5182 C C . GLU A 1 645 ? 3.972 -9.928 2.182 1.00 91.62 645 GLU A C 1
ATOM 5184 O O . GLU A 1 645 ? 3.106 -9.844 1.308 1.00 91.62 645 GLU A O 1
ATOM 5189 N N . THR A 1 646 ? 5.200 -10.375 1.895 1.00 92.00 646 THR A N 1
ATOM 5190 C CA . THR A 1 646 ? 5.605 -10.761 0.533 1.00 92.00 646 THR A CA 1
ATOM 5191 C C . THR A 1 646 ? 4.879 -12.031 0.089 1.00 92.00 646 THR A C 1
ATOM 5193 O O . THR A 1 646 ? 4.527 -12.174 -1.085 1.00 92.00 646 THR A O 1
ATOM 5196 N N . MET A 1 647 ? 4.624 -12.967 1.008 1.00 93.50 647 MET A N 1
ATOM 5197 C CA . MET A 1 647 ? 3.826 -14.159 0.723 1.00 93.50 647 MET A CA 1
ATOM 5198 C C . MET A 1 647 ? 2.371 -13.795 0.418 1.00 93.50 647 MET A C 1
ATOM 5200 O O . MET A 1 647 ? 1.808 -14.356 -0.521 1.00 93.50 647 MET A O 1
ATOM 5204 N N . ALA A 1 648 ? 1.770 -12.862 1.159 1.00 93.62 648 ALA A N 1
ATOM 5205 C CA . ALA A 1 648 ? 0.421 -12.366 0.904 1.00 93.62 648 ALA A CA 1
ATOM 5206 C C . ALA A 1 648 ? 0.320 -11.709 -0.481 1.00 93.62 648 ALA A C 1
ATOM 5208 O O . ALA A 1 648 ? -0.537 -12.100 -1.275 1.00 93.62 648 ALA A O 1
ATOM 5209 N N . HIS A 1 649 ? 1.270 -10.831 -0.823 1.00 93.94 649 HIS A N 1
ATOM 5210 C CA . HIS A 1 649 ? 1.401 -10.271 -2.171 1.00 93.94 649 HIS A CA 1
ATOM 5211 C C . HIS A 1 649 ? 1.508 -11.377 -3.234 1.00 93.94 649 HIS A C 1
ATOM 5213 O O . HIS A 1 649 ? 0.712 -11.444 -4.167 1.00 93.94 649 HIS A O 1
ATOM 5219 N N . THR A 1 650 ? 2.476 -12.285 -3.085 1.00 93.62 650 THR A N 1
ATOM 5220 C CA . THR A 1 650 ? 2.755 -13.367 -4.047 1.00 93.62 650 THR A CA 1
ATOM 5221 C C . THR A 1 650 ? 1.539 -14.269 -4.263 1.00 93.62 650 THR A C 1
ATOM 5223 O O . THR A 1 650 ? 1.251 -14.680 -5.386 1.00 93.62 650 THR A O 1
ATOM 5226 N N . ARG A 1 651 ? 0.792 -14.566 -3.194 1.00 93.38 651 ARG A N 1
ATOM 5227 C CA . ARG A 1 651 ? -0.463 -15.322 -3.264 1.00 93.38 651 ARG A CA 1
ATOM 5228 C C . ARG A 1 651 ? -1.522 -14.582 -4.083 1.00 93.38 651 ARG A C 1
ATOM 5230 O O . ARG A 1 651 ? -2.209 -15.225 -4.872 1.00 93.38 651 ARG A O 1
ATOM 5237 N N . ALA A 1 652 ? -1.622 -13.264 -3.933 1.00 95.12 652 ALA A N 1
ATOM 5238 C CA . ALA A 1 652 ? -2.577 -12.435 -4.662 1.00 95.12 652 ALA A CA 1
ATOM 5239 C C . ALA A 1 652 ? -2.236 -12.279 -6.158 1.00 95.12 652 ALA A C 1
ATOM 5241 O O . ALA A 1 652 ? -3.143 -12.059 -6.958 1.00 95.12 652 ALA A O 1
ATOM 5242 N N . VAL A 1 653 ? -0.967 -12.448 -6.562 1.00 95.19 653 VAL A N 1
ATOM 5243 C CA . VAL A 1 653 ? -0.511 -12.353 -7.969 1.00 95.19 653 VAL A CA 1
ATOM 5244 C C . VAL A 1 653 ? -0.232 -13.701 -8.647 1.00 95.19 653 VAL A C 1
ATOM 5246 O O . VAL A 1 653 ? 0.397 -13.746 -9.703 1.00 95.19 653 VAL A O 1
ATOM 5249 N N . ARG A 1 654 ? -0.681 -14.826 -8.071 1.00 95.38 654 ARG A N 1
ATOM 5250 C CA . ARG A 1 654 ? -0.497 -16.145 -8.705 1.00 95.38 654 ARG A CA 1
ATOM 5251 C C . ARG A 1 654 ? -1.059 -16.156 -10.140 1.00 95.38 654 ARG A C 1
ATOM 5253 O O . ARG A 1 654 ? -2.183 -15.674 -10.328 1.00 95.38 654 ARG A O 1
ATOM 5260 N N . PRO A 1 655 ? -0.353 -16.757 -11.125 1.00 95.81 655 PRO A N 1
ATOM 5261 C CA . PRO A 1 655 ? -0.753 -16.672 -12.533 1.00 95.81 655 PRO A CA 1
ATOM 5262 C C . PRO A 1 655 ? -2.086 -17.355 -12.854 1.00 95.81 655 PRO A C 1
ATOM 5264 O O . PRO A 1 655 ? -2.826 -16.895 -13.714 1.00 95.81 655 PRO A O 1
ATOM 5267 N N . LEU A 1 656 ? -2.385 -18.460 -12.168 1.00 96.94 656 LEU A N 1
ATOM 5268 C CA . LEU A 1 656 ? -3.693 -19.110 -12.180 1.00 96.94 656 LEU A CA 1
ATOM 5269 C C . LEU A 1 656 ? -4.277 -18.941 -10.786 1.00 96.94 656 LEU A C 1
ATOM 5271 O O . LEU A 1 656 ? -3.690 -19.435 -9.821 1.00 96.94 656 LEU A O 1
ATOM 5275 N N . ALA A 1 657 ? -5.375 -18.203 -10.671 1.00 96.50 657 ALA A N 1
ATOM 5276 C CA . ALA A 1 657 ? -5.932 -17.861 -9.369 1.00 96.50 657 ALA A CA 1
ATOM 5277 C C . ALA A 1 657 ? -7.454 -17.783 -9.397 1.00 96.50 657 ALA A C 1
ATOM 5279 O O . ALA A 1 657 ? -8.041 -17.315 -10.372 1.00 96.50 657 ALA A O 1
ATOM 5280 N N . ALA A 1 658 ? -8.067 -18.207 -8.295 1.00 95.69 658 ALA A N 1
ATOM 5281 C CA . ALA A 1 658 ? -9.444 -17.873 -7.962 1.00 95.69 658 ALA A CA 1
ATOM 5282 C C . ALA A 1 658 ? -9.415 -16.946 -6.744 1.00 95.69 658 ALA A C 1
ATOM 5284 O O . ALA A 1 658 ? -8.900 -17.332 -5.693 1.00 95.69 658 ALA A O 1
ATOM 5285 N N . LEU A 1 659 ? -9.914 -15.723 -6.888 1.00 96.19 659 LEU A N 1
ATOM 5286 C CA . LEU A 1 659 ? -9.845 -14.675 -5.870 1.00 96.19 659 LEU A CA 1
ATOM 5287 C C . LEU A 1 659 ? -11.232 -14.427 -5.284 1.00 96.19 659 LEU A C 1
ATOM 5289 O O . LEU A 1 659 ? -12.212 -14.427 -6.022 1.00 96.19 659 LEU A O 1
ATOM 5293 N N . LEU A 1 660 ? -11.304 -14.210 -3.969 1.00 95.81 660 LEU A N 1
ATOM 5294 C CA . LEU A 1 660 ? -12.527 -13.818 -3.267 1.00 95.81 660 LEU A CA 1
ATOM 5295 C C . LEU A 1 660 ? -12.570 -12.294 -3.109 1.00 95.81 660 LEU A C 1
ATOM 5297 O O . LEU A 1 660 ? -11.587 -11.688 -2.673 1.00 95.81 660 LEU A O 1
ATOM 5301 N N . HIS A 1 661 ? -13.717 -11.699 -3.432 1.00 95.88 661 HIS A N 1
ATOM 5302 C CA . HIS A 1 661 ? -13.983 -10.261 -3.317 1.00 95.88 661 HIS A CA 1
ATOM 5303 C C . HIS A 1 661 ? -14.994 -9.915 -2.220 1.00 95.88 661 HIS A C 1
ATOM 5305 O O . HIS A 1 661 ? -15.155 -8.743 -1.890 1.00 95.88 661 HIS A O 1
ATOM 5311 N N . THR A 1 662 ? -15.636 -10.916 -1.617 1.00 94.38 662 THR A N 1
ATOM 5312 C CA . THR A 1 662 ? -16.457 -10.727 -0.419 1.00 94.38 662 THR A CA 1
ATOM 5313 C C . THR A 1 662 ? -15.573 -10.748 0.822 1.00 94.38 662 THR A C 1
ATOM 5315 O O . THR A 1 662 ? -14.962 -11.768 1.137 1.00 94.38 662 THR A O 1
ATOM 5318 N N . TYR A 1 663 ? -15.529 -9.627 1.544 1.00 93.88 663 TYR A N 1
ATOM 5319 C CA . TYR A 1 663 ? -14.715 -9.466 2.758 1.00 93.88 663 TYR A CA 1
ATOM 5320 C C . TYR A 1 663 ? -15.530 -9.548 4.052 1.00 93.88 663 TYR A C 1
ATOM 5322 O O . TYR A 1 663 ? -14.964 -9.521 5.147 1.00 93.88 663 TYR A O 1
ATOM 5330 N N . ARG A 1 664 ? -16.857 -9.672 3.932 1.00 90.25 664 ARG A N 1
ATOM 5331 C CA . ARG A 1 664 ? -17.772 -9.876 5.058 1.00 90.25 664 ARG A CA 1
ATOM 5332 C C . ARG A 1 664 ? -17.311 -11.093 5.856 1.00 90.25 664 ARG A C 1
ATOM 5334 O O . ARG A 1 664 ? -16.804 -12.055 5.288 1.00 90.25 664 ARG A O 1
ATOM 5341 N N . ARG A 1 665 ? -17.456 -11.041 7.180 1.00 84.00 665 ARG A N 1
ATOM 5342 C CA . ARG A 1 665 ? -16.988 -12.117 8.073 1.00 84.00 665 ARG A CA 1
ATOM 5343 C C . ARG A 1 665 ? -18.108 -12.866 8.785 1.00 84.00 665 ARG A C 1
ATOM 5345 O O . ARG A 1 665 ? -17.863 -13.964 9.289 1.00 84.00 665 ARG A O 1
ATOM 5352 N N . ARG A 1 666 ? -19.301 -12.271 8.870 1.00 92.75 666 ARG A N 1
ATOM 5353 C CA . ARG A 1 666 ? -20.402 -12.728 9.725 1.00 92.75 666 ARG A CA 1
ATOM 5354 C C . ARG A 1 666 ? -21.723 -12.712 8.964 1.00 92.75 666 ARG A C 1
ATOM 5356 O O . ARG A 1 666 ? -22.022 -11.740 8.276 1.00 92.75 666 ARG A O 1
ATOM 5363 N N . TRP A 1 667 ? -22.506 -13.770 9.120 1.00 93.75 667 TRP A N 1
ATOM 5364 C CA . TRP A 1 667 ? -23.809 -13.950 8.480 1.00 93.75 667 TRP A CA 1
ATOM 5365 C C . TRP A 1 667 ? -24.808 -14.592 9.438 1.00 93.75 667 TRP A C 1
ATOM 5367 O O . TRP A 1 667 ? -24.417 -15.183 10.446 1.00 93.75 667 TRP A O 1
ATOM 5377 N N . PHE A 1 668 ? -26.089 -14.527 9.092 1.00 94.19 668 PHE A N 1
ATOM 5378 C CA . PHE A 1 668 ? -27.127 -15.307 9.756 1.00 94.19 668 PHE A CA 1
ATOM 5379 C C . PHE A 1 668 ? -27.262 -16.701 9.125 1.00 94.19 668 PHE A C 1
ATOM 5381 O O . PHE A 1 668 ? -27.058 -16.893 7.931 1.00 94.19 668 PHE A O 1
ATOM 5388 N N . GLY A 1 669 ? -27.580 -17.702 9.940 1.00 93.94 669 GLY A N 1
ATOM 5389 C CA . GLY A 1 669 ? -27.891 -19.053 9.483 1.00 93.94 669 GLY A CA 1
ATOM 5390 C C . GLY A 1 669 ? -29.297 -19.125 8.897 1.00 93.94 669 GLY A C 1
ATOM 5391 O O . GLY A 1 669 ? -30.199 -18.413 9.326 1.00 93.94 669 GLY A O 1
ATOM 5392 N N . GLY A 1 670 ? -29.509 -19.993 7.914 1.00 91.94 670 GLY A N 1
ATOM 5393 C CA . GLY A 1 670 ? -30.780 -20.099 7.196 1.00 91.94 670 GLY A CA 1
ATOM 5394 C C . GLY A 1 670 ? -31.013 -19.000 6.154 1.00 91.94 670 GLY A C 1
ATOM 5395 O O . GLY A 1 670 ? -32.052 -19.029 5.495 1.00 91.94 670 GLY A O 1
ATOM 5396 N N . THR A 1 671 ? -30.071 -18.065 5.980 1.00 92.31 671 THR A N 1
ATOM 5397 C CA . THR A 1 671 ? -30.105 -17.043 4.928 1.00 92.31 671 THR A CA 1
ATOM 5398 C C . THR A 1 671 ? -29.168 -17.390 3.779 1.00 92.31 671 THR A C 1
ATOM 5400 O O . THR A 1 671 ? -28.256 -18.214 3.902 1.00 92.31 671 THR A O 1
ATOM 5403 N N . ASP A 1 672 ? -29.383 -16.715 2.661 1.00 92.38 672 ASP A N 1
ATOM 5404 C CA . ASP A 1 672 ? -28.507 -16.767 1.504 1.00 92.38 672 ASP A CA 1
ATOM 5405 C C . ASP A 1 672 ? -27.289 -15.860 1.730 1.00 92.38 672 ASP A C 1
ATOM 5407 O O . ASP A 1 672 ? -27.416 -14.725 2.186 1.00 92.38 672 ASP A O 1
ATOM 5411 N N . ALA A 1 673 ? -26.095 -16.372 1.438 1.00 91.44 673 ALA A N 1
ATOM 5412 C CA . ALA A 1 673 ? -24.841 -15.634 1.517 1.00 91.44 673 ALA A CA 1
ATOM 5413 C C . ALA A 1 673 ? -24.212 -15.512 0.130 1.00 91.44 673 ALA A C 1
ATOM 5415 O O . ALA A 1 673 ? -23.835 -16.517 -0.478 1.00 91.44 673 ALA A O 1
ATOM 5416 N N . LEU A 1 674 ? -24.090 -14.273 -0.352 1.00 92.56 674 LEU A N 1
ATOM 5417 C CA . LEU A 1 674 ? -23.461 -13.950 -1.627 1.00 92.56 674 LEU A CA 1
ATOM 5418 C C . LEU A 1 674 ? -21.936 -13.856 -1.473 1.00 92.56 674 LEU A C 1
ATOM 5420 O O . LEU A 1 674 ? -21.422 -13.024 -0.723 1.00 92.56 674 LEU A O 1
ATOM 5424 N N . PHE A 1 675 ? -21.217 -14.680 -2.227 1.00 93.31 675 PHE A N 1
ATOM 5425 C CA . PHE A 1 675 ? -19.767 -14.638 -2.365 1.00 93.31 675 PHE A CA 1
ATOM 5426 C C . PHE A 1 675 ? -19.398 -14.257 -3.795 1.00 93.31 675 PHE A C 1
ATOM 5428 O O . PHE A 1 675 ? -19.801 -14.920 -4.747 1.00 93.31 675 PHE A O 1
ATOM 5435 N N . GLU A 1 676 ? -18.616 -13.199 -3.949 1.00 94.88 676 GLU A N 1
ATOM 5436 C CA . GLU A 1 676 ? -18.117 -12.736 -5.236 1.00 94.88 676 GLU A CA 1
ATOM 5437 C C . GLU A 1 676 ? -16.704 -13.257 -5.481 1.00 94.88 676 GLU A C 1
ATOM 5439 O O . GLU A 1 676 ? -15.822 -13.130 -4.627 1.00 94.88 676 GLU A O 1
ATOM 5444 N N . PHE A 1 677 ? -16.473 -13.790 -6.674 1.00 95.62 677 PHE A N 1
ATOM 5445 C CA . PHE A 1 677 ? -15.202 -14.360 -7.083 1.00 95.62 677 PHE A CA 1
ATOM 5446 C C . PHE A 1 677 ? -14.744 -13.813 -8.426 1.00 95.62 677 PHE A C 1
ATOM 5448 O O . PHE A 1 677 ? -15.532 -13.311 -9.229 1.00 95.62 677 PHE A O 1
ATOM 5455 N N . SER A 1 678 ? -13.457 -13.984 -8.700 1.00 95.81 678 SER A N 1
ATOM 5456 C CA . SER A 1 678 ? -12.937 -13.925 -10.060 1.00 95.81 678 SER A CA 1
ATOM 5457 C C . SER A 1 678 ? -11.893 -15.006 -10.305 1.00 95.81 678 SER A C 1
ATOM 5459 O O . SER A 1 678 ? -11.079 -15.325 -9.437 1.00 95.81 678 SER A O 1
ATOM 5461 N N . MET A 1 679 ? -11.926 -15.585 -11.501 1.00 96.12 679 MET A N 1
ATOM 5462 C CA . MET A 1 679 ? -10.932 -16.536 -11.993 1.00 96.12 679 MET A CA 1
ATOM 5463 C C . MET A 1 679 ? -10.021 -15.856 -13.000 1.00 96.12 679 MET A C 1
ATOM 5465 O O . MET A 1 679 ? -10.498 -15.101 -13.845 1.00 96.12 679 MET A O 1
ATOM 5469 N N . HIS A 1 680 ? -8.728 -16.161 -12.929 1.00 96.69 680 HIS A N 1
ATOM 5470 C CA . HIS A 1 680 ? -7.692 -15.501 -13.718 1.00 96.69 680 HIS A CA 1
ATOM 5471 C C . HIS A 1 680 ? -6.777 -16.507 -14.397 1.00 96.69 680 HIS A C 1
ATOM 5473 O O . HIS A 1 680 ? -6.268 -17.426 -13.747 1.00 96.69 680 HIS A O 1
ATOM 5479 N N . ASN A 1 681 ? -6.517 -16.273 -15.682 1.00 97.12 681 ASN A N 1
ATOM 5480 C CA . ASN A 1 681 ? -5.460 -16.920 -16.441 1.00 97.12 681 ASN A CA 1
ATOM 5481 C C . ASN A 1 681 ? -4.436 -15.886 -16.925 1.00 97.12 681 ASN A C 1
ATOM 5483 O O . ASN A 1 681 ? -4.466 -15.470 -18.077 1.00 97.12 681 ASN A O 1
ATOM 5487 N N . ASP A 1 682 ? -3.471 -15.517 -16.087 1.00 95.94 682 ASP A N 1
ATOM 5488 C CA . ASP A 1 682 ? -2.361 -14.629 -16.474 1.00 95.94 682 ASP A CA 1
ATOM 5489 C C . ASP A 1 682 ? -1.226 -15.366 -17.208 1.00 95.94 682 ASP A C 1
ATOM 5491 O O . ASP A 1 682 ? -0.149 -14.812 -17.446 1.00 95.94 682 ASP A O 1
ATOM 5495 N N . THR A 1 683 ? -1.437 -16.633 -17.581 1.00 95.00 683 THR A N 1
ATOM 5496 C CA . THR A 1 683 ? -0.467 -17.384 -18.380 1.00 95.00 683 THR A CA 1
ATOM 5497 C C . THR A 1 683 ? -0.537 -16.990 -19.854 1.00 95.00 683 THR A C 1
ATOM 5499 O O . THR A 1 683 ? -1.428 -16.285 -20.321 1.00 95.00 683 THR A O 1
ATOM 5502 N N . ARG A 1 684 ? 0.427 -17.479 -20.636 1.00 93.44 684 ARG A N 1
ATOM 5503 C CA . ARG A 1 684 ? 0.536 -17.194 -22.072 1.00 93.44 684 ARG A CA 1
ATOM 5504 C C . ARG A 1 684 ? -0.270 -18.159 -22.950 1.00 93.44 684 ARG A C 1
ATOM 5506 O O . ARG A 1 684 ? -0.128 -18.118 -24.175 1.00 93.44 684 ARG A O 1
ATOM 5513 N N . ARG A 1 685 ? -1.064 -19.059 -22.363 1.00 93.06 685 ARG A N 1
ATOM 5514 C CA . ARG A 1 685 ? -1.779 -20.133 -23.073 1.00 93.06 685 ARG A CA 1
ATOM 5515 C C . ARG A 1 685 ? -3.265 -20.074 -22.761 1.00 93.06 685 ARG A C 1
ATOM 5517 O O . ARG A 1 685 ? -3.635 -19.723 -21.648 1.00 93.06 685 ARG A O 1
ATOM 5524 N N . ALA A 1 686 ? -4.090 -20.456 -23.732 1.00 95.75 686 ALA A N 1
ATOM 5525 C CA . ALA A 1 686 ? -5.485 -20.750 -23.449 1.00 95.75 686 ALA A CA 1
ATOM 5526 C C . ALA A 1 686 ? -5.559 -22.025 -22.599 1.00 95.75 686 ALA A C 1
ATOM 5528 O O . ALA A 1 686 ? -4.888 -23.013 -22.914 1.00 95.75 686 ALA A O 1
ATOM 5529 N N . LEU A 1 687 ? -6.321 -21.981 -21.513 1.00 95.62 687 LEU A N 1
ATOM 5530 C CA . LEU A 1 687 ? -6.467 -23.082 -20.569 1.00 95.62 687 LEU A CA 1
ATOM 5531 C C . LEU A 1 687 ? -7.933 -23.241 -20.199 1.00 95.62 687 LEU A C 1
ATOM 5533 O O . LEU A 1 687 ? -8.628 -22.258 -19.958 1.00 95.62 687 LEU A O 1
ATOM 5537 N N . GLU A 1 688 ? -8.381 -24.485 -20.123 1.00 96.06 688 GLU A N 1
ATOM 5538 C CA . GLU A 1 688 ? -9.641 -24.812 -19.475 1.00 96.06 688 GLU A CA 1
ATOM 5539 C C . GLU A 1 688 ? -9.437 -24.791 -17.960 1.00 96.06 688 GLU A C 1
ATOM 5541 O O . GLU A 1 688 ? -8.500 -25.417 -17.440 1.00 96.06 688 GLU A O 1
ATOM 5546 N N . LEU A 1 689 ? -10.280 -24.015 -17.278 1.00 95.94 689 LEU A N 1
ATOM 5547 C CA . LEU A 1 689 ? -10.271 -23.853 -15.834 1.00 95.94 689 LEU A CA 1
ATOM 5548 C C . LEU A 1 689 ? -11.634 -24.221 -15.250 1.00 95.94 689 LEU A C 1
ATOM 5550 O O . LEU A 1 689 ? -12.668 -23.731 -15.702 1.00 95.94 689 LEU A O 1
ATOM 5554 N N . GLU A 1 690 ? -11.597 -25.041 -14.208 1.00 95.19 690 GLU A N 1
ATOM 5555 C CA . GLU A 1 690 ? -12.747 -25.475 -13.411 1.00 95.19 690 GLU A CA 1
ATOM 5556 C C . GLU A 1 690 ? -12.584 -24.964 -11.983 1.00 95.19 690 GLU A C 1
ATOM 5558 O O . GLU A 1 690 ? -11.472 -24.963 -11.445 1.00 95.19 690 GLU A O 1
ATOM 5563 N N . PHE A 1 691 ? -13.680 -24.548 -11.355 1.00 95.50 691 PHE A N 1
ATOM 5564 C CA . PHE A 1 691 ? -13.650 -24.004 -10.002 1.00 95.50 691 PHE A CA 1
ATOM 5565 C C . PHE A 1 691 ? -14.660 -24.699 -9.100 1.00 95.50 691 PHE A C 1
ATOM 5567 O O . PHE A 1 691 ? -15.852 -24.708 -9.390 1.00 95.50 691 PHE A O 1
ATOM 5574 N N . ASP A 1 692 ? -14.174 -25.217 -7.977 1.00 93.94 692 ASP A N 1
ATOM 5575 C CA . ASP A 1 692 ? -14.982 -25.826 -6.928 1.00 93.94 692 ASP A CA 1
ATOM 5576 C C . ASP A 1 692 ? -14.926 -24.964 -5.665 1.00 93.94 692 ASP A C 1
ATOM 5578 O O . ASP A 1 692 ? -13.840 -24.595 -5.202 1.00 93.94 692 ASP A O 1
ATOM 5582 N N . ALA A 1 693 ? -16.080 -24.723 -5.050 1.00 94.56 693 ALA A N 1
ATOM 5583 C CA . ALA A 1 693 ? -16.199 -24.105 -3.738 1.00 94.56 693 ALA A CA 1
ATOM 5584 C C . ALA A 1 693 ? -17.098 -24.960 -2.836 1.00 94.56 693 ALA A C 1
ATOM 5586 O O . ALA A 1 693 ? -18.244 -25.257 -3.169 1.00 94.56 693 ALA A O 1
ATOM 5587 N N . VAL A 1 694 ? -16.577 -25.367 -1.679 1.00 94.75 694 VAL A N 1
ATOM 5588 C CA . VAL A 1 694 ? -17.280 -26.232 -0.723 1.00 94.75 694 VAL A CA 1
ATOM 5589 C C . VAL A 1 694 ? -17.257 -25.598 0.657 1.00 94.75 694 VAL A C 1
ATOM 5591 O O . VAL A 1 694 ? -16.192 -25.422 1.251 1.00 94.75 694 VAL A O 1
ATOM 5594 N N . LEU A 1 695 ? -18.437 -25.304 1.190 1.00 93.56 695 LEU A N 1
ATOM 5595 C CA . LEU A 1 695 ? -18.623 -24.882 2.567 1.00 93.56 695 LEU A CA 1
ATOM 5596 C C . LEU A 1 695 ? -18.602 -26.117 3.471 1.00 93.56 695 LEU A C 1
ATOM 5598 O O . LEU A 1 695 ? -19.455 -26.998 3.354 1.00 93.56 695 LEU A O 1
ATOM 5602 N N . LYS A 1 696 ? -17.622 -26.180 4.371 1.00 93.44 696 LYS A N 1
ATOM 5603 C CA . LYS A 1 696 ? -17.471 -27.271 5.336 1.00 93.44 696 LYS A CA 1
ATOM 5604 C C . LYS A 1 696 ? -17.771 -26.829 6.757 1.00 93.44 696 LYS A C 1
ATOM 5606 O O . LYS A 1 696 ? -17.374 -25.735 7.158 1.00 93.44 696 LYS A O 1
ATOM 5611 N N . ASP A 1 697 ? -18.429 -27.698 7.511 1.00 90.06 697 ASP A N 1
ATOM 5612 C CA . ASP A 1 697 ? -18.601 -27.539 8.953 1.00 90.06 697 ASP A CA 1
ATOM 5613 C C . ASP A 1 697 ? -17.299 -27.846 9.724 1.00 90.06 697 ASP A C 1
ATOM 5615 O O . ASP A 1 697 ? -16.277 -28.244 9.153 1.00 90.06 697 ASP A O 1
ATOM 5619 N N . ALA A 1 698 ? -17.331 -27.664 11.046 1.00 83.88 698 ALA A N 1
ATOM 5620 C CA . ALA A 1 698 ? -16.184 -27.907 11.923 1.00 83.88 698 ALA A CA 1
ATOM 5621 C C . ALA A 1 698 ? -15.740 -29.385 11.989 1.00 83.88 698 ALA A C 1
ATOM 5623 O O . ALA A 1 698 ? -14.593 -29.658 12.335 1.00 83.88 698 ALA A O 1
ATOM 5624 N N . ARG A 1 699 ? -16.619 -30.336 11.645 1.00 85.00 699 ARG A N 1
ATOM 5625 C CA . ARG A 1 699 ? -16.336 -31.782 11.588 1.00 85.00 699 ARG A CA 1
ATOM 5626 C C . ARG A 1 699 ? -15.864 -32.222 10.195 1.00 85.00 699 ARG A C 1
ATOM 5628 O O . ARG A 1 699 ? -15.557 -33.393 9.993 1.00 85.00 699 ARG A O 1
ATOM 5635 N N . GLY A 1 700 ? -15.786 -31.294 9.238 1.00 84.88 700 GLY A N 1
ATOM 5636 C CA . GLY A 1 700 ? -15.397 -31.549 7.854 1.00 84.88 700 GLY A CA 1
ATOM 5637 C C . GLY A 1 700 ? -16.538 -32.021 6.947 1.00 84.88 700 GLY A C 1
ATOM 5638 O O . GLY A 1 700 ? -16.265 -32.347 5.788 1.00 84.88 700 GLY A O 1
ATOM 5639 N N . GLY A 1 701 ? -17.780 -32.037 7.442 1.00 87.06 701 GLY A N 1
ATOM 5640 C CA . GLY A 1 701 ? -18.985 -32.330 6.671 1.00 87.06 701 GLY A CA 1
ATOM 5641 C C . GLY A 1 701 ? -19.308 -31.217 5.675 1.00 87.06 701 GLY A C 1
ATOM 5642 O O . GLY A 1 701 ? -18.992 -30.048 5.902 1.00 87.06 701 GLY A O 1
ATOM 5643 N N . ASN A 1 702 ? -19.910 -31.573 4.539 1.00 87.44 702 ASN A N 1
ATOM 5644 C CA . ASN A 1 702 ? -20.268 -30.612 3.496 1.00 87.44 702 ASN A CA 1
ATOM 5645 C C . ASN A 1 702 ? -21.621 -29.965 3.829 1.00 87.44 702 ASN A C 1
ATOM 5647 O O . ASN A 1 702 ? -22.648 -30.637 3.801 1.00 87.44 702 ASN A O 1
ATOM 5651 N N . ALA A 1 703 ? -21.615 -28.661 4.101 1.00 84.19 703 ALA A N 1
ATOM 5652 C CA . ALA A 1 703 ? -22.813 -27.856 4.351 1.00 84.19 703 ALA A CA 1
ATOM 5653 C C . ALA A 1 703 ? -23.350 -27.176 3.077 1.00 84.19 703 ALA A C 1
ATOM 5655 O O . ALA A 1 703 ? -24.482 -26.709 3.043 1.00 84.19 703 ALA A O 1
ATOM 5656 N N . GLY A 1 704 ? -22.535 -27.121 2.024 1.00 84.19 704 GLY A N 1
ATOM 5657 C CA . GLY A 1 704 ? -22.906 -26.613 0.709 1.00 84.19 704 GLY A CA 1
ATOM 5658 C C . GLY A 1 704 ? -21.748 -26.792 -0.262 1.00 84.19 704 GLY A C 1
ATOM 5659 O O . GLY A 1 704 ? -20.585 -26.750 0.142 1.00 84.19 704 GLY A O 1
ATOM 5660 N N . ALA A 1 705 ? -22.043 -27.018 -1.535 1.00 85.56 705 ALA A N 1
ATOM 5661 C CA . ALA A 1 705 ? -21.028 -27.168 -2.566 1.00 85.56 705 ALA A CA 1
ATOM 5662 C C . ALA A 1 705 ? -21.518 -26.560 -3.873 1.00 85.56 705 ALA A C 1
ATOM 5664 O O . ALA A 1 705 ? -22.696 -26.651 -4.209 1.00 85.56 705 ALA A O 1
ATOM 5665 N N . PHE A 1 706 ? -20.586 -25.979 -4.611 1.00 83.12 706 PHE A N 1
ATOM 5666 C CA . PHE A 1 706 ? -20.794 -25.517 -5.966 1.00 83.12 706 PHE A CA 1
ATOM 5667 C C . PHE A 1 706 ? -19.571 -25.887 -6.801 1.00 83.12 706 PHE A C 1
ATOM 5669 O O . PHE A 1 706 ? -18.436 -25.715 -6.352 1.00 83.12 706 PHE A O 1
ATOM 5676 N N . GLY A 1 707 ? -19.813 -26.348 -8.026 1.00 80.12 707 GLY A N 1
ATOM 5677 C CA . GLY A 1 707 ? -18.795 -26.484 -9.062 1.00 80.12 707 GLY A CA 1
ATOM 5678 C C . GLY A 1 707 ? -19.192 -25.657 -10.278 1.00 80.12 707 GLY A C 1
ATOM 5679 O O . GLY A 1 707 ? -20.318 -25.767 -10.763 1.00 80.12 707 GLY A O 1
ATOM 5680 N N . MET A 1 708 ? -18.283 -24.817 -10.763 1.00 80.94 708 MET A N 1
ATOM 5681 C CA . MET A 1 708 ? -18.420 -24.183 -12.066 1.00 80.94 708 MET A CA 1
ATOM 5682 C C . MET A 1 708 ? -17.824 -25.128 -13.115 1.00 80.94 708 MET A C 1
ATOM 5684 O O . MET A 1 708 ? -16.663 -25.523 -12.955 1.00 80.94 708 MET A O 1
ATOM 5688 N N . PRO A 1 709 ? -18.576 -25.491 -14.173 1.00 78.75 709 PRO A N 1
ATOM 5689 C CA . PRO A 1 709 ? -18.043 -26.332 -15.236 1.00 78.75 709 PRO A CA 1
ATOM 5690 C C . PRO A 1 709 ? -16.853 -25.656 -15.924 1.00 78.75 709 PRO A C 1
ATOM 5692 O O . PRO A 1 709 ? -16.704 -24.430 -15.881 1.00 78.75 709 PRO A O 1
ATOM 5695 N N . GLY A 1 710 ? -16.018 -26.475 -16.564 1.00 84.44 710 GLY A N 1
ATOM 5696 C CA . GLY A 1 710 ? -14.825 -26.022 -17.267 1.00 84.44 710 GLY A CA 1
ATOM 5697 C C . GLY A 1 710 ? -15.151 -24.931 -18.277 1.00 84.44 710 GLY A C 1
ATOM 5698 O O . GLY A 1 710 ? -16.027 -25.083 -19.128 1.00 84.44 710 GLY A O 1
ATOM 5699 N N . ALA A 1 711 ? -14.447 -23.808 -18.172 1.00 92.00 711 ALA A N 1
ATOM 5700 C CA . ALA A 1 711 ? -14.491 -22.749 -19.166 1.00 92.00 711 ALA A CA 1
ATOM 5701 C C . ALA A 1 711 ? -13.081 -22.493 -19.689 1.00 92.00 711 ALA A C 1
ATOM 5703 O O . ALA A 1 711 ? -12.114 -22.486 -18.927 1.00 92.00 711 ALA A O 1
ATOM 5704 N N . VAL A 1 712 ? -12.959 -22.256 -20.995 1.00 94.94 712 VAL A N 1
ATOM 5705 C CA . VAL A 1 712 ? -11.686 -21.846 -21.593 1.00 94.94 712 VAL A CA 1
ATOM 5706 C C . VAL A 1 712 ? -11.449 -20.370 -21.286 1.00 94.94 712 VAL A C 1
ATOM 5708 O O . VAL A 1 712 ? -12.322 -19.526 -21.512 1.00 94.94 712 VAL A O 1
ATOM 5711 N N . PHE A 1 713 ? -10.262 -20.081 -20.765 1.00 96.81 713 PHE A N 1
ATOM 5712 C CA . PHE A 1 713 ? -9.728 -18.743 -20.554 1.00 96.81 713 PHE A CA 1
ATOM 5713 C C . PHE A 1 713 ? -8.521 -18.568 -21.467 1.00 96.81 713 PHE A C 1
ATOM 5715 O O . PHE A 1 713 ? -7.559 -19.335 -21.387 1.00 96.81 713 PHE A O 1
ATOM 5722 N N . GLY A 1 714 ? -8.550 -17.561 -22.326 1.00 97.00 714 GLY A N 1
ATOM 5723 C CA . GLY A 1 714 ? -7.413 -17.109 -23.106 1.00 97.00 714 GLY A CA 1
ATOM 5724 C C . GLY A 1 714 ? -6.303 -16.498 -22.239 1.00 97.00 714 GLY A C 1
ATOM 5725 O O . GLY A 1 714 ? -6.455 -16.334 -21.026 1.00 97.00 714 GLY A O 1
ATOM 5726 N N . PRO A 1 715 ? -5.156 -16.161 -22.853 1.00 96.06 715 PRO A N 1
ATOM 5727 C CA . PRO A 1 715 ? -4.067 -15.478 -22.162 1.00 96.06 715 PRO A CA 1
ATOM 5728 C C . PRO A 1 715 ? -4.513 -14.140 -21.561 1.00 96.06 715 PRO A C 1
ATOM 5730 O O . PRO A 1 715 ? -5.107 -13.326 -22.268 1.00 96.06 715 PRO A O 1
ATOM 5733 N N . ALA A 1 716 ? -4.175 -13.900 -20.293 1.00 96.00 716 ALA A N 1
ATOM 5734 C CA . ALA A 1 716 ? -4.563 -12.713 -19.524 1.00 96.00 716 ALA A CA 1
ATOM 5735 C C . ALA A 1 716 ? -6.086 -12.448 -19.524 1.00 96.00 716 ALA A C 1
ATOM 5737 O O . ALA A 1 716 ? -6.533 -11.298 -19.496 1.00 96.00 716 ALA A O 1
ATOM 5738 N N . GLU A 1 717 ? -6.894 -13.509 -19.596 1.00 96.38 717 GLU A N 1
ATOM 5739 C CA . GLU A 1 717 ? -8.346 -13.428 -19.443 1.00 96.38 717 GLU A CA 1
ATOM 5740 C C . GLU A 1 717 ? -8.739 -13.655 -17.982 1.00 96.38 717 GLU A C 1
ATOM 5742 O O . GLU A 1 717 ? -8.173 -14.507 -17.286 1.00 96.38 717 GLU A O 1
ATOM 5747 N N . SER A 1 718 ? -9.751 -12.917 -17.537 1.00 94.50 718 SER A N 1
ATOM 5748 C CA . SER A 1 718 ? -10.395 -13.110 -16.248 1.00 94.50 718 SER A CA 1
ATOM 5749 C C . SER A 1 718 ? -11.914 -13.111 -16.393 1.00 94.50 718 SER A C 1
ATOM 5751 O O . SER A 1 718 ? -12.468 -12.540 -17.334 1.00 94.50 718 SER A O 1
ATOM 5753 N N . LYS A 1 719 ? -12.600 -13.788 -15.470 1.00 93.06 719 LYS A N 1
ATOM 5754 C CA . LYS A 1 719 ? -14.067 -13.802 -15.383 1.00 93.06 719 LYS A CA 1
ATOM 5755 C C . LYS A 1 719 ? -14.476 -13.660 -13.931 1.00 93.06 719 LYS A C 1
ATOM 5757 O O . LYS A 1 719 ? -14.035 -14.444 -13.091 1.00 93.06 719 LYS A O 1
ATOM 5762 N N . SER A 1 720 ? -15.322 -12.675 -13.663 1.00 93.69 720 SER A N 1
ATOM 5763 C CA . SER A 1 720 ? -15.940 -12.466 -12.356 1.00 93.69 720 SER A CA 1
ATOM 5764 C C . SER A 1 720 ? -17.319 -13.109 -12.333 1.00 93.69 720 SER A C 1
ATOM 5766 O O . SER A 1 720 ? -18.038 -13.082 -13.331 1.00 93.69 720 SER A O 1
ATOM 5768 N N . PHE A 1 721 ? -17.683 -13.691 -11.202 1.00 92.38 721 PHE A N 1
ATOM 5769 C CA . PHE A 1 721 ? -18.982 -14.317 -10.989 1.00 92.38 721 PHE A CA 1
ATOM 5770 C C . PHE A 1 721 ? -19.326 -14.283 -9.504 1.00 92.38 721 PHE A C 1
ATOM 5772 O O . PHE A 1 721 ? -18.453 -14.103 -8.654 1.00 92.38 721 PHE A O 1
ATOM 5779 N N . SER A 1 722 ? -20.596 -14.502 -9.192 1.00 92.56 722 SER A N 1
ATOM 5780 C CA . SER A 1 722 ? -21.072 -14.543 -7.815 1.00 92.56 722 SER A CA 1
ATOM 5781 C C . SER A 1 722 ? -21.757 -15.870 -7.536 1.00 92.56 722 SER A C 1
ATOM 5783 O O . SER A 1 722 ? -22.336 -16.492 -8.426 1.00 92.56 722 SER A O 1
ATOM 5785 N N . MET A 1 723 ? -21.674 -16.309 -6.290 1.00 89.69 723 MET A N 1
ATOM 5786 C CA . MET A 1 723 ? -22.249 -17.556 -5.810 1.00 89.69 723 MET A CA 1
ATOM 5787 C C . MET A 1 723 ? -23.091 -17.285 -4.585 1.00 89.69 723 MET A C 1
ATOM 5789 O O . MET A 1 723 ? -22.683 -16.523 -3.713 1.00 89.69 723 MET A O 1
ATOM 5793 N N . ILE A 1 724 ? -24.229 -17.958 -4.490 1.00 90.88 724 ILE A N 1
ATOM 5794 C CA . ILE A 1 724 ? -25.080 -17.899 -3.311 1.00 90.88 724 ILE A CA 1
ATOM 5795 C C . ILE A 1 724 ? -24.982 -19.239 -2.591 1.00 90.88 724 ILE A C 1
ATOM 5797 O O . ILE A 1 724 ? -25.273 -20.285 -3.169 1.00 90.88 724 ILE A O 1
ATOM 5801 N N . PHE A 1 725 ? -24.573 -19.203 -1.327 1.00 90.19 725 PHE A N 1
ATOM 5802 C CA . PHE A 1 725 ? -24.629 -20.353 -0.434 1.00 90.19 725 PHE A CA 1
ATOM 5803 C C . PHE A 1 725 ? -25.780 -20.158 0.539 1.00 90.19 725 PHE A C 1
ATOM 5805 O O . PHE A 1 725 ? -25.801 -19.180 1.283 1.00 90.19 725 PHE A O 1
ATOM 5812 N N . LYS A 1 726 ? -26.702 -21.118 0.583 1.00 91.19 726 LYS A N 1
ATOM 5813 C CA . LYS A 1 726 ? -27.684 -21.175 1.660 1.00 91.19 726 LYS A CA 1
ATOM 5814 C C . LYS A 1 726 ? -26.983 -21.649 2.924 1.00 91.19 726 LYS A C 1
ATOM 5816 O O . LYS A 1 726 ? -26.560 -22.803 3.004 1.00 91.19 726 LYS A O 1
ATOM 5821 N N . LEU A 1 727 ? -26.809 -20.754 3.889 1.00 92.56 727 LEU A N 1
ATOM 5822 C CA . LEU A 1 727 ? -26.107 -21.083 5.122 1.00 92.56 727 LEU A CA 1
ATOM 5823 C C . LEU A 1 727 ? -26.990 -21.973 6.002 1.00 92.56 727 LEU A C 1
ATOM 5825 O O . LEU A 1 727 ? -28.189 -21.709 6.126 1.00 92.56 727 LEU A O 1
ATOM 5829 N N . PRO A 1 728 ? -26.436 -23.016 6.638 1.00 91.25 728 PRO A N 1
ATOM 5830 C CA . PRO A 1 728 ? -27.215 -23.854 7.536 1.00 91.25 728 PRO A CA 1
ATOM 5831 C C . PRO A 1 728 ? -27.704 -23.033 8.740 1.00 91.25 728 PRO A C 1
ATOM 5833 O O . PRO A 1 728 ? -26.989 -22.142 9.212 1.00 91.25 728 PRO A O 1
ATOM 5836 N N . PRO A 1 729 ? -28.918 -23.298 9.251 1.00 93.44 729 PRO A N 1
ATOM 5837 C CA . PRO A 1 729 ? -29.351 -22.722 10.514 1.00 93.44 729 PRO A CA 1
ATOM 5838 C C . PRO A 1 729 ? -28.441 -23.215 11.644 1.00 93.44 729 PRO A C 1
ATOM 5840 O O . PRO A 1 729 ? -27.991 -24.361 11.643 1.00 93.44 729 PRO A O 1
ATOM 5843 N N . VAL A 1 730 ? -28.179 -22.341 12.612 1.00 93.12 730 VAL A N 1
ATOM 5844 C CA . VAL A 1 730 ? -27.376 -22.649 13.799 1.00 93.12 730 VAL A CA 1
ATOM 5845 C C . VAL A 1 730 ? -28.090 -22.140 15.045 1.00 93.12 730 VAL A C 1
ATOM 5847 O O . VAL A 1 730 ? -28.747 -21.100 14.998 1.00 93.12 730 VAL A O 1
ATOM 5850 N N . GLU A 1 731 ? -27.959 -22.864 16.155 1.00 91.94 731 GLU A N 1
ATOM 5851 C CA . GLU A 1 731 ? -28.510 -22.460 17.461 1.00 91.94 731 GLU A CA 1
ATOM 5852 C C . GLU A 1 731 ? -27.535 -21.588 18.258 1.00 91.94 731 GLU A C 1
ATOM 5854 O O . GLU A 1 731 ? -27.945 -20.742 19.047 1.00 91.94 731 GLU A O 1
ATOM 5859 N N . GLN A 1 732 ? -26.234 -21.748 18.008 1.00 91.38 732 GLN A N 1
ATOM 5860 C CA . GLN A 1 732 ? -25.162 -20.929 18.567 1.00 91.38 732 GLN A CA 1
ATOM 5861 C C . GLN A 1 732 ? -24.212 -20.489 17.447 1.00 91.38 732 GLN A C 1
ATOM 5863 O O . GLN A 1 732 ? -24.151 -21.160 16.412 1.00 91.38 732 GLN A O 1
ATOM 5868 N N . PRO A 1 733 ? -23.463 -19.383 17.617 1.00 92.25 733 PRO A N 1
ATOM 5869 C CA . PRO A 1 733 ? -22.476 -18.963 16.632 1.00 92.25 733 PRO A CA 1
ATOM 5870 C C . PRO A 1 733 ? -21.498 -20.095 16.288 1.00 92.25 733 PRO A C 1
ATOM 5872 O O . PRO A 1 733 ? -20.890 -20.692 17.174 1.00 92.25 733 PRO A O 1
ATOM 5875 N N . ALA A 1 734 ? -21.323 -20.371 14.998 1.00 93.19 734 ALA A N 1
ATOM 5876 C CA . ALA A 1 734 ? -20.459 -21.436 14.501 1.00 93.19 734 ALA A CA 1
ATOM 5877 C C . ALA A 1 734 ? -19.572 -20.937 13.356 1.00 93.19 734 ALA A C 1
ATOM 5879 O O . ALA A 1 734 ? -19.965 -20.077 12.568 1.00 93.19 734 ALA A O 1
ATOM 5880 N N . THR A 1 735 ? -18.369 -21.499 13.240 1.00 93.69 735 THR A N 1
ATOM 5881 C CA . THR A 1 735 ? -17.431 -21.165 12.160 1.00 93.69 735 THR A CA 1
ATOM 5882 C C . THR A 1 735 ? -17.386 -22.295 11.139 1.00 93.69 735 THR A C 1
ATOM 5884 O O . THR A 1 735 ? -16.954 -23.405 11.445 1.00 93.69 735 THR A O 1
ATOM 5887 N N . PHE A 1 736 ? -17.787 -21.986 9.910 1.00 94.25 736 PHE A N 1
ATOM 5888 C CA . PHE A 1 736 ? -17.631 -22.837 8.735 1.00 94.25 736 PHE A CA 1
ATOM 5889 C C . PHE A 1 736 ? -16.359 -22.452 7.973 1.00 94.25 736 PHE A C 1
ATOM 5891 O O . PHE A 1 736 ? -15.780 -21.382 8.185 1.00 94.25 736 PHE A O 1
ATOM 5898 N N . ARG A 1 737 ? -15.909 -23.317 7.062 1.00 94.31 737 ARG A N 1
ATOM 5899 C CA . ARG A 1 737 ? -14.782 -23.043 6.161 1.00 94.31 737 ARG A CA 1
ATOM 5900 C C . ARG A 1 737 ? -15.221 -23.159 4.714 1.00 94.31 737 ARG A C 1
ATOM 5902 O O . ARG A 1 737 ? -15.572 -24.244 4.259 1.00 94.31 737 ARG A O 1
ATOM 5909 N N . LEU A 1 738 ? -15.141 -22.056 3.983 1.00 94.88 738 LEU A N 1
ATOM 5910 C CA . LEU A 1 738 ? -15.268 -22.039 2.534 1.00 94.88 738 LEU A CA 1
ATOM 5911 C C . LEU A 1 738 ? -13.949 -22.533 1.934 1.00 94.88 738 LEU A C 1
ATOM 5913 O O . LEU A 1 738 ? -12.940 -21.839 2.027 1.00 94.88 738 LEU A O 1
ATOM 5917 N N . ASN A 1 739 ? -13.938 -23.736 1.366 1.00 95.38 739 ASN A N 1
ATOM 5918 C CA . ASN A 1 739 ? -12.773 -24.328 0.714 1.00 95.38 739 ASN A CA 1
ATOM 5919 C C . ASN A 1 739 ? -12.896 -24.190 -0.797 1.00 95.38 739 ASN A C 1
ATOM 5921 O O . ASN A 1 739 ? -13.831 -24.725 -1.386 1.00 95.38 739 ASN A O 1
ATOM 5925 N N . CYS A 1 740 ? -11.917 -23.541 -1.410 1.00 95.69 740 CYS A N 1
ATOM 5926 C CA . CYS A 1 740 ? -11.909 -23.243 -2.832 1.00 95.69 740 CYS A CA 1
ATOM 5927 C C . CYS A 1 740 ? -10.767 -23.986 -3.525 1.00 95.69 740 CYS A C 1
ATOM 5929 O O . CYS A 1 740 ? -9.649 -24.060 -3.000 1.00 95.69 740 CYS A O 1
ATOM 5931 N N . ALA A 1 741 ? -11.033 -24.521 -4.713 1.00 96.19 741 ALA A N 1
ATOM 5932 C CA . ALA A 1 741 ? -10.037 -25.159 -5.558 1.00 96.19 741 ALA A CA 1
ATOM 5933 C C . ALA A 1 741 ? -10.239 -24.755 -7.021 1.00 96.19 741 ALA A C 1
ATOM 5935 O O . ALA A 1 741 ? -11.329 -24.887 -7.563 1.00 96.19 741 ALA A O 1
ATOM 5936 N N . LEU A 1 742 ? -9.161 -24.306 -7.659 1.00 96.56 742 LEU A N 1
ATOM 5937 C CA . LEU A 1 742 ? -9.094 -24.071 -9.097 1.00 96.56 742 LEU A CA 1
ATOM 5938 C C . LEU A 1 742 ? -8.325 -25.223 -9.740 1.00 96.56 742 LEU A C 1
ATOM 5940 O O . LEU A 1 742 ? -7.238 -25.589 -9.273 1.00 96.56 742 LEU A O 1
ATOM 5944 N N . ARG A 1 743 ? -8.858 -25.784 -10.821 1.00 96.31 743 ARG A N 1
ATOM 5945 C CA . ARG A 1 743 ? -8.257 -26.900 -11.553 1.00 96.31 743 ARG A CA 1
ATOM 5946 C C . ARG A 1 743 ? -8.030 -26.533 -13.007 1.00 96.31 743 ARG A C 1
ATOM 5948 O O . ARG A 1 743 ? -8.778 -25.756 -13.582 1.00 96.31 743 ARG A O 1
ATOM 5955 N N . SER A 1 744 ? -6.995 -27.125 -13.590 1.00 94.75 744 SER A N 1
ATOM 5956 C CA . SER A 1 744 ? -6.803 -27.186 -15.036 1.00 94.75 744 SER A CA 1
ATOM 5957 C C . SER A 1 744 ? -6.600 -28.648 -15.417 1.00 94.75 744 SER A C 1
ATOM 5959 O O . SER A 1 744 ? -5.599 -29.273 -15.036 1.00 94.75 744 SER A O 1
ATOM 5961 N N . GLY A 1 745 ? -7.606 -29.233 -16.071 1.00 89.12 745 GLY A N 1
ATOM 5962 C CA . GLY A 1 745 ? -7.741 -30.683 -16.194 1.00 89.12 745 GLY A CA 1
ATOM 5963 C C . GLY A 1 745 ? -7.661 -31.369 -14.823 1.00 89.12 745 GLY A C 1
ATOM 5964 O O . GLY A 1 745 ? -8.282 -30.952 -13.851 1.00 89.12 745 GLY A O 1
ATOM 5965 N N . LYS A 1 746 ? -6.818 -32.400 -14.692 1.00 89.50 746 LYS A N 1
ATOM 5966 C CA . LYS A 1 746 ? -6.672 -33.157 -13.430 1.00 89.50 746 LYS A CA 1
ATOM 5967 C C . LYS A 1 746 ? -5.839 -32.447 -12.351 1.00 89.50 746 LYS A C 1
ATOM 5969 O O . LYS A 1 746 ? -5.752 -32.942 -11.226 1.00 89.50 746 LYS A O 1
ATOM 5974 N N . LYS A 1 747 ? -5.187 -31.323 -12.666 1.00 95.12 747 LYS A N 1
ATOM 5975 C CA . LYS A 1 747 ? -4.250 -30.649 -11.756 1.00 95.12 747 LYS A CA 1
ATOM 5976 C C . LYS A 1 747 ? -4.950 -29.530 -10.991 1.00 95.12 747 LYS A C 1
ATOM 5978 O O . LYS A 1 747 ? -5.496 -28.617 -11.597 1.00 95.12 747 LYS A O 1
ATOM 5983 N N . VAL A 1 748 ? -4.854 -29.552 -9.663 1.00 96.06 748 VAL A N 1
ATOM 5984 C CA . VAL A 1 748 ? -5.211 -28.399 -8.821 1.00 96.06 748 VAL A CA 1
ATOM 5985 C C . VAL A 1 748 ? -4.110 -27.350 -8.963 1.00 96.06 748 VAL A C 1
ATOM 5987 O O . VAL A 1 748 ? -2.948 -27.632 -8.667 1.00 96.06 748 VAL A O 1
ATOM 5990 N N . VAL A 1 749 ? -4.470 -26.169 -9.457 1.00 95.38 749 VAL A N 1
ATOM 5991 C CA . VAL A 1 749 ? -3.542 -25.062 -9.737 1.00 95.38 749 VAL A CA 1
ATOM 5992 C C . VAL A 1 749 ? -3.641 -23.938 -8.709 1.00 95.38 749 VAL A C 1
ATOM 5994 O O . VAL A 1 749 ? -2.656 -23.238 -8.502 1.00 95.38 749 VAL A O 1
ATOM 5997 N N . ASP A 1 750 ? -4.776 -23.823 -8.016 1.00 95.94 750 ASP A N 1
ATOM 5998 C CA . ASP A 1 750 ? -4.926 -22.966 -6.841 1.00 95.94 750 ASP A CA 1
ATOM 5999 C C . ASP A 1 750 ? -5.816 -23.642 -5.791 1.00 95.94 750 ASP A C 1
ATOM 6001 O O . ASP A 1 750 ? -6.724 -24.408 -6.126 1.00 95.94 750 ASP A O 1
ATOM 6005 N N . ARG A 1 751 ? -5.543 -23.381 -4.511 1.00 95.81 751 ARG A N 1
ATOM 6006 C CA . ARG A 1 751 ? -6.336 -23.882 -3.386 1.00 95.81 751 ARG A CA 1
ATOM 6007 C C . ARG A 1 751 ? -6.161 -22.992 -2.167 1.00 95.81 751 ARG A C 1
ATOM 6009 O O . ARG A 1 751 ? -5.038 -22.723 -1.743 1.00 95.81 751 ARG A O 1
ATOM 6016 N N . TRP A 1 752 ? -7.272 -22.634 -1.540 1.00 95.19 752 TRP A N 1
ATOM 6017 C CA . TRP A 1 752 ? -7.280 -21.882 -0.289 1.00 95.19 752 TRP A CA 1
ATOM 6018 C C . TRP A 1 752 ? -8.582 -22.121 0.482 1.00 95.19 752 TRP A C 1
ATOM 6020 O O . TRP A 1 752 ? -9.504 -22.772 -0.008 1.00 95.19 752 TRP A O 1
ATOM 6030 N N . SER A 1 753 ? -8.641 -21.621 1.716 1.00 94.31 753 SER A N 1
ATOM 6031 C CA . SER A 1 753 ? -9.855 -21.658 2.533 1.00 94.31 753 SER A CA 1
ATOM 6032 C C . SER A 1 753 ? -10.050 -20.352 3.292 1.00 94.31 753 SER A C 1
ATOM 6034 O 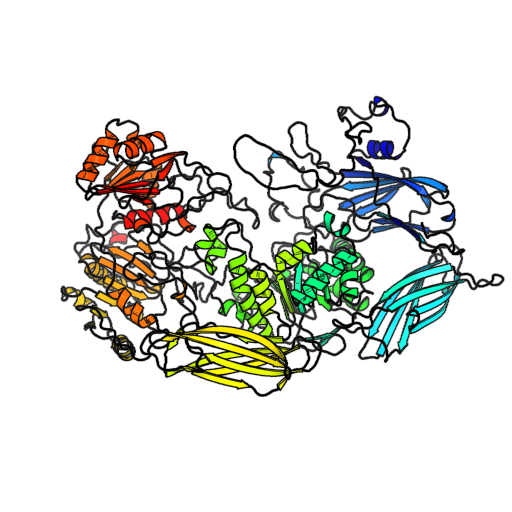O . SER A 1 753 ? -9.055 -19.816 3.783 1.00 94.31 753 SER A O 1
ATOM 6036 N N . ALA A 1 754 ? -11.292 -19.906 3.465 1.00 92.69 754 ALA A N 1
ATOM 6037 C CA . ALA A 1 754 ? -11.642 -18.748 4.289 1.00 92.69 754 ALA A CA 1
ATOM 6038 C C . ALA A 1 754 ? -12.675 -19.120 5.371 1.00 92.69 754 ALA A C 1
ATOM 6040 O O . ALA A 1 754 ? -13.528 -19.979 5.126 1.00 92.69 754 ALA A O 1
ATOM 6041 N N . PRO A 1 755 ? -12.605 -18.515 6.572 1.00 93.00 755 PRO A N 1
ATOM 6042 C CA . PRO A 1 755 ? -13.612 -18.719 7.607 1.00 93.00 755 PRO A CA 1
ATOM 6043 C C . PRO A 1 755 ? -14.917 -17.988 7.262 1.00 93.00 755 PRO A C 1
ATOM 6045 O O . PRO A 1 755 ? -14.897 -16.871 6.753 1.00 93.00 755 PRO A O 1
ATOM 6048 N N . VAL A 1 756 ? -16.047 -18.608 7.596 1.00 93.00 756 VAL A N 1
ATOM 6049 C CA . VAL A 1 756 ? -17.398 -18.046 7.467 1.00 93.00 756 VAL A CA 1
ATOM 6050 C C . VAL A 1 756 ? -18.081 -18.195 8.824 1.00 93.00 756 VAL A C 1
ATOM 6052 O O . VAL A 1 756 ? -18.421 -19.312 9.217 1.00 93.00 756 VAL A O 1
ATOM 6055 N N . ARG A 1 757 ? -18.239 -17.100 9.580 1.00 93.81 757 ARG A N 1
ATOM 6056 C CA . ARG A 1 757 ? -18.919 -17.142 10.886 1.00 93.81 757 ARG A CA 1
ATOM 6057 C C . ARG A 1 757 ? -20.423 -16.992 10.678 1.00 93.81 757 ARG A C 1
ATOM 6059 O O . ARG A 1 757 ? -20.873 -16.019 10.078 1.00 93.81 757 ARG A O 1
ATOM 6066 N N . VAL A 1 758 ? -21.191 -17.945 11.185 1.00 94.44 758 VAL A N 1
ATOM 6067 C CA . VAL A 1 758 ? -22.646 -18.018 11.037 1.00 94.44 758 VAL A CA 1
ATOM 6068 C C . VAL A 1 758 ? -23.285 -17.904 12.414 1.00 94.44 758 VAL A C 1
ATOM 6070 O O . VAL A 1 758 ? -22.849 -18.564 13.354 1.00 94.44 758 VAL A O 1
ATOM 6073 N N . PHE A 1 759 ? -24.301 -17.057 12.534 1.00 94.44 759 PHE A N 1
ATOM 6074 C CA . PHE A 1 759 ? -25.007 -16.748 13.775 1.00 94.44 759 PHE A CA 1
ATOM 6075 C C . PHE A 1 759 ? -26.483 -17.152 13.689 1.00 94.44 759 PHE A C 1
ATOM 6077 O O . PHE A 1 759 ? -27.036 -17.198 12.589 1.00 94.44 759 PHE A O 1
ATOM 6084 N N . PRO A 1 760 ? -27.160 -17.407 14.820 1.00 93.44 760 PRO A N 1
ATOM 6085 C CA . PRO A 1 760 ? -28.589 -17.710 14.821 1.00 93.44 760 PRO A CA 1
ATOM 6086 C C . PRO A 1 760 ? -29.420 -16.565 14.226 1.00 93.44 760 PRO A C 1
ATOM 6088 O O . PRO A 1 760 ? -29.237 -15.403 14.588 1.00 93.44 760 PRO A O 1
ATOM 6091 N N . LEU A 1 761 ? -30.346 -16.887 13.315 1.00 90.44 761 LEU A N 1
ATOM 6092 C CA . LEU A 1 761 ? -31.258 -15.899 12.723 1.00 90.44 761 LEU A CA 1
ATOM 6093 C C . LEU A 1 761 ? -32.309 -15.427 13.731 1.00 90.44 761 LEU A C 1
ATOM 6095 O O . LEU A 1 761 ? -32.533 -14.224 13.887 1.00 90.44 761 LEU A O 1
ATOM 6099 N N . LYS A 1 762 ? -32.950 -16.387 14.412 1.00 83.56 762 LYS A N 1
ATOM 6100 C CA . LYS A 1 762 ? -33.869 -16.099 15.511 1.00 83.56 762 LYS A CA 1
ATOM 6101 C C . LYS A 1 762 ? -33.057 -15.678 16.725 1.00 83.56 762 LYS A C 1
ATOM 6103 O O . LYS A 1 762 ? -32.142 -16.380 17.146 1.00 83.56 762 LYS A O 1
ATOM 6108 N N . ARG A 1 763 ? -33.424 -14.524 17.262 1.00 85.00 763 ARG A N 1
ATOM 6109 C CA . ARG A 1 763 ? -32.834 -13.906 18.441 1.00 85.00 763 ARG A CA 1
ATOM 6110 C C . ARG A 1 763 ? -33.973 -13.615 19.406 1.00 85.00 763 ARG A C 1
ATOM 6112 O O . ARG A 1 763 ? -35.048 -13.217 18.963 1.00 85.00 763 ARG A O 1
ATOM 6119 N N . ASP A 1 764 ? -33.724 -13.844 20.684 1.00 88.06 764 ASP A N 1
ATOM 6120 C CA . ASP A 1 764 ? -34.622 -13.453 21.763 1.00 88.06 764 ASP A CA 1
ATOM 6121 C C . ASP A 1 764 ? -33.780 -12.726 22.807 1.00 88.06 764 ASP A C 1
ATOM 6123 O O . ASP A 1 764 ? -33.091 -13.334 23.625 1.00 88.06 764 ASP A O 1
ATOM 6127 N N . ILE A 1 765 ? -33.698 -11.408 22.646 1.00 91.88 765 ILE A N 1
ATOM 6128 C CA . ILE A 1 765 ? -32.873 -10.531 23.469 1.00 91.88 765 ILE A CA 1
ATOM 6129 C C . ILE A 1 765 ? -33.818 -9.710 24.331 1.00 91.88 765 ILE A C 1
ATOM 6131 O O . ILE A 1 765 ? -34.443 -8.756 23.867 1.00 91.88 765 ILE A O 1
ATOM 6135 N N . GLN A 1 766 ? -33.892 -10.077 25.602 1.00 92.75 766 GLN A N 1
ATOM 6136 C CA . GLN A 1 766 ? -34.613 -9.316 26.606 1.00 92.75 766 GLN A CA 1
ATOM 6137 C C . GLN A 1 766 ? -33.715 -8.184 27.122 1.00 92.75 766 GLN A C 1
ATOM 6139 O O . GLN A 1 766 ? -32.626 -8.442 27.638 1.00 92.75 766 GLN A O 1
ATOM 6144 N N . LEU A 1 767 ? -34.156 -6.933 26.975 1.00 92.56 767 LEU A N 1
ATOM 6145 C CA . LEU A 1 767 ? -33.487 -5.795 27.604 1.00 92.56 767 LEU A CA 1
ATOM 6146 C C . LEU A 1 767 ? -33.703 -5.810 29.119 1.00 92.56 767 LEU A C 1
ATOM 6148 O O . LEU A 1 767 ? -34.656 -6.408 29.627 1.00 92.56 767 LEU A O 1
ATOM 6152 N N . ALA A 1 768 ? -32.799 -5.148 29.843 1.00 89.00 768 ALA A N 1
ATOM 6153 C CA . ALA A 1 768 ? -32.927 -5.012 31.285 1.00 89.00 768 ALA A CA 1
ATOM 6154 C C . ALA A 1 768 ? -34.236 -4.276 31.645 1.00 89.00 768 ALA A C 1
ATOM 6156 O O . ALA A 1 768 ? -34.643 -3.371 30.907 1.00 89.00 768 ALA A O 1
ATOM 6157 N N . PRO A 1 769 ? -34.886 -4.618 32.773 1.00 89.94 769 PRO A N 1
ATOM 6158 C CA . PRO A 1 769 ? -36.055 -3.889 33.254 1.00 89.94 769 PRO A CA 1
ATOM 6159 C C . PRO A 1 769 ? -35.799 -2.380 33.332 1.00 89.94 769 PRO A C 1
ATOM 6161 O O . PRO A 1 769 ? -34.676 -1.954 33.609 1.00 89.94 769 PRO A O 1
ATOM 6164 N N . HIS A 1 770 ? -36.848 -1.581 33.128 1.00 93.19 770 HIS A N 1
ATOM 6165 C CA . HIS A 1 770 ? -36.775 -0.114 33.145 1.00 93.19 770 HIS A CA 1
ATOM 6166 C C . HIS A 1 770 ? -35.859 0.478 32.057 1.00 93.19 770 HIS A C 1
ATOM 6168 O O . HIS A 1 770 ? -35.206 1.509 32.256 1.00 93.19 770 HIS A O 1
ATOM 6174 N N . THR A 1 771 ? -35.805 -0.186 30.900 1.00 94.88 771 THR A N 1
ATOM 6175 C CA . THR A 1 771 ? -35.192 0.345 29.680 1.00 94.88 771 THR A CA 1
ATOM 6176 C C . THR A 1 771 ? -36.266 0.990 28.816 1.00 94.88 771 THR A C 1
ATOM 6178 O O . THR A 1 771 ? -37.254 0.345 28.470 1.00 94.88 771 THR A O 1
ATOM 6181 N N . ALA A 1 772 ? -36.050 2.237 28.416 1.00 95.06 772 ALA A N 1
ATOM 6182 C CA . ALA A 1 772 ? -36.921 2.950 27.497 1.00 95.06 772 ALA A CA 1
ATOM 6183 C C . ALA A 1 772 ? -36.209 3.305 26.188 1.00 95.06 772 ALA A C 1
ATOM 6185 O O . ALA A 1 772 ? -34.985 3.453 26.130 1.00 95.06 772 ALA A O 1
ATOM 6186 N N . ILE A 1 773 ? -36.994 3.486 25.132 1.00 94.75 773 ILE A N 1
ATOM 6187 C CA . ILE A 1 773 ? -36.552 4.078 23.871 1.00 94.75 773 ILE A CA 1
ATOM 6188 C C . ILE A 1 773 ? -37.402 5.316 23.579 1.00 94.75 773 ILE A C 1
ATOM 6190 O O . ILE A 1 773 ? -38.622 5.284 23.731 1.00 94.75 773 ILE A O 1
ATOM 6194 N N . LEU A 1 774 ? -36.766 6.404 23.150 1.00 93.25 774 LEU A N 1
ATOM 6195 C CA . LEU A 1 774 ? -37.463 7.590 22.663 1.00 93.25 774 LEU A CA 1
ATOM 6196 C C . LEU A 1 774 ? -37.797 7.399 21.182 1.00 93.25 774 LEU A C 1
ATOM 6198 O O . LEU A 1 774 ? -36.911 7.472 20.323 1.00 93.25 774 LEU A O 1
ATOM 6202 N N . ASP A 1 775 ? -39.067 7.143 20.881 1.00 91.75 775 ASP A N 1
ATOM 6203 C CA . ASP A 1 775 ? -39.503 6.769 19.535 1.00 91.75 775 ASP A CA 1
ATOM 6204 C C . ASP A 1 775 ? -40.903 7.308 19.179 1.00 91.75 775 ASP A C 1
ATOM 6206 O O . ASP A 1 775 ? -41.845 6.527 19.032 1.00 91.75 775 ASP A O 1
ATOM 6210 N N . PRO A 1 776 ? -41.050 8.631 18.972 1.00 88.75 776 PRO A N 1
ATOM 6211 C CA . PRO A 1 776 ? -42.343 9.291 18.748 1.00 88.75 776 PRO A CA 1
ATOM 6212 C C . PRO A 1 776 ? -43.148 8.767 17.549 1.00 88.75 776 PRO A C 1
ATOM 6214 O O . PRO A 1 776 ? -44.357 8.957 17.494 1.00 88.75 776 PRO A O 1
ATOM 6217 N N . ASP A 1 777 ? -42.505 8.135 16.559 1.00 89.25 777 ASP A N 1
ATOM 6218 C CA . ASP A 1 777 ? -43.182 7.590 15.370 1.00 89.25 777 ASP A CA 1
ATOM 6219 C C . ASP A 1 777 ? -43.320 6.047 15.385 1.00 89.25 777 ASP A C 1
ATOM 6221 O O . ASP A 1 777 ? -43.805 5.450 14.414 1.00 89.25 777 ASP A O 1
ATOM 6225 N N . GLY A 1 778 ? -42.865 5.388 16.460 1.00 89.75 778 GLY A N 1
ATOM 6226 C CA . GLY A 1 778 ? -42.901 3.935 16.647 1.00 89.75 778 GLY A CA 1
ATOM 6227 C C . GLY A 1 778 ? -42.059 3.111 15.657 1.00 89.75 778 GLY A C 1
ATOM 6228 O O . GLY A 1 778 ? -42.235 1.888 15.561 1.00 89.75 778 GLY A O 1
ATOM 6229 N N . ARG A 1 779 ? -41.191 3.730 14.842 1.00 89.81 779 ARG A N 1
ATOM 6230 C CA . ARG A 1 779 ? -40.386 3.020 13.831 1.00 89.81 779 ARG A CA 1
ATOM 6231 C C . ARG A 1 779 ? -39.218 2.255 14.440 1.00 89.81 779 ARG A C 1
ATOM 6233 O O . ARG A 1 779 ? -38.904 1.171 13.938 1.00 89.81 779 ARG A O 1
ATOM 6240 N N . MET A 1 780 ? -38.556 2.796 15.460 1.00 90.50 780 MET A N 1
ATOM 6241 C CA . MET A 1 780 ? -37.457 2.120 16.153 1.00 90.50 780 MET A CA 1
ATOM 6242 C C . MET A 1 780 ? -37.972 0.903 16.916 1.00 90.50 780 MET A C 1
ATOM 6244 O O . MET A 1 780 ? -37.419 -0.179 16.729 1.00 90.50 780 MET A O 1
ATOM 6248 N N . ALA A 1 781 ? -39.075 1.042 17.657 1.00 92.69 781 ALA A N 1
ATOM 6249 C CA . ALA A 1 781 ? -39.746 -0.050 18.355 1.00 92.69 781 ALA A CA 1
ATOM 6250 C C . ALA A 1 781 ? -39.990 -1.224 17.398 1.00 92.69 781 ALA A C 1
ATOM 6252 O O . ALA A 1 781 ? -39.429 -2.304 17.571 1.00 92.69 781 ALA A O 1
ATOM 6253 N N . LYS A 1 782 ? -40.692 -0.979 16.283 1.00 92.75 782 LYS A N 1
ATOM 6254 C CA . LYS A 1 782 ? -40.971 -2.003 15.258 1.00 92.75 782 LYS A CA 1
ATOM 6255 C C . LYS A 1 782 ? -39.706 -2.652 14.689 1.00 92.75 782 LYS A C 1
ATOM 6257 O O . LYS A 1 782 ? -39.727 -3.834 14.344 1.00 92.75 782 LYS A O 1
ATOM 6262 N N . ARG A 1 783 ? -38.605 -1.907 14.535 1.00 91.94 783 ARG A N 1
ATOM 6263 C CA . ARG A 1 783 ? -37.325 -2.461 14.055 1.00 91.94 783 ARG A CA 1
ATOM 6264 C C . ARG A 1 783 ? -36.667 -3.367 15.094 1.00 91.94 783 ARG A C 1
ATOM 6266 O O . ARG A 1 783 ? -36.242 -4.459 14.724 1.00 91.94 783 ARG A O 1
ATOM 6273 N N . LEU A 1 784 ? -36.615 -2.944 16.355 1.00 92.88 784 LEU A N 1
ATOM 6274 C CA . LEU A 1 784 ? -36.073 -3.730 17.469 1.00 92.88 784 LEU A CA 1
ATOM 6275 C C . LEU A 1 784 ? -36.865 -5.025 17.658 1.00 92.88 784 LEU A C 1
ATOM 6277 O O . LEU A 1 784 ? -36.292 -6.111 17.699 1.00 92.88 784 LEU A O 1
ATOM 6281 N N . GLU A 1 785 ? -38.189 -4.919 17.630 1.00 93.00 785 GLU A N 1
ATOM 6282 C CA . GLU A 1 785 ? -39.101 -6.051 17.692 1.00 93.00 785 GLU A CA 1
ATOM 6283 C C . GLU A 1 785 ? -38.856 -7.067 16.569 1.00 93.00 785 GLU A C 1
ATOM 6285 O O . GLU A 1 785 ? -38.769 -8.271 16.810 1.00 93.00 785 GLU A O 1
ATOM 6290 N N . ARG A 1 786 ? -38.697 -6.601 15.325 1.00 90.81 786 ARG A N 1
ATOM 6291 C CA . ARG A 1 786 ? -38.348 -7.472 14.187 1.00 90.81 786 ARG A CA 1
ATOM 6292 C C . ARG A 1 786 ? -36.960 -8.096 14.322 1.00 90.81 786 ARG A C 1
ATOM 6294 O O . ARG A 1 786 ? -36.732 -9.166 13.769 1.00 90.81 786 ARG A O 1
ATOM 6301 N N . ALA A 1 787 ? -36.044 -7.434 15.023 1.00 90.81 787 ALA A N 1
ATOM 6302 C CA . ALA A 1 787 ? -34.707 -7.943 15.312 1.00 90.81 787 ALA A CA 1
ATOM 6303 C C . ALA A 1 787 ? -34.671 -8.918 16.505 1.00 90.81 787 ALA A C 1
ATOM 6305 O O . ALA A 1 787 ? -33.604 -9.454 16.807 1.00 90.81 787 ALA A O 1
ATOM 6306 N N . GLY A 1 788 ? -35.815 -9.167 17.157 1.00 92.00 788 GLY A N 1
ATOM 6307 C CA . GLY A 1 788 ? -35.914 -10.059 18.312 1.00 92.00 788 GLY A CA 1
ATOM 6308 C C . GLY A 1 788 ? -35.516 -9.410 19.638 1.00 92.00 788 GLY A C 1
ATOM 6309 O O . GLY A 1 788 ? -35.201 -10.123 20.582 1.00 92.00 788 GLY A O 1
ATOM 6310 N N . ILE A 1 789 ? -35.501 -8.078 19.712 1.00 93.75 789 ILE A N 1
ATOM 6311 C CA . ILE A 1 789 ? -35.231 -7.326 20.942 1.00 93.75 789 ILE A CA 1
ATOM 6312 C C . ILE A 1 789 ? -36.571 -6.968 21.594 1.00 93.75 789 ILE A C 1
ATOM 6314 O O . ILE A 1 789 ? -37.465 -6.450 20.920 1.00 93.75 789 ILE A O 1
ATOM 6318 N N . ARG A 1 790 ? -36.719 -7.261 22.889 1.00 93.81 790 ARG A N 1
ATOM 6319 C CA . ARG A 1 790 ? -37.946 -7.074 23.686 1.00 93.81 790 ARG A CA 1
ATOM 6320 C C . ARG A 1 790 ? -37.624 -6.465 25.050 1.00 93.81 790 ARG A C 1
ATOM 6322 O O . ARG A 1 790 ? -36.459 -6.303 25.399 1.00 93.81 790 ARG A O 1
ATOM 6329 N N . GLY A 1 791 ? -38.657 -6.148 25.832 1.00 92.81 791 GLY A N 1
ATOM 6330 C CA . GLY A 1 791 ? -38.480 -5.682 27.211 1.00 92.81 791 GLY A CA 1
ATOM 6331 C C . GLY A 1 791 ? -38.150 -4.205 27.357 1.00 92.81 791 GLY A C 1
ATOM 6332 O O . GLY A 1 791 ? -37.538 -3.830 28.350 1.00 92.81 791 GLY A O 1
ATOM 6333 N N . PHE A 1 792 ? -38.519 -3.389 26.371 1.00 94.50 792 PHE A N 1
ATOM 6334 C CA . PHE A 1 792 ? -38.395 -1.939 26.443 1.00 94.50 792 PHE A CA 1
ATOM 6335 C C . PHE A 1 792 ? -39.759 -1.267 26.480 1.00 94.50 792 PHE A C 1
ATOM 6337 O O . PHE A 1 792 ? -40.744 -1.781 25.949 1.00 94.50 792 PHE A O 1
ATOM 6344 N N . GLU A 1 793 ? -39.772 -0.079 27.059 1.00 94.44 793 GLU A N 1
ATOM 6345 C CA . GLU A 1 793 ? -40.897 0.841 27.018 1.00 94.44 793 GLU A CA 1
ATOM 6346 C C . GLU A 1 793 ? -40.665 1.902 25.940 1.00 94.44 793 GLU A C 1
ATOM 6348 O O . GLU A 1 793 ? -39.525 2.265 25.642 1.00 94.44 793 GLU A O 1
ATOM 6353 N N . VAL A 1 794 ? -41.743 2.397 25.336 1.00 94.00 794 VAL A N 1
ATOM 6354 C CA . VAL A 1 794 ? -41.672 3.490 24.361 1.00 94.00 794 VAL A CA 1
ATOM 6355 C C . VAL A 1 794 ? -42.066 4.779 25.059 1.00 94.00 794 VAL A C 1
ATOM 6357 O O . VAL A 1 794 ? -43.128 4.848 25.670 1.00 94.00 794 VAL A O 1
ATOM 6360 N N . ILE A 1 795 ? -41.203 5.782 24.948 1.00 92.94 795 ILE A N 1
ATOM 6361 C CA . ILE A 1 795 ? -41.487 7.161 25.332 1.00 92.94 795 ILE A CA 1
ATOM 6362 C C . ILE A 1 795 ? -41.733 7.946 24.045 1.00 92.94 795 ILE A C 1
ATOM 6364 O O . ILE A 1 795 ? -40.927 7.875 23.110 1.00 92.94 795 ILE A O 1
ATOM 6368 N N . GLU A 1 796 ? -42.837 8.688 23.984 1.00 89.12 796 GLU A N 1
ATOM 6369 C CA . GLU A 1 796 ? -43.174 9.502 22.812 1.00 89.12 796 GLU A CA 1
ATOM 6370 C C . GLU A 1 796 ? -42.550 10.896 22.907 1.00 89.12 796 GLU A C 1
ATOM 6372 O O . GLU A 1 796 ? -42.070 11.432 21.907 1.00 89.12 796 GLU A O 1
ATOM 6377 N N . LYS A 1 797 ? -42.519 11.473 24.112 1.00 89.06 797 LYS A N 1
ATOM 6378 C CA . LYS A 1 797 ? -42.022 12.828 24.362 1.00 89.06 797 LYS A CA 1
ATOM 6379 C C . LYS A 1 797 ? -40.919 12.841 25.409 1.00 89.06 797 LYS A C 1
ATOM 6381 O O . LYS A 1 797 ? -41.022 12.199 26.450 1.00 89.06 797 LYS A O 1
ATOM 6386 N N . ILE A 1 798 ? -39.865 13.612 25.154 1.00 89.62 798 ILE A N 1
ATOM 6387 C CA . ILE A 1 798 ? -38.695 13.679 26.039 1.00 89.62 798 ILE A CA 1
ATOM 6388 C C . ILE A 1 798 ? -39.060 14.196 27.444 1.00 89.62 798 ILE A C 1
ATOM 6390 O O . ILE A 1 798 ? -38.473 13.764 28.435 1.00 89.62 798 ILE A O 1
ATOM 6394 N N . GLU A 1 799 ? -40.093 15.034 27.547 1.00 88.75 799 GLU A N 1
ATOM 6395 C CA . GLU A 1 799 ? -40.616 15.581 28.800 1.00 88.75 799 GLU A CA 1
ATOM 6396 C C . GLU A 1 799 ? -41.136 14.495 29.759 1.00 88.75 799 GLU A C 1
ATOM 6398 O O . GLU A 1 799 ? -41.143 14.692 30.973 1.00 88.75 799 GLU A O 1
ATOM 6403 N N . GLU A 1 800 ? -41.523 13.320 29.252 1.00 88.75 800 GLU A N 1
ATOM 6404 C CA . GLU A 1 800 ? -41.993 12.203 30.081 1.00 88.75 800 GLU A CA 1
ATOM 6405 C C . GLU A 1 800 ? -40.891 11.641 30.996 1.00 88.75 800 GLU A C 1
ATOM 6407 O O . GLU A 1 800 ? -41.201 11.048 32.031 1.00 88.75 800 GLU A O 1
ATOM 6412 N N . LEU A 1 801 ? -39.607 11.868 30.678 1.00 88.25 801 LEU A N 1
ATOM 6413 C CA . LEU A 1 801 ? -38.474 11.415 31.498 1.00 88.25 801 LEU A CA 1
ATOM 6414 C C . LEU A 1 801 ? -38.505 11.970 32.924 1.00 88.25 801 LEU A C 1
ATOM 6416 O O . LEU A 1 801 ? -38.057 11.297 33.862 1.00 88.25 801 LEU A O 1
ATOM 6420 N N . GLU A 1 802 ? -39.022 13.185 33.107 1.00 84.31 802 GLU A N 1
ATOM 6421 C CA . GLU A 1 802 ? -39.104 13.827 34.421 1.00 84.31 802 GLU A CA 1
ATOM 6422 C C . GLU A 1 802 ? -40.033 13.043 35.361 1.00 84.31 802 GLU A C 1
ATOM 6424 O O . GLU A 1 802 ? -39.711 12.867 36.535 1.00 84.31 802 GLU A O 1
ATOM 6429 N N . ASN A 1 803 ? -41.096 12.442 34.816 1.00 85.94 803 ASN A N 1
ATOM 6430 C CA . ASN A 1 803 ? -42.097 11.670 35.558 1.00 85.94 803 ASN A CA 1
ATOM 6431 C C . ASN A 1 803 ? -41.776 10.168 35.660 1.00 85.94 803 ASN A C 1
ATOM 6433 O O . ASN A 1 803 ? -42.606 9.385 36.120 1.00 85.94 803 ASN A O 1
ATOM 6437 N N . ARG A 1 804 ? -40.580 9.749 35.230 1.00 88.94 804 ARG A N 1
ATOM 6438 C CA . ARG A 1 804 ? -40.162 8.340 35.160 1.00 88.94 804 ARG A CA 1
ATOM 6439 C C . ARG A 1 804 ? -38.860 8.068 35.930 1.00 88.94 804 ARG A C 1
ATOM 6441 O O . ARG A 1 804 ? -37.829 7.764 35.322 1.00 88.94 804 ARG A O 1
ATOM 6448 N N . PRO A 1 805 ? -38.857 8.200 37.272 1.00 85.25 805 PRO A N 1
ATOM 6449 C CA . PRO A 1 805 ? -37.666 7.977 38.101 1.00 85.25 805 PRO A CA 1
ATOM 6450 C C . PRO A 1 805 ? -37.233 6.503 38.168 1.00 85.25 805 PRO A C 1
ATOM 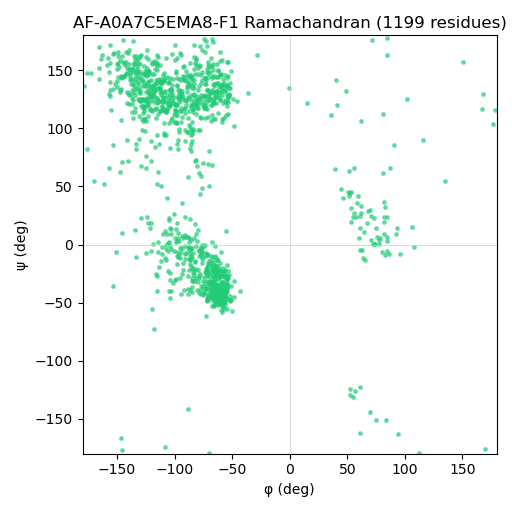6452 O O . PRO A 1 805 ? -36.106 6.203 38.564 1.00 85.25 805 PRO A O 1
ATOM 6455 N N . ASP A 1 806 ? -38.119 5.582 37.792 1.00 90.81 806 ASP A N 1
ATOM 6456 C CA . ASP A 1 806 ? -37.858 4.147 37.745 1.00 90.81 806 ASP A CA 1
ATOM 6457 C C . ASP A 1 806 ? -36.895 3.758 36.609 1.00 90.81 806 ASP A C 1
ATOM 6459 O O . ASP A 1 806 ? -36.148 2.788 36.756 1.00 90.81 806 ASP A O 1
ATOM 6463 N N . LEU A 1 807 ? -36.855 4.542 35.522 1.00 92.44 807 LEU A N 1
ATOM 6464 C CA . LEU A 1 807 ? -36.017 4.281 34.349 1.00 92.44 807 LEU A CA 1
ATOM 6465 C C . LEU A 1 807 ? -34.526 4.239 34.684 1.00 92.44 807 LEU A C 1
ATOM 6467 O O . LEU A 1 807 ? -33.995 5.094 35.396 1.00 92.44 807 LEU A O 1
ATOM 6471 N N . LYS A 1 808 ? -33.839 3.246 34.112 1.00 92.50 808 LYS A N 1
ATOM 6472 C CA . LYS A 1 808 ? -32.392 3.028 34.262 1.00 92.50 808 LYS A CA 1
ATOM 6473 C C . LYS A 1 808 ? -31.627 3.191 32.959 1.00 92.50 808 LYS A C 1
ATOM 6475 O O . LYS A 1 808 ? -30.461 3.576 33.004 1.00 92.50 808 LYS A O 1
ATOM 6480 N N . ALA A 1 809 ? -32.276 2.951 31.822 1.00 94.81 809 ALA A N 1
ATOM 6481 C CA . ALA A 1 809 ? -31.668 3.097 30.509 1.00 94.81 809 ALA A CA 1
ATOM 6482 C C . ALA A 1 809 ? -32.599 3.823 29.530 1.00 94.81 809 ALA A C 1
ATOM 6484 O O . ALA A 1 809 ? -33.809 3.598 29.541 1.00 94.81 809 ALA A O 1
ATOM 6485 N N . LEU A 1 810 ? -32.025 4.663 28.670 1.00 94.62 810 LEU A N 1
ATOM 6486 C CA . LEU A 1 810 ? -32.727 5.392 27.616 1.00 94.62 810 LEU A CA 1
ATOM 6487 C C . LEU A 1 810 ? -31.951 5.300 26.299 1.00 94.62 810 LEU A C 1
ATOM 6489 O O . LEU A 1 810 ? -30.781 5.666 26.249 1.00 94.62 810 LEU A O 1
ATOM 6493 N N . TRP A 1 811 ? -32.610 4.899 25.215 1.00 94.12 811 TRP A N 1
ATOM 6494 C CA . TRP A 1 811 ? -32.071 5.035 23.857 1.00 94.12 811 TRP A CA 1
ATOM 6495 C C . TRP A 1 811 ? -32.701 6.196 23.104 1.00 94.12 811 TRP A C 1
ATOM 6497 O O . TRP A 1 811 ? -33.923 6.315 23.037 1.00 94.12 811 TRP A O 1
ATOM 6507 N N . VAL A 1 812 ? -31.859 6.989 22.450 1.00 90.62 812 VAL A N 1
ATOM 6508 C CA . VAL A 1 812 ? -32.258 8.103 21.593 1.00 90.62 812 VAL A CA 1
ATOM 6509 C C . VAL A 1 812 ? -31.624 7.920 20.219 1.00 90.62 812 VAL A C 1
ATOM 6511 O O . VAL A 1 812 ? -30.405 7.818 20.095 1.00 90.62 812 VAL A O 1
ATOM 6514 N N . ARG A 1 813 ? -32.456 7.899 19.174 1.00 84.06 813 ARG A N 1
ATOM 6515 C CA . ARG A 1 813 ? -32.003 7.822 17.774 1.00 84.06 813 ARG A CA 1
ATOM 6516 C C . ARG A 1 813 ? -31.891 9.214 17.130 1.00 84.06 813 ARG A C 1
ATOM 6518 O O . ARG A 1 813 ? -32.549 10.147 17.597 1.00 84.06 813 ARG A O 1
ATOM 6525 N N . PRO A 1 814 ? -31.175 9.370 15.997 1.00 80.44 814 PRO A N 1
ATOM 6526 C CA . PRO A 1 814 ? -30.819 10.686 15.462 1.00 80.44 814 PRO A CA 1
ATOM 6527 C C . PRO A 1 814 ? -32.034 11.525 15.062 1.00 80.44 814 PRO A C 1
ATOM 6529 O O . PRO A 1 814 ? -32.056 12.730 15.269 1.00 80.44 814 PRO A O 1
ATOM 6532 N N . SER A 1 815 ? -33.069 10.890 14.511 1.00 81.88 815 SER A N 1
ATOM 6533 C CA . SER A 1 815 ? -34.291 11.571 14.065 1.00 81.88 815 SER A CA 1
ATOM 6534 C C . SER A 1 815 ? -35.133 12.151 15.202 1.00 81.88 815 SER A C 1
ATOM 6536 O O . SER A 1 815 ? -36.061 12.900 14.925 1.00 81.88 815 SER A O 1
ATOM 6538 N N . CYS A 1 816 ? -34.857 11.769 16.451 1.00 84.12 816 CYS A N 1
ATOM 6539 C CA . CYS A 1 816 ? -35.524 12.330 17.623 1.00 84.12 816 CYS A CA 1
ATOM 6540 C C . CYS A 1 816 ? -34.826 13.603 18.119 1.00 84.12 816 CYS A C 1
ATOM 6542 O O . CYS A 1 816 ? -35.401 14.315 18.933 1.00 84.12 816 CYS A O 1
ATOM 6544 N N . VAL A 1 817 ? -33.608 13.890 17.642 1.00 83.31 817 VAL A N 1
ATOM 6545 C CA . VAL A 1 817 ? -32.863 15.098 18.005 1.00 83.31 817 VAL A CA 1
ATOM 6546 C C . VAL A 1 817 ? -33.377 16.277 17.166 1.00 83.31 817 VAL A C 1
ATOM 6548 O O . VAL A 1 817 ? -33.311 16.212 15.934 1.00 83.31 817 VAL A O 1
ATOM 6551 N N . PRO A 1 818 ? -33.878 17.361 17.788 1.00 83.31 818 PRO A N 1
ATOM 6552 C CA . PRO A 1 818 ? -34.375 18.524 17.067 1.00 83.31 818 PRO A CA 1
ATOM 6553 C C . PRO A 1 818 ? -33.306 19.189 16.196 1.00 83.31 818 PRO A C 1
ATOM 6555 O O . PRO A 1 818 ? -32.129 19.275 16.554 1.00 83.31 818 PRO A O 1
ATOM 6558 N N . VAL A 1 819 ? -33.738 19.732 15.056 1.00 81.25 819 VAL A N 1
ATOM 6559 C CA . VAL A 1 819 ? -32.873 20.544 14.183 1.00 81.25 819 VAL A CA 1
ATOM 6560 C C . VAL A 1 819 ? -32.610 21.920 14.808 1.00 81.25 819 VAL A C 1
ATOM 6562 O O . VAL A 1 819 ? -31.498 22.443 14.708 1.00 81.25 819 VAL A O 1
ATOM 6565 N N . GLY A 1 820 ? -33.620 22.498 15.472 1.00 83.25 820 GLY A N 1
ATOM 6566 C CA . GLY A 1 820 ? -33.528 23.786 16.160 1.00 83.25 820 GLY A CA 1
ATOM 6567 C C . GLY A 1 820 ? -32.542 23.732 17.326 1.00 83.25 820 GLY A C 1
ATOM 6568 O O . GLY A 1 820 ? -32.633 22.851 18.177 1.00 83.25 820 GLY A O 1
ATOM 6569 N N . LYS A 1 821 ? -31.599 24.683 17.371 1.00 80.94 821 LYS A N 1
ATOM 6570 C CA . LYS A 1 821 ? -30.534 24.724 18.388 1.00 80.94 821 LYS A CA 1
ATOM 6571 C C . LYS A 1 821 ? -31.101 24.737 19.814 1.00 80.94 821 LYS A C 1
ATOM 6573 O O . LYS A 1 821 ? -30.687 23.909 20.616 1.00 80.94 821 LYS A O 1
ATOM 6578 N N . SER A 1 822 ? -32.068 25.612 20.094 1.00 83.38 822 SER A N 1
ATOM 6579 C CA . SER A 1 822 ? -32.656 25.768 21.431 1.00 83.38 822 SER A CA 1
ATOM 6580 C C . SER A 1 822 ? -33.432 24.528 21.887 1.00 83.38 822 SER A C 1
ATOM 6582 O O . SER A 1 822 ? -33.275 24.081 23.020 1.00 83.38 822 SER A O 1
ATOM 6584 N N . ASP A 1 823 ? -34.224 23.922 20.996 1.00 85.00 823 ASP A N 1
ATOM 6585 C CA . ASP A 1 823 ? -34.982 22.700 21.306 1.00 85.00 823 ASP A CA 1
ATOM 6586 C C . ASP A 1 823 ? -34.051 21.509 21.541 1.00 85.00 823 ASP A C 1
ATOM 6588 O O . ASP A 1 823 ? -34.260 20.703 22.448 1.00 85.00 823 ASP A O 1
ATOM 6592 N N . ARG A 1 824 ? -32.979 21.417 20.746 1.00 87.44 824 ARG A N 1
ATOM 6593 C CA . ARG A 1 824 ? -31.933 20.417 20.936 1.00 87.44 824 ARG A CA 1
ATOM 6594 C C . ARG A 1 824 ? -31.246 20.580 22.283 1.00 87.44 824 ARG A C 1
ATOM 6596 O O . ARG A 1 824 ? -31.065 19.588 22.982 1.00 87.44 824 ARG A O 1
ATOM 6603 N N . GLU A 1 825 ? -30.840 21.797 22.634 1.00 85.62 825 GLU A N 1
ATOM 6604 C CA . GLU A 1 825 ? -30.220 22.074 23.930 1.00 85.62 825 GLU A CA 1
ATOM 6605 C C . GLU A 1 825 ? -31.162 21.640 25.055 1.00 85.62 825 GLU A C 1
ATOM 6607 O O . GLU A 1 825 ? -30.767 20.822 25.880 1.00 85.62 825 GLU A O 1
ATOM 6612 N N . ARG A 1 826 ? -32.437 22.042 25.019 1.00 86.31 826 ARG A N 1
ATOM 6613 C CA . ARG A 1 826 ? -33.444 21.632 26.011 1.00 86.31 826 ARG A CA 1
ATOM 6614 C C . ARG A 1 826 ? -33.590 20.108 26.138 1.00 86.31 826 ARG A C 1
ATOM 6616 O O . ARG A 1 826 ? -33.617 19.586 27.252 1.00 86.31 826 ARG A O 1
ATOM 6623 N N . MET A 1 827 ? -33.647 19.385 25.020 1.00 89.50 827 MET A N 1
ATOM 6624 C CA . MET A 1 827 ? -33.718 17.920 25.017 1.00 89.50 827 MET A CA 1
ATOM 6625 C C . MET A 1 827 ? -32.478 17.294 25.670 1.00 89.50 827 MET A C 1
ATOM 6627 O O . MET A 1 827 ? -32.591 16.414 26.525 1.00 89.50 827 MET A O 1
ATOM 6631 N N . ILE A 1 828 ? -31.283 17.756 25.292 1.00 89.31 828 ILE A N 1
ATOM 6632 C CA . ILE A 1 828 ? -30.028 17.260 25.864 1.00 89.31 828 ILE A CA 1
ATOM 6633 C C . ILE A 1 828 ? -29.960 17.561 27.364 1.00 89.31 828 ILE A C 1
ATOM 6635 O O . ILE A 1 828 ? -29.541 16.697 28.127 1.00 89.31 828 ILE A O 1
ATOM 6639 N N . GLN A 1 829 ? -30.448 18.715 27.820 1.00 87.12 829 GLN A N 1
ATOM 6640 C CA . GLN A 1 829 ? -30.528 19.047 29.247 1.00 87.12 829 GLN A CA 1
ATOM 6641 C C . GLN A 1 829 ? -31.393 18.057 30.035 1.00 87.12 829 GLN A C 1
ATOM 6643 O O . GLN A 1 829 ? -31.033 17.668 31.145 1.00 87.12 829 GLN A O 1
ATOM 6648 N N . GLN A 1 830 ? -32.530 17.625 29.484 1.00 90.38 830 GLN A N 1
ATOM 6649 C CA . GLN A 1 830 ? -33.383 16.613 30.121 1.00 90.38 830 GLN A CA 1
ATOM 6650 C C . GLN A 1 830 ? -32.695 15.247 30.188 1.00 90.38 830 GLN A C 1
ATOM 6652 O O . GLN A 1 830 ? -32.753 14.572 31.216 1.00 90.38 830 GLN A O 1
ATOM 6657 N N . ILE A 1 831 ? -31.982 14.867 29.127 1.00 91.94 831 ILE A N 1
ATOM 6658 C CA . ILE A 1 831 ? -31.194 13.631 29.094 1.00 91.94 831 ILE A CA 1
ATOM 6659 C C . ILE A 1 831 ? -30.065 13.691 30.123 1.00 91.94 831 ILE A C 1
ATOM 6661 O O . ILE A 1 831 ? -29.887 12.749 30.888 1.00 91.94 831 ILE A O 1
ATOM 6665 N N . VAL A 1 832 ? -29.345 14.810 30.201 1.00 90.00 832 VAL A N 1
ATOM 6666 C CA . VAL A 1 832 ? -28.299 15.031 31.204 1.00 90.00 832 VAL A CA 1
ATOM 6667 C C . VAL A 1 832 ? -28.880 14.933 32.614 1.00 90.00 832 VAL A C 1
ATOM 6669 O O . VAL A 1 832 ? -28.306 14.232 33.438 1.00 90.00 832 VAL A O 1
ATOM 6672 N N . ARG A 1 833 ? -30.054 15.520 32.891 1.00 89.19 833 ARG A N 1
ATOM 6673 C CA . ARG A 1 833 ? -30.740 15.366 34.190 1.00 89.19 833 ARG A CA 1
ATOM 6674 C C . ARG A 1 833 ? -31.066 13.904 34.516 1.00 89.19 833 ARG A C 1
ATOM 6676 O O . ARG A 1 833 ? -30.874 13.475 35.652 1.00 89.19 833 ARG A O 1
ATOM 6683 N N . PHE A 1 834 ? -31.521 13.127 33.532 1.00 91.94 834 PHE A N 1
ATOM 6684 C CA . PHE A 1 834 ? -31.737 11.684 33.678 1.00 91.94 834 PHE A CA 1
ATOM 6685 C C . PHE A 1 834 ? -30.432 10.918 33.967 1.00 91.94 834 PHE A C 1
ATOM 6687 O O . PHE A 1 834 ? -30.416 10.022 34.812 1.00 91.94 834 PHE A O 1
ATOM 6694 N N . VAL A 1 835 ? -29.334 11.285 33.307 1.00 91.56 835 VAL A N 1
ATOM 6695 C CA . VAL A 1 835 ? -28.015 10.679 33.528 1.00 91.56 835 VAL A CA 1
ATOM 6696 C C . VAL A 1 835 ? -27.470 11.037 34.914 1.00 91.56 835 VAL A C 1
ATOM 6698 O O . VAL A 1 835 ? -27.055 10.138 35.639 1.00 91.56 835 VAL A O 1
ATOM 6701 N N . CYS A 1 836 ? -27.561 12.302 35.341 1.00 87.50 836 CYS A N 1
ATOM 6702 C CA . CYS A 1 836 ? -27.079 12.764 36.648 1.00 87.50 836 CYS A CA 1
ATOM 6703 C C . CYS A 1 836 ? -27.645 11.946 37.819 1.00 87.50 836 CYS A C 1
ATOM 6705 O O . CYS A 1 836 ? -26.928 11.693 38.784 1.00 87.50 836 CYS A O 1
ATOM 6707 N N . ARG A 1 837 ? -28.905 11.491 37.725 1.00 85.88 837 ARG A N 1
ATOM 6708 C CA . ARG A 1 837 ? -29.560 10.635 38.735 1.00 85.88 837 ARG A CA 1
ATOM 6709 C C . ARG A 1 837 ? -29.225 9.134 38.618 1.00 85.88 837 ARG A C 1
ATOM 6711 O O . ARG A 1 837 ? -29.969 8.301 39.134 1.00 85.88 837 ARG A O 1
ATOM 6718 N N . GLY A 1 838 ? -28.147 8.777 37.915 1.00 87.81 838 GLY A N 1
ATOM 6719 C CA . GLY A 1 838 ? -27.629 7.407 37.801 1.00 87.81 838 GLY A CA 1
ATOM 6720 C C . GLY A 1 838 ? -28.131 6.606 36.592 1.00 87.81 838 GLY A C 1
ATOM 6721 O O . GLY A 1 838 ? -27.989 5.379 36.572 1.00 87.81 838 GLY A O 1
ATOM 6722 N N . GLY A 1 839 ? -28.748 7.264 35.605 1.00 91.81 839 GLY A N 1
ATOM 6723 C CA . GLY A 1 839 ? -29.227 6.634 34.371 1.00 91.81 839 GLY A CA 1
ATOM 6724 C C . GLY A 1 839 ? -28.131 6.430 33.316 1.00 91.81 839 GLY A C 1
ATOM 6725 O O . GLY A 1 839 ? -27.112 7.121 33.311 1.00 91.81 839 GLY A O 1
ATOM 6726 N N . CYS A 1 840 ? -28.359 5.498 32.387 1.00 93.94 840 CYS A N 1
ATOM 6727 C CA . CYS A 1 840 ? -27.569 5.348 31.162 1.00 93.94 840 CYS A CA 1
ATOM 6728 C C . CYS A 1 840 ? -28.372 5.837 29.957 1.00 93.94 840 CYS A C 1
ATOM 6730 O O . CYS A 1 840 ? -29.405 5.256 29.626 1.00 93.94 840 CYS A O 1
ATOM 6732 N N . ALA A 1 841 ? -27.917 6.895 29.292 1.00 94.62 841 ALA A N 1
ATOM 6733 C CA . ALA A 1 841 ? -28.526 7.354 28.048 1.00 94.62 841 ALA A CA 1
ATOM 6734 C C . ALA A 1 841 ? -27.599 7.070 26.868 1.00 94.62 841 ALA A C 1
ATOM 6736 O O . ALA A 1 841 ? -26.423 7.420 26.918 1.00 94.62 841 ALA A O 1
ATOM 6737 N N . VAL A 1 842 ? -28.127 6.474 25.801 1.00 95.00 842 VAL A N 1
ATOM 6738 C CA . VAL A 1 842 ? -27.402 6.239 24.551 1.00 95.00 842 VAL A CA 1
ATOM 6739 C C . VAL A 1 842 ? -27.919 7.193 23.480 1.00 95.00 842 VAL A C 1
ATOM 6741 O O . VAL A 1 842 ? -29.081 7.109 23.080 1.00 95.00 842 VAL A O 1
ATOM 6744 N N . LEU A 1 843 ? -27.050 8.086 23.008 1.00 92.81 843 LEU A N 1
ATOM 6745 C CA . LEU A 1 843 ? -27.279 8.940 21.845 1.00 92.81 843 LEU A CA 1
ATOM 6746 C C . LEU A 1 843 ? -26.633 8.287 20.624 1.00 92.81 843 LEU A C 1
ATOM 6748 O O . LEU A 1 843 ? -25.421 8.382 20.434 1.00 92.81 843 LEU A O 1
ATOM 6752 N N . ASP A 1 844 ? -27.435 7.612 19.807 1.00 89.50 844 ASP A N 1
ATOM 6753 C CA . ASP A 1 844 ? -26.990 7.041 18.535 1.00 89.50 844 ASP A CA 1
ATOM 6754 C C . ASP A 1 844 ? -27.213 8.079 17.436 1.00 89.50 844 ASP A C 1
ATOM 6756 O O . ASP A 1 844 ? -28.310 8.175 16.889 1.00 89.50 844 ASP A O 1
ATOM 6760 N N . CYS A 1 845 ? -26.232 8.946 17.182 1.00 84.62 845 CYS A N 1
ATOM 6761 C CA . CYS A 1 845 ? -26.374 10.016 16.198 1.00 84.62 845 CYS A CA 1
ATOM 6762 C C . CYS A 1 845 ? -25.040 10.565 15.665 1.00 84.62 845 CYS A C 1
ATOM 6764 O O . CYS A 1 845 ? -24.027 10.540 16.364 1.00 84.62 845 CYS A O 1
ATOM 6766 N N . PRO A 1 846 ? -25.030 11.137 14.443 1.00 83.12 846 PRO A N 1
ATOM 6767 C CA . PRO A 1 846 ? -23.859 11.828 13.913 1.00 83.12 846 PRO A CA 1
ATOM 6768 C C . PRO A 1 846 ? -23.424 13.016 14.793 1.00 83.12 846 PRO A C 1
ATOM 6770 O O . PRO A 1 846 ? -24.288 13.743 15.292 1.00 83.12 846 PRO A O 1
ATOM 6773 N N . PRO A 1 847 ? -22.111 13.314 14.889 1.00 83.75 847 PRO A N 1
ATOM 6774 C CA . PRO A 1 847 ? -21.598 14.398 15.729 1.00 83.75 847 PRO A CA 1
ATOM 6775 C C . PRO A 1 847 ? -22.227 15.766 15.457 1.00 83.75 847 PRO A C 1
ATOM 6777 O O . PRO A 1 847 ? -22.507 16.517 16.388 1.00 83.75 847 PRO A O 1
ATOM 6780 N N . ALA A 1 848 ? -22.508 16.076 14.189 1.00 80.44 848 ALA A N 1
ATOM 6781 C CA . ALA A 1 848 ? -23.088 17.353 13.778 1.00 80.44 848 ALA A CA 1
ATOM 6782 C C . ALA A 1 848 ? -24.459 17.645 14.415 1.00 80.44 848 ALA A C 1
ATOM 6784 O O . ALA A 1 848 ? -24.839 18.808 14.518 1.00 80.44 848 ALA A O 1
ATOM 6785 N N . LEU A 1 849 ? -25.196 16.612 14.844 1.00 82.81 849 LEU A N 1
ATOM 6786 C CA . LEU A 1 849 ? -26.503 16.790 15.471 1.00 82.81 849 LEU A CA 1
ATOM 6787 C C . LEU A 1 849 ? -26.423 17.161 16.944 1.00 82.81 849 LEU A C 1
ATOM 6789 O O . LEU A 1 849 ? -27.404 17.683 17.439 1.00 82.81 849 LEU A O 1
ATOM 6793 N N . ILE A 1 850 ? -25.315 16.898 17.638 1.00 83.62 850 ILE A N 1
ATOM 6794 C CA . ILE A 1 850 ? -25.200 17.098 19.096 1.00 83.62 850 ILE A CA 1
ATOM 6795 C C . ILE A 1 850 ? -24.028 17.999 19.494 1.00 83.62 850 ILE A C 1
ATOM 6797 O O . ILE A 1 850 ? -23.904 18.377 20.660 1.00 83.62 850 ILE A O 1
ATOM 6801 N N . ALA A 1 851 ? -23.180 18.373 18.533 1.00 73.31 851 ALA A N 1
ATOM 6802 C CA . ALA A 1 851 ? -22.064 19.280 18.752 1.00 73.31 851 ALA A CA 1
ATOM 6803 C C . ALA A 1 851 ? -22.538 20.595 19.399 1.00 73.31 851 ALA A C 1
ATOM 6805 O O . ALA A 1 851 ? -23.479 21.241 18.931 1.00 73.31 851 ALA A O 1
ATOM 6806 N N . GLY A 1 852 ? -21.880 20.972 20.497 1.00 74.12 852 GLY A N 1
ATOM 6807 C CA . GLY A 1 852 ? -22.164 22.193 21.256 1.00 74.12 852 GLY A CA 1
ATOM 6808 C C . GLY A 1 852 ? -23.357 22.129 22.218 1.00 74.12 852 GLY A C 1
ATOM 6809 O O . GLY A 1 852 ? -23.542 23.081 22.965 1.00 74.12 852 GLY A O 1
ATOM 6810 N N . ALA A 1 853 ? -24.140 21.044 22.233 1.00 78.25 853 ALA A N 1
ATOM 6811 C CA . ALA A 1 853 ? -25.238 20.865 23.193 1.00 78.25 853 ALA A CA 1
ATOM 6812 C C . ALA A 1 853 ? -24.849 19.986 24.397 1.00 78.25 853 ALA A C 1
ATOM 6814 O O . ALA A 1 853 ? -25.543 19.983 25.410 1.00 78.25 853 ALA A O 1
ATOM 6815 N N . LEU A 1 854 ? -23.758 19.224 24.283 1.00 83.12 854 LEU A N 1
ATOM 6816 C CA . LEU A 1 854 ? -23.288 18.313 25.324 1.00 83.12 854 LEU A CA 1
ATOM 6817 C C . LEU A 1 854 ? -22.464 19.034 26.406 1.00 83.12 854 LEU A C 1
ATOM 6819 O O . LEU A 1 854 ? -21.826 20.044 26.109 1.00 83.12 854 LEU A O 1
ATOM 6823 N N . PRO A 1 855 ? -22.377 18.469 27.628 1.00 76.50 855 PRO A N 1
ATOM 6824 C CA . PRO A 1 855 ? -21.521 18.992 28.702 1.00 76.50 855 PRO A CA 1
ATOM 6825 C C . PRO A 1 855 ? -20.021 18.976 28.379 1.00 76.50 855 PRO A C 1
ATOM 6827 O O . PRO A 1 855 ? -19.240 19.671 29.021 1.00 76.50 855 PRO A O 1
ATOM 6830 N N . VAL A 1 856 ? -19.613 18.182 27.385 1.00 82.50 856 VAL A N 1
ATOM 6831 C CA . VAL A 1 856 ? -18.244 18.135 26.869 1.00 82.50 856 VAL A CA 1
ATOM 6832 C C . VAL A 1 856 ? -18.242 18.590 25.416 1.00 82.50 856 VAL A C 1
ATOM 6834 O O . VAL A 1 856 ? -19.114 18.216 24.629 1.00 82.50 856 VAL A O 1
ATOM 6837 N N . SER A 1 857 ? -17.235 19.381 25.046 1.00 82.38 857 SER A N 1
ATOM 6838 C CA . SER A 1 857 ? -17.029 19.797 23.660 1.00 82.38 857 SER A CA 1
ATOM 6839 C C . SER A 1 857 ? -16.646 18.591 22.796 1.00 82.38 857 SER A C 1
ATOM 6841 O O . SER A 1 857 ? -15.541 18.061 22.911 1.00 82.38 857 SER A O 1
ATOM 6843 N N . LEU A 1 858 ? -17.572 18.154 21.939 1.00 84.81 858 LEU A N 1
ATOM 6844 C CA . LEU A 1 858 ? -17.340 17.134 20.917 1.00 84.81 858 LEU A CA 1
ATOM 6845 C C . LEU A 1 858 ? -17.254 17.775 19.530 1.00 84.81 858 LEU A C 1
ATOM 6847 O O . LEU A 1 858 ? -18.077 18.621 19.173 1.00 84.81 858 LEU A O 1
ATOM 6851 N N . ALA A 1 859 ? -16.309 17.298 18.722 1.00 88.19 859 ALA A N 1
ATOM 6852 C CA . ALA A 1 859 ? -16.165 17.658 17.317 1.00 88.19 859 ALA A CA 1
ATOM 6853 C C . ALA A 1 859 ? -16.288 16.421 16.418 1.00 88.19 859 ALA A C 1
ATOM 6855 O O . ALA A 1 859 ? -16.044 15.291 16.841 1.00 88.19 859 ALA A O 1
ATOM 6856 N N . ALA A 1 860 ? -16.676 16.637 15.161 1.00 90.75 860 ALA A N 1
ATOM 6857 C CA . ALA A 1 860 ? -16.663 15.586 14.152 1.00 90.75 860 ALA A CA 1
ATOM 6858 C C . ALA A 1 860 ? -15.225 15.313 13.696 1.00 90.75 860 ALA A C 1
ATOM 6860 O O . ALA A 1 860 ? -14.545 16.232 13.229 1.00 90.75 860 ALA A O 1
ATOM 6861 N N . ALA A 1 861 ? -14.811 14.048 13.743 1.00 91.56 861 ALA A N 1
ATOM 6862 C CA . ALA A 1 861 ? -13.548 13.630 13.161 1.00 91.56 861 ALA A CA 1
ATOM 6863 C C . ALA A 1 861 ? -13.579 13.829 11.642 1.00 91.56 861 ALA A C 1
ATOM 6865 O O . ALA A 1 861 ? -14.527 13.432 10.952 1.00 91.56 861 ALA A O 1
ATOM 6866 N N . ARG A 1 862 ? -12.518 14.444 11.118 1.00 88.69 862 ARG A N 1
ATOM 6867 C CA . ARG A 1 862 ? -12.385 14.745 9.690 1.00 88.69 862 ARG A CA 1
ATOM 6868 C C . ARG A 1 862 ? -11.667 13.622 8.951 1.00 88.69 862 ARG A C 1
ATOM 6870 O O . ARG A 1 862 ? -10.699 13.051 9.449 1.00 88.69 862 ARG A O 1
ATOM 6877 N N . GLY A 1 863 ? -12.125 13.349 7.737 1.00 86.88 863 GLY A N 1
ATOM 6878 C CA . GLY A 1 863 ? -11.525 12.395 6.812 1.00 86.88 863 GLY A CA 1
ATOM 6879 C C . GLY A 1 863 ? -11.698 12.848 5.366 1.00 86.88 863 GLY A C 1
ATOM 6880 O O . GLY A 1 863 ? -12.064 13.992 5.101 1.00 86.88 863 GLY A O 1
ATOM 6881 N N . PHE A 1 864 ? -11.443 11.945 4.422 1.00 82.06 864 PHE A N 1
ATOM 6882 C CA . PHE A 1 864 ? -11.573 12.215 2.985 1.00 82.06 864 PHE A CA 1
ATOM 6883 C C . PHE A 1 864 ? -12.846 11.617 2.362 1.00 82.06 864 PHE A C 1
ATOM 6885 O O . PHE A 1 864 ? -12.961 11.546 1.135 1.00 82.06 864 PHE A O 1
ATOM 6892 N N . GLY A 1 865 ? -13.799 11.180 3.192 1.00 82.31 865 GLY A N 1
ATOM 6893 C CA . GLY A 1 865 ? -15.130 10.782 2.743 1.00 82.31 865 GLY A CA 1
ATOM 6894 C C . GLY A 1 865 ? -15.975 11.979 2.276 1.00 82.31 865 GLY A C 1
ATOM 6895 O O . GLY A 1 865 ? -15.511 13.125 2.302 1.00 82.31 865 GLY A O 1
ATOM 6896 N N . PRO A 1 866 ? -17.229 11.738 1.854 1.00 81.19 866 PRO A N 1
ATOM 6897 C CA . PRO A 1 866 ? -18.169 12.803 1.499 1.00 81.19 866 PRO A CA 1
ATOM 6898 C C . PRO A 1 866 ? -18.292 13.851 2.615 1.00 81.19 866 PRO A C 1
ATOM 6900 O O . PRO A 1 866 ? -18.305 13.500 3.794 1.00 81.19 866 PRO A O 1
ATOM 6903 N N . ASP A 1 867 ? -18.344 15.133 2.248 1.00 82.81 867 ASP A N 1
ATOM 6904 C CA . ASP A 1 867 ? -18.410 16.271 3.181 1.00 82.81 867 ASP A CA 1
ATOM 6905 C C . ASP A 1 867 ? -17.266 16.313 4.219 1.00 82.81 867 ASP A C 1
ATOM 6907 O O . ASP A 1 867 ? -17.411 16.860 5.311 1.00 82.81 867 ASP A O 1
ATOM 6911 N N . ASN A 1 868 ? -16.105 15.739 3.875 1.00 84.62 868 ASN A N 1
ATOM 6912 C CA . ASN A 1 868 ? -14.922 15.599 4.733 1.00 84.62 868 ASN A CA 1
ATOM 6913 C C . ASN A 1 868 ? -15.148 14.753 5.999 1.00 84.62 868 ASN A C 1
ATOM 6915 O O . ASN A 1 868 ? -14.457 14.938 7.008 1.00 84.62 868 ASN A O 1
ATOM 6919 N N . ARG A 1 869 ? -16.101 13.813 5.971 1.00 89.38 869 ARG A N 1
ATOM 6920 C CA . ARG A 1 869 ? -16.330 12.887 7.090 1.00 89.38 869 ARG A CA 1
ATOM 6921 C C . ARG A 1 869 ? -15.321 11.736 7.105 1.00 89.38 869 ARG A C 1
ATOM 6923 O O . ARG A 1 869 ? -14.820 11.311 6.061 1.00 89.38 869 ARG A O 1
ATOM 6930 N N . LEU A 1 870 ? -15.047 11.214 8.299 1.00 91.25 870 LEU A N 1
ATOM 6931 C CA . LEU A 1 870 ? -14.289 9.980 8.489 1.00 91.25 870 LEU A CA 1
ATOM 6932 C C . LEU A 1 870 ? -15.233 8.770 8.464 1.00 91.25 870 LEU A C 1
ATOM 6934 O O . LEU A 1 870 ? -15.998 8.556 9.402 1.00 91.25 870 LEU A O 1
ATOM 6938 N N . GLU A 1 871 ? -15.155 7.976 7.398 1.00 92.69 871 GLU A N 1
ATOM 6939 C CA . GLU A 1 871 ? -15.840 6.684 7.305 1.00 92.69 871 GLU A CA 1
ATOM 6940 C C . GLU A 1 871 ? -14.861 5.558 7.648 1.00 92.69 871 GLU A C 1
ATOM 6942 O O . GLU A 1 871 ? -13.713 5.572 7.204 1.00 92.69 871 GLU A O 1
ATOM 6947 N N . ILE A 1 872 ? -15.309 4.580 8.438 1.00 94.56 872 ILE A N 1
ATOM 6948 C CA . ILE A 1 872 ? -14.458 3.488 8.917 1.00 94.56 872 ILE A CA 1
ATOM 6949 C C . ILE A 1 872 ? -15.121 2.129 8.708 1.00 94.56 872 ILE A C 1
ATOM 6951 O O . ILE A 1 872 ? -16.314 1.932 8.948 1.00 94.56 872 ILE A O 1
ATOM 6955 N N . THR A 1 873 ? -14.320 1.154 8.298 1.00 95.19 873 THR A N 1
ATOM 6956 C CA . THR A 1 873 ? -14.702 -0.265 8.202 1.00 95.19 873 THR A CA 1
ATOM 6957 C C . THR A 1 873 ? -14.110 -1.097 9.340 1.00 95.19 873 THR A C 1
ATOM 6959 O O . THR A 1 873 ? -14.351 -2.304 9.423 1.00 95.19 873 THR A O 1
ATOM 6962 N N . ARG A 1 874 ? -13.337 -0.457 10.227 1.00 94.06 874 ARG A N 1
ATOM 6963 C CA . ARG A 1 874 ? -12.729 -1.049 11.415 1.00 94.06 874 ARG A CA 1
ATOM 6964 C C . ARG A 1 874 ? -12.639 -0.037 12.554 1.00 94.06 874 ARG A C 1
ATOM 6966 O O . ARG A 1 874 ? -12.319 1.123 12.314 1.00 94.06 874 ARG A O 1
ATOM 6973 N N . ALA A 1 875 ? -12.850 -0.509 13.775 1.00 95.62 875 ALA A N 1
ATOM 6974 C CA . ALA A 1 875 ? -12.488 0.179 15.009 1.00 95.62 875 ALA A CA 1
ATOM 6975 C C . ALA A 1 875 ? -11.729 -0.778 15.946 1.00 95.62 875 ALA A C 1
ATOM 6977 O O . ALA A 1 875 ? -11.809 -1.999 15.800 1.00 95.62 875 ALA A O 1
ATOM 6978 N N . PHE A 1 876 ? -10.992 -0.223 16.902 1.00 95.69 876 PHE A N 1
ATOM 6979 C CA . PHE A 1 876 ? -10.200 -0.961 17.884 1.00 95.69 876 PHE A CA 1
ATOM 6980 C C . PHE A 1 876 ? -10.781 -0.754 19.280 1.00 95.69 876 PHE A C 1
ATOM 6982 O O . PHE A 1 876 ? -11.248 0.336 19.602 1.00 95.69 876 PHE A O 1
ATOM 6989 N N . VAL A 1 877 ? -10.772 -1.805 20.098 1.00 95.69 877 VAL A N 1
ATOM 6990 C CA . VAL A 1 877 ? -11.249 -1.743 21.485 1.00 95.69 877 VAL A CA 1
ATOM 6991 C C . VAL A 1 877 ? -10.212 -1.004 22.325 1.00 95.69 877 VAL A C 1
ATOM 6993 O O . VAL A 1 877 ? -9.080 -1.466 22.408 1.00 95.69 877 VAL A O 1
ATOM 6996 N N . ALA A 1 878 ? -10.603 0.118 22.930 1.00 95.38 878 ALA A N 1
ATOM 6997 C CA . ALA A 1 878 ? -9.746 0.896 23.826 1.00 95.38 878 ALA A CA 1
ATOM 6998 C C . ALA A 1 878 ? -10.110 0.704 25.305 1.00 95.38 878 ALA A C 1
ATOM 7000 O O . ALA A 1 878 ? -9.249 0.863 26.161 1.00 95.38 878 ALA A O 1
ATOM 7001 N N . ALA A 1 879 ? -11.356 0.325 25.614 1.00 94.88 879 ALA A N 1
ATOM 7002 C CA . ALA A 1 879 ? -11.822 0.085 26.982 1.00 94.88 879 ALA A CA 1
ATOM 7003 C C . ALA A 1 879 ? -12.338 -1.359 27.172 1.00 94.88 879 ALA A C 1
ATOM 7005 O O . ALA A 1 879 ? -13.555 -1.577 27.216 1.00 94.88 879 ALA A O 1
ATOM 7006 N N . PRO A 1 880 ? -11.454 -2.376 27.203 1.00 93.19 880 PRO A N 1
ATOM 7007 C CA . PRO A 1 880 ? -11.860 -3.779 27.316 1.00 93.19 880 PRO A CA 1
ATOM 7008 C C . PRO A 1 880 ? -12.517 -4.132 28.662 1.00 93.19 880 PRO A C 1
ATOM 7010 O O . PRO A 1 880 ? -13.277 -5.106 28.714 1.00 93.19 880 PRO A O 1
ATOM 7013 N N . PHE A 1 881 ? -12.263 -3.364 29.730 1.00 92.50 881 PHE A N 1
ATOM 7014 C CA . PHE A 1 881 ? -12.884 -3.579 31.043 1.00 92.50 881 PHE A CA 1
ATOM 7015 C C . PHE A 1 881 ? -14.260 -2.920 31.169 1.00 92.50 881 PHE A C 1
ATOM 7017 O O . PHE A 1 881 ? -15.010 -3.245 32.094 1.00 92.50 881 PHE A O 1
ATOM 7024 N N . ASN A 1 882 ? -14.656 -2.069 30.214 1.00 93.50 882 ASN A N 1
ATOM 7025 C CA . ASN A 1 882 ? -16.012 -1.544 30.172 1.00 93.50 882 ASN A CA 1
ATOM 7026 C C . ASN A 1 882 ? -17.009 -2.713 30.026 1.00 93.50 882 ASN A C 1
ATOM 7028 O O . ASN A 1 882 ? -16.912 -3.480 29.059 1.00 93.50 882 ASN A O 1
ATOM 7032 N N . PRO A 1 883 ? -18.011 -2.837 30.921 1.00 92.19 883 PRO A N 1
ATOM 7033 C CA . PRO A 1 883 ? -18.959 -3.953 30.907 1.00 92.19 883 PRO A CA 1
ATOM 7034 C C . PRO A 1 883 ? -19.683 -4.158 29.570 1.00 92.19 883 PRO A C 1
ATOM 7036 O O . PRO A 1 883 ? -20.094 -5.271 29.243 1.00 92.19 883 PRO A O 1
ATOM 7039 N N . ALA A 1 884 ? -19.843 -3.096 28.773 1.00 91.56 884 ALA A N 1
ATOM 7040 C CA . ALA A 1 884 ? -20.488 -3.186 27.469 1.00 91.56 884 ALA A CA 1
ATOM 7041 C C . ALA A 1 884 ? -19.628 -3.898 26.410 1.00 91.56 884 ALA A C 1
ATOM 7043 O O . ALA A 1 884 ? -20.168 -4.482 25.465 1.00 91.56 884 ALA A O 1
ATOM 7044 N N . LEU A 1 885 ? -18.301 -3.854 26.565 1.00 93.44 885 LEU A N 1
ATOM 7045 C CA . LEU A 1 885 ? -17.329 -4.401 25.618 1.00 93.44 885 LEU A CA 1
ATOM 7046 C C . LEU A 1 885 ? -16.666 -5.697 26.094 1.00 93.44 885 LEU A C 1
ATOM 7048 O O . LEU A 1 885 ? -15.957 -6.334 25.315 1.00 93.44 885 LEU A O 1
ATOM 7052 N N . THR A 1 886 ? -16.924 -6.135 27.328 1.00 89.50 886 THR A N 1
ATOM 7053 C CA . THR A 1 886 ? -16.317 -7.345 27.888 1.00 89.50 886 THR A CA 1
ATOM 7054 C C . THR A 1 886 ? -16.506 -8.565 26.973 1.00 89.50 886 THR A C 1
ATOM 7056 O O . THR A 1 886 ? -17.618 -8.906 26.540 1.00 89.50 886 THR A O 1
ATOM 7059 N N . GLY A 1 887 ? -15.387 -9.230 26.671 1.00 87.81 887 GLY A N 1
ATOM 7060 C CA . GLY A 1 887 ? -15.325 -10.415 25.813 1.00 87.81 887 GLY A CA 1
ATOM 7061 C C . GLY A 1 887 ? -15.419 -10.141 24.306 1.00 87.81 887 GLY A C 1
ATOM 7062 O O . GLY A 1 887 ? -15.463 -11.100 23.537 1.00 87.81 887 GLY A O 1
ATOM 7063 N N . LEU A 1 888 ? -15.461 -8.875 23.874 1.00 91.69 888 LEU A N 1
ATOM 7064 C CA . LEU A 1 888 ? -15.390 -8.498 22.460 1.00 91.69 888 LEU A CA 1
ATOM 7065 C C . LEU A 1 888 ? -13.942 -8.264 22.023 1.00 91.69 888 LEU A C 1
ATOM 7067 O O . LEU A 1 888 ? -13.092 -7.825 22.796 1.00 91.69 888 LEU A O 1
ATOM 7071 N N . SER A 1 889 ? -13.671 -8.545 20.754 1.00 89.56 889 SER A N 1
ATOM 7072 C CA . SER A 1 889 ? -12.358 -8.383 20.131 1.00 89.56 889 SER A CA 1
ATOM 7073 C C . SER A 1 889 ? -12.390 -7.320 19.024 1.00 89.56 889 SER A C 1
ATOM 7075 O O . SER A 1 889 ? -13.461 -7.016 18.495 1.00 89.56 889 SER A O 1
ATOM 7077 N N . PRO A 1 890 ? -11.236 -6.788 18.578 1.00 87.69 890 PRO A N 1
ATOM 7078 C CA . PRO A 1 890 ? -11.185 -5.889 17.416 1.00 87.69 890 PRO A CA 1
ATOM 7079 C C . PRO A 1 890 ? -11.798 -6.486 16.131 1.00 87.69 890 PRO A C 1
ATOM 7081 O O . PRO A 1 890 ? -12.345 -5.769 15.291 1.00 87.69 890 PRO A O 1
ATOM 7084 N N . ASP A 1 891 ? -11.764 -7.815 15.979 1.00 89.56 891 ASP A N 1
ATOM 7085 C CA . ASP A 1 891 ? -12.377 -8.518 14.845 1.00 89.56 891 ASP A CA 1
ATOM 7086 C C . ASP A 1 891 ? -13.910 -8.386 14.818 1.00 89.56 891 ASP A C 1
ATOM 7088 O O . ASP A 1 891 ? -14.523 -8.447 13.744 1.00 89.56 891 ASP A O 1
ATOM 7092 N N . ASP A 1 892 ? -14.535 -8.183 15.979 1.00 92.75 892 ASP A N 1
ATOM 7093 C CA . ASP A 1 892 ? -15.975 -7.966 16.106 1.00 92.75 892 ASP A CA 1
ATOM 7094 C C . ASP A 1 892 ? -16.385 -6.572 15.611 1.00 92.75 892 ASP A C 1
ATOM 7096 O O . ASP A 1 892 ? -17.516 -6.400 15.170 1.00 92.75 892 ASP A O 1
ATOM 7100 N N . PHE A 1 893 ? -15.448 -5.620 15.545 1.00 95.06 893 PHE A N 1
ATOM 7101 C CA . PHE A 1 893 ? -15.624 -4.256 15.030 1.00 95.06 893 PHE A CA 1
ATOM 7102 C C . PHE A 1 893 ? -14.962 -4.063 13.664 1.00 95.06 893 PHE A C 1
ATOM 7104 O O . PHE A 1 893 ? -14.336 -3.041 13.404 1.00 95.06 893 PHE A O 1
ATOM 7111 N N . THR A 1 894 ? -15.063 -5.065 12.790 1.00 94.00 894 THR A N 1
ATOM 7112 C CA . THR A 1 894 ? -14.454 -5.060 11.453 1.00 94.00 894 THR A CA 1
ATOM 7113 C C . THR A 1 894 ? -15.449 -5.577 10.406 1.00 94.00 894 THR A C 1
ATOM 7115 O O . THR A 1 894 ? -16.018 -6.660 10.583 1.00 94.00 894 THR A O 1
ATOM 7118 N N . LEU A 1 895 ? -15.610 -4.842 9.297 1.00 94.38 895 LEU A N 1
ATOM 7119 C CA . LEU A 1 895 ? -16.343 -5.226 8.076 1.00 94.38 895 LEU A CA 1
ATOM 7120 C C . LEU A 1 895 ? -17.803 -5.627 8.352 1.00 94.38 895 LEU A C 1
ATOM 7122 O O . LEU A 1 895 ? -18.171 -6.797 8.224 1.00 94.38 895 LEU A O 1
ATOM 7126 N N . TRP A 1 896 ? -18.612 -4.662 8.795 1.00 94.25 896 TRP A N 1
ATOM 7127 C CA . TRP A 1 896 ? -20.004 -4.884 9.204 1.00 94.25 896 TRP A CA 1
ATOM 7128 C C . TRP A 1 896 ? -20.968 -4.896 8.026 1.00 94.25 896 TRP A C 1
ATOM 7130 O O . TRP A 1 896 ? -21.009 -3.941 7.254 1.00 94.25 896 TRP A O 1
ATOM 7140 N N . GLY A 1 897 ? -21.810 -5.925 7.950 1.00 91.94 897 GLY A N 1
ATOM 7141 C CA . GLY A 1 897 ? -22.841 -6.029 6.915 1.00 91.94 897 GLY A CA 1
ATOM 7142 C C . GLY A 1 897 ? -22.304 -6.082 5.477 1.00 91.94 897 GLY A C 1
ATOM 7143 O O . GLY A 1 897 ? -21.132 -6.388 5.244 1.00 91.94 897 GLY A O 1
ATOM 7144 N N . GLU A 1 898 ? -23.172 -5.812 4.504 1.00 90.19 898 GLU A N 1
ATOM 7145 C CA . GLU A 1 898 ? -22.839 -5.857 3.069 1.00 90.19 898 GLU A CA 1
ATOM 7146 C C . GLU A 1 898 ? -21.979 -4.682 2.588 1.00 90.19 898 GLU A C 1
ATOM 7148 O O . GLU A 1 898 ? -21.131 -4.856 1.715 1.00 90.19 898 GLU A O 1
ATOM 7153 N N . ASP A 1 899 ? -22.158 -3.494 3.167 1.00 93.19 899 ASP A N 1
ATOM 7154 C CA . ASP A 1 899 ? -21.401 -2.288 2.809 1.00 93.19 899 ASP A CA 1
ATOM 7155 C C . ASP A 1 899 ? -20.141 -2.083 3.674 1.00 93.19 899 ASP A C 1
ATOM 7157 O O . ASP A 1 899 ? -19.468 -1.065 3.541 1.00 93.19 899 ASP A O 1
ATOM 7161 N N . TYR A 1 900 ? -19.808 -3.034 4.552 1.00 95.88 900 TYR A N 1
ATOM 7162 C CA . TYR A 1 900 ? -18.603 -3.102 5.393 1.00 95.88 900 TYR A CA 1
ATOM 7163 C C . TYR A 1 900 ? -18.394 -2.001 6.448 1.00 95.88 900 TYR A C 1
ATOM 7165 O O . TYR A 1 900 ? -17.524 -2.160 7.310 1.00 95.88 900 TYR A O 1
ATOM 7173 N N . TYR A 1 901 ? -19.153 -0.906 6.427 1.00 95.75 901 TYR A N 1
ATOM 7174 C CA . TYR A 1 901 ? -18.935 0.225 7.334 1.00 95.75 901 TYR A CA 1
ATOM 7175 C C . TYR A 1 901 ? -19.309 -0.106 8.779 1.00 95.75 901 TYR A C 1
ATOM 7177 O O . TYR A 1 901 ? -20.413 -0.563 9.060 1.00 95.75 901 TYR A O 1
ATOM 7185 N N . VAL A 1 902 ? -18.402 0.171 9.709 1.00 95.44 902 VAL A N 1
ATOM 7186 C CA . VAL A 1 902 ? -18.673 0.104 11.153 1.00 95.44 902 VAL A CA 1
ATOM 7187 C C . VAL A 1 902 ? -19.303 1.415 11.619 1.00 95.44 902 VAL A C 1
ATOM 7189 O O . VAL A 1 902 ? -20.263 1.397 12.385 1.00 95.44 902 VAL A O 1
ATOM 7192 N N . ALA A 1 903 ? -18.806 2.541 11.103 1.00 95.00 903 ALA A N 1
ATOM 7193 C CA . ALA A 1 903 ? -19.367 3.869 11.317 1.00 95.00 903 ALA A CA 1
ATOM 7194 C C . ALA A 1 903 ? -19.117 4.759 10.089 1.00 95.00 903 ALA A C 1
ATOM 7196 O O . ALA A 1 903 ? -18.065 4.671 9.448 1.00 95.00 903 ALA A O 1
ATOM 7197 N N . ARG A 1 904 ? -20.079 5.630 9.763 1.00 92.88 904 ARG A N 1
ATOM 7198 C CA . ARG A 1 904 ? -19.944 6.651 8.698 1.00 92.88 904 ARG A CA 1
ATOM 7199 C C . ARG A 1 904 ? -19.514 8.020 9.214 1.00 92.88 904 ARG A C 1
ATOM 7201 O O . ARG A 1 904 ? -19.183 8.907 8.432 1.00 92.88 904 ARG A O 1
ATOM 7208 N N . TYR A 1 905 ? -19.548 8.181 10.528 1.00 92.38 905 TYR A N 1
ATOM 7209 C CA . TYR A 1 905 ? -19.101 9.360 11.240 1.00 92.38 905 TYR A CA 1
ATOM 7210 C C . TYR A 1 905 ? -18.340 8.901 12.476 1.00 92.38 905 TYR A C 1
ATOM 7212 O O . TYR A 1 905 ? -18.692 7.884 13.069 1.00 92.38 905 TYR A O 1
ATOM 7220 N N . CYS A 1 906 ? -17.348 9.673 12.895 1.00 94.44 906 CYS A N 1
ATOM 7221 C CA . CYS A 1 906 ? -16.657 9.484 14.164 1.00 94.44 906 CYS A CA 1
ATOM 7222 C C . CYS A 1 906 ? -16.548 10.829 14.880 1.00 94.44 906 CYS A C 1
ATOM 7224 O O . CYS A 1 906 ? -16.613 11.891 14.254 1.00 94.44 906 CYS A O 1
ATOM 7226 N N . PHE A 1 907 ? -16.356 10.773 16.187 1.00 93.56 907 PHE A N 1
ATOM 7227 C CA . PHE A 1 907 ? -16.043 11.913 17.034 1.00 93.56 907 PHE A CA 1
ATOM 7228 C C . PHE A 1 907 ? -14.527 12.044 17.157 1.00 93.56 907 PHE A C 1
ATOM 7230 O O . PHE A 1 907 ? -13.834 11.028 17.209 1.00 93.56 907 PHE A O 1
ATOM 7237 N N . ASP A 1 908 ? -14.005 13.265 17.220 1.00 93.31 908 ASP A N 1
ATOM 7238 C CA . ASP A 1 908 ? -12.651 13.466 17.737 1.00 93.31 908 ASP A CA 1
ATOM 7239 C C . ASP A 1 908 ? -12.642 13.118 19.230 1.00 93.31 908 ASP A C 1
ATOM 7241 O O . ASP A 1 908 ? -13.574 13.470 19.958 1.00 93.31 908 ASP A O 1
ATOM 7245 N N . ILE A 1 909 ? -11.601 12.418 19.688 1.00 93.69 909 ILE A N 1
ATOM 7246 C CA . ILE A 1 909 ? -11.447 12.092 21.109 1.00 93.69 909 ILE A CA 1
ATOM 7247 C C . ILE A 1 909 ? -11.193 13.399 21.881 1.00 93.69 909 ILE A C 1
ATOM 7249 O O . ILE A 1 909 ? -10.198 14.079 21.593 1.00 93.69 909 ILE A O 1
ATOM 7253 N N . PRO A 1 910 ? -12.054 13.762 22.852 1.00 90.88 910 PRO A N 1
ATOM 7254 C CA . PRO A 1 910 ? -11.907 14.999 23.608 1.00 90.88 910 PRO A CA 1
ATOM 7255 C C . PRO A 1 910 ? -10.627 15.042 24.440 1.00 90.88 910 PRO A C 1
ATOM 7257 O O . PRO A 1 910 ? -10.071 14.020 24.834 1.00 90.88 910 PRO A O 1
ATOM 7260 N N . GLN A 1 911 ? -10.181 16.262 24.716 1.00 91.62 911 GLN A N 1
ATOM 7261 C CA . GLN A 1 911 ? -8.964 16.560 25.481 1.00 91.62 911 GLN A CA 1
ATOM 7262 C C . GLN A 1 911 ? -9.282 17.160 26.857 1.00 91.62 911 GLN A C 1
ATOM 7264 O O . GLN A 1 911 ? -8.391 17.685 27.515 1.00 91.62 911 GLN A O 1
ATOM 7269 N N . GLN A 1 912 ? -10.560 17.151 27.232 1.00 89.88 912 GLN A N 1
ATOM 7270 C CA . GLN A 1 912 ? -11.084 17.675 28.484 1.00 89.88 912 GLN A CA 1
ATOM 7271 C C . GLN A 1 912 ? -12.434 17.022 28.790 1.00 89.88 912 GLN A C 1
ATOM 7273 O O . GLN A 1 912 ? -13.122 16.548 27.877 1.00 89.88 912 GLN A O 1
ATOM 7278 N N . GLY A 1 913 ? -12.843 17.084 30.055 1.00 89.25 913 GLY A N 1
ATOM 7279 C CA . GLY A 1 913 ? -14.118 16.540 30.519 1.00 89.25 913 GLY A CA 1
ATOM 7280 C C . GLY A 1 913 ? -14.060 15.047 30.835 1.00 89.25 913 GLY A C 1
ATOM 7281 O O . GLY A 1 913 ? -13.145 14.343 30.419 1.00 89.25 913 GLY A O 1
ATOM 7282 N N . ASN A 1 914 ? -15.044 14.548 31.584 1.00 93.06 914 ASN A N 1
ATOM 7283 C CA . ASN A 1 914 ? -15.071 13.153 32.025 1.00 93.06 914 ASN A CA 1
ATOM 7284 C C . ASN A 1 914 ? -15.456 12.170 30.905 1.00 93.06 914 ASN A C 1
ATOM 7286 O O . ASN A 1 914 ? -16.550 11.607 30.912 1.00 93.06 914 ASN A O 1
ATOM 7290 N N . VAL A 1 915 ? -14.563 11.975 29.929 1.00 92.88 915 VAL A N 1
ATOM 7291 C CA . VAL A 1 915 ? -14.795 11.158 28.729 1.00 92.88 915 VAL A CA 1
ATOM 7292 C C . VAL A 1 915 ? -13.839 9.974 28.652 1.00 92.88 915 VAL A C 1
ATOM 7294 O O . VAL A 1 915 ? -12.634 10.128 28.832 1.00 92.88 915 VAL A O 1
ATOM 7297 N N . VAL A 1 916 ? -14.378 8.805 28.298 1.00 95.31 916 VAL A N 1
ATOM 7298 C CA . VAL A 1 916 ? -13.608 7.590 28.000 1.00 95.31 916 VAL A CA 1
ATOM 7299 C C . VAL A 1 916 ? -14.019 7.060 26.621 1.00 95.31 916 VAL A C 1
ATOM 7301 O O . VAL A 1 916 ? -15.170 6.648 26.444 1.00 95.31 916 VAL A O 1
ATOM 7304 N N . PRO A 1 917 ? -13.124 7.052 25.614 1.00 96.62 917 PRO A N 1
ATOM 7305 C CA . PRO A 1 917 ? -13.414 6.409 24.339 1.00 96.62 917 PRO A CA 1
ATOM 7306 C C . PRO A 1 917 ? -13.438 4.889 24.530 1.00 96.62 917 PRO A C 1
ATOM 7308 O O . PRO A 1 917 ? -12.478 4.293 25.010 1.00 96.62 917 PRO A O 1
ATOM 7311 N N . LEU A 1 918 ? -14.529 4.235 24.137 1.00 96.56 918 LEU A N 1
ATOM 7312 C CA . LEU A 1 918 ? -14.645 2.780 24.262 1.00 96.56 918 LEU A CA 1
ATOM 7313 C C . LEU A 1 918 ? -14.053 2.065 23.049 1.00 96.56 918 LEU A C 1
ATOM 7315 O O . LEU A 1 918 ? -13.390 1.032 23.169 1.00 96.56 918 LEU A O 1
ATOM 7319 N N . LEU A 1 919 ? -14.291 2.648 21.875 1.00 97.50 919 LEU A N 1
ATOM 7320 C CA . LEU A 1 919 ? -13.693 2.249 20.610 1.00 97.50 919 LEU A CA 1
ATOM 7321 C C . LEU A 1 919 ? -12.905 3.417 20.032 1.00 97.50 919 LEU A C 1
ATOM 7323 O O . LEU A 1 919 ? -13.326 4.566 20.145 1.00 97.50 919 LEU A O 1
ATOM 7327 N N . VAL A 1 920 ? -11.813 3.121 19.341 1.00 96.69 920 VAL A N 1
ATOM 7328 C CA . VAL A 1 920 ? -10.985 4.116 18.655 1.00 96.69 920 VAL A CA 1
ATOM 7329 C C . VAL A 1 920 ? -10.786 3.751 17.191 1.00 96.69 920 VAL A C 1
ATOM 7331 O O . VAL A 1 920 ? -10.850 2.587 16.797 1.00 96.69 920 VAL A O 1
ATOM 7334 N N . ALA A 1 921 ? -10.545 4.759 16.368 1.00 94.38 921 ALA A N 1
ATOM 7335 C CA . ALA A 1 921 ? -10.274 4.624 14.952 1.00 94.38 921 ALA A CA 1
ATOM 7336 C C . ALA A 1 921 ? -9.161 5.583 14.530 1.00 94.38 921 ALA A C 1
ATOM 7338 O O . ALA A 1 921 ? -8.981 6.659 15.108 1.00 94.38 921 ALA A O 1
ATOM 7339 N N . GLY A 1 922 ? -8.403 5.173 13.514 1.00 88.81 922 GLY A N 1
ATOM 7340 C CA . GLY A 1 922 ? -7.318 5.989 12.994 1.00 88.81 922 GLY A CA 1
ATOM 7341 C C . GLY A 1 922 ? -7.799 7.092 12.063 1.00 88.81 922 GLY A C 1
ATOM 7342 O O . GLY A 1 922 ? -8.751 6.912 11.305 1.00 88.81 922 GLY A O 1
ATOM 7343 N N . THR A 1 923 ? -7.089 8.214 12.092 1.00 83.06 923 THR A N 1
ATOM 7344 C CA . THR A 1 923 ? -7.291 9.350 11.187 1.00 83.06 923 THR A CA 1
ATOM 7345 C C . THR A 1 923 ? -5.997 9.677 10.438 1.00 83.06 923 THR A C 1
ATOM 7347 O O . THR A 1 923 ? -4.908 9.287 10.873 1.00 83.06 923 THR A O 1
ATOM 7350 N N . ASP A 1 924 ? -6.102 10.378 9.302 1.00 81.00 924 ASP A N 1
ATOM 7351 C CA . ASP A 1 924 ? -4.960 10.671 8.423 1.00 81.00 924 ASP A CA 1
ATOM 7352 C C . ASP A 1 924 ? -3.802 11.331 9.190 1.00 81.00 924 ASP A C 1
ATOM 7354 O O . ASP A 1 924 ? -3.908 12.465 9.659 1.00 81.00 924 ASP A O 1
ATOM 7358 N N . ARG A 1 925 ? -2.682 10.606 9.319 1.00 78.25 925 ARG A N 1
ATOM 7359 C CA . ARG A 1 925 ? -1.417 11.042 9.948 1.00 78.25 925 ARG A CA 1
ATOM 7360 C C . ARG A 1 925 ? -1.473 11.458 11.422 1.00 78.25 925 ARG A C 1
ATOM 7362 O O . ARG A 1 925 ? -0.444 11.905 11.939 1.00 78.25 925 ARG A O 1
ATOM 7369 N N . LYS A 1 926 ? -2.609 11.304 12.109 1.00 83.81 926 LYS A N 1
ATOM 7370 C CA . LYS A 1 926 ? -2.738 11.626 13.546 1.00 83.81 926 LYS A CA 1
ATOM 7371 C C . LYS A 1 926 ? -2.836 10.396 14.451 1.00 83.81 926 LYS A C 1
ATOM 7373 O O . LYS A 1 926 ? -2.630 10.524 15.653 1.00 83.81 926 LYS A O 1
ATOM 7378 N N . GLY A 1 927 ? -3.076 9.209 13.893 1.00 89.56 927 GLY A N 1
ATOM 7379 C CA . GLY A 1 927 ? -3.202 7.976 14.672 1.00 89.56 927 GLY A CA 1
ATOM 7380 C C . GLY A 1 927 ? -4.607 7.792 15.229 1.00 89.56 927 GLY A C 1
ATOM 7381 O O . GLY A 1 927 ? -5.579 8.232 14.614 1.00 89.56 927 GLY A O 1
ATOM 7382 N N . LEU A 1 928 ? -4.716 7.105 16.368 1.00 94.19 928 LEU A N 1
ATOM 7383 C CA . LEU A 1 928 ? -5.976 6.695 17.001 1.00 94.19 928 LEU A CA 1
ATOM 7384 C C . LEU A 1 928 ? -6.647 7.848 17.762 1.00 94.19 928 LEU A C 1
ATOM 7386 O O . LEU A 1 928 ? -6.808 7.799 18.976 1.00 94.19 928 LEU A O 1
ATOM 7390 N N . THR A 1 929 ? -7.007 8.912 17.045 1.00 94.06 929 THR A N 1
ATOM 7391 C CA . THR A 1 929 ? -7.552 10.150 17.630 1.00 94.06 929 THR A CA 1
ATOM 7392 C C . THR A 1 929 ? -9.051 10.329 17.417 1.00 94.06 929 THR A C 1
ATOM 7394 O O . THR A 1 929 ? -9.597 11.350 17.830 1.00 94.06 929 THR A O 1
ATOM 7397 N N . ALA A 1 930 ? -9.718 9.375 16.767 1.00 95.12 930 ALA A N 1
ATOM 7398 C CA . ALA A 1 930 ? -11.161 9.389 16.565 1.00 95.12 930 ALA A CA 1
ATOM 7399 C C . ALA A 1 930 ? -11.830 8.219 17.285 1.00 95.12 930 ALA A C 1
ATOM 7401 O O . ALA A 1 930 ? -11.210 7.186 17.524 1.00 95.12 930 ALA A O 1
ATOM 7402 N N . SER A 1 931 ? -13.114 8.359 17.592 1.00 96.12 931 SER A N 1
ATOM 7403 C CA . SER A 1 931 ? -13.915 7.344 18.265 1.00 96.12 931 SER A CA 1
ATOM 7404 C C . SER A 1 931 ? -15.326 7.284 17.672 1.00 96.12 931 SER A C 1
ATOM 7406 O O . SER A 1 931 ? -15.970 8.324 17.545 1.00 96.12 931 SER A O 1
ATOM 7408 N N . PRO A 1 932 ? -15.842 6.097 17.304 1.00 96.44 932 PRO A N 1
ATOM 7409 C CA . PRO A 1 932 ? -17.255 5.921 16.967 1.00 96.44 932 PRO A CA 1
ATOM 7410 C C . PRO A 1 932 ? -18.140 5.616 18.194 1.00 96.44 932 PRO A C 1
ATOM 7412 O O . PRO A 1 932 ? -19.355 5.460 18.056 1.00 96.44 932 PRO A O 1
ATOM 7415 N N . LEU A 1 933 ? -17.541 5.452 19.380 1.00 96.69 933 LEU A N 1
ATOM 7416 C CA . LEU A 1 933 ? -18.237 5.087 20.611 1.00 96.69 933 LEU A CA 1
ATOM 7417 C C . LEU A 1 933 ? -17.456 5.568 21.838 1.00 96.69 933 LEU A C 1
ATOM 7419 O O . LEU A 1 933 ? -16.366 5.060 22.115 1.00 96.69 933 LEU A O 1
ATOM 7423 N N . LEU A 1 934 ? -18.054 6.484 22.596 1.00 95.62 934 LEU A N 1
ATOM 7424 C CA . LEU A 1 934 ? -17.476 7.075 23.803 1.00 95.62 934 LEU A CA 1
ATOM 7425 C C . LEU A 1 934 ? -18.502 7.160 24.937 1.00 95.62 934 LEU A C 1
ATOM 7427 O O . LEU A 1 934 ? -19.701 7.298 24.690 1.00 95.62 934 LEU A O 1
ATOM 7431 N N . ASP A 1 935 ? -18.007 7.104 26.170 1.00 95.06 935 ASP A N 1
ATOM 7432 C CA . ASP A 1 935 ? -18.773 7.337 27.393 1.00 95.06 935 ASP A CA 1
ATOM 7433 C C . ASP A 1 935 ? -18.420 8.711 27.965 1.00 95.06 935 ASP A C 1
ATOM 7435 O O . ASP A 1 935 ? -17.244 9.050 28.083 1.00 95.06 935 ASP A O 1
ATOM 7439 N N . ILE A 1 936 ? -19.438 9.490 28.333 1.00 93.38 936 ILE A N 1
ATOM 7440 C CA . ILE A 1 936 ? -19.317 10.739 29.089 1.00 93.38 936 ILE A CA 1
ATOM 7441 C C . ILE A 1 936 ? -19.942 10.499 30.462 1.00 93.38 936 ILE A C 1
ATOM 7443 O O . ILE A 1 936 ? -21.145 10.256 30.567 1.00 93.38 936 ILE A O 1
ATOM 7447 N N . TYR A 1 937 ? -19.141 10.557 31.518 1.00 92.00 937 TYR A N 1
ATOM 7448 C CA . TYR A 1 937 ? -19.613 10.343 32.884 1.00 92.00 937 TYR A CA 1
ATOM 7449 C C . TYR A 1 937 ? -20.153 11.644 33.473 1.00 92.00 937 TYR A C 1
ATOM 7451 O O . TYR A 1 937 ? -19.488 12.678 33.419 1.00 92.00 937 TYR A O 1
ATOM 7459 N N . ILE A 1 938 ? -21.374 11.599 34.012 1.00 87.38 938 ILE A N 1
ATOM 7460 C CA . ILE A 1 938 ? -22.056 12.766 34.585 1.00 87.38 938 ILE A CA 1
ATOM 7461 C C . ILE A 1 938 ? -22.819 12.325 35.836 1.00 87.38 938 ILE A C 1
ATOM 7463 O O . ILE A 1 938 ? -23.694 11.459 35.761 1.00 87.38 938 ILE A O 1
ATOM 7467 N N . GLY A 1 939 ? -22.511 12.929 36.987 1.00 84.88 939 GLY A N 1
ATOM 7468 C CA . GLY A 1 939 ? -23.048 12.480 38.273 1.00 84.88 939 GLY A CA 1
ATOM 7469 C C . GLY A 1 939 ? -22.703 11.008 38.524 1.00 84.88 939 GLY A C 1
ATOM 7470 O O . GLY A 1 939 ? -21.539 10.628 38.433 1.00 84.88 939 GLY A O 1
ATOM 7471 N N . GLU A 1 940 ? -23.715 10.184 38.803 1.00 83.44 940 GLU A N 1
ATOM 7472 C CA . GLU A 1 940 ? -23.558 8.728 38.983 1.00 83.44 940 GLU A CA 1
ATOM 7473 C C . GLU A 1 940 ? -23.840 7.903 37.708 1.00 83.44 940 GLU A C 1
ATOM 7475 O O . GLU A 1 940 ? -23.749 6.670 37.724 1.00 83.44 940 GLU A O 1
ATOM 7480 N N . GLY A 1 941 ? -24.248 8.556 36.616 1.00 90.88 941 GLY A N 1
ATOM 7481 C CA . GLY A 1 941 ? -24.662 7.906 35.374 1.00 90.88 941 GLY A CA 1
ATOM 7482 C C . GLY A 1 941 ? -23.664 8.063 34.231 1.00 90.88 941 GLY A C 1
ATOM 7483 O O . GLY A 1 941 ? -22.571 8.615 34.376 1.00 90.88 941 GLY A O 1
ATOM 7484 N N . VAL A 1 942 ? -24.069 7.578 33.057 1.00 93.19 942 VAL A N 1
ATOM 7485 C CA . VAL A 1 942 ? -23.292 7.717 31.822 1.00 93.19 942 VAL A CA 1
ATOM 7486 C C . VAL A 1 942 ? -24.161 8.192 30.658 1.00 93.19 942 VAL A C 1
ATOM 7488 O O . VAL A 1 942 ? -25.257 7.682 30.410 1.00 93.19 942 VAL A O 1
ATOM 7491 N N . LEU A 1 943 ? -23.643 9.162 29.913 1.00 93.62 943 LEU A N 1
ATOM 7492 C CA . LEU A 1 943 ? -24.127 9.536 28.597 1.00 93.62 943 LEU A CA 1
ATOM 7493 C C . LEU A 1 943 ? -23.207 8.910 27.551 1.00 93.62 943 LEU A C 1
ATOM 7495 O O . LEU A 1 943 ? -22.079 9.351 27.342 1.00 93.62 943 LEU A O 1
ATOM 7499 N N . ARG A 1 944 ? -23.691 7.868 26.891 1.00 94.50 944 ARG A N 1
ATOM 7500 C CA . ARG A 1 944 ? -22.976 7.146 25.847 1.00 94.50 944 ARG A CA 1
ATOM 7501 C C . ARG A 1 944 ? -23.315 7.738 24.493 1.00 94.50 944 ARG A C 1
ATOM 7503 O O . ARG A 1 944 ? -24.480 7.793 24.108 1.00 94.50 944 ARG A O 1
ATOM 7510 N N . VAL A 1 945 ? -22.299 8.142 23.748 1.00 94.00 945 VAL A N 1
ATOM 7511 C CA . VAL A 1 945 ? -22.470 8.685 22.403 1.00 94.00 945 VAL A CA 1
ATOM 7512 C C . VAL A 1 945 ? -21.937 7.675 21.399 1.00 94.00 945 VAL A C 1
ATOM 7514 O O . VAL A 1 945 ? -20.795 7.225 21.498 1.00 94.00 945 VAL A O 1
ATOM 7517 N N . SER A 1 946 ? -22.775 7.307 20.435 1.00 94.62 946 SER A N 1
ATOM 7518 C CA . SER A 1 946 ? -22.441 6.352 19.388 1.00 94.62 946 SER A CA 1
ATOM 7519 C C . SER A 1 946 ? -22.744 6.916 18.008 1.00 94.62 946 SER A C 1
ATOM 7521 O O . SER A 1 946 ? -23.741 7.600 17.798 1.00 94.62 946 SER A O 1
ATOM 7523 N N . SER A 1 947 ? -21.874 6.598 17.058 1.00 94.06 947 SER A N 1
ATOM 7524 C CA . SER A 1 947 ? -22.091 6.787 15.622 1.00 94.06 947 SER A CA 1
ATOM 7525 C C . SER A 1 947 ? -21.937 5.472 14.850 1.00 94.06 947 SER A C 1
ATOM 7527 O O . SER A 1 947 ? -21.706 5.469 13.638 1.00 94.06 947 SER A O 1
ATOM 7529 N N . LEU A 1 948 ? -22.023 4.344 15.564 1.00 95.19 948 LEU A N 1
ATOM 7530 C CA . LEU A 1 948 ? -21.973 3.010 14.983 1.00 95.19 948 LEU A CA 1
ATOM 7531 C C . LEU A 1 948 ? -23.220 2.756 14.132 1.00 95.19 948 LEU A C 1
ATOM 7533 O O . LEU A 1 948 ? -24.332 3.118 14.500 1.00 95.19 948 LEU A O 1
ATOM 7537 N N . GLU A 1 949 ? -23.068 2.024 13.034 1.00 93.81 949 GLU A N 1
ATOM 7538 C CA . GLU A 1 949 ? -24.185 1.631 12.163 1.00 93.81 949 GLU A CA 1
ATOM 7539 C C . GLU A 1 949 ? -25.011 0.471 12.775 1.00 93.81 949 GLU A C 1
ATOM 7541 O O . GLU A 1 949 ? -25.281 -0.530 12.115 1.00 93.81 949 GLU A O 1
ATOM 7546 N N . LEU A 1 950 ? -25.405 0.563 14.053 1.00 91.81 950 LEU A N 1
ATOM 7547 C CA . LEU A 1 950 ? -26.102 -0.503 14.790 1.00 91.81 950 LEU A CA 1
ATOM 7548 C C . LEU A 1 950 ? -27.554 -0.665 14.342 1.00 91.81 950 LEU A C 1
ATOM 7550 O O . LEU A 1 950 ? -27.942 -1.723 13.841 1.00 91.81 950 LEU A O 1
ATOM 7554 N N . ILE A 1 951 ? -28.364 0.384 14.517 1.00 89.50 951 ILE A N 1
ATOM 7555 C CA . ILE A 1 951 ? -29.803 0.352 14.224 1.00 89.50 951 ILE A CA 1
ATOM 7556 C C . ILE A 1 951 ? -30.078 0.079 12.734 1.00 89.50 951 ILE A C 1
ATOM 7558 O O . ILE A 1 951 ? -30.958 -0.740 12.437 1.00 89.50 951 ILE A O 1
ATOM 7562 N N . PRO A 1 952 ? -29.357 0.695 11.771 1.00 90.50 952 PRO A N 1
ATOM 7563 C CA . PRO A 1 952 ? -29.531 0.380 10.355 1.00 90.50 952 PRO A CA 1
ATOM 7564 C C . PRO A 1 952 ? -29.229 -1.084 10.011 1.00 90.50 952 PRO A C 1
ATOM 7566 O O . PRO A 1 952 ? -29.827 -1.608 9.072 1.00 90.50 952 PRO A O 1
ATOM 7569 N N . LYS A 1 953 ? -28.359 -1.756 10.782 1.00 92.62 953 LYS A N 1
ATOM 7570 C CA . LYS A 1 953 ? -27.845 -3.101 10.478 1.00 92.62 953 LYS A CA 1
ATOM 7571 C C . LYS A 1 953 ? -28.378 -4.221 11.363 1.00 92.62 953 LYS A C 1
ATOM 7573 O O . LYS A 1 953 ? -27.901 -5.345 11.243 1.00 92.62 953 LYS A O 1
ATOM 7578 N N . LEU A 1 954 ? -29.408 -3.984 12.176 1.00 91.06 954 LEU A N 1
ATOM 7579 C CA . LEU A 1 954 ? -30.037 -5.010 13.030 1.00 91.06 954 LEU A CA 1
ATOM 7580 C C . LEU A 1 954 ? -30.384 -6.334 12.316 1.00 91.06 954 LEU A C 1
ATOM 7582 O O . LEU A 1 954 ? -30.359 -7.406 12.929 1.00 91.06 954 LEU A O 1
ATOM 7586 N N . GLN A 1 955 ? -30.712 -6.275 11.023 1.00 87.25 955 GLN A N 1
ATOM 7587 C CA . GLN A 1 955 ? -31.067 -7.439 10.201 1.00 87.25 955 GLN A CA 1
ATOM 7588 C C . GLN A 1 955 ? -29.911 -7.985 9.353 1.00 87.25 955 GLN A C 1
ATOM 7590 O O . GLN A 1 955 ? -30.049 -9.070 8.799 1.00 87.25 955 GLN A O 1
ATOM 7595 N N . ASP A 1 956 ? -28.786 -7.271 9.275 1.00 90.19 956 ASP A N 1
ATOM 7596 C CA . ASP A 1 956 ? -27.655 -7.609 8.403 1.00 90.19 956 ASP A CA 1
ATOM 7597 C C . ASP A 1 956 ? -26.378 -7.957 9.191 1.00 90.19 956 ASP A C 1
ATOM 7599 O O . ASP A 1 956 ? -25.701 -8.926 8.875 1.00 90.19 956 ASP A O 1
ATOM 7603 N N . GLU A 1 957 ? -26.056 -7.260 10.281 1.00 93.88 957 GLU A N 1
ATOM 7604 C CA . GLU A 1 957 ? -24.874 -7.550 11.103 1.00 93.88 957 GLU A CA 1
ATOM 7605 C C . GLU A 1 957 ? -25.262 -8.335 12.370 1.00 93.88 957 GLU A C 1
ATOM 7607 O O . GLU A 1 957 ? -25.909 -7.768 13.253 1.00 93.88 957 GLU A O 1
ATOM 7612 N N . PRO A 1 958 ? -24.865 -9.614 12.525 1.00 92.81 958 PRO A N 1
ATOM 7613 C CA . PRO A 1 958 ? -25.249 -10.430 13.679 1.00 92.81 958 PRO A CA 1
ATOM 7614 C C . PRO A 1 958 ? -24.924 -9.852 15.055 1.00 92.81 958 PRO A C 1
ATOM 7616 O O . PRO A 1 958 ? -25.664 -10.109 16.006 1.00 92.81 958 PRO A O 1
ATOM 7619 N N . LEU A 1 959 ? -23.860 -9.055 15.167 1.00 91.81 959 LEU A N 1
ATOM 7620 C CA . LEU A 1 959 ? -23.441 -8.468 16.442 1.00 91.81 959 LEU A CA 1
ATOM 7621 C C . LEU A 1 959 ? -24.196 -7.192 16.829 1.00 91.81 959 LEU A C 1
ATOM 7623 O O . LEU A 1 959 ? -24.161 -6.804 17.994 1.00 91.81 959 LEU A O 1
ATOM 7627 N N . SER A 1 960 ? -24.926 -6.578 15.897 1.00 93.44 960 SER A N 1
ATOM 7628 C CA . SER A 1 960 ? -25.660 -5.326 16.132 1.00 93.44 960 SER A CA 1
ATOM 7629 C C . SER A 1 960 ? -26.688 -5.424 17.266 1.00 93.44 960 SER A C 1
ATOM 7631 O O . SER A 1 960 ? -26.708 -4.571 18.147 1.00 93.44 960 SER A O 1
ATOM 7633 N N . ALA A 1 961 ? -27.518 -6.472 17.284 1.00 91.81 961 ALA A N 1
ATOM 7634 C CA . ALA A 1 961 ? -28.590 -6.627 18.269 1.00 91.81 961 ALA A CA 1
ATOM 7635 C C . ALA A 1 961 ? -28.070 -6.960 19.686 1.00 91.81 961 ALA A C 1
ATOM 7637 O O . ALA A 1 961 ? -28.492 -6.295 20.634 1.00 91.81 961 ALA A O 1
ATOM 7638 N N . PRO A 1 962 ? -27.124 -7.909 19.873 1.00 91.44 962 PRO A N 1
ATOM 7639 C CA . PRO A 1 962 ? -26.483 -8.105 21.173 1.00 91.44 962 PRO A CA 1
ATOM 7640 C C . PRO A 1 962 ? -25.758 -6.855 21.676 1.00 91.44 962 PRO A C 1
ATOM 7642 O O . PRO A 1 962 ? -25.834 -6.538 22.861 1.00 91.44 962 PRO A O 1
ATOM 7645 N N . LEU A 1 963 ? -25.076 -6.129 20.785 1.00 93.25 963 LEU A N 1
ATOM 7646 C CA . LEU A 1 963 ? -24.361 -4.914 21.159 1.00 93.25 963 LEU A CA 1
ATOM 7647 C C . LEU A 1 963 ? -25.329 -3.789 21.540 1.00 93.25 963 LEU A C 1
ATOM 7649 O O . LEU A 1 963 ? -25.116 -3.151 22.562 1.00 93.25 963 LEU A O 1
ATOM 7653 N N . PHE A 1 964 ? -26.437 -3.611 20.816 1.00 93.19 964 PHE A N 1
ATOM 7654 C CA . PHE A 1 964 ? -27.509 -2.682 21.192 1.00 93.19 964 PHE A CA 1
ATOM 7655 C C . PHE A 1 964 ? -27.983 -2.913 22.638 1.00 93.19 964 PHE A C 1
ATOM 7657 O O . PHE A 1 964 ? -28.040 -1.983 23.439 1.00 93.19 964 PHE A O 1
ATOM 7664 N N . ALA A 1 965 ? -28.254 -4.166 23.014 1.00 89.94 965 ALA A N 1
ATOM 7665 C CA . ALA A 1 965 ? -28.687 -4.482 24.374 1.00 89.94 965 ALA A CA 1
ATOM 7666 C C . ALA A 1 965 ? -27.609 -4.174 25.427 1.00 89.94 965 ALA A C 1
ATOM 7668 O O . ALA A 1 965 ? -27.900 -3.548 26.450 1.00 89.94 965 ALA A O 1
ATOM 7669 N N . ARG A 1 966 ? -26.353 -4.558 25.155 1.00 92.06 966 ARG A N 1
ATOM 7670 C CA . ARG A 1 966 ? -25.209 -4.288 26.042 1.00 92.06 966 ARG A CA 1
ATOM 7671 C C . ARG A 1 966 ? -24.973 -2.795 26.240 1.00 92.06 966 ARG A C 1
ATOM 7673 O O . ARG A 1 966 ? -24.755 -2.362 27.367 1.00 92.06 966 ARG A O 1
ATOM 7680 N N . LEU A 1 967 ? -25.052 -2.003 25.169 1.00 92.50 967 LEU A N 1
ATOM 7681 C CA . LEU A 1 967 ? -24.766 -0.573 25.239 1.00 92.50 967 LEU A CA 1
ATOM 7682 C C . LEU A 1 967 ? -25.790 0.201 26.089 1.00 92.50 967 LEU A C 1
ATOM 7684 O O . LEU A 1 967 ? -25.407 1.208 26.674 1.00 92.50 967 LEU A O 1
ATOM 7688 N N . ALA A 1 968 ? -27.039 -0.267 26.201 1.00 83.50 968 ALA 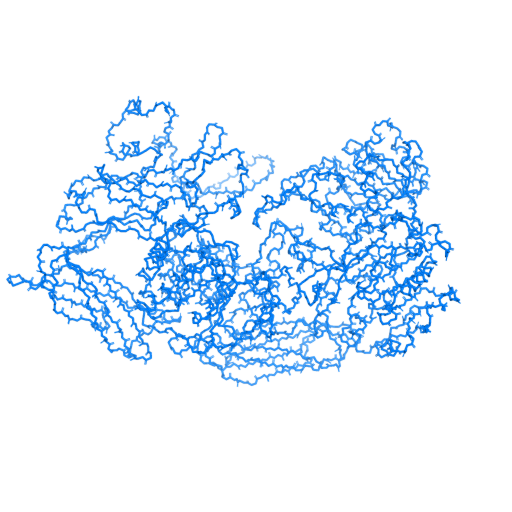A N 1
ATOM 7689 C CA . ALA A 1 968 ? -28.049 0.344 27.079 1.00 83.50 968 ALA A CA 1
ATOM 7690 C C . ALA A 1 968 ? -27.881 -0.023 28.556 1.00 83.50 968 ALA A C 1
ATOM 7692 O O . ALA A 1 968 ? -28.179 0.773 29.440 1.00 83.50 968 ALA A O 1
ATOM 7693 N N . CYS A 1 969 ? -27.516 -1.280 28.815 1.00 78.56 969 CYS A N 1
ATOM 7694 C CA . CYS A 1 969 ? -27.748 -1.905 30.118 1.00 78.56 969 CYS A CA 1
ATOM 7695 C C . CYS A 1 969 ? -26.462 -2.110 30.923 1.00 78.56 969 CYS A C 1
ATOM 7697 O O . CYS A 1 969 ? -26.521 -2.476 32.095 1.00 78.56 969 CYS A O 1
ATOM 7699 N N . SER A 1 970 ? -25.298 -1.941 30.296 1.00 83.62 970 SER A N 1
ATOM 7700 C CA . SER A 1 970 ? -24.005 -2.268 30.889 1.00 83.62 970 SER A CA 1
ATOM 7701 C C . SER A 1 970 ? -23.077 -1.066 30.795 1.00 83.62 970 SER A C 1
ATOM 7703 O O . SER A 1 970 ? -22.673 -0.639 29.712 1.00 83.62 970 SER A O 1
ATOM 7705 N N . PHE A 1 971 ? -22.745 -0.511 31.954 1.00 82.94 971 PHE A N 1
ATOM 7706 C CA . PHE A 1 971 ? -21.792 0.577 32.087 1.00 82.94 971 PHE A CA 1
ATOM 7707 C C . PHE A 1 971 ? -21.100 0.500 33.441 1.00 82.94 971 PHE A C 1
ATOM 7709 O O . PHE A 1 971 ? -21.624 -0.071 34.401 1.00 82.94 971 PHE A O 1
ATOM 7716 N N . ARG A 1 972 ? -19.899 1.066 33.501 1.00 84.31 972 ARG A N 1
ATOM 7717 C CA . ARG A 1 972 ? -19.175 1.243 34.753 1.00 84.31 972 ARG A CA 1
ATOM 7718 C C . ARG A 1 972 ? -19.840 2.383 35.519 1.00 84.31 972 ARG A C 1
ATOM 7720 O O . ARG A 1 972 ? -20.030 3.455 34.963 1.00 84.31 972 ARG A O 1
ATOM 7727 N N . ARG A 1 973 ? -20.208 2.171 36.782 1.00 83.00 973 ARG A N 1
ATOM 7728 C CA . ARG A 1 973 ? -20.581 3.287 37.661 1.00 83.00 973 ARG A CA 1
ATOM 7729 C C . ARG A 1 973 ? -19.319 3.895 38.239 1.00 83.00 973 ARG A C 1
ATOM 7731 O O . ARG A 1 973 ? -18.405 3.164 38.619 1.00 83.00 973 ARG A O 1
ATOM 7738 N N . MET A 1 974 ? -19.282 5.216 38.296 1.00 83.81 974 MET A N 1
ATOM 7739 C CA . MET A 1 974 ? -18.123 5.957 38.757 1.00 83.81 974 MET A CA 1
ATOM 7740 C C . MET A 1 974 ? -18.587 7.142 39.583 1.00 83.81 974 MET A C 1
ATOM 7742 O O . MET A 1 974 ? -19.478 7.875 39.168 1.00 83.81 974 MET A O 1
ATOM 7746 N N . GLU A 1 975 ? -17.996 7.305 40.759 1.00 83.62 975 GLU A N 1
ATOM 7747 C CA . GLU A 1 975 ? -18.248 8.467 41.600 1.00 83.62 975 GLU A CA 1
ATOM 7748 C C . GLU A 1 975 ? -17.278 9.577 41.188 1.00 83.62 975 GLU A C 1
ATOM 7750 O O . GLU A 1 975 ? -16.065 9.425 41.335 1.00 83.62 975 GLU A O 1
ATOM 7755 N N . ILE A 1 976 ? -17.811 10.675 40.650 1.00 87.50 976 ILE A N 1
ATOM 7756 C CA . ILE A 1 976 ? -17.022 11.833 40.219 1.00 87.50 976 ILE A CA 1
ATOM 7757 C C . ILE A 1 976 ? -16.868 12.822 41.377 1.00 87.50 976 ILE A C 1
ATOM 7759 O O . ILE A 1 976 ? -17.853 13.367 41.885 1.00 87.50 976 ILE A O 1
ATOM 7763 N N . ARG A 1 977 ? -15.625 13.092 41.772 1.00 88.25 977 ARG A N 1
ATOM 7764 C CA . ARG A 1 977 ? -15.273 13.870 42.966 1.00 88.25 977 ARG A CA 1
ATOM 7765 C C . ARG A 1 977 ? -14.344 15.030 42.619 1.00 88.25 977 ARG A C 1
ATOM 7767 O O . ARG A 1 977 ? -13.526 14.925 41.708 1.00 88.25 977 ARG A O 1
ATOM 7774 N N . ASP A 1 978 ? -14.441 16.114 43.381 1.00 89.25 978 ASP A N 1
ATOM 7775 C CA . ASP A 1 978 ? -13.459 17.197 43.308 1.00 89.25 978 ASP A CA 1
ATOM 7776 C C . ASP A 1 978 ? -12.102 16.728 43.837 1.00 89.25 978 ASP A C 1
ATOM 7778 O O . ASP A 1 978 ? -12.028 15.950 44.796 1.00 89.25 978 ASP A O 1
ATOM 7782 N N . ALA A 1 979 ? -11.033 17.206 43.204 1.00 92.38 979 ALA A N 1
ATOM 7783 C CA . ALA A 1 979 ? -9.670 16.938 43.632 1.00 92.38 979 ALA A CA 1
ATOM 7784 C C . ALA A 1 979 ? -9.131 18.101 44.471 1.00 92.38 979 ALA A C 1
ATOM 7786 O O . ALA A 1 979 ? -9.269 19.259 44.093 1.00 92.38 979 ALA A O 1
ATOM 7787 N N . ALA A 1 980 ? -8.460 17.794 45.579 1.00 93.44 980 ALA A N 1
ATOM 7788 C CA . ALA A 1 980 ? -7.561 18.734 46.236 1.00 93.44 980 ALA A CA 1
ATOM 7789 C C . ALA A 1 980 ? -6.210 18.691 45.507 1.00 93.44 980 ALA A C 1
ATOM 7791 O O . ALA A 1 980 ? -5.641 17.611 45.333 1.00 93.44 980 ALA A O 1
ATOM 7792 N N . VAL A 1 981 ? -5.707 19.844 45.058 1.00 94.75 981 VAL A N 1
ATOM 7793 C CA . VAL A 1 981 ? -4.530 19.918 44.178 1.00 94.75 981 VAL A CA 1
ATOM 7794 C C . VAL A 1 981 ? -3.413 20.728 44.833 1.00 94.75 981 VAL A C 1
ATOM 7796 O O . VAL A 1 981 ? -3.623 21.875 45.223 1.00 94.75 981 VAL A O 1
ATOM 7799 N N . CYS A 1 982 ? -2.211 20.157 44.912 1.00 94.31 982 CYS A N 1
ATOM 7800 C CA . CYS A 1 982 ? -0.988 20.836 45.342 1.00 94.31 982 CYS A CA 1
ATOM 7801 C C . CYS A 1 982 ? 0.142 20.506 44.353 1.00 94.31 982 CYS A C 1
ATOM 7803 O O . CYS A 1 982 ? 0.848 19.516 44.513 1.00 94.31 982 CYS A O 1
ATOM 7805 N N . VAL A 1 983 ? 0.246 21.287 43.275 1.00 93.69 983 VAL A N 1
ATOM 7806 C CA . VAL A 1 983 ? 1.192 21.037 42.172 1.00 93.69 983 VAL A CA 1
ATOM 7807 C C . VAL A 1 983 ? 1.907 22.321 41.726 1.00 93.69 983 VAL A C 1
ATOM 7809 O O . VAL A 1 983 ? 1.434 23.432 42.009 1.00 93.69 983 VAL A O 1
ATOM 7812 N N . GLY A 1 984 ? 3.023 22.188 41.009 1.00 91.75 984 GLY A N 1
ATOM 7813 C CA . GLY A 1 984 ? 3.732 23.270 40.323 1.00 91.75 984 GLY A CA 1
ATOM 7814 C C . GLY A 1 984 ? 2.876 23.968 39.255 1.00 91.75 984 GLY A C 1
ATOM 7815 O O . GLY A 1 984 ? 1.807 23.491 38.868 1.00 91.75 984 GLY A O 1
ATOM 7816 N N . GLU A 1 985 ? 3.312 25.137 38.781 1.00 90.56 985 GLU A N 1
ATOM 7817 C CA . GLU A 1 985 ? 2.483 25.978 37.898 1.00 90.56 985 GLU A CA 1
ATOM 7818 C C . GLU A 1 985 ? 2.234 25.335 36.522 1.00 90.56 985 GLU A C 1
ATOM 7820 O O . GLU A 1 985 ? 1.115 25.380 36.010 1.00 90.56 985 GLU A O 1
ATOM 7825 N N . ASP A 1 986 ? 3.239 24.669 35.948 1.00 91.25 986 ASP A N 1
ATOM 7826 C CA . ASP A 1 986 ? 3.111 23.975 34.660 1.00 91.25 986 ASP A CA 1
ATOM 7827 C C . ASP A 1 986 ? 2.131 22.795 34.749 1.00 91.25 986 ASP A C 1
ATOM 7829 O O . ASP A 1 986 ? 1.234 22.655 33.908 1.00 91.25 986 ASP A O 1
ATOM 7833 N N . SER A 1 987 ? 2.242 21.996 35.816 1.00 93.31 987 SER A N 1
ATOM 7834 C CA . SER A 1 987 ? 1.315 20.906 36.129 1.00 93.31 987 SER A CA 1
ATOM 7835 C C . SER A 1 987 ? -0.117 21.431 36.280 1.00 93.31 987 SER A C 1
ATOM 7837 O O . SER A 1 987 ? -1.052 20.905 35.672 1.00 93.31 987 SER A O 1
ATOM 7839 N N . LEU A 1 988 ? -0.292 22.516 37.045 1.00 92.62 988 LEU A N 1
ATOM 7840 C CA . LEU A 1 988 ? -1.592 23.143 37.288 1.00 92.62 988 LEU A CA 1
ATOM 7841 C C . LEU A 1 988 ? -2.226 23.663 35.995 1.00 92.62 988 LEU A C 1
ATOM 7843 O O . LEU A 1 988 ? -3.429 23.497 35.784 1.00 92.62 988 LEU A O 1
ATOM 7847 N N . ASN A 1 989 ? -1.429 24.268 35.114 1.00 91.00 989 ASN A N 1
ATOM 7848 C CA . ASN A 1 989 ? -1.899 24.777 33.831 1.00 91.00 989 ASN A CA 1
ATOM 7849 C C . ASN A 1 989 ? -2.449 23.662 32.937 1.00 91.00 989 ASN A C 1
ATOM 7851 O O . ASN A 1 989 ? -3.513 23.840 32.341 1.00 91.00 989 ASN A O 1
ATOM 7855 N N . LEU A 1 990 ? -1.783 22.505 32.862 1.00 92.19 990 LEU A N 1
ATOM 7856 C CA . LEU A 1 990 ? -2.296 21.387 32.068 1.00 92.19 990 LEU A CA 1
ATOM 7857 C C . LEU A 1 990 ? -3.522 20.727 32.720 1.00 92.19 990 LEU A C 1
ATOM 7859 O O . LEU A 1 990 ? -4.478 20.405 32.014 1.00 92.19 990 LEU A O 1
ATOM 7863 N N . LEU A 1 991 ? -3.546 20.596 34.053 1.00 94.19 991 LEU A N 1
ATOM 7864 C CA . LEU A 1 991 ? -4.720 20.107 34.790 1.00 94.19 991 LEU A CA 1
ATOM 7865 C C . LEU A 1 991 ? -5.952 20.993 34.541 1.00 94.19 991 LEU A C 1
ATOM 7867 O O . LEU A 1 991 ? -7.037 20.479 34.272 1.00 94.19 991 LEU A O 1
ATOM 7871 N N . ARG A 1 992 ? -5.785 22.322 34.528 1.00 91.81 992 ARG A N 1
ATOM 7872 C CA . ARG A 1 992 ? -6.854 23.268 34.161 1.00 91.81 992 ARG A CA 1
ATOM 7873 C C . ARG A 1 992 ? -7.323 23.084 32.717 1.00 91.81 992 ARG A C 1
ATOM 7875 O O . ARG A 1 992 ? -8.521 23.144 32.466 1.00 91.81 992 ARG A O 1
ATOM 7882 N N . GLN A 1 993 ? -6.413 22.819 31.776 1.00 91.38 993 GLN A N 1
ATOM 7883 C CA . GLN A 1 993 ? -6.771 22.582 30.369 1.00 91.38 993 GLN A CA 1
ATOM 7884 C C . GLN A 1 993 ? -7.597 21.308 30.156 1.00 91.38 993 GLN A C 1
ATOM 7886 O O . GLN A 1 993 ? -8.435 21.290 29.260 1.00 91.38 993 GLN A O 1
ATOM 7891 N N . VAL A 1 994 ? -7.384 20.255 30.954 1.00 92.81 994 VAL A N 1
ATOM 7892 C CA . VAL A 1 994 ? -8.227 19.041 30.907 1.00 92.81 994 VAL A CA 1
ATOM 7893 C C . VAL A 1 994 ? -9.504 19.172 31.750 1.00 92.81 994 VAL A C 1
ATOM 7895 O O . VAL A 1 994 ? -10.392 18.321 31.667 1.00 92.81 994 VAL A O 1
ATOM 7898 N N . GLY A 1 995 ? -9.624 20.260 32.518 1.00 90.88 995 GLY A N 1
ATOM 7899 C CA . GLY A 1 995 ? -10.831 20.658 33.235 1.00 90.88 995 GLY A CA 1
ATOM 7900 C C . GLY A 1 995 ? -10.804 20.454 34.752 1.00 90.88 995 GLY A C 1
ATOM 7901 O O . GLY A 1 995 ? -11.859 20.495 35.367 1.00 90.88 995 GLY A O 1
ATOM 7902 N N . VAL A 1 996 ? -9.661 20.225 35.395 1.00 91.44 996 VAL A N 1
ATOM 7903 C CA . VAL A 1 996 ? -9.626 20.141 36.865 1.00 91.44 996 VAL A CA 1
ATOM 7904 C C . VAL A 1 996 ? -9.924 21.520 37.470 1.00 91.44 996 VAL A C 1
ATOM 7906 O O . VAL A 1 996 ? -9.113 22.442 37.368 1.00 91.44 996 VAL A O 1
ATOM 7909 N N . GLU A 1 997 ? -11.084 21.657 38.113 1.00 80.88 997 GLU A N 1
ATOM 7910 C CA . GLU A 1 997 ? -11.512 22.867 38.824 1.00 80.88 997 GLU A CA 1
ATOM 7911 C C . GLU A 1 997 ? -11.207 22.728 40.319 1.00 80.88 997 GLU A C 1
ATOM 7913 O O . GLU A 1 997 ? -12.058 22.337 41.112 1.00 80.88 997 GLU A O 1
ATOM 7918 N N . ALA A 1 998 ? -9.964 23.007 40.707 1.00 75.00 998 ALA A N 1
ATOM 7919 C CA . ALA A 1 998 ? -9.532 22.949 42.100 1.00 75.00 998 ALA A CA 1
ATOM 7920 C C . ALA A 1 998 ? -8.767 24.213 42.495 1.00 75.00 998 ALA A C 1
ATOM 7922 O O . ALA A 1 998 ? -7.910 24.698 41.746 1.00 75.00 998 ALA A O 1
ATOM 7923 N N . GLU A 1 999 ? -9.042 24.728 43.694 1.00 69.19 999 GLU A N 1
ATOM 7924 C CA . GLU A 1 999 ? -8.185 25.731 44.318 1.00 69.19 999 GLU A CA 1
ATOM 7925 C C . GLU A 1 999 ? -6.878 25.073 44.772 1.00 69.19 999 GLU A C 1
ATOM 7927 O O . GLU A 1 999 ? -6.874 24.004 45.391 1.00 69.19 999 GLU A O 1
ATOM 7932 N N . LYS A 1 1000 ? -5.750 25.716 44.448 1.00 76.62 1000 LYS A N 1
ATOM 7933 C CA . LYS A 1 1000 ? -4.427 25.238 44.849 1.00 76.62 1000 LYS A CA 1
ATOM 7934 C C . LYS A 1 1000 ? -4.349 25.238 46.375 1.00 76.62 1000 LYS A C 1
ATOM 7936 O O . LYS A 1 1000 ? -4.369 26.292 47.006 1.00 76.62 1000 LYS A O 1
ATOM 7941 N N . CYS A 1 1001 ? -4.253 24.051 46.956 1.00 82.31 1001 CYS A N 1
ATOM 7942 C CA . CYS A 1 1001 ? -4.094 23.862 48.388 1.00 82.31 1001 CYS A CA 1
ATOM 7943 C C . CYS A 1 1001 ? -2.620 24.012 48.784 1.00 82.31 1001 CYS A C 1
ATOM 7945 O O . CYS A 1 1001 ? -1.714 23.699 48.009 1.00 82.31 1001 CYS A O 1
ATOM 7947 N N . GLY A 1 1002 ? -2.376 24.458 50.018 1.00 80.06 1002 GLY A N 1
ATOM 7948 C CA . GLY A 1 1002 ? -1.053 24.340 50.629 1.00 80.06 1002 GLY A CA 1
ATOM 7949 C C . GLY A 1 1002 ? -0.689 22.872 50.916 1.00 80.06 1002 GLY A C 1
ATOM 7950 O O . GLY A 1 1002 ? -1.593 22.034 51.019 1.00 80.06 1002 GLY A O 1
ATOM 7951 N N . PRO A 1 1003 ? 0.608 22.560 51.092 1.00 76.81 1003 PRO A N 1
ATOM 7952 C CA . PRO A 1 1003 ? 1.112 21.190 51.242 1.00 76.81 1003 PRO A CA 1
ATOM 7953 C C . PRO A 1 1003 ? 0.520 20.428 52.438 1.00 76.81 1003 PRO A C 1
ATOM 7955 O O . PRO A 1 1003 ? 0.368 19.216 52.361 1.00 76.81 1003 PRO A O 1
ATOM 7958 N N . ASP A 1 1004 ? 0.096 21.111 53.505 1.00 79.44 1004 ASP A N 1
ATOM 7959 C CA . ASP A 1 1004 ? -0.571 20.463 54.645 1.00 79.44 1004 ASP A CA 1
ATOM 7960 C C . ASP A 1 1004 ? -2.084 20.279 54.452 1.00 79.44 1004 ASP A C 1
ATOM 7962 O O . ASP A 1 1004 ? -2.671 19.322 54.954 1.00 79.44 1004 ASP A O 1
ATOM 7966 N N . GLY A 1 1005 ? -2.734 21.186 53.717 1.00 82.19 1005 GLY A N 1
ATOM 7967 C CA . GLY A 1 1005 ? -4.191 21.190 53.549 1.00 82.19 1005 GLY A CA 1
ATOM 7968 C C . GLY A 1 1005 ? -4.699 20.150 52.549 1.00 82.19 1005 GLY A C 1
ATOM 7969 O O . GLY A 1 1005 ? -5.839 19.701 52.661 1.00 82.19 1005 GLY A O 1
ATOM 7970 N N . VAL A 1 1006 ? -3.854 19.748 51.593 1.00 89.12 1006 VAL A N 1
ATOM 7971 C CA . VAL A 1 1006 ? -4.246 18.879 50.473 1.00 89.12 1006 VAL A CA 1
ATOM 7972 C C . VAL A 1 1006 ? -4.647 17.466 50.919 1.00 89.12 1006 VAL A C 1
ATOM 7974 O O . VAL A 1 1006 ? -5.552 16.871 50.340 1.00 89.12 1006 VAL A O 1
ATOM 7977 N N . TRP A 1 1007 ? -4.046 16.947 51.995 1.00 91.94 1007 TRP A N 1
ATOM 7978 C CA . TRP A 1 1007 ? -4.204 15.555 52.445 1.00 91.94 1007 TRP A CA 1
ATOM 7979 C C . TRP A 1 1007 ? -5.575 15.212 53.042 1.00 91.94 1007 TRP A C 1
ATOM 7981 O O . TRP A 1 1007 ? -5.877 14.044 53.252 1.00 91.94 1007 TRP A O 1
ATOM 7991 N N . ASN A 1 1008 ? -6.436 16.202 53.288 1.00 86.62 1008 ASN A N 1
ATOM 7992 C CA . ASN A 1 1008 ? -7.805 15.964 53.765 1.00 86.62 1008 ASN A CA 1
ATOM 7993 C C . ASN A 1 1008 ? -8.798 15.679 52.618 1.00 86.62 1008 ASN A C 1
ATOM 7995 O O . ASN A 1 1008 ? -9.984 15.450 52.863 1.00 86.62 1008 ASN A O 1
ATOM 7999 N N . GLY A 1 1009 ? -8.341 15.731 51.362 1.00 88.88 1009 GLY A N 1
ATOM 8000 C CA . GLY A 1 1009 ? -9.168 15.477 50.186 1.00 88.88 1009 GLY A CA 1
ATOM 8001 C C . GLY A 1 1009 ? -9.535 14.000 50.011 1.00 88.88 1009 GLY A C 1
ATOM 8002 O O . GLY A 1 1009 ? -8.775 13.099 50.358 1.00 88.88 1009 GLY A O 1
ATOM 8003 N N . ARG A 1 1010 ? -10.696 13.734 49.397 1.00 90.25 1010 ARG A N 1
ATOM 8004 C CA . ARG A 1 1010 ? -11.071 12.374 48.949 1.00 90.25 1010 ARG A CA 1
ATOM 8005 C C . ARG A 1 1010 ? -10.321 11.941 47.691 1.00 90.25 1010 ARG A C 1
ATOM 8007 O O . ARG A 1 1010 ? -10.086 10.752 47.489 1.00 90.25 1010 ARG A O 1
ATOM 8014 N N . VAL A 1 1011 ? -9.990 12.905 46.838 1.00 93.75 1011 VAL A N 1
ATOM 8015 C CA . VAL A 1 1011 ? -9.097 12.748 45.692 1.00 93.75 1011 VAL A CA 1
ATOM 8016 C C . VAL A 1 1011 ? -8.012 13.803 45.844 1.00 93.75 1011 VAL A C 1
ATOM 8018 O O . VAL A 1 1011 ? -8.316 14.980 46.019 1.00 93.75 1011 VAL A O 1
ATOM 8021 N N . ILE A 1 1012 ? -6.761 13.370 45.842 1.00 95.31 1012 ILE A N 1
ATOM 8022 C CA . ILE A 1 1012 ? -5.596 14.188 46.166 1.00 95.31 1012 ILE A CA 1
ATOM 8023 C C . ILE A 1 1012 ? -4.648 14.117 44.976 1.00 95.31 1012 ILE A C 1
ATOM 8025 O O . ILE A 1 1012 ? -4.274 13.019 44.579 1.00 95.31 1012 ILE A O 1
ATOM 8029 N N . ILE A 1 1013 ? -4.273 15.258 44.402 1.00 96.31 1013 ILE A N 1
ATOM 8030 C CA . ILE A 1 1013 ? -3.302 15.355 43.305 1.00 96.31 1013 ILE A CA 1
ATOM 8031 C C . ILE A 1 1013 ? -2.136 16.208 43.792 1.00 96.31 1013 ILE A C 1
ATOM 8033 O O . ILE A 1 1013 ? -2.308 17.397 44.067 1.00 96.31 1013 ILE A O 1
ATOM 8037 N N . VAL A 1 1014 ? -0.956 15.608 43.898 1.00 94.94 1014 VAL A N 1
ATOM 8038 C CA . VAL A 1 1014 ? 0.251 16.289 44.378 1.00 94.94 1014 VAL A CA 1
ATOM 8039 C C . VAL A 1 1014 ? 1.420 15.952 43.469 1.00 94.94 1014 VAL A C 1
ATOM 8041 O O . VAL A 1 1014 ? 1.528 14.809 43.032 1.00 94.94 1014 VAL A O 1
ATOM 8044 N N . ASP A 1 1015 ? 2.290 16.913 43.173 1.00 93.56 1015 ASP A N 1
ATOM 8045 C CA . ASP A 1 1015 ? 3.522 16.646 42.432 1.00 93.56 1015 ASP A CA 1
ATOM 8046 C C . ASP A 1 1015 ? 4.778 16.727 43.305 1.00 93.56 1015 ASP A C 1
ATOM 8048 O O . ASP A 1 1015 ? 4.773 17.279 44.408 1.00 93.56 1015 ASP A O 1
ATOM 8052 N N . GLY A 1 1016 ? 5.859 16.111 42.826 1.00 92.12 1016 GLY A N 1
ATOM 8053 C CA . GLY A 1 1016 ? 7.107 15.975 43.571 1.00 92.12 1016 GLY A CA 1
ATOM 8054 C C . GLY A 1 1016 ? 7.725 17.312 43.976 1.00 92.12 1016 GLY A C 1
ATOM 8055 O O . GLY A 1 1016 ? 8.309 17.409 45.055 1.00 92.12 1016 GLY A O 1
ATOM 8056 N N . GLU A 1 1017 ? 7.540 18.356 43.161 1.00 90.06 1017 GLU A N 1
ATOM 8057 C CA . GLU A 1 1017 ? 8.027 19.710 43.443 1.00 90.06 1017 GLU A CA 1
ATOM 8058 C C . GLU A 1 1017 ? 7.449 20.256 44.757 1.00 90.06 1017 GLU A C 1
ATOM 8060 O O . GLU A 1 1017 ? 8.188 20.794 45.582 1.00 90.06 1017 GLU A O 1
ATOM 8065 N N . CYS A 1 1018 ? 6.149 20.056 44.998 1.00 89.75 1018 CYS A N 1
ATOM 8066 C CA . CYS A 1 1018 ? 5.481 20.539 46.209 1.00 89.75 1018 CYS A CA 1
ATOM 8067 C C . CYS A 1 1018 ? 5.834 19.727 47.467 1.00 89.75 1018 CYS A C 1
ATOM 8069 O O . CYS A 1 1018 ? 5.724 20.234 48.583 1.00 89.75 1018 CYS A O 1
ATOM 8071 N N . LEU A 1 1019 ? 6.263 18.475 47.296 1.00 89.62 1019 LEU A N 1
ATOM 8072 C CA . LEU A 1 1019 ? 6.571 17.544 48.385 1.00 89.62 1019 LEU A CA 1
ATOM 8073 C C . LEU A 1 1019 ? 8.010 17.641 48.896 1.00 89.62 1019 LEU A C 1
ATOM 8075 O O . LEU A 1 1019 ? 8.284 17.233 50.023 1.00 89.62 1019 LEU A O 1
ATOM 8079 N N . ALA A 1 1020 ? 8.935 18.174 48.094 1.00 82.12 1020 ALA A N 1
ATOM 8080 C CA . ALA A 1 1020 ? 10.361 18.217 48.422 1.00 82.12 1020 ALA A CA 1
ATOM 8081 C C . ALA A 1 1020 ? 10.677 18.939 49.750 1.00 82.12 1020 ALA A C 1
ATOM 8083 O O . ALA A 1 1020 ? 11.718 18.687 50.357 1.00 82.12 1020 ALA A O 1
ATOM 8084 N N . ALA A 1 1021 ? 9.785 19.822 50.210 1.00 79.00 1021 ALA A N 1
ATOM 8085 C CA . ALA A 1 1021 ? 9.928 20.582 51.451 1.00 79.00 1021 ALA A CA 1
ATOM 8086 C C . ALA A 1 1021 ? 9.236 19.950 52.682 1.00 79.00 1021 ALA A C 1
ATOM 8088 O O . ALA A 1 1021 ? 9.416 20.463 53.785 1.00 79.00 1021 ALA A O 1
ATOM 8089 N N . ASP A 1 1022 ? 8.463 18.867 52.525 1.00 86.00 1022 ASP A N 1
ATOM 8090 C CA . ASP A 1 1022 ? 7.663 18.247 53.596 1.00 86.00 1022 ASP A CA 1
ATOM 8091 C C . ASP A 1 1022 ? 8.158 16.825 53.925 1.00 86.00 1022 ASP A C 1
ATOM 8093 O O . ASP A 1 1022 ? 7.721 15.870 53.295 1.00 86.00 1022 ASP A O 1
ATOM 8097 N N . PRO A 1 1023 ? 9.038 16.612 54.916 1.00 84.88 1023 PRO A N 1
ATOM 8098 C CA . PRO A 1 1023 ? 9.607 15.288 55.185 1.00 84.88 1023 PRO A CA 1
ATOM 8099 C C . PRO A 1 1023 ? 8.586 14.239 55.667 1.00 84.88 1023 PRO A C 1
ATOM 8101 O O . PRO A 1 1023 ? 8.906 13.053 55.648 1.00 84.88 1023 PRO A O 1
ATOM 8104 N N . GLU A 1 1024 ? 7.384 14.648 56.091 1.00 90.06 1024 GLU A N 1
ATOM 8105 C CA . GLU A 1 1024 ? 6.322 13.755 56.587 1.00 90.06 1024 GLU A CA 1
ATOM 8106 C C . GLU A 1 1024 ? 5.293 13.379 55.506 1.00 90.06 1024 GLU A C 1
ATOM 8108 O O . GLU A 1 1024 ? 4.305 12.689 55.785 1.00 90.06 1024 GLU A O 1
ATOM 8113 N N . TRP A 1 1025 ? 5.495 13.822 54.260 1.00 92.44 1025 TRP A N 1
ATOM 8114 C CA . TRP A 1 1025 ? 4.556 13.558 53.172 1.00 92.44 1025 TRP A CA 1
ATOM 8115 C C . TRP A 1 1025 ? 4.246 12.066 52.935 1.00 92.44 1025 TRP A C 1
ATOM 8117 O O . TRP A 1 1025 ? 3.077 11.765 52.663 1.00 92.44 1025 TRP A O 1
ATOM 8127 N N . PRO A 1 1026 ? 5.195 11.102 53.041 1.00 93.00 1026 PRO A N 1
ATOM 8128 C CA . PRO A 1 1026 ? 4.881 9.693 52.796 1.00 93.00 1026 PRO A CA 1
ATOM 8129 C C . PRO A 1 1026 ? 3.879 9.151 53.818 1.00 93.00 1026 PRO A C 1
ATOM 8131 O O . PRO A 1 1026 ? 2.948 8.425 53.467 1.00 93.00 1026 PRO A O 1
ATOM 8134 N N . GLU A 1 1027 ? 4.042 9.525 55.086 1.00 92.62 1027 GLU A N 1
ATOM 8135 C CA . GLU A 1 1027 ? 3.158 9.145 56.181 1.00 92.62 1027 GLU A CA 1
ATOM 8136 C C . GLU A 1 1027 ? 1.767 9.782 56.018 1.00 92.62 1027 GLU A C 1
ATOM 8138 O O . GLU A 1 1027 ? 0.758 9.095 56.205 1.00 92.62 1027 GLU A O 1
ATOM 8143 N N . LYS A 1 1028 ? 1.688 11.051 55.585 1.00 93.62 1028 LYS A N 1
ATOM 8144 C CA . LYS A 1 1028 ? 0.417 11.726 55.250 1.00 93.62 1028 LYS A CA 1
ATOM 8145 C C . LYS A 1 1028 ? -0.302 11.044 54.078 1.00 93.62 1028 LYS A C 1
ATOM 8147 O O . LYS A 1 1028 ? -1.514 10.812 54.151 1.00 93.62 1028 LYS A O 1
ATOM 8152 N N . ALA A 1 1029 ? 0.434 10.652 53.036 1.00 93.38 1029 ALA A N 1
ATOM 8153 C CA . ALA A 1 1029 ? -0.106 9.921 51.891 1.00 93.38 1029 ALA A CA 1
ATOM 8154 C C . ALA A 1 1029 ? -0.662 8.548 52.303 1.00 93.38 1029 ALA A C 1
ATOM 8156 O O . ALA A 1 1029 ? -1.802 8.222 51.975 1.00 93.38 1029 ALA A O 1
ATOM 8157 N N . ILE A 1 1030 ? 0.101 7.763 53.074 1.00 93.88 1030 ILE A N 1
ATOM 8158 C CA . ILE A 1 1030 ? -0.324 6.440 53.563 1.00 93.88 1030 ILE A CA 1
ATOM 8159 C C . ILE A 1 1030 ? -1.541 6.548 54.485 1.00 93.88 1030 ILE A C 1
ATOM 8161 O O . ILE A 1 1030 ? -2.456 5.732 54.379 1.00 93.88 1030 ILE A O 1
ATOM 8165 N N . LYS A 1 1031 ? -1.586 7.562 55.356 1.00 94.06 1031 LYS A N 1
ATOM 8166 C CA . LYS A 1 1031 ? -2.757 7.829 56.196 1.00 94.06 1031 LYS A CA 1
ATOM 8167 C C . LYS A 1 1031 ? -3.994 8.129 55.345 1.00 94.06 1031 LYS A C 1
ATOM 8169 O O . LYS A 1 1031 ? -5.017 7.483 55.531 1.00 94.06 1031 LYS A O 1
ATOM 8174 N N . SER A 1 1032 ? -3.873 9.022 54.362 1.00 94.94 1032 SER A N 1
ATOM 8175 C CA . SER A 1 1032 ? -4.975 9.365 53.448 1.00 94.94 1032 SER A CA 1
ATOM 8176 C C . SER A 1 1032 ? -5.484 8.137 52.679 1.00 94.94 1032 SER A C 1
ATOM 8178 O O . SER A 1 1032 ? -6.686 7.943 52.523 1.00 94.94 1032 SER A O 1
ATOM 8180 N N . LEU A 1 1033 ? -4.574 7.262 52.234 1.00 94.94 1033 LEU A N 1
ATOM 8181 C CA . LEU A 1 1033 ? -4.928 5.988 51.598 1.00 94.94 1033 LEU A CA 1
ATOM 8182 C C . LEU A 1 1033 ? -5.672 5.048 52.555 1.00 94.94 1033 LEU A C 1
ATOM 8184 O O . LEU A 1 1033 ? -6.662 4.434 52.161 1.00 94.94 1033 LEU A O 1
ATOM 8188 N N . ALA A 1 1034 ? -5.215 4.936 53.807 1.00 93.25 1034 ALA A N 1
ATOM 8189 C CA . ALA A 1 1034 ? -5.881 4.138 54.836 1.00 93.25 1034 ALA A CA 1
ATOM 8190 C C . ALA A 1 1034 ? -7.299 4.656 55.142 1.00 93.25 1034 ALA A C 1
ATOM 8192 O O . ALA A 1 1034 ? -8.202 3.849 55.366 1.00 93.25 1034 ALA A O 1
ATOM 8193 N N . ASP A 1 1035 ? -7.498 5.974 55.061 1.00 93.69 1035 ASP A N 1
ATOM 8194 C CA . ASP A 1 1035 ? -8.794 6.648 55.208 1.00 93.69 1035 ASP A CA 1
ATOM 8195 C C . ASP A 1 1035 ? -9.698 6.498 53.959 1.00 93.69 1035 ASP A C 1
ATOM 8197 O O . ASP A 1 1035 ? -10.852 6.931 53.958 1.00 93.69 1035 ASP A O 1
ATOM 8201 N N . GLY A 1 1036 ? -9.211 5.837 52.900 1.00 93.44 1036 GLY A N 1
ATOM 8202 C CA . GLY A 1 1036 ? -9.968 5.519 51.687 1.00 93.44 1036 GLY A CA 1
ATOM 8203 C C . GLY A 1 1036 ? -9.854 6.549 50.561 1.00 93.44 1036 GLY A C 1
ATOM 8204 O O . GLY A 1 1036 ? -10.580 6.444 49.569 1.00 93.44 1036 GLY A O 1
ATOM 8205 N N . SER A 1 1037 ? -8.960 7.535 50.677 1.00 94.75 1037 SER A N 1
ATOM 8206 C CA . SER A 1 1037 ? -8.737 8.524 49.620 1.00 94.75 1037 SER A CA 1
ATOM 8207 C C . SER A 1 1037 ? -8.037 7.924 48.398 1.00 94.75 1037 SER A C 1
ATOM 8209 O O . SER A 1 1037 ? -7.293 6.943 48.470 1.00 94.75 1037 SER A O 1
ATOM 8211 N N . THR A 1 1038 ? -8.266 8.546 47.242 1.00 96.31 1038 THR A N 1
ATOM 8212 C CA . THR A 1 1038 ? -7.453 8.337 46.039 1.00 96.31 1038 THR A CA 1
ATOM 8213 C C . THR A 1 1038 ? -6.318 9.350 46.037 1.00 96.31 1038 THR A C 1
ATOM 8215 O O . THR A 1 1038 ? -6.570 10.551 45.999 1.00 96.31 1038 THR A O 1
ATOM 8218 N N . VAL A 1 1039 ? -5.078 8.877 46.091 1.00 97.00 1039 VAL A N 1
ATOM 8219 C CA . VAL A 1 1039 ? -3.875 9.713 46.106 1.00 97.00 1039 VAL A CA 1
ATOM 8220 C C . VAL A 1 1039 ? -3.155 9.549 44.774 1.00 97.00 1039 VAL A C 1
ATOM 8222 O O . VAL A 1 1039 ? -2.690 8.465 44.445 1.00 97.00 1039 VAL A O 1
ATOM 8225 N N . TYR A 1 1040 ? -3.067 10.624 44.006 1.00 97.44 1040 TYR A N 1
ATOM 8226 C CA . TYR A 1 1040 ? -2.352 10.713 42.743 1.00 97.44 1040 TYR A CA 1
ATOM 8227 C C . TYR A 1 1040 ? -1.088 11.543 42.951 1.00 97.44 1040 TYR A C 1
ATOM 8229 O O . TYR A 1 1040 ? -1.155 12.735 43.252 1.00 97.44 1040 TYR A O 1
ATOM 8237 N N . LEU A 1 1041 ? 0.063 10.900 42.804 1.00 97.19 1041 LEU A N 1
ATOM 8238 C CA . LEU A 1 1041 ? 1.371 11.508 42.974 1.00 97.19 1041 LEU A CA 1
ATOM 8239 C C . LEU A 1 1041 ? 2.072 11.599 41.628 1.00 97.19 1041 LEU A C 1
ATOM 8241 O O . LEU A 1 1041 ? 2.265 10.584 40.959 1.00 97.19 1041 LEU A O 1
ATOM 8245 N N . HIS A 1 1042 ? 2.459 12.809 41.254 1.00 97.31 1042 HIS A N 1
ATOM 8246 C CA . HIS A 1 1042 ? 3.055 13.110 39.965 1.00 97.31 1042 HIS A CA 1
ATOM 8247 C C . HIS A 1 1042 ? 4.535 13.484 40.085 1.00 97.31 1042 HIS A C 1
ATOM 8249 O O . HIS A 1 1042 ? 4.927 14.192 41.004 1.00 97.31 1042 HIS A O 1
ATOM 8255 N N . ASP A 1 1043 ? 5.355 13.030 39.141 1.00 95.25 1043 ASP A N 1
ATOM 8256 C CA . ASP A 1 1043 ? 6.740 13.481 38.945 1.00 95.25 1043 ASP A CA 1
ATOM 8257 C C . ASP A 1 1043 ? 7.623 13.471 40.215 1.00 95.25 1043 ASP A C 1
ATOM 8259 O O . ASP A 1 1043 ? 8.355 14.416 40.498 1.00 95.25 1043 ASP A O 1
ATOM 8263 N N . LEU A 1 1044 ? 7.561 12.394 41.007 1.00 94.44 1044 LEU A N 1
ATOM 8264 C CA . LEU A 1 1044 ? 8.280 12.286 42.285 1.00 94.44 1044 LEU A CA 1
ATOM 8265 C C . LEU A 1 1044 ? 9.806 12.164 42.117 1.00 94.44 1044 LEU A C 1
ATOM 8267 O O . LEU A 1 1044 ? 10.572 12.458 43.030 1.00 94.44 1044 LEU A O 1
ATOM 8271 N N . GLY A 1 1045 ? 10.282 11.669 40.974 1.00 92.62 1045 GLY A N 1
ATOM 8272 C CA . GLY A 1 1045 ? 11.686 11.293 40.807 1.00 92.62 1045 GLY A CA 1
ATOM 8273 C C . GLY A 1 1045 ? 12.075 10.018 41.569 1.00 92.62 1045 GLY A C 1
ATOM 8274 O O . GLY A 1 1045 ? 11.268 9.386 42.255 1.00 92.62 1045 GLY A O 1
ATOM 8275 N N . VAL A 1 1046 ? 13.327 9.582 41.393 1.00 95.69 1046 VAL A N 1
ATOM 8276 C CA . VAL A 1 1046 ? 13.794 8.241 41.806 1.00 95.69 1046 VAL A CA 1
ATOM 8277 C C . VAL A 1 1046 ? 13.806 8.069 43.324 1.00 95.69 1046 VAL A C 1
ATOM 8279 O O . VAL A 1 1046 ? 13.311 7.065 43.831 1.00 95.69 1046 VAL A O 1
ATOM 8282 N N . GLU A 1 1047 ? 14.358 9.040 44.050 1.00 94.38 1047 GLU A N 1
ATOM 8283 C CA . GLU A 1 1047 ? 14.528 8.954 45.503 1.00 94.38 1047 GLU A CA 1
ATOM 8284 C C . GLU A 1 1047 ? 13.177 8.927 46.225 1.00 94.38 1047 GLU A C 1
ATOM 8286 O O . GLU A 1 1047 ? 12.892 7.989 46.967 1.00 94.38 1047 GLU A O 1
ATOM 8291 N N . MET A 1 1048 ? 12.304 9.895 45.940 1.00 94.44 1048 MET A N 1
ATOM 8292 C CA . MET A 1 1048 ? 10.985 9.991 46.570 1.00 94.44 1048 MET A CA 1
ATOM 8293 C C . MET A 1 1048 ? 10.079 8.811 46.206 1.00 94.44 1048 MET A C 1
ATOM 8295 O O . MET A 1 1048 ? 9.396 8.272 47.079 1.00 94.44 1048 MET A O 1
ATOM 8299 N N . THR A 1 1049 ? 10.116 8.350 44.947 1.00 95.00 1049 THR A N 1
ATOM 8300 C CA . THR A 1 1049 ? 9.407 7.124 44.547 1.00 95.00 1049 THR A CA 1
ATOM 8301 C C . THR A 1 1049 ? 9.939 5.916 45.330 1.00 95.00 1049 THR A C 1
ATOM 8303 O O . THR A 1 1049 ? 9.156 5.095 45.806 1.00 95.00 1049 THR A O 1
ATOM 8306 N N . GLY A 1 1050 ? 11.261 5.815 45.517 1.00 93.19 1050 GLY A N 1
ATOM 8307 C CA . GLY A 1 1050 ? 11.899 4.762 46.311 1.00 93.19 1050 GLY A CA 1
ATOM 8308 C C . GLY A 1 1050 ? 11.472 4.767 47.780 1.00 93.19 1050 GLY A C 1
ATOM 8309 O O . GLY A 1 1050 ? 11.137 3.711 48.318 1.00 93.19 1050 GLY A O 1
ATOM 8310 N N . VAL A 1 1051 ? 11.423 5.947 48.408 1.00 92.44 1051 VAL A N 1
ATOM 8311 C CA . VAL A 1 1051 ? 10.963 6.117 49.797 1.00 92.44 1051 VAL A CA 1
ATOM 8312 C C . VAL A 1 1051 ? 9.526 5.625 49.955 1.00 92.44 1051 VAL A C 1
ATOM 8314 O O . VAL A 1 1051 ? 9.259 4.777 50.808 1.00 92.44 1051 VAL A O 1
ATOM 8317 N N . LEU A 1 1052 ? 8.609 6.096 49.107 1.00 92.81 1052 LEU A N 1
ATOM 8318 C CA . LEU A 1 1052 ? 7.197 5.723 49.189 1.00 92.81 1052 LEU A CA 1
ATOM 8319 C C . LEU A 1 1052 ? 6.984 4.224 48.982 1.00 92.81 1052 LEU A C 1
ATOM 8321 O O . LEU A 1 1052 ? 6.318 3.572 49.784 1.00 92.81 1052 LEU A O 1
ATOM 8325 N N . VAL A 1 1053 ? 7.576 3.655 47.931 1.00 90.81 1053 VAL A N 1
ATOM 8326 C CA . VAL A 1 1053 ? 7.393 2.233 47.623 1.00 90.81 1053 VAL A CA 1
ATOM 8327 C C . VAL A 1 1053 ? 8.029 1.341 48.696 1.00 90.81 1053 VAL A C 1
ATOM 8329 O O . VAL A 1 1053 ? 7.445 0.320 49.066 1.00 90.81 1053 VAL A O 1
ATOM 8332 N N . GLY A 1 1054 ? 9.162 1.755 49.275 1.00 88.31 1054 GLY A N 1
ATOM 8333 C CA . GLY A 1 1054 ? 9.769 1.080 50.423 1.00 88.31 1054 GLY A CA 1
ATOM 8334 C C . GLY A 1 1054 ? 8.852 1.048 51.651 1.00 88.31 1054 GLY A C 1
ATOM 8335 O O . GLY A 1 1054 ? 8.746 0.014 52.313 1.00 88.31 1054 GLY A O 1
ATOM 8336 N N . ARG A 1 1055 ? 8.128 2.143 51.926 1.00 89.81 1055 ARG A N 1
ATOM 8337 C CA . ARG A 1 1055 ? 7.147 2.229 53.026 1.00 89.81 1055 ARG A CA 1
ATOM 8338 C C . ARG A 1 1055 ? 5.907 1.357 52.806 1.00 89.81 1055 ARG A C 1
ATOM 8340 O O . ARG A 1 1055 ? 5.350 0.859 53.780 1.00 89.81 1055 ARG A O 1
ATOM 8347 N N . LEU A 1 1056 ? 5.506 1.115 51.556 1.00 87.12 1056 LEU A N 1
ATOM 8348 C CA . LEU A 1 1056 ? 4.392 0.214 51.217 1.00 87.12 1056 LEU A CA 1
ATOM 8349 C C . LEU A 1 1056 ? 4.727 -1.276 51.433 1.00 87.12 1056 LEU A C 1
ATOM 8351 O O . LEU A 1 1056 ? 3.845 -2.132 51.335 1.00 87.12 1056 LEU A O 1
ATOM 8355 N N . GLY A 1 1057 ? 5.991 -1.614 51.722 1.00 81.88 1057 GLY A N 1
ATOM 8356 C CA . GLY A 1 1057 ? 6.409 -2.983 52.037 1.00 81.88 1057 GLY A CA 1
ATOM 8357 C C . GLY A 1 1057 ? 6.314 -3.947 50.849 1.00 81.88 1057 GLY A C 1
ATOM 8358 O O . GLY A 1 1057 ? 6.063 -5.139 51.038 1.00 81.88 1057 GLY A O 1
ATOM 8359 N N . ARG A 1 1058 ? 6.465 -3.448 49.616 1.00 81.50 1058 ARG A N 1
ATOM 8360 C CA . ARG A 1 1058 ? 6.474 -4.248 48.379 1.00 81.50 1058 ARG A CA 1
ATOM 8361 C C . ARG A 1 1058 ? 7.888 -4.305 47.806 1.00 81.50 1058 ARG A C 1
ATOM 8363 O O . ARG A 1 1058 ? 8.626 -3.325 47.880 1.00 81.50 1058 ARG A O 1
ATOM 8370 N N . LYS A 1 1059 ? 8.280 -5.449 47.233 1.00 86.19 1059 LYS A N 1
ATOM 8371 C CA . LYS A 1 1059 ? 9.570 -5.556 46.536 1.00 86.19 1059 LYS A CA 1
ATOM 8372 C C . LYS A 1 1059 ? 9.441 -4.921 45.157 1.00 86.19 1059 LYS A C 1
ATOM 8374 O O . LYS A 1 1059 ? 8.928 -5.541 44.228 1.00 86.19 1059 LYS A O 1
ATOM 8379 N N . CYS A 1 1060 ? 9.897 -3.684 45.046 1.00 90.62 1060 CYS A N 1
ATOM 8380 C CA . CYS A 1 1060 ? 9.999 -2.981 43.780 1.00 90.62 1060 CYS A CA 1
ATOM 8381 C C . CYS A 1 1060 ? 11.378 -2.342 43.667 1.00 90.62 1060 CYS A C 1
ATOM 8383 O O . CYS A 1 1060 ? 11.907 -1.803 44.640 1.00 90.62 1060 CYS A O 1
ATOM 8385 N N . GLN A 1 1061 ? 11.923 -2.345 42.460 1.00 93.81 1061 GLN A N 1
ATOM 8386 C CA . GLN A 1 1061 ? 13.112 -1.590 42.114 1.00 93.81 1061 GLN A CA 1
ATOM 8387 C C . GLN A 1 1061 ? 12.690 -0.279 41.447 1.00 93.81 1061 GLN A C 1
ATOM 8389 O O . GLN A 1 1061 ? 11.936 -0.285 40.476 1.00 93.81 1061 GLN A O 1
ATOM 8394 N N . VAL A 1 1062 ? 13.190 0.849 41.946 1.00 95.56 1062 VAL A N 1
ATOM 8395 C CA . VAL A 1 1062 ? 12.964 2.163 41.333 1.00 95.56 1062 VAL A CA 1
ATOM 8396 C C . VAL A 1 1062 ? 14.213 2.573 40.563 1.00 95.56 1062 VAL A C 1
ATOM 8398 O O . VAL A 1 1062 ? 15.320 2.519 41.096 1.00 95.56 1062 VAL A O 1
ATOM 8401 N N . VAL A 1 1063 ? 14.042 2.956 39.299 1.00 95.31 1063 VAL A N 1
ATOM 8402 C CA . VAL A 1 1063 ? 15.137 3.343 38.395 1.00 95.31 1063 VAL A CA 1
ATOM 8403 C C . VAL A 1 1063 ? 14.857 4.691 37.727 1.00 95.31 1063 VAL A C 1
ATOM 8405 O O . VAL A 1 1063 ? 13.717 5.154 37.710 1.00 95.31 1063 VAL A O 1
ATOM 8408 N N . ASP A 1 1064 ? 15.895 5.322 37.167 1.00 94.06 1064 ASP A N 1
ATOM 8409 C CA . ASP A 1 1064 ? 15.778 6.577 36.404 1.00 94.06 1064 ASP A CA 1
ATOM 8410 C C . ASP A 1 1064 ? 14.838 6.402 35.191 1.00 94.06 1064 ASP A C 1
ATOM 8412 O O . ASP A 1 1064 ? 14.883 5.390 34.484 1.00 94.06 1064 ASP A O 1
ATOM 8416 N N . GLY A 1 1065 ? 13.957 7.384 34.969 1.00 91.56 1065 GLY A N 1
ATOM 8417 C CA . GLY A 1 1065 ? 12.934 7.347 33.919 1.00 91.56 1065 GLY A CA 1
ATOM 8418 C C . GLY A 1 1065 ? 13.417 7.710 32.508 1.00 91.56 1065 GLY A C 1
ATOM 8419 O O . GLY A 1 1065 ? 12.609 7.734 31.572 1.00 91.56 1065 GLY A O 1
ATOM 8420 N N . LYS A 1 1066 ? 14.717 7.971 32.317 1.00 91.69 1066 LYS A N 1
ATOM 8421 C CA . LYS A 1 1066 ? 15.334 8.232 31.011 1.00 91.69 1066 LYS A CA 1
ATOM 8422 C C . LYS A 1 1066 ? 15.073 7.081 30.038 1.00 91.69 1066 LYS A C 1
ATOM 8424 O O . LYS A 1 1066 ? 15.240 5.901 30.354 1.00 91.69 1066 LYS A O 1
ATOM 8429 N N . ALA A 1 1067 ? 14.666 7.438 28.826 1.00 87.00 1067 ALA A N 1
ATOM 8430 C CA . ALA A 1 1067 ? 14.520 6.498 27.727 1.00 87.00 1067 ALA A CA 1
ATOM 8431 C C . ALA A 1 1067 ? 15.845 6.377 26.966 1.00 87.00 1067 ALA A C 1
ATOM 8433 O O . ALA A 1 1067 ? 16.581 7.358 26.831 1.00 87.00 1067 ALA A O 1
ATOM 8434 N N . ALA A 1 1068 ? 16.164 5.179 26.474 1.00 84.94 1068 ALA A N 1
ATOM 8435 C CA . ALA A 1 1068 ? 17.194 5.059 25.450 1.00 84.94 1068 ALA A CA 1
ATOM 8436 C C . ALA A 1 1068 ? 16.659 5.569 24.101 1.00 84.94 1068 ALA A C 1
ATOM 8438 O O . ALA A 1 1068 ? 15.451 5.742 23.920 1.00 84.94 1068 ALA A O 1
ATOM 8439 N N . ASP A 1 1069 ? 17.557 5.794 23.145 1.00 77.62 1069 ASP A N 1
ATOM 8440 C CA . ASP A 1 1069 ? 17.179 6.266 21.814 1.00 77.62 1069 ASP A CA 1
ATOM 8441 C C . ASP A 1 1069 ? 16.157 5.320 21.161 1.00 77.62 1069 ASP A C 1
ATOM 8443 O O . ASP A 1 1069 ? 16.395 4.118 21.019 1.00 77.62 1069 ASP A O 1
ATOM 8447 N N . GLY A 1 1070 ? 15.010 5.876 20.762 1.00 74.25 1070 GLY A N 1
ATOM 8448 C CA . GLY A 1 1070 ? 13.911 5.127 20.149 1.00 74.25 1070 GLY A CA 1
ATOM 8449 C C . GLY A 1 1070 ? 13.032 4.339 21.126 1.00 74.25 1070 GLY A C 1
ATOM 8450 O O . GLY A 1 1070 ? 12.152 3.613 20.671 1.00 74.25 1070 GLY A O 1
ATOM 8451 N N . GLU A 1 1071 ? 13.239 4.467 22.439 1.00 83.69 1071 GLU A N 1
ATOM 8452 C CA . GLU A 1 1071 ? 12.370 3.856 23.444 1.00 83.69 1071 GLU A CA 1
ATOM 8453 C C . GLU A 1 1071 ? 11.282 4.817 23.939 1.00 83.69 1071 GLU A C 1
ATOM 8455 O O . GLU A 1 1071 ? 11.526 5.991 24.210 1.00 83.69 1071 GLU A O 1
ATOM 8460 N N . HIS A 1 1072 ? 10.088 4.279 24.162 1.00 89.00 1072 HIS A N 1
ATOM 8461 C CA . HIS A 1 1072 ? 8.976 4.918 24.866 1.00 89.00 1072 HIS A CA 1
ATOM 8462 C C . HIS A 1 1072 ? 8.290 3.894 25.770 1.00 89.00 1072 HIS A C 1
ATOM 8464 O O . HIS A 1 1072 ? 8.570 2.691 25.698 1.00 89.00 1072 HIS A O 1
ATOM 8470 N N . ASP A 1 1073 ? 7.429 4.382 26.658 1.00 91.62 1073 ASP A N 1
ATOM 8471 C CA . ASP A 1 1073 ? 6.556 3.516 27.444 1.00 91.62 1073 ASP A CA 1
ATOM 8472 C C . ASP A 1 1073 ? 5.262 3.208 26.677 1.00 91.62 1073 ASP A C 1
ATOM 8474 O O . ASP A 1 1073 ? 4.869 3.947 25.773 1.00 91.62 1073 ASP A O 1
ATOM 8478 N N . LEU A 1 1074 ? 4.624 2.096 27.022 1.00 94.69 1074 LEU A N 1
ATOM 8479 C CA . LEU A 1 1074 ? 3.407 1.599 26.385 1.00 94.69 1074 LEU A CA 1
ATOM 8480 C C . LEU A 1 1074 ? 2.325 1.415 27.442 1.00 94.69 1074 LEU A C 1
ATOM 8482 O O . LEU A 1 1074 ? 2.631 1.091 28.587 1.00 94.69 1074 LEU A O 1
ATOM 8486 N N . VAL A 1 1075 ? 1.071 1.590 27.048 1.00 95.25 1075 VAL A N 1
ATOM 8487 C CA . VAL A 1 1075 ? -0.098 1.297 27.872 1.00 95.25 1075 VAL A CA 1
ATOM 8488 C C . VAL A 1 1075 ? -0.174 -0.214 28.096 1.00 95.25 1075 VAL A C 1
ATOM 8490 O O . VAL A 1 1075 ? -0.076 -1.000 27.154 1.00 95.25 1075 VAL A O 1
ATOM 8493 N N . ASP A 1 1076 ? -0.360 -0.632 29.344 1.00 93.69 1076 ASP A N 1
ATOM 8494 C CA . ASP A 1 1076 ? -0.707 -2.010 29.674 1.00 93.69 1076 ASP A CA 1
ATOM 8495 C C . ASP A 1 1076 ? -2.235 -2.151 29.658 1.00 93.69 1076 ASP A C 1
ATOM 8497 O O . ASP A 1 1076 ? -2.929 -1.850 30.630 1.00 93.69 1076 ASP A O 1
ATOM 8501 N N . HIS A 1 1077 ? -2.773 -2.620 28.531 1.00 90.75 1077 HIS A N 1
ATOM 8502 C CA . HIS A 1 1077 ? -4.215 -2.810 28.343 1.00 90.75 1077 HIS A CA 1
ATOM 8503 C C . HIS A 1 1077 ? -4.820 -3.926 29.218 1.00 90.75 1077 HIS A C 1
ATOM 8505 O O . HIS A 1 1077 ? -6.014 -4.198 29.105 1.00 90.75 1077 HIS A O 1
ATOM 8511 N N . SER A 1 1078 ? -4.033 -4.584 30.082 1.00 89.69 1078 SER A N 1
ATOM 8512 C CA . SER A 1 1078 ? -4.547 -5.465 31.141 1.00 89.69 1078 SER A CA 1
ATOM 8513 C C . SER A 1 1078 ? -4.902 -4.722 32.438 1.00 89.69 1078 SER A C 1
ATOM 8515 O O . SER A 1 1078 ? -5.429 -5.327 33.371 1.00 89.69 1078 SER A O 1
ATOM 8517 N N . CYS A 1 1079 ? -4.653 -3.412 32.500 1.00 92.38 1079 CYS A N 1
ATOM 8518 C CA . CYS A 1 1079 ? -5.003 -2.557 33.626 1.00 92.38 1079 CYS A CA 1
ATOM 8519 C C . CYS A 1 1079 ? -6.359 -1.867 33.407 1.00 92.38 1079 CYS A C 1
ATOM 8521 O O . CYS A 1 1079 ? -6.547 -1.156 32.425 1.00 92.38 1079 CYS A O 1
ATOM 8523 N N . GLU A 1 1080 ? -7.294 -1.985 34.352 1.00 91.50 1080 GLU A N 1
ATOM 8524 C CA . GLU A 1 1080 ? -8.614 -1.329 34.257 1.00 91.50 1080 GLU A CA 1
ATOM 8525 C C . GLU A 1 1080 ? -8.551 0.210 34.292 1.00 91.50 1080 GLU A C 1
ATOM 8527 O O . GLU A 1 1080 ? -9.474 0.890 33.844 1.00 91.50 1080 GLU A O 1
ATOM 8532 N N . LEU A 1 1081 ? -7.462 0.781 34.822 1.00 93.94 1081 LEU A N 1
ATOM 8533 C CA . LEU A 1 1081 ? -7.219 2.227 34.790 1.00 93.94 1081 LEU A CA 1
ATOM 8534 C C . LEU A 1 1081 ? -6.747 2.708 33.411 1.00 93.94 1081 LEU A C 1
ATOM 8536 O O . LEU A 1 1081 ? -6.747 3.912 33.157 1.00 93.94 1081 LEU A O 1
ATOM 8540 N N . ALA A 1 1082 ? -6.372 1.782 32.525 1.00 94.94 1082 ALA A N 1
ATOM 8541 C CA . ALA A 1 1082 ? -5.977 2.065 31.153 1.00 94.94 1082 ALA A CA 1
ATOM 8542 C C . ALA A 1 1082 ? -7.150 2.077 30.160 1.00 94.94 1082 ALA A C 1
ATOM 8544 O O . ALA A 1 1082 ? -6.931 2.351 28.982 1.00 94.94 1082 ALA A O 1
ATOM 8545 N N . ASP A 1 1083 ? -8.384 1.804 30.600 1.00 94.75 1083 ASP A N 1
ATOM 8546 C CA . ASP A 1 1083 ? -9.563 1.859 29.730 1.00 94.75 1083 ASP A CA 1
ATOM 8547 C C . ASP A 1 1083 ? -9.654 3.221 29.020 1.00 94.75 1083 ASP A C 1
ATOM 8549 O O . ASP A 1 1083 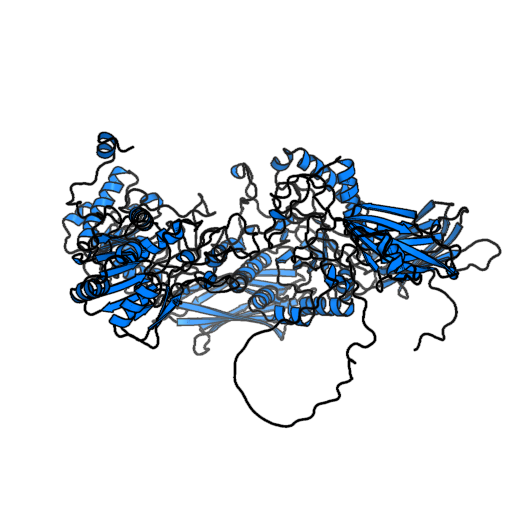? -9.689 4.265 29.663 1.00 94.75 1083 ASP A O 1
ATOM 8553 N N . GLY A 1 1084 ? -9.688 3.204 27.688 1.00 94.69 1084 GLY A N 1
ATOM 8554 C CA . GLY A 1 1084 ? -9.734 4.386 26.823 1.00 94.69 1084 GLY A CA 1
ATOM 8555 C C . GLY A 1 1084 ? -8.372 5.000 26.479 1.00 94.69 1084 GLY A C 1
ATOM 8556 O O . GLY A 1 1084 ? -8.300 5.854 25.591 1.00 94.69 1084 GLY A O 1
ATOM 8557 N N . LEU A 1 1085 ? -7.284 4.545 27.106 1.00 96.06 1085 LEU A N 1
ATOM 8558 C CA . LEU A 1 1085 ? -5.927 4.922 26.721 1.00 96.06 1085 LEU A CA 1
ATOM 8559 C C . LEU A 1 1085 ? -5.434 4.061 25.558 1.00 96.06 1085 LEU A C 1
ATOM 8561 O O . LEU A 1 1085 ? -5.664 2.857 25.499 1.00 96.06 1085 LEU A O 1
ATOM 8565 N N . THR A 1 1086 ? -4.705 4.699 24.646 1.00 95.69 1086 THR A N 1
ATOM 8566 C CA . THR A 1 1086 ? -4.016 4.048 23.524 1.00 95.69 1086 THR A CA 1
ATOM 8567 C C . THR A 1 1086 ? -2.540 4.413 23.563 1.00 95.69 1086 THR A C 1
ATOM 8569 O O . THR A 1 1086 ? -2.155 5.435 24.143 1.00 95.69 1086 THR A O 1
ATOM 8572 N N . ASN A 1 1087 ? -1.691 3.644 22.889 1.00 95.00 1087 ASN A N 1
ATOM 8573 C CA . ASN A 1 1087 ? -0.266 3.964 22.803 1.00 95.00 1087 ASN A CA 1
ATOM 8574 C C . ASN A 1 1087 ? 0.002 5.274 22.034 1.00 95.00 1087 ASN A C 1
ATOM 8576 O O . ASN A 1 1087 ? 1.053 5.896 22.213 1.00 95.00 1087 ASN A O 1
ATOM 8580 N N . ASN A 1 1088 ? -0.968 5.764 21.247 1.00 93.75 1088 ASN A N 1
ATOM 8581 C CA . ASN A 1 1088 ? -0.919 7.104 20.651 1.00 93.75 1088 ASN A CA 1
ATOM 8582 C C . ASN A 1 1088 ? -0.768 8.212 21.709 1.00 93.75 1088 ASN A C 1
ATOM 8584 O O . ASN A 1 1088 ? -0.100 9.211 21.446 1.00 93.75 1088 ASN A O 1
ATOM 8588 N N . CYS A 1 1089 ? -1.325 8.019 22.909 1.00 93.25 1089 CYS A N 1
ATOM 8589 C CA . CYS A 1 1089 ? -1.227 8.965 24.018 1.00 93.25 1089 CYS A CA 1
ATOM 8590 C C . CYS A 1 1089 ? 0.177 9.033 24.642 1.00 93.25 1089 CYS A C 1
ATOM 8592 O O . CYS A 1 1089 ? 0.512 10.062 25.222 1.00 93.25 1089 CYS A O 1
ATOM 8594 N N . LEU A 1 1090 ? 0.999 7.981 24.513 1.00 92.81 1090 LEU A N 1
ATOM 8595 C CA . LEU A 1 1090 ? 2.311 7.860 25.175 1.00 92.81 1090 LEU A CA 1
ATOM 8596 C C . LEU A 1 1090 ? 3.514 8.011 24.228 1.00 92.81 1090 LEU A C 1
ATOM 8598 O O . LEU A 1 1090 ? 4.664 8.036 24.662 1.00 92.81 1090 LEU A O 1
ATOM 8602 N N . TYR A 1 1091 ? 3.274 8.144 22.924 1.00 91.81 1091 TYR A N 1
ATOM 8603 C CA . TYR A 1 1091 ? 4.334 8.340 21.935 1.00 91.81 1091 TYR A CA 1
ATOM 8604 C C . TYR A 1 1091 ? 4.672 9.836 21.797 1.00 91.81 1091 TYR A C 1
ATOM 8606 O O . TYR A 1 1091 ? 4.118 10.532 20.947 1.00 91.81 1091 TYR A O 1
ATOM 8614 N N . TRP A 1 1092 ? 5.520 10.375 22.675 1.00 90.44 1092 TRP A N 1
ATOM 8615 C CA . TRP A 1 1092 ? 5.780 11.821 22.767 1.00 90.44 1092 TRP A CA 1
ATOM 8616 C C . TRP A 1 1092 ? 6.957 12.275 21.901 1.00 90.44 1092 TRP A C 1
ATOM 8618 O O . TRP A 1 1092 ? 8.099 11.878 22.126 1.00 90.44 1092 TRP A O 1
ATOM 8628 N N . ILE A 1 1093 ? 6.672 13.133 20.920 1.00 85.94 1093 ILE A N 1
ATOM 8629 C CA . ILE A 1 1093 ? 7.625 13.614 19.911 1.00 85.94 1093 ILE A CA 1
ATOM 8630 C C . ILE A 1 1093 ? 8.083 15.035 20.269 1.00 85.94 1093 ILE A C 1
ATOM 8632 O O . ILE A 1 1093 ? 7.244 15.866 20.607 1.00 85.94 1093 ILE A O 1
ATOM 8636 N N . VAL A 1 1094 ? 9.384 15.324 20.138 1.00 81.75 1094 VAL A N 1
ATOM 8637 C CA . VAL A 1 1094 ? 9.981 16.627 20.520 1.00 81.75 1094 VAL A CA 1
ATOM 8638 C C . VAL A 1 1094 ? 10.551 17.451 19.350 1.00 81.75 1094 VAL A C 1
ATOM 8640 O O . VAL A 1 1094 ? 11.122 18.514 19.575 1.00 81.75 1094 VAL A O 1
ATOM 8643 N N . ASN A 1 1095 ? 10.439 16.982 18.091 1.00 72.81 1095 ASN A N 1
ATOM 8644 C CA . ASN A 1 1095 ? 10.869 17.736 16.890 1.00 72.81 1095 ASN A CA 1
ATOM 8645 C C . ASN A 1 1095 ? 10.435 17.107 15.537 1.00 72.81 1095 ASN A C 1
ATOM 8647 O O . ASN A 1 1095 ? 11.265 16.831 14.669 1.00 72.81 1095 ASN A O 1
ATOM 8651 N N . LYS A 1 1096 ? 9.149 16.834 15.324 1.00 68.75 1096 LYS A N 1
ATOM 8652 C CA . LYS A 1 1096 ? 8.564 16.253 14.102 1.00 68.75 1096 LYS A CA 1
ATOM 8653 C C . LYS A 1 1096 ? 8.857 17.076 12.846 1.00 68.75 1096 LYS A C 1
ATOM 8655 O O . LYS A 1 1096 ? 9.143 16.495 11.797 1.00 68.75 1096 LYS A O 1
ATOM 8660 N N . SER A 1 1097 ? 8.822 18.410 12.929 1.00 60.59 1097 SER A N 1
ATOM 8661 C CA . SER A 1 1097 ? 9.029 19.298 11.766 1.00 60.59 1097 SER A CA 1
ATOM 8662 C C . SER A 1 1097 ? 10.376 19.074 11.046 1.00 60.59 1097 SER A C 1
ATOM 8664 O O . SER A 1 1097 ? 10.480 19.239 9.821 1.00 60.59 1097 SER A O 1
ATOM 8666 N N . LYS A 1 1098 ? 11.397 18.598 11.774 1.00 52.88 1098 LYS A N 1
ATOM 8667 C CA . LYS A 1 1098 ? 12.742 18.314 11.253 1.00 52.88 1098 LYS A CA 1
ATOM 8668 C C . LYS A 1 1098 ? 13.015 16.841 10.916 1.00 52.88 1098 LYS A C 1
ATOM 8670 O O . LYS A 1 1098 ? 14.151 16.490 10.611 1.00 52.88 1098 LYS A O 1
ATOM 8675 N N . VAL A 1 1099 ? 11.991 15.987 10.849 1.00 57.44 1099 VAL A N 1
ATOM 8676 C CA . VAL A 1 1099 ? 12.146 14.549 10.554 1.00 57.44 1099 VAL A CA 1
ATOM 8677 C C . VAL A 1 1099 ? 11.759 14.229 9.114 1.00 57.44 1099 VAL A C 1
ATOM 8679 O O . VAL A 1 1099 ? 10.706 14.643 8.629 1.00 57.44 1099 VAL A O 1
ATOM 8682 N N . ALA A 1 1100 ? 12.641 13.566 8.364 1.00 54.50 1100 ALA A N 1
ATOM 8683 C CA . ALA A 1 1100 ? 12.293 13.110 7.018 1.00 54.50 1100 ALA A CA 1
ATOM 8684 C C . ALA A 1 1100 ? 11.223 12.001 7.088 1.00 54.50 1100 ALA A C 1
ATOM 8686 O O . ALA A 1 1100 ? 11.210 11.262 8.067 1.00 54.50 1100 ALA A O 1
ATOM 8687 N N . PRO A 1 1101 ? 10.376 11.805 6.059 1.00 52.69 1101 PRO A N 1
ATOM 8688 C CA . PRO A 1 1101 ? 9.314 10.786 6.070 1.00 52.69 1101 PRO A CA 1
ATOM 8689 C C . PRO A 1 1101 ? 9.768 9.343 6.367 1.00 52.69 1101 PRO A C 1
ATOM 8691 O O . PRO A 1 1101 ? 8.939 8.499 6.696 1.00 52.69 1101 PRO A O 1
ATOM 8694 N N . TRP A 1 1102 ? 11.064 9.062 6.229 1.00 52.94 1102 TRP A N 1
ATOM 8695 C CA . TRP A 1 1102 ? 11.707 7.759 6.424 1.00 52.94 1102 TRP A CA 1
ATOM 8696 C C . TRP A 1 1102 ? 12.563 7.660 7.698 1.00 52.94 1102 TRP A C 1
ATOM 8698 O O . TRP A 1 1102 ? 13.140 6.605 7.950 1.00 52.94 1102 TRP A O 1
ATOM 8708 N N . CYS A 1 1103 ? 12.668 8.726 8.496 1.00 60.97 1103 CYS A N 1
ATOM 8709 C CA . CYS A 1 1103 ? 13.384 8.707 9.772 1.00 60.97 1103 CYS A CA 1
ATOM 8710 C C . CYS A 1 1103 ? 12.387 8.596 10.923 1.00 60.97 1103 CYS A C 1
ATOM 8712 O O . CYS A 1 1103 ? 11.331 9.217 10.876 1.00 60.97 1103 CYS A O 1
ATOM 8714 N N . VAL A 1 1104 ? 12.728 7.844 11.968 1.00 70.81 1104 VAL A N 1
ATOM 8715 C CA . VAL A 1 1104 ? 11.918 7.812 13.191 1.00 70.81 1104 VAL A CA 1
ATOM 8716 C C . VAL A 1 1104 ? 11.948 9.193 13.840 1.00 70.81 1104 VAL A C 1
ATOM 8718 O O . VAL A 1 1104 ? 13.018 9.789 13.979 1.00 70.81 1104 VAL A O 1
ATOM 8721 N N . ALA A 1 1105 ? 10.780 9.718 14.207 1.00 75.56 1105 ALA A N 1
ATOM 8722 C CA . ALA A 1 1105 ? 10.716 10.996 14.901 1.00 75.56 1105 ALA A CA 1
ATOM 8723 C C . ALA A 1 1105 ? 11.407 10.911 16.275 1.00 75.56 1105 ALA A C 1
ATOM 8725 O O . ALA A 1 1105 ? 11.249 9.899 16.961 1.00 75.56 1105 ALA A O 1
ATOM 8726 N N . PRO A 1 1106 ? 12.171 11.942 16.691 1.00 79.06 1106 PRO A N 1
ATOM 8727 C CA . PRO A 1 1106 ? 12.849 11.915 17.972 1.00 79.06 1106 PRO A CA 1
ATOM 8728 C C . PRO A 1 1106 ? 11.802 11.937 19.077 1.00 79.06 1106 PRO A C 1
ATOM 8730 O O . PRO A 1 1106 ? 10.953 12.833 19.148 1.00 79.06 1106 PRO A O 1
ATOM 8733 N N . LEU A 1 1107 ? 11.877 10.916 19.918 1.00 85.81 1107 LEU A N 1
ATOM 8734 C CA . LEU A 1 1107 ? 11.074 10.807 21.117 1.00 85.81 1107 LEU A CA 1
ATOM 8735 C C . LEU A 1 1107 ? 11.694 11.637 22.235 1.00 85.81 1107 LEU A C 1
ATOM 8737 O O . LEU A 1 1107 ? 12.903 11.882 22.249 1.00 85.81 1107 LEU A O 1
ATOM 8741 N N . HIS A 1 1108 ? 10.857 12.065 23.174 1.00 87.31 1108 HIS A N 1
ATOM 8742 C CA . HIS A 1 1108 ? 11.307 12.788 24.354 1.00 87.31 1108 HIS A CA 1
ATOM 8743 C C . HIS A 1 1108 ? 12.334 11.934 25.135 1.00 87.31 1108 HIS A C 1
ATOM 8745 O O . HIS A 1 1108 ? 11.995 10.827 25.552 1.00 87.31 1108 HIS A O 1
ATOM 8751 N N . PRO A 1 1109 ? 13.577 12.404 25.375 1.00 85.94 1109 PRO A N 1
ATOM 8752 C CA . PRO A 1 1109 ? 14.656 11.572 25.934 1.00 85.94 1109 PRO A CA 1
ATOM 8753 C C . PRO A 1 1109 ? 14.466 11.235 27.423 1.00 85.94 1109 PRO A C 1
ATOM 8755 O O . PRO A 1 1109 ? 15.039 10.276 27.942 1.00 85.94 1109 PRO A O 1
ATOM 8758 N N . ARG A 1 1110 ? 13.651 12.018 28.134 1.00 90.88 1110 ARG A N 1
ATOM 8759 C CA . ARG A 1 1110 ? 13.262 11.786 29.537 1.00 90.88 1110 ARG A CA 1
ATOM 8760 C C . ARG A 1 1110 ? 11.745 11.858 29.717 1.00 90.88 1110 ARG A C 1
ATOM 8762 O O . ARG A 1 1110 ? 11.255 12.828 30.286 1.00 90.88 1110 ARG A O 1
ATOM 8769 N N . PRO A 1 1111 ? 10.989 10.901 29.154 1.00 90.62 1111 PRO A N 1
ATOM 8770 C CA . PRO A 1 1111 ? 9.529 10.949 29.177 1.00 90.62 1111 PRO A CA 1
ATOM 8771 C C . PRO A 1 1111 ? 8.967 10.681 30.580 1.00 90.62 1111 PRO A C 1
ATOM 8773 O O . PRO A 1 1111 ? 7.815 11.000 30.836 1.00 90.62 1111 PRO A O 1
ATOM 8776 N N . ALA A 1 1112 ? 9.775 10.129 31.492 1.00 95.06 1112 ALA A N 1
ATOM 8777 C CA . ALA A 1 1112 ? 9.433 9.947 32.893 1.00 95.06 1112 ALA A CA 1
ATOM 8778 C C . ALA A 1 1112 ? 10.590 10.374 33.810 1.00 95.06 1112 ALA A C 1
ATOM 8780 O O . ALA A 1 1112 ? 11.752 10.338 33.390 1.00 95.06 1112 ALA A O 1
ATOM 8781 N N . SER A 1 1113 ? 10.300 10.743 35.058 1.00 95.75 1113 SER A N 1
ATOM 8782 C CA . SER A 1 1113 ? 11.323 11.017 36.081 1.00 95.75 1113 SER A CA 1
ATOM 8783 C C . SER A 1 1113 ? 11.826 9.763 36.791 1.00 95.75 1113 SER A C 1
ATOM 8785 O O . SER A 1 1113 ? 13.005 9.680 37.133 1.00 95.75 1113 SER A O 1
ATOM 8787 N N . ALA A 1 1114 ? 10.973 8.753 36.946 1.00 96.62 1114 ALA A N 1
ATOM 8788 C CA . ALA A 1 1114 ? 11.331 7.448 37.488 1.00 96.62 1114 ALA A CA 1
ATOM 8789 C C . ALA A 1 1114 ? 10.461 6.335 36.889 1.00 96.62 1114 ALA A C 1
ATOM 8791 O O . ALA A 1 1114 ? 9.400 6.588 36.320 1.00 96.62 1114 ALA A O 1
ATOM 8792 N N . ARG A 1 1115 ? 10.919 5.090 37.023 1.00 96.06 1115 ARG A N 1
ATOM 8793 C CA . ARG A 1 1115 ? 10.166 3.877 36.678 1.00 96.06 1115 ARG A CA 1
ATOM 8794 C C . ARG A 1 1115 ? 10.166 2.912 37.854 1.00 96.06 1115 ARG A C 1
ATOM 8796 O O . ARG A 1 1115 ? 11.209 2.693 38.470 1.00 96.06 1115 ARG A O 1
ATOM 8803 N N . VAL A 1 1116 ? 9.008 2.323 38.134 1.00 95.38 1116 VAL A N 1
ATOM 8804 C CA . VAL A 1 1116 ? 8.813 1.329 39.193 1.00 95.38 1116 VAL A CA 1
ATOM 8805 C C . VAL A 1 1116 ? 8.746 -0.064 38.574 1.00 95.38 1116 VAL A C 1
ATOM 8807 O O . VAL A 1 1116 ? 7.768 -0.440 37.932 1.00 95.38 1116 VAL A O 1
ATOM 8810 N N . MET A 1 1117 ? 9.795 -0.849 38.792 1.00 93.31 1117 MET A N 1
ATOM 8811 C CA . MET A 1 1117 ? 9.893 -2.239 38.362 1.00 93.31 1117 MET A CA 1
ATOM 8812 C C . MET A 1 1117 ? 9.422 -3.144 39.501 1.00 93.31 1117 MET A C 1
ATOM 8814 O O . MET A 1 1117 ? 10.078 -3.257 40.534 1.00 93.31 1117 MET A O 1
ATOM 8818 N N . VAL A 1 1118 ? 8.266 -3.775 39.330 1.00 88.75 1118 VAL A N 1
ATOM 8819 C CA . VAL A 1 1118 ? 7.661 -4.643 40.350 1.00 88.75 1118 VAL A CA 1
ATOM 8820 C C . VAL A 1 1118 ? 8.317 -6.029 40.314 1.00 88.75 1118 VAL A C 1
ATOM 8822 O O . VAL A 1 1118 ? 8.328 -6.677 39.266 1.00 88.75 1118 VAL A O 1
ATOM 8825 N N . GLU A 1 1119 ? 8.854 -6.501 41.444 1.00 87.06 1119 GLU A N 1
ATOM 8826 C CA . GLU A 1 1119 ? 9.475 -7.827 41.560 1.00 87.06 1119 GLU A CA 1
ATOM 8827 C C . GLU A 1 1119 ? 8.477 -8.855 42.119 1.00 87.06 1119 GLU A C 1
ATOM 8829 O O . GLU A 1 1119 ? 8.295 -8.980 43.334 1.00 87.06 1119 GLU A O 1
ATOM 8834 N N . GLY A 1 1120 ? 7.842 -9.611 41.220 1.00 80.62 1120 GLY A N 1
ATOM 8835 C CA . GLY A 1 1120 ? 6.852 -10.645 41.548 1.00 80.62 1120 GLY A CA 1
ATOM 8836 C C . GLY A 1 1120 ? 5.438 -10.294 41.081 1.00 80.62 1120 GLY A C 1
ATOM 8837 O O . GLY A 1 1120 ? 5.214 -9.255 40.464 1.00 80.62 1120 GLY A O 1
ATOM 8838 N N . GLU A 1 1121 ? 4.482 -11.181 41.358 1.00 81.50 1121 GLU A N 1
ATOM 8839 C CA . GLU A 1 1121 ? 3.061 -10.960 41.068 1.00 81.50 1121 GLU A CA 1
ATOM 8840 C C . GLU A 1 1121 ? 2.338 -10.509 42.339 1.00 81.50 1121 GLU A C 1
ATOM 8842 O O . GLU A 1 1121 ? 2.313 -11.224 43.341 1.00 81.50 1121 GLU A O 1
ATOM 8847 N N . TYR A 1 1122 ? 1.748 -9.316 42.290 1.00 85.56 1122 TYR A N 1
ATOM 8848 C CA . TYR A 1 1122 ? 0.984 -8.725 43.384 1.00 85.56 1122 TYR A CA 1
ATOM 8849 C C . TYR A 1 1122 ? -0.418 -8.389 42.882 1.00 85.56 1122 TYR A C 1
ATOM 8851 O O . TYR A 1 1122 ? -0.564 -7.673 41.895 1.00 85.56 1122 TYR A O 1
ATOM 8859 N N . SER A 1 1123 ? -1.453 -8.889 43.557 1.00 86.38 1123 SER A N 1
ATOM 8860 C CA . SER A 1 1123 ? -2.852 -8.635 43.179 1.00 86.38 1123 SER A CA 1
ATOM 8861 C C . SER A 1 1123 ? -3.308 -7.201 43.464 1.00 86.38 1123 SER A C 1
ATOM 8863 O O . SER A 1 1123 ? -4.317 -6.752 42.931 1.00 86.38 1123 SER A O 1
ATOM 8865 N N . ASP A 1 1124 ? -2.598 -6.500 44.344 1.00 89.38 1124 ASP A N 1
ATOM 8866 C CA . ASP A 1 1124 ? -2.861 -5.124 44.755 1.00 89.38 1124 ASP A CA 1
ATOM 8867 C C . ASP A 1 1124 ? -2.071 -4.084 43.947 1.00 89.38 1124 ASP A C 1
ATOM 8869 O O . ASP A 1 1124 ? -2.280 -2.891 44.153 1.00 89.38 1124 ASP A O 1
ATOM 8873 N N . ILE A 1 1125 ? -1.200 -4.499 43.018 1.00 92.12 1125 ILE A N 1
ATOM 8874 C CA . ILE A 1 1125 ? -0.427 -3.591 42.161 1.00 92.12 1125 ILE A CA 1
ATOM 8875 C C . ILE A 1 1125 ? -0.930 -3.680 40.722 1.00 92.12 1125 ILE A C 1
ATOM 8877 O O . ILE A 1 1125 ? -0.945 -4.745 40.111 1.00 92.12 1125 ILE A O 1
ATOM 8881 N N . MET A 1 1126 ? -1.278 -2.531 40.156 1.00 93.56 1126 MET A N 1
ATOM 8882 C CA . MET A 1 1126 ? -1.677 -2.370 38.765 1.00 93.56 1126 MET A CA 1
ATOM 8883 C C . MET A 1 1126 ? -0.584 -1.608 38.021 1.00 93.56 1126 MET A C 1
ATOM 8885 O O . MET A 1 1126 ? -0.219 -0.494 38.394 1.00 93.56 1126 MET A O 1
ATOM 8889 N N . ARG A 1 1127 ? -0.053 -2.193 36.950 1.00 93.19 1127 ARG A N 1
ATOM 8890 C CA . ARG A 1 1127 ? 0.871 -1.494 36.052 1.00 93.19 1127 ARG A CA 1
ATOM 8891 C C . ARG A 1 1127 ? 0.036 -0.846 34.966 1.00 93.19 1127 ARG A C 1
ATOM 8893 O O . ARG A 1 1127 ? -0.598 -1.559 34.206 1.00 93.19 1127 ARG A O 1
ATOM 8900 N N . LEU A 1 1128 ? -0.018 0.482 34.929 1.00 95.12 1128 LEU A N 1
ATOM 8901 C CA . LEU A 1 1128 ? -0.725 1.185 33.858 1.00 95.12 1128 LEU A CA 1
ATOM 8902 C C . LEU A 1 1128 ? 0.157 1.293 32.615 1.00 95.12 1128 LEU A C 1
ATOM 8904 O O . LEU A 1 1128 ? -0.355 1.235 31.499 1.00 95.12 1128 LEU A O 1
ATOM 8908 N N . THR A 1 1129 ? 1.476 1.390 32.803 1.00 96.00 1129 THR A N 1
ATOM 8909 C CA . THR A 1 1129 ? 2.439 1.316 31.706 1.00 96.00 1129 THR A CA 1
ATOM 8910 C C . THR A 1 1129 ? 3.403 0.138 31.835 1.00 96.00 1129 THR A C 1
ATOM 8912 O O . THR A 1 1129 ? 3.796 -0.268 32.931 1.00 96.00 1129 THR A O 1
ATOM 8915 N N . VAL A 1 1130 ? 3.810 -0.416 30.691 1.00 93.31 1130 VAL A N 1
ATOM 8916 C CA . VAL A 1 1130 ? 4.609 -1.649 30.588 1.00 93.31 1130 VAL A CA 1
ATOM 8917 C C . VAL A 1 1130 ? 5.987 -1.505 31.242 1.00 93.31 1130 VAL A C 1
ATOM 8919 O O . VAL A 1 1130 ? 6.479 -2.451 31.860 1.00 93.31 1130 VAL A O 1
ATOM 8922 N N . ARG A 1 1131 ? 6.622 -0.334 31.127 1.00 91.94 1131 ARG A N 1
ATOM 8923 C CA . ARG A 1 1131 ? 7.937 -0.037 31.721 1.00 91.94 1131 ARG A CA 1
ATOM 8924 C C . ARG A 1 1131 ? 7.832 0.622 33.099 1.00 91.94 1131 ARG A C 1
ATOM 8926 O O . ARG A 1 1131 ? 8.857 1.030 33.640 1.00 91.94 1131 ARG A O 1
ATOM 8933 N N . GLY A 1 1132 ? 6.629 0.716 33.664 1.00 94.12 1132 GLY A N 1
ATOM 8934 C CA . GLY A 1 1132 ? 6.410 1.164 35.036 1.00 94.12 1132 GLY A CA 1
ATOM 8935 C C . GLY A 1 1132 ? 6.611 2.661 35.266 1.00 94.12 1132 GLY A C 1
ATOM 8936 O O . GLY A 1 1132 ? 6.875 3.052 36.401 1.00 94.12 1132 GLY A O 1
ATOM 8937 N N . ALA A 1 1133 ? 6.514 3.507 34.233 1.00 95.62 1133 ALA A N 1
ATOM 8938 C CA . ALA A 1 1133 ? 6.412 4.956 34.437 1.00 95.62 1133 ALA A CA 1
ATOM 8939 C C . ALA A 1 1133 ? 5.144 5.338 35.221 1.00 95.62 1133 ALA A C 1
ATOM 8941 O O . ALA A 1 1133 ? 5.167 6.312 35.971 1.00 95.62 1133 ALA A O 1
ATOM 8942 N N . VAL A 1 1134 ? 4.073 4.546 35.081 1.00 97.19 1134 VAL A N 1
ATOM 8943 C CA . VAL A 1 1134 ? 2.824 4.723 35.825 1.00 97.19 1134 VAL A CA 1
ATOM 8944 C C . VAL A 1 1134 ? 2.405 3.408 36.464 1.00 97.19 1134 VAL A C 1
ATOM 8946 O O . VAL A 1 1134 ? 2.149 2.407 35.784 1.00 97.19 1134 VAL A O 1
ATOM 8949 N N . VAL A 1 1135 ? 2.313 3.418 37.787 1.00 96.19 1135 VAL A N 1
ATOM 8950 C CA . VAL A 1 1135 ? 1.879 2.273 38.591 1.00 96.19 1135 VAL A CA 1
ATOM 8951 C C . VAL A 1 1135 ? 0.843 2.722 39.606 1.00 96.19 1135 VAL A C 1
ATOM 8953 O O . VAL A 1 1135 ? 0.901 3.835 40.120 1.00 96.19 1135 VAL A O 1
ATOM 8956 N N . ALA A 1 1136 ? -0.104 1.849 39.913 1.00 95.62 1136 ALA A N 1
ATOM 8957 C CA . ALA A 1 1136 ? -1.115 2.093 40.922 1.00 95.62 1136 ALA A CA 1
ATOM 8958 C C . ALA A 1 1136 ? -1.137 0.965 41.959 1.00 95.62 1136 ALA A C 1
ATOM 8960 O O . ALA A 1 1136 ? -0.888 -0.194 41.633 1.00 95.62 1136 ALA A O 1
ATOM 8961 N N . PHE A 1 1137 ? -1.441 1.306 43.208 1.00 94.62 1137 PHE A N 1
ATOM 8962 C CA . PHE A 1 1137 ? -1.508 0.383 44.336 1.00 94.62 1137 PHE A CA 1
ATOM 8963 C C . PHE A 1 1137 ? -2.875 0.500 45.002 1.00 94.62 1137 PHE A C 1
ATOM 8965 O O . PHE A 1 1137 ? -3.327 1.599 45.329 1.00 94.62 1137 PHE A O 1
ATOM 8972 N N . ARG A 1 1138 ? -3.525 -0.634 45.249 1.00 93.44 1138 ARG A N 1
ATOM 8973 C CA . ARG A 1 1138 ? -4.690 -0.702 46.131 1.00 93.44 1138 ARG A CA 1
ATOM 8974 C C . ARG A 1 1138 ? -4.195 -0.843 47.566 1.00 93.44 1138 ARG A C 1
ATOM 8976 O O . ARG A 1 1138 ? -3.501 -1.804 47.887 1.00 93.44 1138 ARG A O 1
ATOM 8983 N N . TYR A 1 1139 ? -4.550 0.105 48.427 1.00 90.75 1139 TYR A N 1
ATOM 8984 C CA . TYR A 1 1139 ? -4.146 0.110 49.833 1.00 90.75 1139 TYR A CA 1
ATOM 8985 C C . TYR A 1 1139 ? -5.387 0.228 50.720 1.00 90.75 1139 TYR A C 1
ATOM 8987 O O . TYR A 1 1139 ? -5.940 1.310 50.902 1.00 90.75 1139 TYR A O 1
ATOM 8995 N N . GLY A 1 1140 ? -5.872 -0.906 51.236 1.00 88.12 1140 GLY A N 1
ATOM 8996 C CA . GLY A 1 1140 ? -7.175 -0.958 51.903 1.00 88.12 1140 GLY A CA 1
ATOM 8997 C C . GLY A 1 1140 ? -8.300 -0.553 50.942 1.00 88.12 1140 GLY A C 1
ATOM 8998 O O . GLY A 1 1140 ? -8.458 -1.168 49.888 1.00 88.12 1140 GLY A O 1
ATOM 8999 N N . ALA A 1 1141 ? -9.068 0.478 51.305 1.00 88.81 1141 ALA A N 1
ATOM 9000 C CA . ALA A 1 1141 ? -10.091 1.078 50.442 1.00 88.81 1141 ALA A CA 1
ATOM 9001 C C . ALA A 1 1141 ? -9.545 2.191 49.522 1.00 88.81 1141 ALA A C 1
ATOM 9003 O O . ALA A 1 1141 ? -10.245 2.611 48.602 1.00 88.81 1141 ALA A O 1
ATOM 9004 N N . GLY A 1 1142 ? -8.319 2.667 49.765 1.00 94.06 1142 GLY A N 1
ATOM 9005 C CA . GLY A 1 1142 ? -7.681 3.730 48.997 1.00 94.06 1142 GLY A CA 1
ATOM 9006 C C . GLY A 1 1142 ? -7.000 3.238 47.719 1.00 94.06 1142 GLY A C 1
ATOM 9007 O O . GLY A 1 1142 ? -6.670 2.056 47.557 1.00 94.06 1142 GLY A O 1
ATOM 9008 N N . LEU A 1 1143 ? -6.758 4.183 46.811 1.00 96.06 1143 LEU A N 1
ATOM 9009 C CA . LEU A 1 1143 ? -6.038 3.968 45.557 1.00 96.06 1143 LEU A CA 1
ATOM 9010 C C . LEU A 1 1143 ? -4.872 4.949 45.476 1.00 96.06 1143 LEU A C 1
ATOM 9012 O O . LEU A 1 1143 ? -5.083 6.156 45.446 1.00 96.06 1143 LEU A O 1
ATOM 9016 N N . LEU A 1 1144 ? -3.652 4.434 45.403 1.00 96.81 1144 LEU A N 1
ATOM 9017 C CA . LEU A 1 1144 ? -2.465 5.223 45.105 1.00 96.81 1144 LEU A CA 1
ATOM 9018 C C . LEU A 1 1144 ? -2.164 5.120 43.614 1.00 96.81 1144 LEU A C 1
ATOM 9020 O O . LEU A 1 1144 ? -2.077 4.012 43.099 1.00 96.81 1144 LEU A O 1
ATOM 9024 N N . VAL A 1 1145 ? -1.942 6.241 42.939 1.00 97.62 1145 VAL A N 1
ATOM 9025 C CA . VAL A 1 1145 ? -1.392 6.305 41.582 1.00 97.62 1145 VAL A CA 1
ATOM 9026 C C . VAL A 1 1145 ? -0.073 7.056 41.655 1.00 97.62 1145 VAL A C 1
ATOM 9028 O O . VAL A 1 1145 ? -0.035 8.187 42.124 1.00 97.62 1145 VAL A O 1
ATOM 9031 N N . ILE A 1 1146 ? 1.005 6.425 41.205 1.00 97.31 1146 ILE A N 1
ATOM 9032 C CA . ILE A 1 1146 ? 2.307 7.059 41.019 1.00 97.31 1146 ILE A CA 1
ATOM 9033 C C . ILE A 1 1146 ? 2.476 7.264 39.514 1.00 97.31 1146 ILE A C 1
ATOM 9035 O O . ILE A 1 1146 ? 2.719 6.298 38.788 1.00 97.31 1146 ILE A O 1
ATOM 9039 N N . ASP A 1 1147 ? 2.318 8.503 39.054 1.00 97.56 1147 ASP A N 1
ATOM 9040 C CA . ASP A 1 1147 ? 2.501 8.909 37.662 1.00 97.56 1147 ASP A CA 1
ATOM 9041 C C . ASP A 1 1147 ? 3.783 9.730 37.496 1.00 97.56 1147 ASP A C 1
ATOM 9043 O O . ASP A 1 1147 ? 3.812 10.955 37.646 1.00 97.56 1147 ASP A O 1
ATOM 9047 N N . ASN A 1 1148 ? 4.859 9.043 37.131 1.00 97.19 1148 ASN A N 1
ATOM 9048 C CA . ASN A 1 1148 ? 6.139 9.684 36.873 1.00 97.19 1148 ASN A CA 1
ATOM 9049 C C . ASN A 1 1148 ? 6.316 10.116 35.413 1.00 97.19 1148 ASN A C 1
ATOM 9051 O O . ASN A 1 1148 ? 7.416 10.542 35.061 1.00 97.19 1148 ASN A O 1
ATOM 9055 N N . LEU A 1 1149 ? 5.300 10.006 34.547 1.00 95.88 1149 LEU A N 1
ATOM 9056 C CA . LEU A 1 1149 ? 5.367 10.556 33.195 1.00 95.88 1149 LEU A CA 1
ATOM 9057 C C . LEU A 1 1149 ? 5.398 12.083 33.257 1.00 95.88 1149 LEU A C 1
ATOM 9059 O O . LEU A 1 1149 ? 4.571 12.685 33.924 1.00 95.88 1149 LEU A O 1
ATOM 9063 N N . ARG A 1 1150 ? 6.303 12.724 32.515 1.00 93.50 1150 ARG A N 1
ATOM 9064 C CA . ARG A 1 1150 ? 6.497 14.186 32.524 1.00 93.50 1150 ARG A CA 1
ATOM 9065 C C . ARG A 1 1150 ? 5.593 14.897 31.519 1.00 93.50 1150 ARG A C 1
ATOM 9067 O O . ARG A 1 1150 ? 6.066 15.552 30.588 1.00 93.50 1150 ARG A O 1
ATOM 9074 N N . TRP A 1 1151 ? 4.284 14.713 31.664 1.00 94.31 1151 TRP A N 1
ATOM 9075 C CA . TRP A 1 1151 ? 3.275 15.245 30.740 1.00 94.31 1151 TRP A CA 1
ATOM 9076 C C . TRP A 1 1151 ? 3.210 16.779 30.706 1.00 94.31 1151 TRP A C 1
ATOM 9078 O O . TRP A 1 1151 ? 2.712 17.341 29.734 1.00 94.31 1151 TRP A O 1
ATOM 9088 N N . GLN A 1 1152 ? 3.741 17.455 31.724 1.00 91.44 1152 GLN A N 1
ATOM 9089 C CA . GLN A 1 1152 ? 3.853 18.910 31.829 1.00 91.44 1152 GLN A CA 1
ATOM 9090 C C . GLN A 1 1152 ? 5.026 19.494 31.021 1.00 91.44 1152 GLN A C 1
ATOM 9092 O O . GLN A 1 1152 ? 5.171 20.710 30.934 1.00 91.44 1152 GLN A O 1
ATOM 9097 N N . SER A 1 1153 ? 5.872 18.646 30.420 1.00 88.50 1153 SER A N 1
ATOM 9098 C CA . SER A 1 1153 ? 7.018 19.085 29.617 1.00 88.50 1153 SER A CA 1
ATOM 9099 C C . SER A 1 1153 ? 6.590 19.928 28.411 1.00 88.50 1153 SER A C 1
ATOM 9101 O O . SER A 1 1153 ? 5.843 19.476 27.541 1.00 88.50 1153 SER A O 1
ATOM 9103 N N . THR A 1 1154 ? 7.145 21.137 28.308 1.00 84.19 1154 THR A N 1
ATOM 9104 C CA . THR A 1 1154 ? 6.939 22.056 27.176 1.00 84.19 1154 THR A CA 1
ATOM 9105 C C . THR A 1 1154 ? 7.721 21.659 25.919 1.00 84.19 1154 THR A C 1
ATOM 9107 O O . THR A 1 1154 ? 7.527 22.254 24.861 1.00 84.19 1154 THR A O 1
ATOM 9110 N N . GLU A 1 1155 ? 8.581 20.636 26.002 1.00 85.06 1155 GLU A N 1
ATOM 9111 C CA . GLU A 1 1155 ? 9.354 20.117 24.865 1.00 85.06 1155 GLU A CA 1
ATOM 9112 C C . GLU A 1 1155 ? 8.508 19.247 23.913 1.00 85.06 1155 GLU A C 1
ATOM 9114 O O . GLU A 1 1155 ? 8.926 18.976 22.787 1.00 85.06 1155 GLU A O 1
ATOM 9119 N N . ILE A 1 1156 ? 7.326 18.788 24.345 1.00 86.00 1156 ILE A N 1
ATOM 9120 C CA . ILE A 1 1156 ? 6.439 17.918 23.560 1.00 86.00 1156 ILE A CA 1
ATOM 9121 C C . ILE A 1 1156 ? 5.717 18.745 22.483 1.00 86.00 1156 ILE A C 1
ATOM 9123 O O . ILE A 1 1156 ? 4.954 19.655 22.790 1.00 86.00 1156 ILE A O 1
ATOM 9127 N N . GLU A 1 1157 ? 5.900 18.397 21.207 1.00 85.25 1157 GLU A N 1
ATOM 9128 C CA . GLU A 1 1157 ? 5.331 19.157 20.078 1.00 85.25 1157 GLU A CA 1
ATOM 9129 C C . GLU A 1 1157 ? 3.810 18.971 19.924 1.00 85.25 1157 GLU A C 1
ATOM 9131 O O . GLU A 1 1157 ? 3.110 19.877 19.477 1.00 85.25 1157 GLU A O 1
ATOM 9136 N N . ASP A 1 1158 ? 3.286 17.797 20.291 1.00 86.38 1158 ASP A N 1
ATOM 9137 C CA . ASP A 1 1158 ? 1.858 17.462 20.217 1.00 86.38 1158 ASP A CA 1
ATOM 9138 C C . ASP A 1 1158 ? 1.225 17.509 21.614 1.00 86.38 1158 ASP A C 1
ATOM 9140 O O . ASP A 1 1158 ? 1.076 16.486 22.290 1.00 86.38 1158 ASP A O 1
ATOM 9144 N N . ALA A 1 1159 ? 0.858 18.719 22.043 1.00 87.56 1159 ALA A N 1
ATOM 9145 C CA . ALA A 1 1159 ? 0.252 18.974 23.351 1.00 87.56 1159 ALA A CA 1
ATOM 9146 C C . ALA A 1 1159 ? -1.106 18.271 23.557 1.00 87.56 1159 ALA A C 1
ATOM 9148 O O . ALA A 1 1159 ? -1.577 18.163 24.691 1.00 87.56 1159 ALA A O 1
ATOM 9149 N N . ASP A 1 1160 ? -1.737 17.746 22.500 1.00 91.31 1160 ASP A N 1
ATOM 9150 C CA . ASP A 1 1160 ? -2.990 17.007 22.640 1.00 91.31 1160 ASP A CA 1
ATOM 9151 C C . ASP A 1 1160 ? -2.774 15.608 23.238 1.00 91.31 1160 ASP A C 1
ATOM 9153 O O . ASP A 1 1160 ? -3.687 15.073 23.870 1.00 91.31 1160 ASP A O 1
ATOM 9157 N N . ARG A 1 1161 ? -1.596 14.986 23.050 1.00 92.50 1161 ARG A N 1
ATOM 9158 C CA . ARG A 1 1161 ? -1.321 13.632 23.577 1.00 92.50 1161 ARG A CA 1
ATOM 9159 C C . ARG A 1 1161 ? -1.301 13.612 25.110 1.00 92.50 1161 ARG A C 1
ATOM 9161 O O . ARG A 1 1161 ? -2.069 12.821 25.665 1.00 92.50 1161 ARG A O 1
ATOM 9168 N N . PRO A 1 1162 ? -0.538 14.488 25.801 1.00 94.44 1162 PRO A N 1
ATOM 9169 C CA . PRO A 1 1162 ? -0.608 14.612 27.256 1.00 94.44 1162 PRO A CA 1
ATOM 9170 C C . PRO A 1 1162 ? -2.020 14.912 27.772 1.00 94.44 1162 PRO A C 1
ATOM 9172 O O . PRO A 1 1162 ? -2.467 14.291 28.733 1.00 94.44 1162 PRO A O 1
ATOM 9175 N N . ARG A 1 1163 ? -2.767 15.800 27.097 1.00 94.94 1163 ARG A N 1
ATOM 9176 C CA . ARG A 1 1163 ? -4.150 16.120 27.486 1.00 94.94 1163 ARG A CA 1
ATOM 9177 C C . ARG A 1 1163 ? -5.090 14.923 27.370 1.00 94.94 1163 ARG A C 1
ATOM 9179 O O . ARG A 1 1163 ? -5.849 14.669 28.300 1.00 94.94 1163 ARG A O 1
ATOM 9186 N N . ARG A 1 1164 ? -5.037 14.158 26.270 1.00 94.56 1164 ARG A N 1
ATOM 9187 C CA . ARG A 1 1164 ? -5.840 12.928 26.105 1.00 94.56 1164 ARG A CA 1
ATOM 9188 C C . ARG A 1 1164 ? -5.488 11.877 27.157 1.00 94.56 1164 ARG A C 1
ATOM 9190 O O . ARG A 1 1164 ? -6.392 11.259 27.711 1.00 94.56 1164 ARG A O 1
ATOM 9197 N N . TYR A 1 1165 ? -4.194 11.705 27.440 1.00 96.44 1165 TYR A N 1
ATOM 9198 C CA . TYR A 1 1165 ? -3.719 10.816 28.500 1.00 96.44 1165 TYR A CA 1
ATOM 9199 C C . TYR A 1 1165 ? -4.328 11.191 29.861 1.00 96.44 1165 TYR A C 1
ATOM 9201 O O . TYR A 1 1165 ? -5.008 10.370 30.477 1.00 96.44 1165 TYR A O 1
ATOM 9209 N N . LEU A 1 1166 ? -4.160 12.449 30.282 1.00 96.31 1166 LEU A N 1
ATOM 9210 C CA . LEU A 1 1166 ? -4.676 12.940 31.559 1.00 96.31 1166 LEU A CA 1
ATOM 9211 C C . LEU A 1 1166 ? -6.196 12.878 31.639 1.00 96.31 1166 LEU A C 1
ATOM 9213 O O . LEU A 1 1166 ? -6.731 12.394 32.629 1.00 96.31 1166 LEU A O 1
ATOM 9217 N N . THR A 1 1167 ? -6.894 13.324 30.594 1.00 95.38 1167 THR A N 1
ATOM 9218 C CA . THR A 1 1167 ? -8.364 13.306 30.543 1.00 95.38 1167 THR A CA 1
ATOM 9219 C C . THR A 1 1167 ? -8.898 11.908 30.834 1.00 95.38 1167 THR A C 1
ATOM 9221 O O . THR A 1 1167 ? -9.784 11.740 31.670 1.00 95.38 1167 THR A O 1
ATOM 9224 N N . CYS A 1 1168 ? -8.320 10.889 30.197 1.00 95.69 1168 CYS A N 1
ATOM 9225 C CA . CYS A 1 1168 ? -8.762 9.513 30.359 1.00 95.69 1168 CYS A CA 1
ATOM 9226 C C . CYS A 1 1168 ? -8.382 8.936 31.733 1.00 95.69 1168 CYS A C 1
ATOM 9228 O O . CYS A 1 1168 ? -9.237 8.374 32.417 1.00 95.69 1168 CYS A O 1
ATOM 9230 N N . LEU A 1 1169 ? -7.128 9.110 32.175 1.00 96.56 1169 LEU A N 1
ATOM 9231 C CA . LEU A 1 1169 ? -6.664 8.577 33.461 1.00 96.56 1169 LEU A CA 1
ATOM 9232 C C . LEU A 1 1169 ? -7.390 9.222 34.646 1.00 96.56 1169 LEU A C 1
ATOM 9234 O O . LEU A 1 1169 ? -7.907 8.512 35.507 1.00 96.56 1169 LEU A O 1
ATOM 9238 N N . LEU A 1 1170 ? -7.470 10.555 34.673 1.00 96.19 1170 LEU A N 1
ATOM 9239 C CA . LEU A 1 1170 ? -8.157 11.296 35.732 1.00 96.19 1170 LEU A CA 1
ATOM 9240 C C . LEU A 1 1170 ? -9.647 10.937 35.776 1.00 96.19 1170 LEU A C 1
ATOM 9242 O O . LEU A 1 1170 ? -10.209 10.777 36.859 1.00 96.19 1170 LEU A O 1
ATOM 9246 N N . THR A 1 1171 ? -10.265 10.708 34.613 1.00 94.62 1171 THR A N 1
ATOM 9247 C CA . THR A 1 1171 ? -11.624 10.164 34.550 1.00 94.62 1171 THR A CA 1
ATOM 9248 C C . THR A 1 1171 ? -11.690 8.782 35.194 1.00 94.62 1171 THR A C 1
ATOM 9250 O O . THR A 1 1171 ? -12.497 8.600 36.095 1.00 94.62 1171 THR A O 1
ATOM 9253 N N . ASN A 1 1172 ? -10.815 7.839 34.832 1.00 94.44 1172 ASN A N 1
ATOM 9254 C CA . ASN A 1 1172 ? -10.830 6.463 35.353 1.00 94.44 1172 ASN A CA 1
ATOM 9255 C C . ASN A 1 1172 ? -10.601 6.337 36.870 1.00 94.44 1172 ASN A C 1
ATOM 9257 O O . ASN A 1 1172 ? -10.980 5.313 37.451 1.00 94.44 1172 ASN A O 1
ATOM 9261 N N . ILE A 1 1173 ? -9.999 7.349 37.503 1.00 93.94 1173 ILE A N 1
ATOM 9262 C CA . ILE A 1 1173 ? -9.826 7.433 38.964 1.00 93.94 1173 ILE A CA 1
ATOM 9263 C C . ILE A 1 1173 ? -10.890 8.307 39.655 1.00 93.94 1173 ILE A C 1
ATOM 9265 O O . ILE A 1 1173 ? -10.838 8.481 40.870 1.00 93.94 1173 ILE A O 1
ATOM 9269 N N . GLY A 1 1174 ? -11.868 8.830 38.908 1.00 91.62 1174 GLY A N 1
ATOM 9270 C CA . GLY A 1 1174 ? -13.030 9.543 39.446 1.00 91.62 1174 GLY A CA 1
ATOM 9271 C C . GLY A 1 1174 ? -12.815 11.030 39.743 1.00 91.62 1174 GLY A C 1
ATOM 9272 O O . GLY A 1 1174 ? -13.531 11.589 40.571 1.00 91.62 1174 GLY A O 1
ATOM 9273 N N . VAL A 1 1175 ? -11.852 11.693 39.097 1.00 93.25 1175 VAL A N 1
ATOM 9274 C CA . VAL A 1 1175 ? -11.635 13.147 39.233 1.00 93.25 1175 VAL A CA 1
ATOM 9275 C C . VAL A 1 1175 ? -12.656 13.904 38.389 1.00 93.25 1175 VAL A C 1
ATOM 9277 O O . VAL A 1 1175 ? -12.877 13.553 37.233 1.00 93.25 1175 VAL A O 1
ATOM 9280 N N . ARG A 1 1176 ? -13.246 14.975 38.919 1.00 90.69 1176 ARG A N 1
ATOM 9281 C CA . ARG A 1 1176 ? -14.121 15.878 38.161 1.00 90.69 1176 ARG A CA 1
ATOM 9282 C C . ARG A 1 1176 ? -13.330 16.694 37.142 1.00 90.69 1176 ARG A C 1
ATOM 9284 O O . ARG A 1 1176 ? -12.390 17.397 37.504 1.00 90.69 1176 ARG A O 1
ATOM 9291 N N . LEU A 1 1177 ? -13.745 16.611 35.878 1.00 90.75 1177 LEU A N 1
ATOM 9292 C CA . LEU A 1 1177 ? -13.159 17.344 34.760 1.00 90.75 1177 LEU A CA 1
ATOM 9293 C C . LEU A 1 1177 ? -14.228 18.208 34.065 1.00 90.75 1177 LEU A C 1
ATOM 9295 O O . LEU A 1 1177 ? -15.229 17.700 33.559 1.00 90.75 1177 LEU A O 1
ATOM 9299 N N . GLY A 1 1178 ? -13.975 19.511 33.998 1.00 77.69 1178 GLY A N 1
ATOM 9300 C CA . GLY A 1 1178 ? -14.848 20.568 33.496 1.00 77.69 1178 GLY A CA 1
ATOM 9301 C C . GLY A 1 1178 ? -15.831 21.065 34.558 1.00 77.69 1178 GLY A C 1
ATOM 9302 O O . GLY A 1 1178 ? -15.911 20.506 35.652 1.00 77.69 1178 GLY A O 1
ATOM 9303 N N . ARG A 1 1179 ? -16.648 22.068 34.199 1.00 56.94 1179 ARG A N 1
ATOM 9304 C CA . ARG A 1 1179 ? -17.840 22.479 34.968 1.00 56.94 1179 ARG A CA 1
ATOM 9305 C C . ARG A 1 1179 ? -18.909 21.387 34.912 1.00 56.94 1179 ARG A C 1
ATOM 9307 O O . ARG A 1 1179 ? -19.942 21.510 34.260 1.00 56.94 1179 ARG A O 1
ATOM 9314 N N . GLY A 1 1180 ? -18.629 20.262 35.552 1.00 40.03 1180 GLY A N 1
ATOM 9315 C CA . GLY A 1 1180 ? -19.509 19.114 35.652 1.00 40.03 1180 GLY A CA 1
ATOM 9316 C C . GLY A 1 1180 ? -20.485 19.275 36.810 1.00 40.03 1180 GLY A C 1
ATOM 9317 O O . GLY A 1 1180 ? -20.251 18.765 37.899 1.00 40.03 1180 GLY A O 1
ATOM 9318 N N . SER A 1 1181 ? -21.635 19.894 36.545 1.00 37.59 1181 SER A N 1
ATOM 9319 C CA . SER A 1 1181 ? -22.942 19.560 37.146 1.00 37.59 1181 SER A CA 1
ATOM 9320 C C . SER A 1 1181 ? -23.193 19.686 38.658 1.00 37.59 1181 SER A C 1
ATOM 9322 O O . SER A 1 1181 ? -24.346 19.541 39.051 1.00 37.59 1181 SER A O 1
ATOM 9324 N N . ALA A 1 1182 ? -22.219 20.009 39.512 1.00 33.75 1182 ALA A N 1
ATOM 9325 C CA . ALA A 1 1182 ? -22.476 20.133 40.955 1.00 33.75 1182 ALA A CA 1
ATOM 9326 C C . ALA A 1 1182 ? -23.312 21.376 41.342 1.00 33.75 1182 ALA A C 1
ATOM 9328 O O . ALA A 1 1182 ? -23.906 21.394 42.416 1.00 33.75 1182 ALA A O 1
ATOM 9329 N N . GLY A 1 1183 ? -23.418 22.375 40.455 1.00 35.53 1183 GLY A N 1
ATOM 9330 C CA . GLY A 1 1183 ? -24.358 23.502 40.578 1.00 35.53 1183 GLY A CA 1
ATOM 9331 C C . GLY A 1 1183 ? -25.662 23.338 39.785 1.00 35.53 1183 GLY A C 1
ATOM 9332 O O . GLY A 1 1183 ? -26.618 24.075 40.004 1.00 35.53 1183 GLY A O 1
ATOM 9333 N N . LEU A 1 1184 ? -25.759 22.340 38.897 1.00 39.50 1184 LEU A N 1
ATOM 9334 C CA . LEU A 1 1184 ? -26.901 22.182 37.989 1.00 39.50 1184 LEU A CA 1
ATOM 9335 C C . LEU A 1 1184 ? -28.089 21.514 38.697 1.00 39.50 1184 LEU A C 1
ATOM 9337 O O . LEU A 1 1184 ? -28.506 20.404 38.364 1.00 39.50 1184 LEU A O 1
ATOM 9341 N N . THR A 1 1185 ? -28.684 22.229 39.650 1.00 35.84 1185 THR A N 1
ATOM 9342 C CA . THR A 1 1185 ? -29.998 21.948 40.247 1.00 35.84 1185 THR A CA 1
ATOM 9343 C C . THR A 1 1185 ? -31.123 22.226 39.242 1.00 35.84 1185 THR A C 1
ATOM 9345 O O . THR A 1 1185 ? -32.055 22.961 39.515 1.00 35.84 1185 THR A O 1
ATOM 9348 N N . GLY A 1 1186 ? -31.042 21.697 38.019 1.00 38.69 1186 GLY A N 1
ATOM 9349 C CA . GLY A 1 1186 ? -32.095 21.824 37.000 1.00 38.69 1186 GLY A CA 1
ATOM 9350 C C . GLY A 1 1186 ? -32.468 23.246 36.535 1.00 38.69 1186 GLY A C 1
ATOM 9351 O O . GLY A 1 1186 ? -33.261 23.344 35.604 1.00 38.69 1186 GLY A O 1
ATOM 9352 N N . ALA A 1 1187 ? -31.901 24.309 37.119 1.00 36.31 1187 ALA A N 1
ATOM 9353 C CA . ALA A 1 1187 ? -32.251 25.707 36.856 1.00 36.31 1187 ALA A CA 1
ATOM 9354 C C . ALA A 1 1187 ? -31.156 26.521 36.135 1.00 36.31 1187 ALA A C 1
ATOM 9356 O O . ALA A 1 1187 ? -31.459 27.579 35.604 1.00 36.31 1187 ALA A O 1
ATOM 9357 N N . GLU A 1 1188 ? -29.910 26.039 36.065 1.00 37.62 1188 GLU A N 1
ATOM 9358 C CA . GLU A 1 1188 ? -28.757 26.844 35.612 1.00 37.62 1188 GLU A CA 1
ATOM 9359 C C . GLU A 1 1188 ? -28.120 26.331 34.313 1.00 37.62 1188 GLU A C 1
ATOM 9361 O O . GLU A 1 1188 ? -26.914 26.113 34.221 1.00 37.62 1188 GLU A O 1
ATOM 9366 N N . PHE A 1 1189 ? -28.916 26.129 33.266 1.00 40.03 1189 PHE A N 1
ATOM 9367 C CA . PHE A 1 1189 ? -28.330 26.198 31.931 1.00 40.03 1189 PHE A CA 1
ATOM 9368 C C . PHE A 1 1189 ? -28.380 27.647 31.483 1.00 40.03 1189 PHE A C 1
ATOM 9370 O O . PHE A 1 1189 ? -29.441 28.093 31.063 1.00 40.03 1189 PHE A O 1
ATOM 9377 N N . GLU A 1 1190 ? -27.245 28.348 31.533 1.00 42.75 1190 GLU A N 1
ATOM 9378 C CA . GLU A 1 1190 ? -27.146 29.649 30.875 1.00 42.75 1190 GLU A CA 1
ATOM 9379 C C . GLU A 1 1190 ? -27.482 29.483 29.394 1.00 42.75 1190 GLU A C 1
ATOM 9381 O O . GLU A 1 1190 ? -26.732 28.889 28.595 1.00 42.75 1190 GLU A O 1
ATOM 9386 N N . THR A 1 1191 ? -28.649 30.008 29.053 1.00 46.84 1191 THR A N 1
ATOM 9387 C CA . THR A 1 1191 ? -29.126 30.176 27.696 1.00 46.84 1191 THR A CA 1
ATOM 9388 C C . THR A 1 1191 ? -28.147 31.062 26.926 1.00 46.84 1191 THR A C 1
ATOM 9390 O O . THR A 1 1191 ? -27.355 31.827 27.482 1.00 46.84 1191 THR A O 1
ATOM 9393 N N . PHE A 1 1192 ? -28.173 30.965 25.598 1.00 40.88 1192 PHE A N 1
ATOM 9394 C CA . PHE A 1 1192 ? -27.365 31.844 24.751 1.00 40.88 1192 PHE A CA 1
ATOM 9395 C C . PHE A 1 1192 ? -27.666 33.338 24.995 1.00 40.88 1192 PHE A C 1
ATOM 9397 O O . PHE A 1 1192 ? -26.792 34.178 24.797 1.00 40.88 1192 PHE A O 1
ATOM 9404 N N . GLU A 1 1193 ? -28.881 33.663 25.441 1.00 43.28 1193 GLU A N 1
ATOM 9405 C CA . GLU A 1 1193 ? -29.295 35.021 25.806 1.00 43.28 1193 GLU A CA 1
ATOM 9406 C C . GLU A 1 1193 ? -28.627 35.487 27.109 1.00 43.28 1193 GLU A C 1
ATOM 9408 O O . GLU A 1 1193 ? -28.062 36.578 27.125 1.00 43.28 1193 GLU A O 1
ATOM 9413 N N . GLU A 1 1194 ? -28.540 34.635 28.134 1.00 44.12 1194 GLU A N 1
ATOM 9414 C CA . GLU A 1 1194 ? -27.864 34.956 29.405 1.00 44.12 1194 GLU A CA 1
ATOM 9415 C C . GLU A 1 1194 ? -26.342 35.129 29.245 1.00 44.12 1194 GLU A C 1
ATOM 9417 O O . GLU A 1 1194 ? -25.768 36.073 29.789 1.00 44.12 1194 GLU A O 1
ATOM 9422 N N . ARG A 1 1195 ? -25.676 34.307 28.415 1.00 47.97 1195 ARG A N 1
ATOM 9423 C CA . ARG A 1 1195 ? -24.235 34.494 28.112 1.00 47.97 1195 ARG A CA 1
ATOM 9424 C C . ARG A 1 1195 ? -23.954 35.813 27.402 1.00 47.97 1195 ARG A C 1
ATOM 9426 O O . ARG A 1 1195 ? -22.937 36.461 27.652 1.00 47.97 1195 ARG A O 1
ATOM 9433 N N . ARG A 1 1196 ? -24.871 36.210 26.515 1.00 42.69 1196 ARG A N 1
ATOM 9434 C CA . ARG A 1 1196 ? -24.784 37.461 25.763 1.00 42.69 1196 ARG A CA 1
ATOM 9435 C C . ARG A 1 1196 ? -25.034 38.676 26.661 1.00 42.69 1196 ARG A C 1
ATOM 9437 O O . ARG A 1 1196 ? -24.376 39.695 26.464 1.00 42.69 1196 ARG A O 1
ATOM 9444 N N . GLU A 1 1197 ? -25.929 38.574 27.643 1.00 43.81 1197 GLU A N 1
ATOM 9445 C CA . GLU A 1 1197 ? -26.170 39.624 28.645 1.00 43.81 1197 GLU A CA 1
ATOM 9446 C C . GLU A 1 1197 ? -25.006 39.789 29.633 1.00 43.81 1197 GLU A C 1
ATOM 9448 O O . GLU A 1 1197 ? -24.704 40.911 30.035 1.00 43.81 1197 GLU A O 1
ATOM 9453 N N . GLN A 1 1198 ? -24.290 38.710 29.958 1.00 40.81 1198 GLN A N 1
ATOM 9454 C CA . GLN A 1 1198 ? -23.110 38.755 30.830 1.00 40.81 1198 GLN A CA 1
ATOM 9455 C C . GLN A 1 1198 ? -21.792 39.092 30.100 1.00 40.81 1198 GLN A C 1
ATOM 9457 O O . GLN A 1 1198 ? -20.726 39.111 30.713 1.00 40.81 1198 GLN A O 1
ATOM 9462 N N . GLY A 1 1199 ? -21.832 39.385 28.796 1.00 30.50 1199 GLY A N 1
ATOM 9463 C CA . GLY A 1 1199 ? -20.658 39.837 28.037 1.00 30.50 1199 GLY A CA 1
ATOM 9464 C C . GLY A 1 1199 ? -19.638 38.743 27.697 1.00 30.50 1199 GLY A C 1
ATOM 9465 O O . GLY A 1 1199 ? -18.521 39.056 27.280 1.00 30.50 1199 GLY A O 1
ATOM 9466 N N . HIS A 1 1200 ? -20.008 37.470 27.836 1.00 34.41 1200 HIS A N 1
ATOM 9467 C CA . HIS A 1 1200 ? -19.197 36.341 27.394 1.00 34.41 1200 HIS A CA 1
ATOM 9468 C C . HIS A 1 1200 ? -19.463 36.103 25.896 1.00 34.41 1200 HIS A C 1
ATOM 9470 O O . HIS A 1 1200 ? -20.495 35.543 25.525 1.00 34.41 1200 HIS A O 1
ATOM 9476 N N . PHE A 1 1201 ? -18.565 36.605 25.038 1.00 36.75 1201 PHE A N 1
ATOM 9477 C CA . PHE A 1 1201 ? -18.652 36.501 23.571 1.00 36.75 1201 PHE A CA 1
ATOM 9478 C C . PHE A 1 1201 ? -18.351 35.103 23.028 1.00 36.75 1201 PHE A C 1
ATOM 9480 O O . PHE A 1 1201 ? -17.384 34.471 23.514 1.00 36.75 1201 PHE A O 1
#

Secondary structure (DSSP, 8-state):
----S--S---SSEEEE--S--EEESSHHHHHHHHH-----GGGTTTS-SS------PPPTTSPP-----S----------------------SPPPB-TTSPBP--SEEEEEEEEEPPGGGTTSEEEEEESSB-SEEEEEETTEEEEEEE-SSS-EEEE-GGG--TTSEEEEEEEEE--SS-TTS---GGG--SS-PPPTTTS-S-B-SS------S-SB--EEEEEE-SEEEEEEEEEEETTTTEEEEEEEEEE-SSSPEEEEEEEEETTTEEEEEEEEEE-TTEEEEEEEEEE-TTPPBB-SS-B--EEEEEEEEE--TTS---EEEEEEEEE-B--EEEETTEEEETTEEE-EEEEEE---HHHHTTS-HHHHHHHHHHHHHHS---EEEETTS---HHHHHHHHHHT-EEEEE-S-B-SSTT---B-S-HHHHHHHHHHHHIIIIIHHHTT-TTEEEEEEEES-S--SGGGGGSHHHHHHHHHHHHHHHHHHHH-TTSEEEEET-BTTTTTSSSEEEE-SS-TTT---TTTTTTGGGS-B--GGG-TTGGGSPPB---SSS-EEEEEE-----SSTHHHHHHHTTHHHHSTTTTHHHHHHHHHHHHHHHHHHTT-SEEEEES----S-HHHHHHHTTSHHHHHHHHHT-SEEEEE-----EEETTSEEEEEEEEEE-SSS-EEEEEEEEEE-TTS-EEEEEEEEEEEE-TTEEEEEEEEEEPPP-SS-EEEEEEEEEEETTEEEEEEEEEEEEE-SS--EEEEEEEEEE-TTSHHHHHHHHTTEEEEEEESSGGGGGG-TT--EEEE-GGGS-SSHHHHHHHHHHHHHHHHTT-EEEEES-GGGTTTTSSS---BPB-SSGGGB--BSB-EES-TTSTTTTT--GGGGBS-STT--SBS--EEPPSSSSEEEEEEEEETTTEEEEEEEEEEEETTEEEEEE-BSTGGGTTT-TTHHHHHHHHHH-------BPEEEE--HHHHHHHHHHT----B--TTTGGG-SEEEEEHHHHTT-TTHHHHHHHHHHTT-EEEEE--HHHHHHHHHHHTT--EEEEE-PPPTT----B-TTSGGGTT--GGGT--BS-GGG--TTSPPPBPS-SBSEEEEE-S--TTEEESBTTSSEEEEEETTEEEEEE-B-TT-TT-S-THHHHHHHHHHHHHTTB--SS-SSS-SSS----HHHHHHTT--

Mean predicted aligned error: 12.36 Å

Nearest PDB structures (foldseek):
  6ed1-assembly2_C  TM=6.113E-01  e=4.446E-32  Phocaeicola dorei
  7kgy-assembly1_A  TM=7.334E-01  e=3.927E-26  Faecalibacterium prausnitzii
  5z1b-assembly1_C  TM=6.938E-01  e=5.754E-25  Bifidobacterium dentium ATCC 27679
  6hpd-assembly1_A  TM=6.137E-01  e=1.653E-27  Formosa agariphila KMM 3901
  5z1b-assembly1_D  TM=6.838E-01  e=1.096E-24  Bifidobacterium dentium ATCC 27679

Sequence (1201 aa):
MQAVLLGGALNMRANVSIRDGWWVSVSEKDAALAASGRPWKVCDLECADDPENHPRRIRLPGGPQYGKRREPALTERTTGSDNRRSLTESFVGPGTVHDAAGNRLPSPFLTYARRVKIPREWAGHRVFLVLENARYNVTAQINGKIVTRYVGGLEPHRVDVTDFLTPGQYALLLITAGDSGVSGHRRFDPYIYTGTRLPTCREIENNLVHPVNYGGADRAVGNVRLEVVPPIRVDYVFANPSVSQGIVRYTVALRNDSDRPALVEVRSDAVGARKLLRRKTRVPAHSARLLRTTVRWPDAILWDLDNPHLYRLRTVLIDLRPGEAGSKLDEHCDTFGFREFSINGHSFYLNGRKVHLIGQSCHTSPDTDIEIPLSEKKRILRLWKEKGHINHIRLHAKPQDKGWVEAADRVGLLITTETALWTTNFHSLDWAGSERACYENIRNHFFEALVRRDRNNPSVVIWSLSNEMSPITPRDLRNPKMAAMTRVFEKIIREAGREDPSRVIQMSSAMDFLGRLRMYNLHYPKSWQAFPDYPHTAYWIERPFLFPWYGEGRDEMPAWIWRRDKPLVLGEFTCVFGATPDNQASIIGDVAFERNDFGTALVQEALWPMEIHAYRRNDVSGFTAWACLCLEGCRQALRALRRPETMAHTRAVRPLAALLHTYRRRWFGGTDALFEFSMHNDTRRALELEFDAVLKDARGGNAGAFGMPGAVFGPAESKSFSMIFKLPPVEQPATFRLNCALRSGKKVVDRWSAPVRVFPLKRDIQLAPHTAILDPDGRMAKRLERAGIRGFEVIEKIEELENRPDLKALWVRPSCVPVGKSDRERMIQQIVRFVCRGGCAVLDCPPALIAGALPVSLAAARGFGPDNRLEITRAFVAAPFNPALTGLSPDDFTLWGEDYYVARYCFDIPQQGNVVPLLVAGTDRKGLTASPLLDIYIGEGVLRVSSLELIPKLQDEPLSAPLFARLACSFRRMEIRDAAVCVGEDSLNLLRQVGVEAEKCGPDGVWNGRVIIVDGECLAADPEWPEKAIKSLADGSTVYLHDLGVEMTGVLVGRLGRKCQVVDGKAADGEHDLVDHSCELADGLTNNCLYWIVNKSKVAPWCVAPLHPRPASARVMVEGEYSDIMRLTVRGAVVAFRYGAGLLVIDNLRWQSTEIEDADRPRRYLTCLLTNIGVRLGRGSAGLTGAEFETFEERREQGHF